Protein 4I5B (pdb70)

Sequence (772 aa):
KEEHVIIQAEFYLNPDQSGEFMFDFDGDEIFHVDMAKKETVWRLEEFGRFASFEAQGALANIACDKANLEIMTKRSNYTPITNVPPEVTVLTNSPVELREPNVLICFIDKFTPPVVNVTWLRNGKPVTTGVSETVFLPREDHLFRKFHYLPFLPSTEDVYDCRVEHWGLDEPLLKHWEFDDTRPRFLWQLKFECHFFNGTERVRLLERSIYNQEESVRFDSDVGEYRAVTELGRPDAEYWNSQKDLLEQRRAAVDTYCRHNYGVGESFTVQRRVEPKVTVYPSKTQPLQHHNLLVCSVSGFYPGSIEVRWFRNGQEEKAGVVSTGLIQNGDWTFQTLVMLETVPRSGEVYTCQVEHPSVTSPLTVEWRARSEVVKQNCLKLATKKEEHVIIQAEFYLNPDQSGEFMFDFDGDEIFHVDMAKKETVWRLEEFGRFASFEAQGALANIACDKANLEIMTKRSNYTPITNVPPEVTVLTNSPVELREPNVLICFIDKFTPPVVNVTWLRNGKPVTTGVSETVFLPREDHLFRKFHYLPFLPSTEDVYDCRVEHWGLDEPLLKHWEFDAPSPLPEDTRPRFLWQLKFECHFFNGTERVRLLERSIYNQEESVRFDSDVGEYRAVTELGRPDAEYWNSQKDLLEQRRAAVDTYCRHNYGVGESFTVQRRVEPKVTVYPSKTQPLQHHNLLVCSVSGFYPGSIEVRWFRNGQEEKAGVVSTGLIQNGDWTFQTLVMLETVPRSGEVYTCQVEHPSVTSPLTVEWRARVVKQNCLKLAT

Structure (mmCIF, N/CA/C/O backbone):
data_4I5B
#
_entry.id   4I5B
#
_cell.length_a   95.811
_cell.length_b   111.381
_cell.length_c   211.544
_cell.angle_alpha   90.00
_cell.angle_beta   90.00
_cell.angle_gamma   90.00
#
_symmetry.space_group_name_H-M   'C 2 2 21'
#
loop_
_entity.id
_entity.type
_entity.pdbx_description
1 polymer 'HLA class II histocompatibility antigen, DR alpha chain'
2 polymer 'HLA class II histocompatibility antigen, DRB1-1 beta chain'
3 polymer 'truncated hemagglutinin peptide'
4 water water
#
loop_
_atom_site.group_PDB
_atom_site.id
_atom_site.type_symbol
_atom_site.label_atom_id
_atom_site.label_alt_id
_atom_site.label_comp_id
_atom_site.label_asym_id
_atom_site.label_entity_id
_atom_site.label_seq_id
_atom_site.pdbx_PDB_ins_code
_atom_site.Cartn_x
_atom_site.Cartn_y
_atom_site.Cartn_z
_atom_site.occupancy
_atom_site.B_iso_or_equiv
_atom_site.auth_seq_id
_atom_site.auth_comp_id
_atom_site.auth_asym_id
_atom_site.auth_atom_id
_atom_site.pdbx_PDB_model_num
ATOM 1 N N . LYS A 1 1 ? 37.549 21.664 85.901 1.00 55.72 2 LYS A N 1
ATOM 2 C CA . LYS A 1 1 ? 37.663 20.810 87.076 1.00 50.76 2 LYS A CA 1
ATOM 3 C C . LYS A 1 1 ? 38.192 21.556 88.306 1.00 44.74 2 LYS A C 1
ATOM 4 O O . LYS A 1 1 ? 38.735 20.936 89.225 1.00 36.91 2 LYS A O 1
ATOM 10 N N . GLU A 1 2 ? 38.020 22.876 88.325 1.00 35.59 3 GLU A N 1
ATOM 11 C CA . GLU A 1 2 ? 38.400 23.676 89.488 1.00 34.60 3 GLU A CA 1
ATOM 12 C C . GLU A 1 2 ? 37.595 23.221 90.718 1.00 32.33 3 GLU A C 1
ATOM 13 O O . GLU A 1 2 ? 36.491 22.697 90.568 1.00 27.62 3 GLU A O 1
ATOM 19 N N . GLU A 1 3 ? 38.162 23.371 91.916 1.00 26.73 4 GLU A N 1
ATOM 20 C CA . GLU A 1 3 ? 37.423 23.073 93.150 1.00 29.89 4 GLU A CA 1
ATOM 21 C C . GLU A 1 3 ? 36.634 24.282 93.643 1.00 24.09 4 GLU A C 1
ATOM 22 O O . GLU A 1 3 ? 35.538 24.148 94.169 1.00 20.54 4 GLU A O 1
ATOM 28 N N . HIS A 1 4 ? 37.207 25.468 93.484 1.00 24.51 5 HIS A N 1
ATOM 29 C CA . HIS A 1 4 ? 36.584 26.678 94.005 1.00 18.55 5 HIS A CA 1
ATOM 30 C C . HIS A 1 4 ? 37.007 27.901 93.199 1.00 21.45 5 HIS A C 1
ATOM 31 O O . HIS A 1 4 ? 38.035 27.896 92.522 1.00 17.18 5 HIS A O 1
ATOM 38 N N . VAL A 1 5 ? 36.193 28.944 93.279 1.00 20.35 6 VAL A N 1
ATOM 39 C CA . VAL A 1 5 ? 36.540 30.222 92.715 1.00 19.54 6 VAL A CA 1
ATOM 40 C C . VAL A 1 5 ? 36.095 31.301 93.709 1.00 21.49 6 VAL A C 1
ATOM 41 O O . VAL A 1 5 ? 35.024 31.215 94.310 1.00 18.76 6 VAL A O 1
ATOM 45 N N . ILE A 1 6 ? 36.964 32.274 93.935 1.00 16.61 7 ILE A N 1
ATOM 46 C CA . ILE A 1 6 ? 36.613 33.435 94.743 1.00 18.56 7 ILE A CA 1
ATOM 47 C C . ILE A 1 6 ? 36.683 34.663 93.832 1.00 17.68 7 ILE A C 1
ATOM 48 O O . ILE A 1 6 ? 37.668 34.848 93.103 1.00 17.64 7 ILE A O 1
ATOM 53 N N . ILE A 1 7 ? 35.648 35.486 93.849 1.00 15.93 8 ILE A N 1
ATOM 54 C CA . ILE A 1 7 ? 35.618 36.641 92.957 1.00 18.76 8 ILE A CA 1
ATOM 55 C C . ILE A 1 7 ? 35.379 37.934 93.727 1.00 17.56 8 ILE A C 1
ATOM 56 O O . ILE A 1 7 ? 34.414 38.055 94.474 1.00 18.02 8 ILE A O 1
ATOM 61 N N . GLN A 1 8 ? 36.257 38.904 93.513 1.00 18.49 9 GLN A N 1
ATOM 62 C CA . GLN A 1 8 ? 36.026 40.266 93.960 1.00 16.76 9 GLN A CA 1
ATOM 63 C C . GLN A 1 8 ? 35.387 40.956 92.775 1.00 16.73 9 GLN A C 1
ATOM 64 O O . GLN A 1 8 ? 36.032 41.122 91.741 1.00 18.04 9 GLN A O 1
ATOM 70 N N . ALA A 1 9 ? 34.123 41.344 92.905 1.00 14.99 10 ALA A N 1
ATOM 71 C CA . ALA A 1 9 ? 33.427 41.936 91.775 1.00 16.30 10 ALA A CA 1
ATOM 72 C C . ALA A 1 9 ? 32.974 43.347 92.124 1.00 16.16 10 ALA A C 1
ATOM 73 O O . ALA A 1 9 ? 32.464 43.593 93.206 1.00 16.17 10 ALA A O 1
ATOM 75 N N . GLU A 1 10 ? 33.178 44.268 91.191 1.00 15.68 11 GLU A N 1
ATOM 76 C CA . GLU A 1 10 ? 32.818 45.657 91.392 1.00 15.72 11 GLU A CA 1
ATOM 77 C C . GLU A 1 10 ? 32.093 46.153 90.153 1.00 17.57 11 GLU A C 1
ATOM 78 O O . GLU A 1 10 ? 32.280 45.623 89.053 1.00 17.36 11 GLU A O 1
ATOM 84 N N . PHE A 1 11 ? 31.232 47.140 90.326 1.00 15.61 12 PHE A N 1
ATOM 85 C CA . PHE A 1 11 ? 30.707 47.826 89.157 1.00 17.64 12 PHE A CA 1
ATOM 86 C C . PHE A 1 11 ? 30.469 49.291 89.435 1.00 18.69 12 PHE A C 1
ATOM 87 O O . PHE A 1 11 ? 30.334 49.699 90.591 1.00 19.08 12 PHE A O 1
ATOM 95 N N . TYR A 1 12 ? 30.439 50.084 88.372 1.00 17.55 13 TYR A N 1
ATOM 96 C CA . TYR A 1 12 ? 29.960 51.445 88.494 1.00 18.64 13 TYR A CA 1
ATOM 97 C C . TYR A 1 12 ? 29.054 51.731 87.308 1.00 20.72 13 TYR A C 1
ATOM 98 O O . TYR A 1 12 ? 29.358 51.314 86.189 1.00 19.87 13 TYR A O 1
ATOM 107 N N . LEU A 1 13 ? 27.956 52.444 87.565 1.00 19.72 14 LEU A N 1
ATOM 108 C CA . LEU A 1 13 ? 26.916 52.681 86.564 1.00 20.10 14 LEU A CA 1
ATOM 109 C C . LEU A 1 13 ? 26.536 54.164 86.442 1.00 25.86 14 LEU A C 1
ATOM 110 O O . LEU A 1 13 ? 26.155 54.798 87.434 1.00 23.85 14 LEU A O 1
ATOM 115 N N . ASN A 1 14 ? 26.614 54.689 85.217 1.00 25.43 15 ASN A N 1
ATOM 116 C CA . ASN A 1 14 ? 26.156 56.044 84.890 1.00 28.05 15 ASN A CA 1
ATOM 117 C C . ASN A 1 14 ? 24.928 55.999 84.002 1.00 23.55 15 ASN A C 1
ATOM 118 O O . ASN A 1 14 ? 24.807 55.102 83.174 1.00 22.90 15 ASN A O 1
ATOM 123 N N . PRO A 1 15 ? 24.045 57.005 84.106 1.00 25.19 16 PRO A N 1
ATOM 124 C CA . PRO A 1 15 ? 24.114 58.215 84.938 1.00 24.34 16 PRO A CA 1
ATOM 125 C C . PRO A 1 15 ? 23.641 58.012 86.366 1.00 26.12 16 PRO A C 1
ATOM 126 O O . PRO A 1 15 ? 23.557 58.974 87.126 1.00 26.86 16 PRO A O 1
ATOM 130 N N . ASP A 1 16 ? 23.356 56.770 86.742 1.00 29.79 17 ASP A N 1
ATOM 131 C CA . ASP A 1 16 ? 22.816 56.496 88.068 1.00 26.49 17 ASP A CA 1
ATOM 132 C C . ASP A 1 16 ? 23.768 56.831 89.199 1.00 24.33 17 ASP A C 1
ATOM 133 O O . ASP A 1 16 ? 23.320 57.128 90.293 1.00 27.75 17 ASP A O 1
ATOM 138 N N . GLN A 1 17 ? 25.070 56.781 88.926 1.00 24.91 18 GLN A N 1
ATOM 139 C CA . GLN A 1 17 ? 26.098 56.916 89.963 1.00 27.30 18 GLN A CA 1
ATOM 140 C C . GLN A 1 17 ? 25.935 55.841 91.020 1.00 27.20 18 GLN A C 1
ATOM 141 O O . GLN A 1 17 ? 25.952 56.121 92.220 1.00 26.80 18 GLN A O 1
ATOM 147 N N . SER A 1 18 ? 25.686 54.616 90.568 1.00 28.63 19 SER A N 1
ATOM 148 C CA . SER A 1 18 ? 25.576 53.485 91.484 1.00 27.04 19 SER A CA 1
ATOM 149 C C . SER A 1 18 ? 26.809 52.621 91.385 1.00 21.27 19 SER A C 1
ATOM 150 O O . SER A 1 18 ? 27.255 52.290 90.291 1.00 22.35 19 SER A O 1
ATOM 153 N N . GLY A 1 19 ? 27.328 52.221 92.535 1.00 26.67 20 GLY A N 1
ATOM 154 C CA . GLY A 1 19 ? 28.507 51.386 92.580 1.00 22.84 20 GLY A CA 1
ATOM 155 C C . GLY A 1 19 ? 28.264 50.174 93.454 1.00 19.78 20 GLY A C 1
ATOM 156 O O . GLY A 1 19 ? 27.355 50.166 94.269 1.00 19.90 20 GLY A O 1
ATOM 157 N N . GLU A 1 20 ? 29.077 49.143 93.271 1.00 17.34 21 GLU A N 1
ATOM 158 C CA . GLU A 1 20 ? 28.976 47.953 94.094 1.00 19.10 21 GLU A CA 1
ATOM 159 C C . GLU A 1 20 ? 30.350 47.359 94.246 1.00 16.68 21 GLU A C 1
ATOM 160 O O . GLU A 1 20 ? 31.130 47.382 93.302 1.00 17.18 21 GLU A O 1
ATOM 166 N N . PHE A 1 21 ? 30.633 46.824 95.430 1.00 14.54 22 PHE A N 1
ATOM 167 C CA . PHE A 1 21 ? 31.879 46.113 95.694 1.00 17.40 22 PHE A CA 1
ATOM 168 C C . PHE A 1 21 ? 31.503 44.896 96.535 1.00 15.11 22 PHE A C 1
ATOM 169 O O . PHE A 1 21 ? 30.922 45.043 97.605 1.00 15.06 22 PHE A O 1
ATOM 177 N N . MET A 1 22 ? 31.862 43.704 96.078 1.00 15.16 23 MET A N 1
ATOM 178 C CA . MET A 1 22 ? 31.455 42.492 96.785 1.00 14.49 23 MET A CA 1
ATOM 179 C C . MET A 1 22 ? 32.438 41.366 96.557 1.00 14.90 23 MET A C 1
ATOM 180 O O . MET A 1 22 ? 33.178 41.386 95.583 1.00 14.04 23 MET A O 1
ATOM 185 N N . PHE A 1 23 ? 32.463 40.399 97.474 1.00 14.88 24 PHE A N 1
ATOM 186 C CA . PHE A 1 23 ? 33.229 39.163 97.274 1.00 13.94 24 PHE A CA 1
ATOM 187 C C . PHE A 1 23 ? 32.237 38.013 97.124 1.00 17.36 24 PHE A C 1
ATOM 188 O O . PHE A 1 23 ? 31.194 37.980 97.777 1.00 14.02 24 PHE A O 1
ATOM 196 N N . ASP A 1 24 ? 32.576 37.093 96.240 1.00 15.09 25 ASP A N 1
ATOM 197 C CA . ASP A 1 24 ? 31.711 36.001 95.852 1.00 17.07 25 ASP A CA 1
ATOM 198 C C . ASP A 1 24 ? 32.531 34.738 95.992 1.00 17.57 25 ASP A C 1
ATOM 199 O O . ASP A 1 24 ? 33.702 34.718 95.632 1.00 16.89 25 ASP A O 1
ATOM 204 N N . PHE A 1 25 ? 31.932 33.699 96.554 1.00 16.18 26 PHE A N 1
ATOM 205 C CA . PHE A 1 25 ? 32.600 32.412 96.694 1.00 16.35 26 PHE A CA 1
ATOM 206 C C . PHE A 1 25 ? 31.698 31.327 96.112 1.00 17.23 26 PHE A C 1
ATOM 207 O O . PHE A 1 25 ? 30.619 31.093 96.651 1.00 14.99 26 PHE A O 1
ATOM 215 N N . ASP A 1 26 ? 32.150 30.667 95.046 1.00 15.05 27 ASP A N 1
ATOM 216 C CA . ASP A 1 26 ? 31.363 29.632 94.366 1.00 18.37 27 ASP A CA 1
ATOM 217 C C . ASP A 1 26 ? 29.927 30.094 94.119 1.00 19.48 27 ASP A C 1
ATOM 218 O O . ASP A 1 26 ? 28.987 29.316 94.258 1.00 19.16 27 ASP A O 1
ATOM 223 N N . GLY A 1 27 ? 29.753 31.368 93.766 1.00 19.60 28 GLY A N 1
ATOM 224 C CA . GLY A 1 27 ? 28.435 31.895 93.451 1.00 18.97 28 GLY A CA 1
ATOM 225 C C . GLY A 1 27 ? 27.638 32.537 94.589 1.00 21.10 28 GLY A C 1
ATOM 226 O O . GLY A 1 27 ? 26.628 33.190 94.352 1.00 24.05 28 GLY A O 1
ATOM 227 N N . ASP A 1 28 ? 28.087 32.386 95.821 1.00 17.52 29 ASP A N 1
ATOM 228 C CA . ASP A 1 28 ? 27.411 33.020 96.947 1.00 17.18 29 ASP A CA 1
ATOM 229 C C . ASP A 1 28 ? 28.156 34.294 97.420 1.00 18.16 29 ASP A C 1
ATOM 230 O O . ASP A 1 28 ? 29.378 34.329 97.429 1.00 17.06 29 ASP A O 1
ATOM 235 N N . GLU A 1 29 ? 27.411 35.332 97.789 1.00 18.97 30 GLU A N 1
ATOM 236 C CA . GLU A 1 29 ? 28.013 36.547 98.351 1.00 19.90 30 GLU A CA 1
ATOM 237 C C . GLU A 1 29 ? 28.627 36.281 99.722 1.00 18.27 30 GLU A C 1
ATOM 238 O O . GLU A 1 29 ? 27.934 35.823 100.631 1.00 17.93 30 GLU A O 1
ATOM 244 N N . ILE A 1 30 ? 29.914 36.575 99.881 1.00 14.87 31 ILE A N 1
ATOM 245 C CA . ILE A 1 30 ? 30.516 36.547 101.202 1.00 16.11 31 ILE A CA 1
ATOM 246 C C . ILE A 1 30 ? 30.152 37.823 101.941 1.00 17.88 31 ILE A C 1
ATOM 247 O O . ILE A 1 30 ? 29.649 37.783 103.071 1.00 18.63 31 ILE A O 1
ATOM 252 N N . PHE A 1 31 ? 30.404 38.959 101.295 1.00 16.43 32 PHE A N 1
ATOM 253 C CA . PHE A 1 31 ? 30.032 40.256 101.854 1.00 17.55 32 PHE A CA 1
ATOM 254 C C . PHE A 1 31 ? 29.966 41.286 100.729 1.00 16.31 32 PHE A C 1
ATOM 255 O O . PHE A 1 31 ? 30.429 41.026 99.617 1.00 15.35 32 PHE A O 1
ATOM 263 N N . HIS A 1 32 ? 29.387 42.449 101.008 1.00 17.15 33 HIS A N 1
ATOM 264 C CA . HIS A 1 32 ? 29.559 43.606 100.123 1.00 15.89 33 HIS A CA 1
ATOM 265 C C . HIS A 1 32 ? 29.812 44.827 100.991 1.00 19.93 33 HIS A C 1
ATOM 266 O O . HIS A 1 32 ? 29.607 44.789 102.209 1.00 18.84 33 HIS A O 1
ATOM 273 N N . VAL A 1 33 ? 30.238 45.918 100.364 1.00 20.17 34 VAL A N 1
ATOM 274 C CA . VAL A 1 33 ? 30.344 47.173 101.087 1.00 21.41 34 VAL A CA 1
ATOM 275 C C . VAL A 1 33 ? 29.154 48.074 100.797 1.00 22.08 34 VAL A C 1
ATOM 276 O O . VAL A 1 33 ? 28.917 48.461 99.656 1.00 23.85 34 VAL A O 1
ATOM 280 N N . ASP A 1 34 ? 28.413 48.419 101.843 1.00 25.23 35 ASP A N 1
ATOM 281 C CA . ASP A 1 34 ? 27.313 49.390 101.746 1.00 26.81 35 ASP A CA 1
ATOM 282 C C . ASP A 1 34 ? 27.848 50.767 101.335 1.00 28.36 35 ASP A C 1
ATOM 283 O O . ASP A 1 34 ? 28.584 51.385 102.091 1.00 25.88 35 ASP A O 1
ATOM 288 N N . MET A 1 35 ? 27.483 51.245 100.149 1.00 26.07 36 MET A N 1
ATOM 289 C CA . MET A 1 35 ? 27.938 52.560 99.677 1.00 27.75 36 MET A CA 1
ATOM 290 C C . MET A 1 35 ? 27.394 53.727 100.510 1.00 27.86 36 MET A C 1
ATOM 291 O O . MET A 1 35 ? 28.074 54.727 100.687 1.00 31.75 36 MET A O 1
ATOM 296 N N . ALA A 1 36 ? 26.160 53.602 100.992 1.00 28.20 37 ALA A N 1
ATOM 297 C CA . ALA A 1 36 ? 25.552 54.621 101.842 1.00 31.36 37 ALA A CA 1
ATOM 298 C C . ALA A 1 36 ? 26.264 54.714 103.191 1.00 32.93 37 ALA A C 1
ATOM 299 O O . ALA A 1 36 ? 26.703 55.791 103.603 1.00 34.82 37 ALA A O 1
ATOM 301 N N . LYS A 1 37 ? 26.365 53.582 103.879 1.00 29.49 38 LYS A N 1
ATOM 302 C CA . LYS A 1 37 ? 26.960 53.553 105.207 1.00 28.25 38 LYS A CA 1
ATOM 303 C C . LYS A 1 37 ? 28.469 53.343 105.211 1.00 27.54 38 LYS A C 1
ATOM 304 O O . LYS A 1 37 ? 29.081 53.429 106.261 1.00 27.35 38 LYS A O 1
ATOM 310 N N . LYS A 1 38 ? 29.065 53.096 104.046 1.00 28.73 39 LYS A N 1
ATOM 311 C CA . LYS A 1 38 ? 30.513 52.872 103.958 1.00 30.68 39 LYS A CA 1
ATOM 312 C C . LYS A 1 38 ? 31.018 51.802 104.944 1.00 31.67 39 LYS A C 1
ATOM 313 O O . LYS A 1 38 ? 32.034 51.979 105.614 1.00 28.60 39 LYS A O 1
ATOM 319 N N . GLU A 1 39 ? 30.278 50.708 105.069 1.00 24.91 40 GLU A N 1
ATOM 320 C CA . GLU A 1 39 ? 30.683 49.645 105.978 1.00 24.53 40 GLU A CA 1
ATOM 321 C C . GLU A 1 39 ? 30.530 48.271 105.346 1.00 26.77 40 GLU A C 1
ATOM 322 O O . GLU A 1 39 ? 29.701 48.069 104.461 1.00 22.63 40 GLU A O 1
ATOM 328 N N . THR A 1 40 ? 31.333 47.332 105.823 1.00 24.57 41 THR A N 1
ATOM 329 C CA . THR A 1 40 ? 31.302 45.967 105.343 1.00 25.04 41 THR A CA 1
ATOM 330 C C . THR A 1 40 ? 30.056 45.290 105.883 1.00 24.45 41 THR A C 1
ATOM 331 O O . THR A 1 40 ? 29.795 45.350 107.082 1.00 24.60 41 THR A O 1
ATOM 335 N N . VAL A 1 41 ? 29.271 44.684 104.989 1.00 20.69 42 VAL A N 1
ATOM 336 C CA . VAL A 1 41 ? 28.073 43.948 105.372 1.00 19.69 42 VAL A CA 1
ATOM 337 C C . VAL A 1 41 ? 28.258 42.466 105.013 1.00 23.26 42 VAL A C 1
ATOM 338 O O . VAL A 1 41 ? 28.363 42.115 103.838 1.00 19.78 42 VAL A O 1
ATOM 342 N N . TRP A 1 42 ? 28.323 41.605 106.022 1.00 22.68 43 TRP A N 1
ATOM 343 C CA . TRP A 1 42 ? 28.527 40.174 105.784 1.00 23.82 43 TRP A CA 1
ATOM 344 C C . TRP A 1 42 ? 27.198 39.514 105.457 1.00 20.74 43 TRP A C 1
ATOM 345 O O . TRP A 1 42 ? 26.196 39.763 106.119 1.00 22.57 43 TRP A O 1
ATOM 356 N N . ARG A 1 43 ? 27.190 38.664 104.445 1.00 20.34 44 ARG A N 1
ATOM 357 C CA . ARG A 1 43 ? 25.944 38.058 103.975 1.00 22.77 44 ARG A CA 1
ATOM 358 C C . ARG A 1 43 ? 25.352 37.182 105.075 1.00 26.37 44 ARG A C 1
ATOM 359 O O . ARG A 1 43 ? 24.142 37.117 105.238 1.00 27.72 44 ARG A O 1
ATOM 367 N N . LEU A 1 44 ? 26.228 36.494 105.795 1.00 23.53 45 LEU A N 1
ATOM 368 C CA . LEU A 1 44 ? 25.861 35.779 107.019 1.00 34.50 45 LEU A CA 1
ATOM 369 C C . LEU A 1 44 ? 26.637 36.367 108.198 1.00 35.00 45 LEU A C 1
ATOM 370 O O . LEU A 1 44 ? 27.853 36.505 108.126 1.00 30.20 45 LEU A O 1
ATOM 375 N N . GLU A 1 45 ? 25.939 36.694 109.281 1.00 38.00 46 GLU A N 1
ATOM 376 C CA . GLU A 1 45 ? 26.576 37.310 110.451 1.00 44.01 46 GLU A CA 1
ATOM 377 C C . GLU A 1 45 ? 27.830 36.600 110.992 1.00 42.96 46 GLU A C 1
ATOM 378 O O . GLU A 1 45 ? 28.811 37.265 111.330 1.00 43.74 46 GLU A O 1
ATOM 384 N N . GLU A 1 46 ? 27.814 35.268 111.062 1.00 45.18 47 GLU A N 1
ATOM 385 C CA . GLU A 1 46 ? 28.958 34.513 111.601 1.00 45.77 47 GLU A CA 1
ATOM 386 C C . GLU A 1 46 ? 30.271 34.838 110.922 1.00 41.25 47 GLU A C 1
ATOM 387 O O . GLU A 1 46 ? 31.340 34.739 111.525 1.00 38.88 47 GLU A O 1
ATOM 393 N N . PHE A 1 47 ? 30.181 35.217 109.657 1.00 39.59 48 PHE A N 1
ATOM 394 C CA . PHE A 1 47 ? 31.359 35.522 108.862 1.00 33.00 48 PHE A CA 1
ATOM 395 C C . PHE A 1 47 ? 32.120 36.662 109.522 1.00 31.80 48 PHE A C 1
ATOM 396 O O . PHE A 1 47 ? 33.345 36.627 109.667 1.00 28.67 48 PHE A O 1
ATOM 404 N N . GLY A 1 48 ? 31.356 37.663 109.944 1.00 34.36 49 GLY A N 1
ATOM 405 C CA . GLY A 1 48 ? 31.889 38.850 110.588 1.00 35.52 49 GLY A CA 1
ATOM 406 C C . GLY A 1 48 ? 32.639 38.610 111.881 1.00 35.92 49 GLY A C 1
ATOM 407 O O . GLY A 1 48 ? 33.578 39.341 112.195 1.00 38.35 49 GLY A O 1
ATOM 408 N N . ARG A 1 49 ? 32.245 37.579 112.619 1.00 32.28 50 ARG A N 1
ATOM 409 C CA . ARG A 1 49 ? 32.934 37.228 113.846 1.00 36.04 50 ARG A CA 1
ATOM 410 C C . ARG A 1 49 ? 34.308 36.635 113.577 1.00 40.62 50 ARG A C 1
ATOM 411 O O . ARG A 1 49 ? 35.168 36.600 114.454 1.00 43.20 50 ARG A O 1
ATOM 419 N N . PHE A 1 50 ? 34.515 36.148 112.367 1.00 35.76 51 PHE A N 1
ATOM 420 C CA . PHE A 1 50 ? 35.731 35.398 112.092 1.00 39.95 51 PHE A CA 1
ATOM 421 C C . PHE A 1 50 ? 36.623 35.949 110.982 1.00 39.35 51 PHE A C 1
ATOM 422 O O . PHE A 1 50 ? 37.652 35.366 110.669 1.00 40.02 51 PHE A O 1
ATOM 430 N N . ALA A 1 51 ? 36.214 37.061 110.383 1.00 37.43 52 ALA A N 1
ATOM 431 C CA . ALA A 1 51 ? 36.950 37.648 109.272 1.00 34.08 52 ALA A CA 1
ATOM 432 C C . ALA A 1 51 ? 36.812 39.154 109.343 1.00 33.93 52 ALA A C 1
ATOM 433 O O . ALA A 1 51 ? 35.913 39.672 109.993 1.00 31.49 52 ALA A O 1
ATOM 435 N N . SER A 1 52 ? 37.685 39.866 108.650 1.00 34.52 53 SER A N 1
ATOM 436 C CA . SER A 1 52 ? 37.565 41.309 108.627 1.00 32.87 53 SER A CA 1
ATOM 437 C C . SER A 1 52 ? 37.954 41.856 107.261 1.00 29.07 53 SER A C 1
ATOM 438 O O . SER A 1 52 ? 38.726 41.245 106.521 1.00 27.91 53 SER A O 1
ATOM 441 N N . PHE A 1 53 ? 37.388 43.006 106.929 1.00 27.19 54 PHE A N 1
ATOM 442 C CA . PHE A 1 53 ? 37.680 43.673 105.682 1.00 29.95 54 PHE A CA 1
ATOM 443 C C . PHE A 1 53 ? 37.533 45.167 105.854 1.00 29.04 54 PHE A C 1
ATOM 444 O O . PHE A 1 53 ? 36.524 45.639 106.381 1.00 26.59 54 PHE A O 1
ATOM 452 N N . GLU A 1 54 ? 38.540 45.898 105.380 1.00 33.54 55 GLU A N 1
ATOM 453 C CA . GLU A 1 54 ? 38.576 47.354 105.459 1.00 29.04 55 GLU A CA 1
ATOM 454 C C . GLU A 1 54 ? 37.682 48.000 104.397 1.00 27.05 55 GLU A C 1
ATOM 455 O O . GLU A 1 54 ? 38.047 48.082 103.227 1.00 28.75 55 GLU A O 1
ATOM 461 N N . ALA A 1 55 ? 36.522 48.477 104.821 1.00 27.74 56 ALA A N 1
ATOM 462 C CA . ALA A 1 55 ? 35.531 49.039 103.907 1.00 27.19 56 ALA A CA 1
ATOM 463 C C . ALA A 1 55 ? 36.097 50.201 103.092 1.00 31.29 56 ALA A C 1
ATOM 464 O O . ALA A 1 55 ? 35.771 50.366 101.917 1.00 26.42 56 ALA A O 1
ATOM 466 N N . GLN A 1 56 ? 36.972 50.988 103.716 1.00 30.31 57 GLN A N 1
ATOM 467 C CA . GLN A 1 56 ? 37.580 52.137 103.056 1.00 28.18 57 GLN A CA 1
ATOM 468 C C . GLN A 1 56 ? 38.242 51.823 101.717 1.00 27.26 57 GLN A C 1
ATOM 469 O O . GLN A 1 56 ? 38.106 52.578 100.758 1.00 27.57 57 GLN A O 1
ATOM 475 N N . GLY A 1 57 ? 38.966 50.711 101.653 1.00 30.20 58 GLY A N 1
ATOM 476 C CA . GLY A 1 57 ? 39.635 50.292 100.428 1.00 27.67 58 GLY A CA 1
ATOM 477 C C . GLY A 1 57 ? 38.717 50.062 99.234 1.00 27.42 58 GLY A C 1
ATOM 478 O O . GLY A 1 57 ? 39.097 50.288 98.077 1.00 26.27 58 GLY A O 1
ATOM 479 N N . ALA A 1 58 ? 37.505 49.599 99.517 1.00 25.18 59 ALA A N 1
ATOM 480 C CA . ALA A 1 58 ? 36.506 49.356 98.479 1.00 25.80 59 ALA A CA 1
ATOM 481 C C . ALA A 1 58 ? 36.026 50.664 97.859 1.00 24.93 59 ALA A C 1
ATOM 482 O O . ALA A 1 58 ? 35.793 50.744 96.657 1.00 23.33 59 ALA A O 1
ATOM 484 N N . LEU A 1 59 ? 35.840 51.672 98.706 1.00 23.95 60 LEU A N 1
ATOM 485 C CA . LEU A 1 59 ? 35.399 52.983 98.254 1.00 27.08 60 LEU A CA 1
ATOM 486 C C . LEU A 1 59 ? 36.419 53.586 97.305 1.00 24.09 60 LEU A C 1
ATOM 487 O O . LEU A 1 59 ? 36.069 54.209 96.309 1.00 22.15 60 LEU A O 1
ATOM 492 N N . ALA A 1 60 ? 37.687 53.373 97.617 1.00 22.84 61 ALA A N 1
ATOM 493 C CA . ALA A 1 60 ? 38.753 53.861 96.765 1.00 27.63 61 ALA A CA 1
ATOM 494 C C . ALA A 1 60 ? 38.711 53.134 95.422 1.00 24.64 61 ALA A C 1
ATOM 495 O O . ALA A 1 60 ? 38.884 53.740 94.373 1.00 23.64 61 ALA A O 1
ATOM 497 N N . ASN A 1 61 ? 38.471 51.829 95.459 1.00 24.26 62 ASN A N 1
ATOM 498 C CA . ASN A 1 61 ? 38.276 51.082 94.220 1.00 23.62 62 ASN A CA 1
ATOM 499 C C . ASN A 1 61 ? 37.076 51.623 93.411 1.00 21.07 62 ASN A C 1
ATOM 500 O O . ASN A 1 61 ? 37.142 51.762 92.188 1.00 18.00 62 ASN A O 1
ATOM 505 N N . ILE A 1 62 ? 35.988 51.958 94.102 1.00 20.08 63 ILE A N 1
ATOM 506 C CA . ILE A 1 62 ? 34.799 52.461 93.416 1.00 21.27 63 ILE A CA 1
ATOM 507 C C . ILE A 1 62 ? 35.113 53.786 92.705 1.00 20.74 63 ILE A C 1
ATOM 508 O O . ILE A 1 62 ? 34.704 54.002 91.565 1.00 23.74 63 ILE A O 1
ATOM 513 N N . ALA A 1 63 ? 35.883 54.643 93.363 1.00 21.41 64 ALA A N 1
ATOM 514 C CA . ALA A 1 63 ? 36.311 55.897 92.751 1.00 23.84 64 ALA A CA 1
ATOM 515 C C . ALA A 1 63 ? 37.069 55.600 91.471 1.00 19.71 64 ALA A C 1
ATOM 516 O O . ALA A 1 63 ? 36.845 56.228 90.448 1.00 23.58 64 ALA A O 1
ATOM 518 N N . CYS A 1 64 ? 37.966 54.626 91.527 1.00 19.46 65 CYS A N 1
ATOM 519 C CA . CYS A 1 64 ? 38.700 54.191 90.342 1.00 22.32 65 CYS A CA 1
ATOM 520 C C . CYS A 1 64 ? 37.752 53.619 89.259 1.00 22.76 65 CYS A C 1
ATOM 521 O O . CYS A 1 64 ? 37.863 53.958 88.075 1.00 23.56 65 CYS A O 1
ATOM 524 N N . ASP A 1 65 ? 36.814 52.770 89.675 1.00 19.54 66 ASP A N 1
ATOM 525 C CA . ASP A 1 65 ? 35.804 52.208 88.760 1.00 21.69 66 ASP A CA 1
ATOM 526 C C . ASP A 1 65 ? 35.034 53.311 88.018 1.00 20.74 66 ASP A C 1
ATOM 527 O O . ASP A 1 65 ? 34.765 53.205 86.830 1.00 22.91 66 ASP A O 1
ATOM 532 N N . LYS A 1 66 ? 34.642 54.346 88.745 1.00 21.78 67 LYS A N 1
ATOM 533 C CA . LYS A 1 66 ? 33.909 55.445 88.143 1.00 22.54 67 LYS A CA 1
ATOM 534 C C . LYS A 1 66 ? 34.773 56.141 87.085 1.00 26.59 67 LYS A C 1
ATOM 535 O O . LYS A 1 66 ? 34.313 56.420 85.975 1.00 23.78 67 LYS A O 1
ATOM 541 N N . ALA A 1 67 ? 36.035 56.390 87.431 1.00 25.87 68 ALA A N 1
ATOM 542 C CA . ALA A 1 67 ? 36.967 57.031 86.510 1.00 27.32 68 ALA A CA 1
ATOM 543 C C . ALA A 1 67 ? 37.121 56.211 85.243 1.00 26.90 68 ALA A C 1
ATOM 544 O O . ALA A 1 67 ? 37.106 56.745 84.136 1.00 24.99 68 ALA A O 1
ATOM 546 N N . ASN A 1 68 ? 37.273 54.902 85.418 1.00 27.71 69 ASN A N 1
ATOM 547 C CA . ASN A 1 68 ? 37.443 53.999 84.286 1.00 25.30 69 ASN A CA 1
ATOM 548 C C . ASN A 1 68 ? 36.219 53.952 83.366 1.00 25.26 69 ASN A C 1
ATOM 549 O O . ASN A 1 68 ? 36.350 53.833 82.151 1.00 25.82 69 ASN A O 1
ATOM 554 N N . LEU A 1 69 ? 35.034 54.017 83.963 1.00 23.81 70 LEU A N 1
ATOM 555 C CA . LEU A 1 69 ? 33.786 54.060 83.210 1.00 25.26 70 LEU A CA 1
ATOM 556 C C . LEU A 1 69 ? 33.755 55.274 82.269 1.00 24.98 70 LEU A C 1
ATOM 557 O O . LEU A 1 69 ? 33.477 55.143 81.077 1.00 25.18 70 LEU A O 1
ATOM 562 N N . GLU A 1 70 ? 34.052 56.445 82.818 1.00 25.09 71 GLU A N 1
ATOM 563 C CA . GLU A 1 70 ? 34.017 57.692 82.041 1.00 27.88 71 GLU A CA 1
ATOM 564 C C . GLU A 1 70 ? 35.029 57.672 80.899 1.00 25.87 71 GLU A C 1
ATOM 565 O O . GLU A 1 70 ? 34.737 58.093 79.786 1.00 28.60 71 GLU A O 1
ATOM 571 N N . ILE A 1 71 ? 36.206 57.125 81.159 1.00 27.88 72 ILE A N 1
ATOM 572 C CA . ILE A 1 71 ? 37.162 56.922 80.083 1.00 26.24 72 ILE A CA 1
ATOM 573 C C . ILE A 1 71 ? 36.613 55.976 79.017 1.00 30.84 72 ILE A C 1
ATOM 574 O O . ILE A 1 71 ? 36.734 56.260 77.827 1.00 29.00 72 ILE A O 1
ATOM 579 N N . MET A 1 72 ? 36.017 54.849 79.421 1.00 26.39 73 MET A N 1
ATOM 580 C CA . MET A 1 72 ? 35.541 53.898 78.409 1.00 27.67 73 MET A CA 1
ATOM 581 C C . MET A 1 72 ? 34.335 54.428 77.653 1.00 26.15 73 MET A C 1
ATOM 582 O O . MET A 1 72 ? 34.190 54.168 76.455 1.00 26.31 73 MET A O 1
ATOM 587 N N . THR A 1 73 ? 33.476 55.155 78.369 1.00 25.23 74 THR A N 1
ATOM 588 C CA . THR A 1 73 ? 32.299 55.783 77.776 1.00 28.94 74 THR A CA 1
ATOM 589 C C . THR A 1 73 ? 32.721 56.636 76.578 1.00 27.19 74 THR A C 1
ATOM 590 O O . THR A 1 73 ? 32.222 56.447 75.470 1.00 30.30 74 THR A O 1
ATOM 594 N N . LYS A 1 74 ? 33.684 57.527 76.794 1.00 29.58 75 LYS A N 1
ATOM 595 C CA . LYS A 1 74 ? 34.165 58.415 75.734 1.00 34.21 75 LYS A CA 1
ATOM 596 C C . LYS A 1 74 ? 34.874 57.622 74.661 1.00 32.18 75 LYS A C 1
ATOM 597 O O . LYS A 1 74 ? 34.654 57.815 73.465 1.00 32.61 75 LYS A O 1
ATOM 603 N N . ARG A 1 75 ? 35.686 56.677 75.103 1.00 29.82 76 ARG A N 1
ATOM 604 C CA . ARG A 1 75 ? 36.485 55.900 74.180 1.00 28.50 76 ARG A CA 1
ATOM 605 C C . ARG A 1 75 ? 35.604 55.097 73.210 1.00 32.05 76 ARG A C 1
ATOM 606 O O . ARG A 1 75 ? 35.959 54.921 72.049 1.00 31.31 76 ARG A O 1
ATOM 614 N N . SER A 1 76 ? 34.434 54.658 73.673 1.00 28.63 77 SER A N 1
ATOM 615 C CA . SER A 1 76 ? 33.535 53.842 72.854 1.00 25.68 77 SER A CA 1
ATOM 616 C C . SER A 1 76 ? 32.613 54.731 72.039 1.00 27.41 77 SER A C 1
ATOM 617 O O . SER A 1 76 ? 31.693 54.246 71.391 1.00 29.16 77 SER A O 1
ATOM 620 N N . ASN A 1 77 ? 32.832 56.038 72.133 1.00 30.16 78 ASN A N 1
ATOM 621 C CA . ASN A 1 77 ? 31.957 57.022 71.522 1.00 30.55 78 ASN A CA 1
ATOM 622 C C . ASN A 1 77 ? 30.540 56.939 72.094 1.00 36.02 78 ASN A C 1
ATOM 623 O O . ASN A 1 77 ? 29.552 56.968 71.361 1.00 32.60 78 ASN A O 1
ATOM 628 N N . TYR A 1 78 ? 30.452 56.843 73.416 1.00 31.68 79 TYR A N 1
ATOM 629 C CA . TYR A 1 78 ? 29.164 56.796 74.108 1.00 28.03 79 TYR A CA 1
ATOM 630 C C . TYR A 1 78 ? 28.231 55.687 73.606 1.00 27.08 79 TYR A C 1
ATOM 631 O O . TYR A 1 78 ? 27.031 55.905 73.417 1.00 27.23 79 TYR A O 1
ATOM 640 N N . THR A 1 79 ? 28.798 54.507 73.372 1.00 25.29 80 THR A N 1
ATOM 641 C CA . THR A 1 79 ? 28.005 53.306 73.123 1.00 26.99 80 THR A CA 1
ATOM 642 C C . THR A 1 79 ? 27.345 52.872 74.441 1.00 27.95 80 THR A C 1
ATOM 643 O O . THR A 1 79 ? 28.039 52.492 75.394 1.00 27.95 80 THR A O 1
ATOM 647 N N . PRO A 1 80 ? 26.007 52.935 74.508 1.00 25.04 81 PRO A N 1
ATOM 648 C CA . PRO A 1 80 ? 25.293 52.556 75.735 1.00 23.68 81 PRO A CA 1
ATOM 649 C C . PRO A 1 80 ? 25.137 51.043 75.860 1.00 26.35 81 PRO A C 1
ATOM 650 O O . PRO A 1 80 ? 25.356 50.322 74.889 1.00 21.22 81 PRO A O 1
ATOM 654 N N . ILE A 1 81 ? 24.759 50.571 77.050 1.00 24.35 82 ILE A N 1
ATOM 655 C CA . ILE A 1 81 ? 24.541 49.149 77.253 1.00 23.63 82 ILE A CA 1
ATOM 656 C C . ILE A 1 81 ? 23.224 48.731 76.593 1.00 21.42 82 ILE A C 1
ATOM 657 O O . ILE A 1 81 ? 22.267 49.518 76.503 1.00 23.88 82 ILE A O 1
ATOM 662 N N . THR A 1 82 ? 23.183 47.507 76.099 1.00 20.04 83 THR A N 1
ATOM 663 C CA . THR A 1 82 ? 21.913 46.909 75.695 1.00 23.26 83 THR A CA 1
ATOM 664 C C . THR A 1 82 ? 21.208 46.290 76.900 1.00 22.60 83 THR A C 1
ATOM 665 O O . THR A 1 82 ? 21.767 45.426 77.581 1.00 23.61 83 THR A O 1
ATOM 669 N N . ASN A 1 83 ? 19.985 46.740 77.169 1.00 23.83 84 ASN A N 1
ATOM 670 C CA . ASN A 1 83 ? 19.174 46.152 78.231 1.00 22.80 84 ASN A CA 1
ATOM 671 C C . ASN A 1 83 ? 18.933 44.658 78.002 1.00 27.58 84 ASN A C 1
ATOM 672 O O . ASN A 1 83 ? 18.600 44.249 76.896 1.00 27.29 84 ASN A O 1
ATOM 677 N N . VAL A 1 84 ? 19.095 43.839 79.040 1.00 20.83 85 VAL A N 1
ATOM 678 C CA . VAL A 1 84 ? 18.783 42.419 78.936 1.00 16.94 85 VAL A CA 1
ATOM 679 C C . VAL A 1 84 ? 17.833 42.114 80.075 1.00 20.70 85 VAL A C 1
ATOM 680 O O . VAL A 1 84 ? 18.223 42.177 81.245 1.00 18.51 85 VAL A O 1
ATOM 684 N N . PRO A 1 85 ? 16.565 41.810 79.741 1.00 18.42 86 PRO A N 1
ATOM 685 C CA . PRO A 1 85 ? 15.543 41.669 80.780 1.00 15.76 86 PRO A CA 1
ATOM 686 C C . PRO A 1 85 ? 15.793 40.436 81.639 1.00 17.10 86 PRO A C 1
ATOM 687 O O . PRO A 1 85 ? 16.431 39.498 81.195 1.00 16.60 86 PRO A O 1
ATOM 691 N N . PRO A 1 86 ? 15.321 40.456 82.886 1.00 15.87 87 PRO A N 1
ATOM 692 C CA . PRO A 1 86 ? 15.548 39.321 83.778 1.00 18.14 87 PRO A CA 1
ATOM 693 C C . PRO A 1 86 ? 14.585 38.165 83.580 1.00 18.69 87 PRO A C 1
ATOM 694 O O . PRO A 1 86 ? 13.425 38.378 83.233 1.00 18.35 87 PRO A O 1
ATOM 698 N N . GLU A 1 87 ? 15.082 36.954 83.813 1.00 17.29 88 GLU A N 1
ATOM 699 C CA . GLU A 1 87 ? 14.224 35.822 84.129 1.00 15.95 88 GLU A CA 1
ATOM 700 C C . GLU A 1 87 ? 13.868 35.913 85.605 1.00 20.89 88 GLU A C 1
ATOM 701 O O . GLU A 1 87 ? 14.738 36.195 86.447 1.00 16.08 88 GLU A O 1
ATOM 707 N N . VAL A 1 88 ? 12.610 35.637 85.934 1.00 17.16 89 VAL A N 1
ATOM 708 C CA . VAL A 1 88 ? 12.160 35.728 87.321 1.00 16.72 89 VAL A CA 1
ATOM 709 C C . VAL A 1 88 ? 11.457 34.442 87.743 1.00 22.19 89 VAL A C 1
ATOM 710 O O . VAL A 1 88 ? 10.636 33.903 86.996 1.00 17.89 89 VAL A O 1
ATOM 714 N N . THR A 1 89 ? 11.810 33.944 88.924 1.00 20.10 90 THR A N 1
ATOM 715 C CA . THR A 1 89 ? 11.250 32.719 89.459 1.00 21.21 90 THR A CA 1
ATOM 716 C C . THR A 1 89 ? 10.960 32.950 90.929 1.00 21.51 90 THR A C 1
ATOM 717 O O . THR A 1 89 ? 11.780 33.546 91.635 1.00 18.88 90 THR A O 1
ATOM 721 N N . VAL A 1 90 ? 9.796 32.489 91.392 1.00 18.73 91 VAL A N 1
ATOM 722 C CA . VAL A 1 90 ? 9.451 32.549 92.813 1.00 19.72 91 VAL A CA 1
ATOM 723 C C . VAL A 1 90 ? 9.353 31.141 93.364 1.00 22.34 91 VAL A C 1
ATOM 724 O O . VAL A 1 90 ? 8.660 30.299 92.801 1.00 23.09 91 VAL A O 1
ATOM 728 N N . LEU A 1 91 ? 10.037 30.873 94.466 1.00 19.49 92 LEU A N 1
ATOM 729 C CA . LEU A 1 91 ? 9.957 29.549 95.068 1.00 19.65 92 LEU A CA 1
ATOM 730 C C . LEU A 1 91 ? 10.023 29.670 96.572 1.00 22.26 92 LEU A C 1
ATOM 731 O O . LEU A 1 91 ? 10.269 30.757 97.103 1.00 20.65 92 LEU A O 1
ATOM 736 N N . THR A 1 92 ? 9.768 28.573 97.275 1.00 19.72 93 THR A N 1
ATOM 737 C CA . THR A 1 92 ? 9.936 28.616 98.714 1.00 22.46 93 THR A CA 1
ATOM 738 C C . THR A 1 92 ? 11.273 28.018 99.085 1.00 20.10 93 THR A C 1
ATOM 739 O O . THR A 1 92 ? 11.911 27.339 98.304 1.00 18.55 93 THR A O 1
ATOM 743 N N . ASN A 1 93 ? 11.669 28.295 100.310 1.00 19.62 94 ASN A N 1
ATOM 744 C CA . ASN A 1 93 ? 12.910 27.829 100.873 1.00 22.18 94 ASN A CA 1
ATOM 745 C C . ASN A 1 93 ? 12.887 26.336 101.216 1.00 25.46 94 ASN A C 1
ATOM 746 O O . ASN A 1 93 ? 13.912 25.657 101.177 1.00 26.35 94 ASN A O 1
ATOM 751 N N . SER A 1 94 ? 11.694 25.833 101.517 1.00 23.51 95 SER A N 1
ATOM 752 C CA . SER A 1 94 ? 11.484 24.436 101.891 1.00 26.10 95 SER A CA 1
ATOM 753 C C . SER A 1 94 ? 10.054 24.022 101.575 1.00 21.85 95 SER A C 1
ATOM 754 O O . SER A 1 94 ? 9.234 24.880 101.249 1.00 21.70 95 SER A O 1
ATOM 757 N N . PRO A 1 95 ? 9.746 22.706 101.648 1.00 27.11 96 PRO A N 1
ATOM 758 C CA . PRO A 1 95 ? 8.371 22.307 101.331 1.00 25.67 96 PRO A CA 1
ATOM 759 C C . PRO A 1 95 ? 7.378 23.015 102.238 1.00 23.86 96 PRO A C 1
ATOM 760 O O . PRO A 1 95 ? 7.637 23.252 103.418 1.00 24.41 96 PRO A O 1
ATOM 764 N N . VAL A 1 96 ? 6.254 23.388 101.659 1.00 21.32 97 VAL A N 1
ATOM 765 C CA . VAL A 1 96 ? 5.268 24.166 102.374 1.00 23.56 97 VAL A CA 1
ATOM 766 C C . VAL A 1 96 ? 4.466 23.317 103.352 1.00 22.04 97 VAL A C 1
ATOM 767 O O . VAL A 1 96 ? 3.922 22.276 102.989 1.00 22.55 97 VAL A O 1
ATOM 771 N N . GLU A 1 97 ? 4.368 23.793 104.584 1.00 20.65 98 GLU A N 1
ATOM 772 C CA . GLU A 1 97 ? 3.451 23.201 105.549 1.00 25.57 98 GLU A CA 1
ATOM 773 C C . GLU A 1 97 ? 2.568 24.353 105.994 1.00 21.54 98 GLU A C 1
ATOM 774 O O . GLU A 1 97 ? 3.056 25.382 106.443 1.00 20.10 98 GLU A O 1
ATOM 780 N N . LEU A 1 98 ? 1.267 24.180 105.824 1.00 19.51 99 LEU A N 1
ATOM 781 C CA . LEU A 1 98 ? 0.321 25.244 106.121 1.00 18.87 99 LEU A CA 1
ATOM 782 C C . LEU A 1 98 ? 0.452 25.674 107.562 1.00 21.00 99 LEU A C 1
ATOM 783 O O . LEU A 1 98 ? 0.596 24.825 108.452 1.00 18.53 99 LEU A O 1
ATOM 788 N N . ARG A 1 99 ? 0.456 26.992 107.776 1.00 17.79 100 ARG A N 1
ATOM 789 C CA . ARG A 1 99 ? 0.545 27.571 109.105 1.00 17.93 100 ARG A CA 1
ATOM 790 C C . ARG A 1 99 ? 1.914 27.347 109.790 1.00 22.11 100 ARG A C 1
ATOM 791 O O . ARG A 1 99 ? 2.019 27.523 111.009 1.00 20.44 100 ARG A O 1
ATOM 799 N N . GLU A 1 100 ? 2.935 26.934 109.030 1.00 20.33 101 GLU A N 1
ATOM 800 C CA . GLU A 1 100 ? 4.318 26.826 109.542 1.00 18.13 101 GLU A CA 1
ATOM 801 C C . GLU A 1 100 ? 5.246 27.791 108.785 1.00 21.18 101 GLU A C 1
ATOM 802 O O . GLU A 1 100 ? 5.290 27.766 107.552 1.00 18.12 101 GLU A O 1
ATOM 808 N N . PRO A 1 101 ? 5.985 28.640 109.518 1.00 22.26 102 PRO A N 1
ATOM 809 C CA . PRO A 1 101 ? 6.841 29.676 108.920 1.00 21.66 102 PRO A CA 1
ATOM 810 C C . PRO A 1 101 ? 7.696 29.164 107.761 1.00 21.49 102 PRO A C 1
ATOM 811 O O . PRO A 1 101 ? 8.189 28.039 107.770 1.00 18.69 102 PRO A O 1
ATOM 815 N N . ASN A 1 102 ? 7.830 29.992 106.735 1.00 18.41 103 ASN A N 1
ATOM 816 C CA . ASN A 1 102 ? 8.611 29.608 105.575 1.00 18.13 103 ASN A CA 1
ATOM 817 C C . ASN A 1 102 ? 9.122 30.874 104.911 1.00 19.92 103 ASN A C 1
ATOM 818 O O . ASN A 1 102 ? 8.873 31.972 105.411 1.00 16.37 103 ASN A O 1
ATOM 823 N N . VAL A 1 103 ? 9.819 30.742 103.779 1.00 18.73 104 VAL A N 1
ATOM 824 C CA . VAL A 1 103 ? 10.360 31.925 103.109 1.00 17.94 104 VAL A CA 1
ATOM 825 C C . VAL A 1 103 ? 10.133 31.856 101.596 1.00 16.61 104 VAL A C 1
ATOM 826 O O . VAL A 1 103 ? 10.447 30.851 100.962 1.00 15.18 104 VAL A O 1
ATOM 830 N N . LEU A 1 104 ? 9.549 32.911 101.029 1.00 16.57 105 LEU A N 1
ATOM 831 C CA . LEU A 1 104 ? 9.416 33.018 99.576 1.00 18.51 105 LEU A CA 1
ATOM 832 C C . LEU A 1 104 ? 10.695 33.650 99.065 1.00 20.65 105 LEU A C 1
ATOM 833 O O . LEU A 1 104 ? 11.187 34.619 99.651 1.00 20.92 105 LEU A O 1
ATOM 838 N N . ILE A 1 105 ? 11.230 33.080 97.994 1.00 19.56 106 ILE A N 1
ATOM 839 C CA . ILE A 1 105 ? 12.440 33.573 97.340 1.00 21.14 106 ILE A CA 1
ATOM 840 C C . ILE A 1 105 ? 12.097 34.071 95.946 1.00 22.67 106 ILE A C 1
ATOM 841 O O . ILE A 1 105 ? 11.564 33.309 95.143 1.00 19.62 106 ILE A O 1
ATOM 846 N N . CYS A 1 106 ? 12.383 35.344 95.667 1.00 18.91 107 CYS A N 1
ATOM 847 C CA . CYS A 1 106 ? 12.266 35.864 94.313 1.00 15.66 107 CYS A CA 1
ATOM 848 C C . CYS A 1 106 ? 13.656 35.831 93.653 1.00 21.12 107 CYS A C 1
ATOM 849 O O . CYS A 1 106 ? 14.537 36.607 94.000 1.00 18.74 107 CYS A O 1
ATOM 852 N N . PHE A 1 107 ? 13.830 34.911 92.713 1.00 15.66 108 PHE A N 1
ATOM 853 C CA . PHE A 1 107 ? 15.084 34.668 92.053 1.00 19.05 108 PHE A CA 1
ATOM 854 C C . PHE A 1 107 ? 15.084 35.369 90.697 1.00 24.22 108 PHE A C 1
ATOM 855 O O . PHE A 1 107 ? 14.302 35.038 89.805 1.00 18.07 108 PHE A O 1
ATOM 863 N N . ILE A 1 108 ? 15.961 36.361 90.578 1.00 16.93 109 ILE A N 1
ATOM 864 C CA . ILE A 1 108 ? 16.046 37.219 89.406 1.00 18.76 109 ILE A CA 1
ATOM 865 C C . ILE A 1 108 ? 17.387 36.973 88.726 1.00 21.04 109 ILE A C 1
ATOM 866 O O . ILE A 1 108 ? 18.444 37.084 89.361 1.00 19.42 109 ILE A O 1
ATOM 871 N N . ASP A 1 109 ? 17.358 36.605 87.451 1.00 15.85 110 ASP A N 1
ATOM 872 C CA . ASP A 1 109 ? 18.567 36.086 86.820 1.00 18.37 110 ASP A CA 1
ATOM 873 C C . ASP A 1 109 ? 18.797 36.602 85.412 1.00 19.37 110 ASP A C 1
ATOM 874 O O . ASP A 1 109 ? 17.842 36.953 84.692 1.00 19.28 110 ASP A O 1
ATOM 879 N N . LYS A 1 110 ? 20.077 36.620 85.030 1.00 15.79 111 LYS A N 1
ATOM 880 C CA . LYS A 1 110 ? 20.505 36.906 83.669 1.00 18.78 111 LYS A CA 1
ATOM 881 C C . LYS A 1 110 ? 20.063 38.258 83.123 1.00 19.32 111 LYS A C 1
ATOM 882 O O . LYS A 1 110 ? 19.513 38.328 82.022 1.00 17.14 111 LYS A O 1
ATOM 888 N N . PHE A 1 111 ? 20.322 39.327 83.866 1.00 15.62 112 PHE A N 1
ATOM 889 C CA . PHE A 1 111 ? 19.925 40.655 83.413 1.00 18.46 112 PHE A CA 1
ATOM 890 C C . PHE A 1 111 ? 21.051 41.676 83.517 1.00 19.81 112 PHE A C 1
ATOM 891 O O . PHE A 1 111 ? 22.030 41.471 84.241 1.00 18.33 112 PHE A O 1
ATOM 899 N N . THR A 1 112 ? 20.887 42.778 82.791 1.00 19.46 113 THR A N 1
ATOM 900 C CA . THR A 1 112 ? 21.777 43.934 82.891 1.00 20.69 113 THR A CA 1
ATOM 901 C C . THR A 1 112 ? 21.035 45.114 82.256 1.00 21.07 113 THR A C 1
ATOM 902 O O . THR A 1 112 ? 20.160 44.910 81.430 1.00 20.08 113 THR A O 1
ATOM 906 N N . PRO A 1 113 ? 21.310 46.349 82.691 1.00 22.24 114 PRO A N 1
ATOM 907 C CA . PRO A 1 113 ? 22.213 46.811 83.753 1.00 21.50 114 PRO A CA 1
ATOM 908 C C . PRO A 1 113 ? 21.667 46.390 85.107 1.00 20.16 114 PRO A C 1
ATOM 909 O O . PRO A 1 113 ? 20.502 45.980 85.178 1.00 20.92 114 PRO A O 1
ATOM 913 N N . PRO A 1 114 ? 22.490 46.490 86.163 1.00 19.37 115 PRO A N 1
ATOM 914 C CA . PRO A 1 114 ? 22.103 46.094 87.525 1.00 17.84 115 PRO A CA 1
ATOM 915 C C . PRO A 1 114 ? 21.228 47.136 88.229 1.00 20.85 115 PRO A C 1
ATOM 916 O O . PRO A 1 114 ? 21.644 47.791 89.182 1.00 18.75 115 PRO A O 1
ATOM 920 N N . VAL A 1 115 ? 20.008 47.293 87.746 1.00 20.25 116 VAL A N 1
ATOM 921 C CA . VAL A 1 115 ? 19.039 48.156 88.386 1.00 19.87 116 VAL A CA 1
ATOM 922 C C . VAL A 1 115 ? 17.699 47.470 88.241 1.00 24.36 116 VAL A C 1
ATOM 923 O O . VAL A 1 115 ? 17.285 47.157 87.124 1.00 21.10 116 VAL A O 1
ATOM 927 N N . VAL A 1 116 ? 17.043 47.220 89.369 1.00 21.50 117 VAL A N 1
ATOM 928 C CA . VAL A 1 116 ? 15.712 46.646 89.379 1.00 21.00 117 VAL A CA 1
ATOM 929 C C . VAL A 1 116 ? 14.918 47.252 90.517 1.00 22.69 117 VAL A C 1
ATOM 930 O O . VAL A 1 116 ? 15.478 47.614 91.563 1.00 23.16 117 VAL A O 1
ATOM 934 N N . ASN A 1 117 ? 13.616 47.378 90.291 1.00 21.47 118 ASN A N 1
ATOM 935 C CA . ASN A 1 117 ? 12.655 47.665 91.350 1.00 23.05 118 ASN A CA 1
ATOM 936 C C . ASN A 1 117 ? 11.908 46.383 91.658 1.00 27.74 118 ASN A C 1
ATOM 937 O O . ASN A 1 117 ? 11.272 45.810 90.776 1.00 25.55 118 ASN A O 1
ATOM 942 N N . VAL A 1 118 ? 11.989 45.932 92.902 1.00 24.71 119 VAL A N 1
ATOM 943 C CA . VAL A 1 118 ? 11.331 44.701 93.304 1.00 25.80 119 VAL A CA 1
ATOM 944 C C . VAL A 1 118 ? 10.358 44.979 94.438 1.00 25.96 119 VAL A C 1
ATOM 945 O O . VAL A 1 118 ? 10.734 45.547 95.452 1.00 26.80 119 VAL A O 1
ATOM 949 N N . THR A 1 119 ? 9.110 44.561 94.263 1.00 24.70 120 THR A N 1
ATOM 950 C CA . THR A 1 119 ? 8.096 44.712 95.301 1.00 25.25 120 THR A CA 1
ATOM 951 C C . THR A 1 119 ? 7.414 43.375 95.569 1.00 25.46 120 THR A C 1
ATOM 952 O O . THR A 1 119 ? 6.977 42.695 94.642 1.00 24.64 120 THR A O 1
ATOM 956 N N . TRP A 1 120 ? 7.341 42.999 96.839 1.00 22.24 121 TRP A N 1
ATOM 957 C CA . TRP A 1 120 ? 6.562 41.840 97.254 1.00 25.45 121 TRP A CA 1
ATOM 958 C C . TRP A 1 120 ? 5.106 42.275 97.411 1.00 27.73 121 TRP A C 1
ATOM 959 O O . TRP A 1 120 ? 4.841 43.273 98.066 1.00 28.08 121 TRP A O 1
ATOM 970 N N . LEU A 1 121 ? 4.178 41.524 96.817 1.00 22.14 122 LEU A N 1
ATOM 971 C CA . LEU A 1 121 ? 2.749 41.803 96.944 1.00 26.76 122 LEU A CA 1
ATOM 972 C C . LEU A 1 121 ? 2.038 40.640 97.629 1.00 27.35 122 LEU A C 1
ATOM 973 O O . LEU A 1 121 ? 2.110 39.501 97.159 1.00 24.83 122 LEU A O 1
ATOM 978 N N . ARG A 1 122 ? 1.325 40.931 98.713 1.00 25.29 123 ARG A N 1
ATOM 979 C CA . ARG A 1 122 ? 0.473 39.937 99.361 1.00 24.23 123 ARG A CA 1
ATOM 980 C C . ARG A 1 122 ? -0.969 40.320 99.110 1.00 24.85 123 ARG A C 1
ATOM 981 O O . ARG A 1 122 ? -1.407 41.381 99.549 1.00 25.43 123 ARG A O 1
ATOM 989 N N . ASN A 1 123 ? -1.693 39.473 98.381 1.00 24.11 124 ASN A N 1
ATOM 990 C CA . ASN A 1 123 ? -3.068 39.780 98.005 1.00 25.12 124 ASN A CA 1
ATOM 991 C C . ASN A 1 123 ? -3.166 41.159 97.349 1.00 29.66 124 ASN A C 1
ATOM 992 O O . ASN A 1 123 ? -4.107 41.904 97.588 1.00 28.83 124 ASN A O 1
ATOM 997 N N . GLY A 1 124 ? -2.168 41.497 96.535 1.00 29.44 125 GLY A N 1
ATOM 998 C CA . GLY A 1 124 ? -2.194 42.733 95.782 1.00 27.95 125 GLY A CA 1
ATOM 999 C C . GLY A 1 124 ? -1.635 43.941 96.509 1.00 29.60 125 GLY A C 1
ATOM 1000 O O . GLY A 1 124 ? -1.509 45.005 95.919 1.00 37.16 125 GLY A O 1
ATOM 1001 N N . LYS A 1 125 ? -1.307 43.791 97.785 1.00 27.87 126 LYS A N 1
ATOM 1002 C CA . LYS A 1 125 ? -0.791 44.908 98.568 1.00 26.17 126 LYS A CA 1
ATOM 1003 C C . LYS A 1 125 ? 0.685 44.722 98.936 1.00 31.52 126 LYS A C 1
ATOM 1004 O O . LYS A 1 125 ? 1.121 43.612 99.264 1.00 30.50 126 LYS A O 1
ATOM 1010 N N . PRO A 1 126 ? 1.457 45.817 98.890 1.00 31.16 127 PRO A N 1
ATOM 1011 C CA . PRO A 1 126 ? 2.889 45.730 99.188 1.00 33.73 127 PRO A CA 1
ATOM 1012 C C . PRO A 1 126 ? 3.147 45.329 100.635 1.00 36.58 127 PRO A C 1
ATOM 1013 O O . PRO A 1 126 ? 2.466 45.804 101.544 1.00 37.05 127 PRO A O 1
ATOM 1017 N N . VAL A 1 127 ? 4.133 44.465 100.838 1.00 32.57 128 VAL A N 1
ATOM 1018 C CA . VAL A 1 127 ? 4.520 44.046 102.168 1.00 33.45 128 VAL A CA 1
ATOM 1019 C C . VAL A 1 127 ? 6.025 44.269 102.292 1.00 40.09 128 VAL A C 1
ATOM 1020 O O . VAL A 1 127 ? 6.769 43.991 101.348 1.00 32.93 128 VAL A O 1
ATOM 1024 N N . THR A 1 128 ? 6.471 44.766 103.444 1.00 40.13 129 THR A N 1
ATOM 1025 C CA . THR A 1 128 ? 7.887 45.029 103.666 1.00 40.91 129 THR A CA 1
ATOM 1026 C C . THR A 1 128 ? 8.433 44.362 104.923 1.00 40.70 129 THR A C 1
ATOM 1027 O O . THR A 1 128 ? 9.636 44.388 105.166 1.00 39.71 129 THR A O 1
ATOM 1031 N N . THR A 1 129 ? 7.568 43.711 105.690 1.00 38.97 130 THR A N 1
ATOM 1032 C CA . THR A 1 129 ? 7.988 43.169 106.975 1.00 38.13 130 THR A CA 1
ATOM 1033 C C . THR A 1 129 ? 8.936 41.989 106.845 1.00 37.73 130 THR A C 1
ATOM 1034 O O . THR A 1 129 ? 8.608 40.972 106.228 1.00 39.99 130 THR A O 1
ATOM 1038 N N . GLY A 1 130 ? 10.128 42.142 107.409 1.00 35.97 131 GLY A N 1
ATOM 1039 C CA . GLY A 1 130 ? 11.097 41.062 107.414 1.00 36.75 131 GLY A CA 1
ATOM 1040 C C . GLY A 1 130 ? 11.747 40.780 106.069 1.00 33.64 131 GLY A C 1
ATOM 1041 O O . GLY A 1 130 ? 12.582 39.873 105.972 1.00 27.20 131 GLY A O 1
ATOM 1042 N N . VAL A 1 131 ? 11.376 41.541 105.036 1.00 30.93 132 VAL A N 1
ATOM 1043 C CA . VAL A 1 131 ? 11.949 41.321 103.709 1.00 33.13 132 VAL A CA 1
ATOM 1044 C C . VAL A 1 131 ? 13.441 41.612 103.721 1.00 31.76 132 VAL A C 1
ATOM 1045 O O . VAL A 1 131 ? 13.925 42.389 104.535 1.00 34.07 132 VAL A O 1
ATOM 1049 N N . SER A 1 132 ? 14.172 40.960 102.826 1.00 28.25 133 SER A N 1
ATOM 1050 C CA . SER A 1 132 ? 15.586 41.219 102.685 1.00 27.67 133 SER A CA 1
ATOM 1051 C C . SER A 1 132 ? 16.012 40.896 101.253 1.00 28.62 133 SER A C 1
ATOM 1052 O O . SER A 1 132 ? 15.207 40.443 100.433 1.00 24.66 133 SER A O 1
ATOM 1055 N N . GLU A 1 133 ? 17.282 41.124 100.956 1.00 27.57 134 GLU A N 1
ATOM 1056 C CA . GLU A 1 133 ? 17.759 40.927 99.605 1.00 27.12 134 GLU A CA 1
ATOM 1057 C C . GLU A 1 133 ? 19.271 40.830 99.572 1.00 29.88 134 GLU A C 1
ATOM 1058 O O . GLU A 1 133 ? 19.968 41.251 100.498 1.00 32.45 134 GLU A O 1
ATOM 1064 N N . THR A 1 134 ? 19.779 40.256 98.495 1.00 27.49 135 THR A N 1
ATOM 1065 C CA . THR A 1 134 ? 21.198 40.256 98.260 1.00 25.41 135 THR A CA 1
ATOM 1066 C C . THR A 1 134 ? 21.487 41.467 97.389 1.00 25.22 135 THR A C 1
ATOM 1067 O O . THR A 1 134 ? 20.572 42.117 96.892 1.00 24.71 135 THR A O 1
ATOM 1071 N N . VAL A 1 135 ? 22.757 41.801 97.234 1.00 26.10 136 VAL A N 1
ATOM 1072 C CA . VAL A 1 135 ? 23.132 42.753 96.200 1.00 23.55 136 VAL A CA 1
ATOM 1073 C C . VAL A 1 135 ? 23.143 42.030 94.860 1.00 23.02 136 VAL A C 1
ATOM 1074 O O . VAL A 1 135 ? 22.747 40.866 94.772 1.00 20.57 136 VAL A O 1
ATOM 1078 N N . PHE A 1 136 ? 23.614 42.700 93.814 1.00 20.10 137 PHE A N 1
ATOM 1079 C CA . PHE A 1 136 ? 23.716 42.044 92.521 1.00 19.84 137 PHE A CA 1
ATOM 1080 C C . PHE A 1 136 ? 24.912 41.071 92.479 1.00 21.94 137 PHE A C 1
ATOM 1081 O O . PHE A 1 136 ? 26.056 41.444 92.758 1.00 18.46 137 PHE A O 1
ATOM 1089 N N . LEU A 1 137 ? 24.647 39.823 92.107 1.00 16.40 138 LEU A N 1
ATOM 1090 C CA . LEU A 1 137 ? 25.693 38.811 92.059 1.00 16.15 138 LEU A CA 1
ATOM 1091 C C . LEU A 1 137 ? 26.190 38.710 90.638 1.00 20.38 138 LEU A C 1
ATOM 1092 O O . LEU A 1 137 ? 25.388 38.781 89.700 1.00 16.85 138 LEU A O 1
ATOM 1097 N N . PRO A 1 138 ? 27.512 38.547 90.471 1.00 15.41 139 PRO A N 1
ATOM 1098 C CA . PRO A 1 138 ? 28.119 38.504 89.136 1.00 17.59 139 PRO A CA 1
ATOM 1099 C C . PRO A 1 138 ? 27.912 37.148 88.475 1.00 20.13 139 PRO A C 1
ATOM 1100 O O . PRO A 1 138 ? 27.833 36.140 89.179 1.00 19.48 139 PRO A O 1
ATOM 1104 N N . ARG A 1 139 ? 27.861 37.143 87.143 1.00 16.78 140 ARG A N 1
ATOM 1105 C CA . ARG A 1 139 ? 27.713 35.933 86.343 1.00 20.74 140 ARG A CA 1
ATOM 1106 C C . ARG A 1 139 ? 28.843 35.918 85.326 1.00 23.17 140 ARG A C 1
ATOM 1107 O O . ARG A 1 139 ? 29.375 36.971 84.980 1.00 21.20 140 ARG A O 1
ATOM 1115 N N . GLU A 1 140 ? 29.215 34.732 84.854 1.00 22.81 141 GLU A N 1
ATOM 1116 C CA . GLU A 1 140 ? 30.286 34.611 83.865 1.00 27.05 141 GLU A CA 1
ATOM 1117 C C . GLU A 1 140 ? 30.008 35.255 82.506 1.00 25.27 141 GLU A C 1
ATOM 1118 O O . GLU A 1 140 ? 30.940 35.615 81.791 1.00 23.59 141 GLU A O 1
ATOM 1124 N N . ASP A 1 141 ? 28.739 35.449 82.171 1.00 21.36 142 ASP A N 1
ATOM 1125 C CA . ASP A 1 141 ? 28.396 36.162 80.939 1.00 21.15 142 ASP A CA 1
ATOM 1126 C C . ASP A 1 141 ? 28.301 37.664 81.197 1.00 19.86 142 ASP A C 1
ATOM 1127 O O . ASP A 1 141 ? 27.918 38.413 80.317 1.00 21.11 142 ASP A O 1
ATOM 1132 N N . HIS A 1 142 ? 28.619 38.078 82.426 1.00 20.12 143 HIS A N 1
ATOM 1133 C CA . HIS A 1 142 ? 28.692 39.497 82.816 1.00 20.35 143 HIS A CA 1
ATOM 1134 C C . HIS A 1 142 ? 27.336 40.165 82.983 1.00 19.53 143 HIS A C 1
ATOM 1135 O O . HIS A 1 142 ? 27.239 41.388 83.120 1.00 17.08 143 HIS A O 1
ATOM 1142 N N . LEU A 1 143 ? 26.301 39.331 82.995 1.00 19.31 144 LEU A N 1
ATOM 1143 C CA . LEU A 1 143 ? 24.983 39.726 83.441 1.00 19.15 144 LEU A CA 1
ATOM 1144 C C . LEU A 1 143 ? 24.958 39.598 84.964 1.00 20.81 144 LEU A C 1
ATOM 1145 O O . LEU A 1 143 ? 25.983 39.301 85.578 1.00 17.90 144 LEU A O 1
ATOM 1150 N N . PHE A 1 144 ? 23.784 39.797 85.562 1.00 19.01 145 PHE A N 1
ATOM 1151 C CA . PHE A 1 144 ? 23.651 39.771 87.014 1.00 17.88 145 PHE A CA 1
ATOM 1152 C C . PHE A 1 144 ? 22.582 38.785 87.492 1.00 20.20 145 PHE A C 1
ATOM 1153 O O . PHE A 1 144 ? 21.712 38.356 86.719 1.00 15.02 145 PHE A O 1
ATOM 1161 N N . ARG A 1 145 ? 22.698 38.406 88.760 1.00 16.11 146 ARG A N 1
ATOM 1162 C CA . ARG A 1 145 ? 21.712 37.609 89.464 1.00 16.81 146 ARG A CA 1
ATOM 1163 C C . ARG A 1 145 ? 21.362 38.352 90.761 1.00 17.12 146 ARG A C 1
ATOM 1164 O O . ARG A 1 145 ? 22.195 39.103 91.288 1.00 18.31 146 ARG A O 1
ATOM 1172 N N . LYS A 1 146 ? 20.148 38.170 91.282 1.00 15.46 147 LYS A N 1
ATOM 1173 C CA . LYS A 1 146 ? 19.750 38.841 92.527 1.00 15.66 147 LYS A CA 1
ATOM 1174 C C . LYS A 1 146 ? 18.644 38.028 93.225 1.00 19.09 147 LYS A C 1
ATOM 1175 O O . LYS A 1 146 ? 17.812 37.410 92.561 1.00 18.28 147 LYS A O 1
ATOM 1181 N N . PHE A 1 147 ? 18.624 38.040 94.554 1.00 17.58 148 PHE A N 1
ATOM 1182 C CA . PHE A 1 147 ? 17.593 37.325 95.313 1.00 17.76 148 PHE A CA 1
ATOM 1183 C C . PHE A 1 147 ? 16.869 38.293 96.223 1.00 19.34 148 PHE A C 1
ATOM 1184 O O . PHE A 1 147 ? 17.503 39.133 96.868 1.00 20.97 148 PHE A O 1
ATOM 1192 N N . HIS A 1 148 ? 15.548 38.179 96.281 1.00 19.06 149 HIS A N 1
ATOM 1193 C CA . HIS A 1 148 ? 14.773 38.855 97.319 1.00 21.92 149 HIS A CA 1
ATOM 1194 C C . HIS A 1 148 ? 14.018 37.827 98.150 1.00 20.06 149 HIS A C 1
ATOM 1195 O O . HIS A 1 148 ? 13.688 36.751 97.662 1.00 18.94 149 HIS A O 1
ATOM 1202 N N . TYR A 1 149 ? 13.764 38.167 99.407 1.00 16.48 150 TYR A N 1
ATOM 1203 C CA . TYR A 1 149 ? 13.189 37.219 100.350 1.00 19.22 150 TYR A CA 1
ATOM 1204 C C . TYR A 1 149 ? 12.028 37.836 101.107 1.00 22.60 150 TYR A C 1
ATOM 1205 O O . TYR A 1 149 ? 12.082 39.016 101.481 1.00 20.84 150 TYR A O 1
ATOM 1214 N N . LEU A 1 150 ? 11.003 37.015 101.339 1.00 18.99 151 LEU A N 1
ATOM 1215 C CA . LEU A 1 150 ? 9.829 37.357 102.138 1.00 19.60 151 LEU A CA 1
ATOM 1216 C C . LEU A 1 150 ? 9.457 36.208 103.079 1.00 20.93 151 LEU A C 1
ATOM 1217 O O . LEU A 1 150 ? 8.883 35.206 102.636 1.00 19.92 151 LEU A O 1
ATOM 1222 N N . PRO A 1 151 ? 9.776 36.353 104.381 1.00 22.09 152 PRO A N 1
ATOM 1223 C CA . PRO A 1 151 ? 9.309 35.379 105.372 1.00 21.19 152 PRO A CA 1
ATOM 1224 C C . PRO A 1 151 ? 7.815 35.443 105.359 1.00 19.06 152 PRO A C 1
ATOM 1225 O O . PRO A 1 151 ? 7.263 36.524 105.198 1.00 19.36 152 PRO A O 1
ATOM 1229 N N . PHE A 1 152 ? 7.149 34.311 105.487 1.00 21.52 153 PHE A N 1
ATOM 1230 C CA . PHE A 1 152 ? 5.691 34.339 105.467 1.00 18.04 153 PHE A CA 1
ATOM 1231 C C . PHE A 1 152 ? 5.146 33.120 106.160 1.00 19.77 153 PHE A C 1
ATOM 1232 O O . PHE A 1 152 ? 5.884 32.181 106.424 1.00 18.03 153 PHE A O 1
ATOM 1240 N N . LEU A 1 153 ? 3.847 33.136 106.437 1.00 19.21 154 LEU A N 1
ATOM 1241 C CA . LEU A 1 153 ? 3.193 31.992 107.041 1.00 20.79 154 LEU A CA 1
ATOM 1242 C C . LEU A 1 153 ? 2.224 31.442 106.014 1.00 21.74 154 LEU A C 1
ATOM 1243 O O . LEU A 1 153 ? 1.198 32.063 105.735 1.00 20.69 154 LEU A O 1
ATOM 1248 N N . PRO A 1 154 ? 2.542 30.272 105.443 1.00 20.19 155 PRO A N 1
ATOM 1249 C CA . PRO A 1 154 ? 1.731 29.712 104.359 1.00 19.92 155 PRO A CA 1
ATOM 1250 C C . PRO A 1 154 ? 0.302 29.444 104.802 1.00 22.56 155 PRO A C 1
ATOM 1251 O O . PRO A 1 154 ? 0.063 28.987 105.915 1.00 20.00 155 PRO A O 1
ATOM 1255 N N . SER A 1 155 ? -0.636 29.757 103.915 1.00 18.62 156 SER A N 1
ATOM 1256 C CA . SER A 1 155 ? -2.049 29.611 104.176 1.00 19.31 156 SER A CA 1
ATOM 1257 C C . SER A 1 155 ? -2.752 29.426 102.830 1.00 23.12 156 SER A C 1
ATOM 1258 O O . SER A 1 155 ? -2.262 29.898 101.806 1.00 21.11 156 SER A O 1
ATOM 1261 N N . THR A 1 156 ? -3.880 28.725 102.816 1.00 20.09 157 THR A N 1
ATOM 1262 C CA . THR A 1 156 ? -4.668 28.594 101.582 1.00 21.33 157 THR A CA 1
ATOM 1263 C C . THR A 1 156 ? -5.350 29.911 101.201 1.00 20.40 157 THR A C 1
ATOM 1264 O O . THR A 1 156 ? -5.914 30.025 100.134 1.00 25.42 157 THR A O 1
ATOM 1268 N N . GLU A 1 157 ? -5.276 30.910 102.070 1.00 18.45 158 GLU A N 1
ATOM 1269 C CA . GLU A 1 157 ? -6.058 32.119 101.906 1.00 18.80 158 GLU A CA 1
ATOM 1270 C C . GLU A 1 157 ? -5.348 33.276 101.211 1.00 25.90 158 GLU A C 1
ATOM 1271 O O . GLU A 1 157 ? -6.003 34.187 100.706 1.00 23.10 158 GLU A O 1
ATOM 1277 N N . ASP A 1 158 ? -4.019 33.237 101.171 1.00 19.45 159 ASP A N 1
ATOM 1278 C CA . ASP A 1 158 ? -3.240 34.338 100.608 1.00 22.04 159 ASP A CA 1
ATOM 1279 C C . ASP A 1 158 ? -2.631 34.006 99.251 1.00 20.28 159 ASP A C 1
ATOM 1280 O O . ASP A 1 158 ? -2.242 32.866 99.009 1.00 20.69 159 ASP A O 1
ATOM 1285 N N . VAL A 1 159 ? -2.498 35.009 98.391 1.00 21.29 160 VAL A N 1
ATOM 1286 C CA . VAL A 1 159 ? -1.652 34.854 97.202 1.00 19.18 160 VAL A CA 1
ATOM 1287 C C . VAL A 1 159 ? -0.523 35.880 97.243 1.00 21.45 160 VAL A C 1
ATOM 1288 O O . VAL A 1 159 ? -0.632 36.923 97.908 1.00 21.03 160 VAL A O 1
ATOM 1292 N N . TYR A 1 160 ? 0.579 35.544 96.572 1.00 19.03 161 TYR A N 1
ATOM 1293 C CA . TYR A 1 160 ? 1.764 36.382 96.560 1.00 19.87 161 TYR A CA 1
ATOM 1294 C C . TYR A 1 160 ? 2.248 36.603 95.132 1.00 19.75 161 TYR A C 1
ATOM 1295 O O . TYR A 1 160 ? 2.041 35.758 94.255 1.00 20.67 161 TYR A O 1
ATOM 1304 N N . ASP A 1 161 ? 2.865 37.762 94.902 1.00 19.36 162 ASP A N 1
ATOM 1305 C CA . ASP A 1 161 ? 3.598 38.026 93.665 1.00 20.71 162 ASP A CA 1
ATOM 1306 C C . ASP A 1 161 ? 4.895 38.728 93.973 1.00 19.46 162 ASP A C 1
ATOM 1307 O O . ASP A 1 161 ? 4.957 39.546 94.874 1.00 19.77 162 ASP A O 1
ATOM 1312 N N . CYS A 1 162 ? 5.934 38.409 93.212 1.00 21.56 163 CYS A N 1
ATOM 1313 C CA . CYS A 1 162 ? 7.126 39.242 93.183 1.00 21.09 163 CYS A CA 1
ATOM 1314 C C . CYS A 1 162 ? 7.002 40.141 91.953 1.00 21.92 163 CYS A C 1
ATOM 1315 O O . CYS A 1 162 ? 6.980 39.646 90.831 1.00 22.72 163 CYS A O 1
ATOM 1318 N N . ARG A 1 163 ? 6.908 41.451 92.155 1.00 22.64 164 ARG A N 1
ATOM 1319 C CA . ARG A 1 163 ? 6.745 42.366 91.025 1.00 25.31 164 ARG A CA 1
ATOM 1320 C C . ARG A 1 163 ? 8.110 42.954 90.706 1.00 23.29 164 ARG A C 1
ATOM 1321 O O . ARG A 1 163 ? 8.742 43.585 91.560 1.00 22.44 164 ARG A O 1
ATOM 1329 N N . VAL A 1 164 ? 8.559 42.738 89.476 1.00 19.92 165 VAL A N 1
ATOM 1330 C CA . VAL A 1 164 ? 9.901 43.136 89.075 1.00 23.73 165 VAL A CA 1
ATOM 1331 C C . VAL A 1 164 ? 9.838 44.117 87.909 1.00 24.96 165 VAL A C 1
ATOM 1332 O O . VAL A 1 164 ? 9.199 43.856 86.89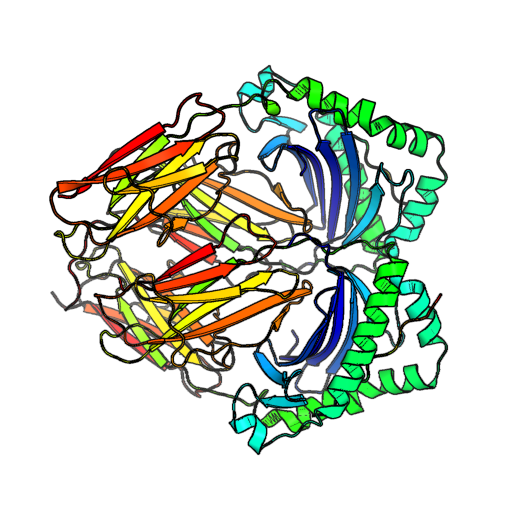4 1.00 24.21 165 VAL A O 1
ATOM 1336 N N . GLU A 1 165 ? 10.484 45.262 88.075 1.00 23.13 166 GLU A N 1
ATOM 1337 C CA . GLU A 1 165 ? 10.598 46.238 86.998 1.00 23.44 166 GLU A CA 1
ATOM 1338 C C . GLU A 1 165 ? 12.059 46.373 86.565 1.00 23.35 166 GLU A C 1
ATOM 1339 O O . GLU A 1 165 ? 12.956 46.430 87.416 1.00 20.54 166 GLU A O 1
ATOM 1345 N N . HIS A 1 166 ? 12.279 46.395 85.249 1.00 22.04 167 HIS A N 1
ATOM 1346 C CA . HIS A 1 166 ? 13.605 46.510 84.650 1.00 23.11 167 HIS A CA 1
ATOM 1347 C C . HIS A 1 166 ? 13.445 47.185 83.305 1.00 24.57 167 HIS A C 1
ATOM 1348 O O . HIS A 1 166 ? 12.443 46.961 82.615 1.00 23.57 167 HIS A O 1
ATOM 1355 N N . TRP A 1 167 ? 14.446 47.968 82.906 1.00 23.40 168 TRP A N 1
ATOM 1356 C CA . TRP A 1 167 ? 14.352 48.716 81.647 1.00 26.82 168 TRP A CA 1
ATOM 1357 C C . TRP A 1 167 ? 14.218 47.802 80.429 1.00 24.56 168 TRP A C 1
ATOM 1358 O O . TRP A 1 167 ? 13.683 48.212 79.408 1.00 24.15 168 TRP A O 1
ATOM 1369 N N . GLY A 1 168 ? 14.656 46.550 80.548 1.00 23.04 169 GLY A N 1
ATOM 1370 C CA . GLY A 1 168 ? 14.551 45.614 79.436 1.00 22.24 169 GLY A CA 1
ATOM 1371 C C . GLY A 1 168 ? 13.166 45.007 79.247 1.00 20.23 169 GLY A C 1
ATOM 1372 O O . GLY A 1 168 ? 12.903 44.339 78.253 1.00 20.46 169 GLY A O 1
ATOM 1373 N N . LEU A 1 169 ? 12.289 45.225 80.218 1.00 22.49 170 LEU A N 1
ATOM 1374 C CA . LEU A 1 169 ? 10.923 44.697 80.173 1.00 24.34 170 LEU A CA 1
ATOM 1375 C C . LEU A 1 169 ? 9.980 45.738 79.577 1.00 28.14 170 LEU A C 1
ATOM 1376 O O . LEU A 1 169 ? 10.187 46.942 79.749 1.00 29.72 170 LEU A O 1
ATOM 1381 N N . ASP A 1 170 ? 8.947 45.281 78.881 1.00 30.13 171 ASP A N 1
ATOM 1382 C CA . ASP A 1 170 ? 7.924 46.192 78.360 1.00 33.52 171 ASP A CA 1
ATOM 1383 C C . ASP A 1 170 ? 6.950 46.657 79.428 1.00 37.50 171 ASP A C 1
ATOM 1384 O O . ASP A 1 170 ? 6.395 47.758 79.347 1.00 39.37 171 ASP A O 1
ATOM 1389 N N . GLU A 1 171 ? 6.738 45.810 80.428 1.00 30.59 172 GLU A N 1
ATOM 1390 C CA . GLU A 1 171 ? 5.793 46.113 81.485 1.00 30.53 172 GLU A CA 1
ATOM 1391 C C . GLU A 1 171 ? 6.379 45.521 82.756 1.00 29.09 172 GLU A C 1
ATOM 1392 O O . GLU A 1 171 ? 7.327 44.751 82.674 1.00 26.16 172 GLU A O 1
ATOM 1398 N N . PRO A 1 172 ? 5.842 45.890 83.933 1.00 28.89 173 PRO A N 1
ATOM 1399 C CA . PRO A 1 172 ? 6.288 45.184 85.138 1.00 31.60 173 PRO A CA 1
ATOM 1400 C C . PRO A 1 172 ? 5.982 43.692 85.004 1.00 30.31 173 PRO A C 1
ATOM 1401 O O . PRO A 1 172 ? 4.990 43.310 84.388 1.00 30.44 173 PRO A O 1
ATOM 1405 N N . LEU A 1 173 ? 6.874 42.861 85.524 1.00 28.42 174 LEU A N 1
ATOM 1406 C CA . LEU A 1 173 ? 6.712 41.418 85.475 1.00 25.81 174 LEU A CA 1
ATOM 1407 C C . LEU A 1 173 ? 6.246 40.953 86.859 1.00 30.01 174 LEU A C 1
ATOM 1408 O O . LEU A 1 173 ? 6.962 41.148 87.856 1.00 23.45 174 LEU A O 1
ATOM 1413 N N . LEU A 1 174 ? 5.047 40.369 86.938 1.00 26.30 175 LEU A N 1
ATOM 1414 C CA . LEU A 1 174 ? 4.605 39.764 88.204 1.00 28.08 175 LEU A CA 1
ATOM 1415 C C . LEU A 1 174 ? 4.788 38.258 88.172 1.00 28.90 175 LEU A C 1
ATOM 1416 O O . LEU A 1 174 ? 4.186 37.578 87.339 1.00 30.45 175 LEU A O 1
ATOM 1421 N N . LYS A 1 175 ? 5.607 37.735 89.080 1.00 22.71 176 LYS A N 1
ATOM 1422 C CA . LYS A 1 175 ? 5.756 36.293 89.220 1.00 21.10 176 LYS A CA 1
ATOM 1423 C C . LYS A 1 175 ? 4.974 35.842 90.443 1.00 22.86 176 LYS A C 1
ATOM 1424 O O . LYS A 1 175 ? 5.218 36.322 91.540 1.00 20.54 176 LYS A O 1
ATOM 1430 N N . HIS A 1 176 ? 4.056 34.902 90.233 1.00 23.88 177 HIS A N 1
ATOM 1431 C CA . HIS A 1 176 ? 2.994 34.576 91.190 1.00 21.73 177 HIS A CA 1
ATOM 1432 C C . HIS A 1 176 ? 3.316 33.345 92.027 1.00 21.98 177 HIS A C 1
ATOM 1433 O O . HIS A 1 176 ? 3.963 32.419 91.554 1.00 19.52 177 HIS A O 1
ATOM 1440 N N . TRP A 1 177 ? 2.853 33.330 93.271 1.00 22.79 178 TRP A N 1
ATOM 1441 C CA . TRP A 1 177 ? 2.938 32.122 94.079 1.00 19.08 178 TRP A CA 1
ATOM 1442 C C . TRP A 1 177 ? 1.703 32.021 94.963 1.00 21.30 178 TRP A C 1
ATOM 1443 O O . TRP A 1 177 ? 1.292 33.005 95.589 1.00 15.48 178 TRP A O 1
ATOM 1454 N N . GLU A 1 178 ? 1.127 30.825 95.017 1.00 16.90 179 GLU A N 1
ATOM 1455 C CA . GLU A 1 178 ? 0.057 30.523 95.956 1.00 22.58 179 GLU A CA 1
ATOM 1456 C C . GLU A 1 178 ? 0.175 29.048 96.263 1.00 23.67 179 GLU A C 1
ATOM 1457 O O . GLU A 1 178 ? 0.823 28.322 95.522 1.00 19.25 179 GLU A O 1
ATOM 1463 N N . PHE A 1 179 ? -0.431 28.602 97.356 1.00 21.18 180 PHE A N 1
ATOM 1464 C CA . PHE A 1 179 ? -0.323 27.207 97.751 1.00 25.02 180 PHE A CA 1
ATOM 1465 C C . PHE A 1 179 ? -1.139 26.354 96.819 1.00 28.75 180 PHE A C 1
ATOM 1466 O O . PHE A 1 179 ? -2.243 26.726 96.448 1.00 34.97 180 PHE A O 1
ATOM 1474 N N . ASP A 1 180 ? -0.584 25.231 96.390 1.00 33.08 181 ASP A N 1
ATOM 1475 C CA . ASP A 1 180 ? -1.359 24.269 95.600 1.00 42.71 181 ASP A CA 1
ATOM 1476 C C . ASP A 1 180 ? -1.237 22.848 96.146 1.00 42.09 181 ASP A C 1
ATOM 1477 O O . ASP A 1 180 ? -2.245 22.181 96.397 1.00 50.24 181 ASP A O 1
ATOM 1482 N N . ASP B 2 1 ? 13.055 55.970 83.326 1.00 54.17 2 ASP B N 1
ATOM 1483 C CA . ASP B 2 1 ? 13.427 56.906 82.275 1.00 53.77 2 ASP B CA 1
ATOM 1484 C C . ASP B 2 1 ? 14.105 56.201 81.102 1.00 52.98 2 ASP B C 1
ATOM 1485 O O . ASP B 2 1 ? 14.271 54.983 81.108 1.00 54.13 2 ASP B O 1
ATOM 1490 N N . THR B 2 2 ? 14.474 56.965 80.081 1.00 46.68 3 THR B N 1
ATOM 1491 C CA . THR B 2 2 ? 15.001 56.365 78.866 1.00 50.87 3 THR B CA 1
ATOM 1492 C C . THR B 2 2 ? 16.448 56.743 78.622 1.00 41.61 3 THR B C 1
ATOM 1493 O O . THR B 2 2 ? 17.008 56.378 77.591 1.00 42.92 3 THR B O 1
ATOM 1497 N N . ARG B 2 3 ? 17.036 57.492 79.550 1.00 39.23 4 ARG B N 1
ATOM 1498 C CA . ARG B 2 3 ? 18.435 57.883 79.421 1.00 39.98 4 ARG B CA 1
ATOM 1499 C C . ARG B 2 3 ? 19.300 56.649 79.195 1.00 38.93 4 ARG B C 1
ATOM 1500 O O . ARG B 2 3 ? 19.093 55.622 79.850 1.00 35.35 4 ARG B O 1
ATOM 1508 N N . PRO B 2 4 ? 20.274 56.745 78.272 1.00 36.62 5 PRO B N 1
ATOM 1509 C CA . PRO B 2 4 ? 21.184 55.618 78.011 1.00 32.81 5 PRO B CA 1
ATOM 1510 C C . PRO B 2 4 ? 22.041 55.304 79.235 1.00 29.00 5 PRO B C 1
ATOM 1511 O O . PRO B 2 4 ? 22.372 56.203 79.999 1.00 28.24 5 PRO B O 1
ATOM 1515 N N . ARG B 2 5 ? 22.391 54.038 79.420 1.00 31.81 6 ARG B N 1
ATOM 1516 C CA . ARG B 2 5 ? 23.219 53.659 80.553 1.00 25.89 6 ARG B CA 1
ATOM 1517 C C . ARG B 2 5 ? 24.584 53.201 80.096 1.00 22.95 6 ARG B C 1
ATOM 1518 O O . ARG B 2 5 ? 24.738 52.624 79.012 1.00 23.43 6 ARG B O 1
ATOM 1526 N N . PHE B 2 6 ? 25.577 53.439 80.943 1.00 20.87 7 PHE B N 1
ATOM 1527 C CA . PHE B 2 6 ? 26.932 53.017 80.642 1.00 21.49 7 PHE B CA 1
ATOM 1528 C C . PHE B 2 6 ? 27.476 52.269 81.862 1.00 20.55 7 PHE B C 1
ATOM 1529 O O . PHE B 2 6 ? 27.411 52.765 82.971 1.00 21.33 7 PHE B O 1
ATOM 1537 N N . LEU B 2 7 ? 27.966 51.055 81.660 1.00 19.50 8 LEU B N 1
ATOM 1538 C CA . LEU B 2 7 ? 28.310 50.201 82.790 1.00 21.57 8 LEU B CA 1
ATOM 1539 C C . LEU B 2 7 ? 29.753 49.743 82.751 1.00 20.80 8 LEU B C 1
ATOM 1540 O O . LEU B 2 7 ? 30.248 49.330 81.712 1.00 21.11 8 LEU B O 1
ATOM 1545 N N . TRP B 2 8 ? 30.404 49.811 83.909 1.00 20.04 9 TRP B N 1
ATOM 1546 C CA . TRP B 2 8 ? 31.744 49.306 84.095 1.00 21.20 9 TRP B CA 1
ATOM 1547 C C . TRP B 2 8 ? 31.786 48.206 85.154 1.00 18.96 9 TRP B C 1
ATOM 1548 O O . TRP B 2 8 ? 31.167 48.326 86.202 1.00 20.93 9 TRP B O 1
ATOM 1559 N N . GLN B 2 9 ? 32.491 47.121 84.870 1.00 18.84 10 GLN B N 1
ATOM 1560 C CA . GLN B 2 9 ? 32.735 46.100 85.883 1.00 18.58 10 GLN B CA 1
ATOM 1561 C C . GLN B 2 9 ? 34.198 45.759 85.965 1.00 20.52 10 GLN B C 1
ATOM 1562 O O . GLN B 2 9 ? 34.935 45.856 84.974 1.00 17.79 10 GLN B O 1
ATOM 1568 N N . LEU B 2 10 ? 34.610 45.353 87.163 1.00 16.89 11 LEU B N 1
ATOM 1569 C CA . LEU B 2 10 ? 35.939 44.845 87.386 1.00 19.25 11 LEU B CA 1
ATOM 1570 C C . LEU B 2 10 ? 35.824 43.567 88.211 1.00 18.96 11 LEU B C 1
ATOM 1571 O O . LEU B 2 10 ? 35.150 43.545 89.232 1.00 17.67 11 LEU B O 1
ATOM 1576 N N . LYS B 2 11 ? 36.504 42.512 87.783 1.00 18.08 12 LYS B N 1
ATOM 1577 C CA . LYS B 2 11 ? 36.441 41.245 88.488 1.00 17.60 12 LYS B CA 1
ATOM 1578 C C . LYS B 2 11 ? 37.838 40.682 88.669 1.00 18.61 12 LYS B C 1
ATOM 1579 O O . LYS B 2 11 ? 38.625 40.638 87.734 1.00 20.87 12 LYS B O 1
ATOM 1585 N N . PHE B 2 12 ? 38.146 40.261 89.888 1.00 16.39 13 PHE B N 1
ATOM 1586 C CA . PHE B 2 12 ? 39.364 39.520 90.146 1.00 19.46 13 PHE B CA 1
ATOM 1587 C C . PHE B 2 12 ? 38.921 38.134 90.549 1.00 18.67 13 PHE B C 1
ATOM 1588 O O . PHE B 2 12 ? 38.303 37.962 91.609 1.00 19.71 13 PHE B O 1
ATOM 1596 N N . GLU B 2 13 ? 39.262 37.150 89.730 1.00 15.83 14 GLU B N 1
ATOM 1597 C CA . GLU B 2 13 ? 38.807 35.788 89.954 1.00 18.82 14 GLU B CA 1
ATOM 1598 C C . GLU B 2 13 ? 39.979 34.885 90.312 1.00 18.26 14 GLU B C 1
ATOM 1599 O O . GLU B 2 13 ? 40.905 34.735 89.521 1.00 19.70 14 GLU B O 1
ATOM 1605 N N . CYS B 2 14 ? 39.932 34.286 91.501 1.00 17.46 15 CYS B N 1
ATOM 1606 C CA . CYS B 2 14 ? 40.929 33.309 91.920 1.00 18.44 15 CYS B CA 1
ATOM 1607 C C . CYS B 2 14 ? 40.333 31.901 91.759 1.00 18.94 15 CYS B C 1
ATOM 1608 O O . CYS B 2 14 ? 39.361 31.558 92.435 1.00 16.86 15 CYS B O 1
ATOM 1611 N N . HIS B 2 15 ? 40.943 31.100 90.891 1.00 16.84 16 HIS B N 1
ATOM 1612 C CA . HIS B 2 15 ? 40.464 29.762 90.558 1.00 20.61 16 HIS B CA 1
ATOM 1613 C C . HIS B 2 15 ? 41.403 28.766 91.205 1.00 20.83 16 HIS B C 1
ATOM 1614 O O . HIS B 2 15 ? 42.607 28.811 90.965 1.00 17.92 16 HIS B O 1
ATOM 1621 N N . PHE B 2 16 ? 40.848 27.866 92.013 1.00 16.27 17 PHE B N 1
ATOM 1622 C CA . PHE B 2 16 ? 41.646 26.954 92.818 1.00 20.69 17 PHE B CA 1
ATOM 1623 C C . PHE B 2 16 ? 41.465 25.501 92.376 1.00 26.38 17 PHE B C 1
ATOM 1624 O O . PHE B 2 16 ? 40.343 25.037 92.179 1.00 21.68 17 PHE B O 1
ATOM 1632 N N . PHE B 2 17 ? 42.579 24.794 92.219 1.00 23.60 18 PHE B N 1
ATOM 1633 C CA . PHE B 2 17 ? 42.561 23.383 91.841 1.00 25.20 18 PHE B CA 1
ATOM 1634 C C . PHE B 2 17 ? 43.367 22.599 92.866 1.00 23.17 18 PHE B C 1
ATOM 1635 O O . PHE B 2 17 ? 44.437 23.049 93.285 1.00 20.31 18 PHE B O 1
ATOM 1643 N N . ASN B 2 18 ? 42.864 21.429 93.258 1.00 24.31 19 ASN B N 1
ATOM 1644 C CA . ASN B 2 18 ? 43.563 20.549 94.202 1.00 27.12 19 ASN B CA 1
ATOM 1645 C C . ASN B 2 18 ? 43.961 21.295 95.479 1.00 21.94 19 ASN B C 1
ATOM 1646 O O . ASN B 2 18 ? 45.134 21.401 95.800 1.00 24.67 19 ASN B O 1
ATOM 1651 N N . GLY B 2 19 ? 42.981 21.804 96.213 1.00 22.17 20 GLY B N 1
ATOM 1652 C CA . GLY B 2 19 ? 43.272 22.650 97.359 1.00 20.19 20 GLY B CA 1
ATOM 1653 C C . GLY B 2 19 ? 43.803 23.993 96.853 1.00 22.69 20 GLY B C 1
ATOM 1654 O O . GLY B 2 19 ? 43.124 24.696 96.109 1.00 19.45 20 GLY B O 1
ATOM 1655 N N . THR B 2 20 ? 45.024 24.349 97.241 1.00 18.64 21 THR B N 1
ATOM 1656 C CA . THR B 2 20 ? 45.673 25.527 96.679 1.00 18.52 21 THR B CA 1
ATOM 1657 C C . THR B 2 20 ? 46.967 25.187 95.943 1.00 20.02 21 THR B C 1
ATOM 1658 O O . THR B 2 20 ? 47.840 26.049 95.743 1.00 17.20 21 THR B O 1
ATOM 1662 N N . GLU B 2 21 ? 47.094 23.930 95.533 1.00 18.99 22 GLU B N 1
ATOM 1663 C CA . GLU B 2 21 ? 48.285 23.511 94.793 1.00 24.39 22 GLU B CA 1
ATOM 1664 C C . GLU B 2 21 ? 48.393 24.230 93.446 1.00 22.69 22 GLU B C 1
ATOM 1665 O O . GLU B 2 21 ? 49.474 24.615 93.008 1.00 22.29 22 GLU B O 1
ATOM 1671 N N . ARG B 2 22 ? 47.260 24.400 92.787 1.00 21.06 23 ARG B N 1
ATOM 1672 C CA . ARG B 2 22 ? 47.234 25.118 91.526 1.00 25.70 23 ARG B CA 1
ATOM 1673 C C . ARG B 2 22 ? 46.248 26.268 91.608 1.00 22.04 23 ARG B C 1
ATOM 1674 O O . ARG B 2 22 ? 45.069 26.067 91.903 1.00 18.82 23 ARG B O 1
ATOM 1682 N N . VAL B 2 23 ? 46.735 27.476 91.378 1.00 21.62 24 VAL B N 1
ATOM 1683 C CA . VAL B 2 23 ? 45.896 28.659 91.501 1.00 23.28 24 VAL B CA 1
ATOM 1684 C C . VAL B 2 23 ? 46.016 29.479 90.234 1.00 25.60 24 VAL B C 1
ATOM 1685 O O . VAL B 2 23 ? 47.119 29.696 89.750 1.00 24.70 24 VAL B O 1
ATOM 1689 N N . ARG B 2 24 ? 44.889 29.931 89.698 1.00 21.10 25 ARG B N 1
ATOM 1690 C CA . ARG B 2 24 ? 44.922 30.805 88.537 1.00 24.02 25 ARG B CA 1
ATOM 1691 C C . ARG B 2 24 ? 44.123 32.064 88.825 1.00 22.05 25 ARG B C 1
ATOM 1692 O O . ARG B 2 24 ? 42.957 31.988 89.212 1.00 22.02 25 ARG B O 1
ATOM 1700 N N . LEU B 2 25 ? 44.757 33.217 88.630 1.00 19.33 26 LEU B N 1
ATOM 1701 C CA . LEU B 2 25 ? 44.103 34.501 88.846 1.00 22.08 26 LEU B CA 1
ATOM 1702 C C . LEU B 2 25 ? 43.713 35.142 87.524 1.00 21.84 26 LEU B C 1
ATOM 1703 O O . LEU B 2 25 ? 44.529 35.265 86.617 1.00 21.28 26 LEU B O 1
ATOM 1708 N N . LEU B 2 26 ? 42.461 35.576 87.437 1.00 21.61 27 LEU B N 1
ATOM 1709 C CA . LEU B 2 26 ? 41.947 36.259 86.258 1.00 21.24 27 LEU B CA 1
ATOM 1710 C C . LEU B 2 26 ? 41.414 37.625 86.637 1.00 20.30 27 LEU B C 1
ATOM 1711 O O . LEU B 2 26 ? 40.456 37.722 87.403 1.00 21.17 27 LEU B O 1
ATOM 1716 N N . GLU B 2 27 ? 42.060 38.674 86.136 1.00 19.59 28 GLU B N 1
ATOM 1717 C CA . GLU B 2 27 ? 41.623 40.044 86.394 1.00 21.32 28 GLU B CA 1
ATOM 1718 C C . GLU B 2 27 ? 40.979 40.595 85.128 1.00 23.09 28 GLU B C 1
ATOM 1719 O O . GLU B 2 27 ? 41.588 40.574 84.068 1.00 25.32 28 GLU B O 1
ATOM 1725 N N . ARG B 2 28 ? 39.768 41.119 85.234 1.00 19.01 29 ARG B N 1
ATOM 1726 C CA . ARG B 2 28 ? 39.010 41.461 84.037 1.00 22.92 29 ARG B CA 1
ATOM 1727 C C . ARG B 2 28 ? 38.265 42.772 84.145 1.00 21.73 29 ARG B C 1
ATOM 1728 O O . ARG B 2 28 ? 37.562 43.014 85.125 1.00 22.81 29 ARG B O 1
ATOM 1736 N N . SER B 2 29 ? 38.415 43.586 83.106 1.00 19.69 30 SER B N 1
ATOM 1737 C CA . SER B 2 29 ? 37.667 44.820 82.947 1.00 23.19 30 SER B CA 1
ATOM 1738 C C . SER B 2 29 ? 36.595 44.574 81.900 1.00 20.42 30 SER B C 1
ATOM 1739 O O . SER B 2 29 ? 36.888 44.039 80.840 1.00 22.39 30 SER B O 1
ATOM 1742 N N . ILE B 2 30 ? 35.375 45.009 82.188 1.00 20.02 31 ILE B N 1
ATOM 1743 C CA . ILE B 2 30 ? 34.237 44.777 81.308 1.00 21.44 31 ILE B CA 1
ATOM 1744 C C . ILE B 2 30 ? 33.466 46.074 81.139 1.00 21.26 31 ILE B C 1
ATOM 1745 O O . ILE B 2 30 ? 33.058 46.701 82.117 1.00 21.93 31 ILE B O 1
ATOM 1750 N N . TYR B 2 31 ? 33.292 46.478 79.891 1.00 19.57 32 TYR B N 1
ATOM 1751 C CA . TYR B 2 31 ? 32.499 47.653 79.586 1.00 21.56 32 TYR B CA 1
ATOM 1752 C C . TYR B 2 31 ? 31.170 47.174 79.041 1.00 19.11 32 TYR B C 1
ATOM 1753 O O . TYR B 2 31 ? 31.147 46.423 78.087 1.00 21.36 32 TYR B O 1
ATOM 1762 N N . ASN B 2 32 ? 30.078 47.598 79.667 1.00 22.06 33 ASN B N 1
ATOM 1763 C CA . ASN B 2 32 ? 28.751 47.127 79.307 1.00 22.34 33 ASN B CA 1
ATOM 1764 C C . ASN B 2 32 ? 28.671 45.596 79.433 1.00 21.02 33 ASN B C 1
ATOM 1765 O O . ASN B 2 32 ? 28.588 45.064 80.553 1.00 21.53 33 ASN B O 1
ATOM 1770 N N . GLN B 2 33 ? 28.707 44.888 78.312 1.00 21.83 34 GLN B N 1
ATOM 1771 C CA . GLN B 2 33 ? 28.792 43.429 78.368 1.00 24.35 34 GLN B CA 1
ATOM 1772 C C . GLN B 2 33 ? 30.049 42.853 77.718 1.00 26.29 34 GLN B C 1
ATOM 1773 O O . GLN B 2 33 ? 30.158 41.643 77.530 1.00 28.14 34 GLN B O 1
ATOM 1779 N N . GLU B 2 34 ? 31.004 43.705 77.363 1.00 21.34 35 GLU B N 1
ATOM 1780 C CA . GLU B 2 34 ? 32.192 43.200 76.693 1.00 26.78 35 GLU B CA 1
ATOM 1781 C C . GLU B 2 34 ? 33.430 43.362 77.548 1.00 22.31 35 GLU B C 1
ATOM 1782 O O . GLU B 2 34 ? 33.741 44.477 77.977 1.00 20.70 35 GLU B O 1
ATOM 1788 N N . GLU B 2 35 ? 34.136 42.256 77.768 1.00 20.18 36 GLU B N 1
ATOM 1789 C CA . GLU B 2 35 ? 35.433 42.273 78.434 1.00 22.76 36 GLU B CA 1
ATOM 1790 C C . GLU B 2 35 ? 36.432 42.970 77.527 1.00 24.35 36 GLU B C 1
ATOM 1791 O O . GLU B 2 35 ? 36.543 42.616 76.355 1.00 23.36 36 GLU B O 1
ATOM 1797 N N . SER B 2 36 ? 37.170 43.940 78.055 1.00 22.36 37 SER B N 1
ATOM 1798 C CA . SER B 2 36 ? 38.092 44.706 77.207 1.00 26.72 37 SER B CA 1
ATOM 1799 C C . SER B 2 36 ? 39.557 44.327 77.403 1.00 24.54 37 SER B C 1
ATOM 1800 O O . SER B 2 36 ? 40.311 44.234 76.437 1.00 23.30 37 SER B O 1
ATOM 1803 N N . VAL B 2 37 ? 39.984 44.197 78.651 1.00 21.76 38 VAL B N 1
ATOM 1804 C CA . VAL B 2 37 ? 41.361 43.816 78.926 1.00 22.67 38 VAL B CA 1
ATOM 1805 C C . VAL B 2 37 ? 41.426 42.858 80.118 1.00 23.86 38 VAL B C 1
ATOM 1806 O O . VAL B 2 37 ? 40.578 42.907 81.011 1.00 22.28 38 VAL B O 1
ATOM 1810 N N . ARG B 2 38 ? 42.408 41.959 80.117 1.00 24.35 39 ARG B N 1
ATOM 1811 C CA . ARG B 2 38 ? 42.564 41.023 81.225 1.00 25.43 39 ARG B CA 1
ATOM 1812 C C . ARG B 2 38 ? 44.011 40.762 81.638 1.00 22.48 39 ARG B C 1
ATOM 1813 O O . ARG B 2 38 ? 44.929 40.855 80.817 1.00 23.39 39 ARG B O 1
ATOM 1821 N N . PHE B 2 39 ? 44.213 40.452 82.918 1.00 18.12 40 PHE B N 1
ATOM 1822 C CA . PHE B 2 39 ? 45.462 39.809 83.334 1.00 18.12 40 PHE B CA 1
ATOM 1823 C C . PHE B 2 39 ? 45.183 38.356 83.722 1.00 19.86 40 PHE B C 1
ATOM 1824 O O . PHE B 2 39 ? 44.362 38.082 84.590 1.00 20.41 40 PHE B O 1
ATOM 1832 N N . ASP B 2 40 ? 45.852 37.432 83.057 1.00 20.51 41 ASP B N 1
ATOM 1833 C CA . ASP B 2 40 ? 45.731 36.012 83.343 1.00 20.92 41 ASP B CA 1
ATOM 1834 C C . ASP B 2 40 ? 47.088 35.561 83.876 1.00 24.45 41 ASP B C 1
ATOM 1835 O O . ASP B 2 40 ? 48.092 35.651 83.170 1.00 23.63 41 ASP B O 1
ATOM 1840 N N . SER B 2 41 ? 47.130 35.073 85.113 1.00 20.31 42 SER B N 1
ATOM 1841 C CA . SER B 2 41 ? 48.409 34.685 85.701 1.00 21.37 42 SER B CA 1
ATOM 1842 C C . SER B 2 41 ? 49.106 33.588 84.910 1.00 23.86 42 SER B C 1
ATOM 1843 O O . SER B 2 41 ? 50.334 33.487 84.940 1.00 25.07 42 SER B O 1
ATOM 1846 N N . ASP B 2 42 ? 48.340 32.785 84.179 1.00 22.20 43 ASP B N 1
ATOM 1847 C CA . ASP B 2 42 ? 48.954 31.772 83.319 1.00 27.08 43 ASP B CA 1
ATOM 1848 C C . ASP B 2 42 ? 49.626 32.395 82.104 1.00 28.61 43 ASP B C 1
ATOM 1849 O O . ASP B 2 42 ? 50.385 31.727 81.416 1.00 30.96 43 ASP B O 1
ATOM 1854 N N . VAL B 2 43 ? 49.323 33.660 81.825 1.00 27.37 44 VAL B N 1
ATOM 1855 C CA . VAL B 2 43 ? 49.948 34.355 80.704 1.00 25.55 44 VAL B CA 1
ATOM 1856 C C . VAL B 2 43 ? 51.086 35.222 81.211 1.00 26.84 44 VAL B C 1
ATOM 1857 O O . VAL B 2 43 ? 52.192 35.189 80.673 1.00 26.77 44 VAL B O 1
ATOM 1861 N N . GLY B 2 44 ? 50.829 35.975 82.274 1.00 27.44 45 GLY B N 1
ATOM 1862 C CA . GLY B 2 44 ? 51.888 36.726 82.924 1.00 25.97 45 GLY B CA 1
ATOM 1863 C C . GLY B 2 44 ? 51.955 38.203 82.586 1.00 24.11 45 GLY B C 1
ATOM 1864 O O . GLY B 2 44 ? 52.791 38.925 83.112 1.00 26.35 45 GLY B O 1
ATOM 1865 N N . GLU B 2 45 ? 51.078 38.671 81.714 1.00 24.29 46 GLU B N 1
ATOM 1866 C CA . GLU B 2 45 ? 51.016 40.102 81.425 1.00 24.32 46 GLU B CA 1
ATOM 1867 C C . GLU B 2 45 ? 49.608 40.405 80.989 1.00 26.61 46 GLU B C 1
ATOM 1868 O O . GLU B 2 45 ? 48.852 39.482 80.697 1.00 23.03 46 GLU B O 1
ATOM 1874 N N . TYR B 2 46 ? 49.252 41.688 80.935 1.00 23.72 47 TYR B N 1
ATOM 1875 C CA . TYR B 2 46 ? 47.939 42.082 80.445 1.00 22.94 47 TYR B CA 1
ATOM 1876 C C . TYR B 2 46 ? 47.766 41.837 78.948 1.00 27.23 47 TYR B C 1
ATOM 1877 O O . TYR B 2 46 ? 48.699 42.056 78.173 1.00 22.60 47 TYR B O 1
ATOM 1886 N N . ARG B 2 47 ? 46.567 41.396 78.557 1.00 27.99 48 ARG B N 1
ATOM 1887 C CA . ARG B 2 47 ? 46.195 41.245 77.146 1.00 24.23 48 ARG B CA 1
ATOM 1888 C C . ARG B 2 47 ? 44.861 41.919 76.859 1.00 27.49 48 ARG B C 1
ATOM 1889 O O . ARG B 2 47 ? 43.881 41.753 77.605 1.00 21.86 48 ARG B O 1
ATOM 1897 N N . ALA B 2 48 ? 44.822 42.660 75.755 1.00 24.59 49 ALA B N 1
ATOM 1898 C CA . ALA B 2 48 ? 43.582 43.256 75.288 1.00 28.11 49 ALA B CA 1
ATOM 1899 C C . ALA B 2 48 ? 42.689 42.145 74.772 1.00 25.62 49 ALA B C 1
ATOM 1900 O O . ALA B 2 48 ? 43.141 41.238 74.078 1.00 24.78 49 ALA B O 1
ATOM 1902 N N . 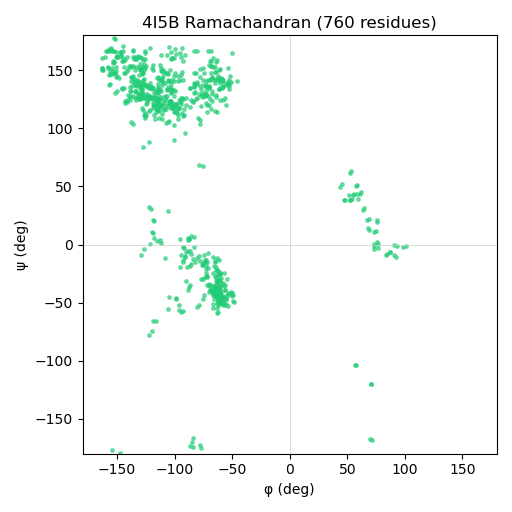VAL B 2 49 ? 41.423 42.211 75.138 1.00 23.02 50 VAL B N 1
ATOM 1903 C CA . VAL B 2 49 ? 40.441 41.261 74.653 1.00 27.15 50 VAL B CA 1
ATOM 1904 C C . VAL B 2 49 ? 39.712 41.865 73.449 1.00 28.98 50 VAL B C 1
ATOM 1905 O O . VAL B 2 49 ? 39.617 41.241 72.388 1.00 28.35 50 VAL B O 1
ATOM 1909 N N . THR B 2 50 ? 39.191 43.073 73.626 1.00 26.25 51 THR B N 1
ATOM 1910 C CA . THR B 2 50 ? 38.657 43.840 72.505 1.00 31.38 51 THR B CA 1
ATOM 1911 C C . THR B 2 50 ? 39.627 44.969 72.133 1.00 35.58 51 THR B C 1
ATOM 1912 O O . THR B 2 50 ? 40.584 45.239 72.865 1.00 31.15 51 THR B O 1
ATOM 1916 N N . GLU B 2 51 ? 39.376 45.616 70.996 1.00 31.23 52 GLU B N 1
ATOM 1917 C CA . GLU B 2 51 ? 40.230 46.694 70.503 1.00 34.21 52 GLU B CA 1
ATOM 1918 C C . GLU B 2 51 ? 40.301 47.870 71.477 1.00 30.73 52 GLU B C 1
ATOM 1919 O O . GLU B 2 51 ? 41.334 48.520 71.615 1.00 32.43 52 GLU B O 1
ATOM 1925 N N . LEU B 2 52 ? 39.192 48.146 72.148 1.00 29.10 53 LEU B N 1
ATOM 1926 C CA . LEU B 2 52 ? 39.141 49.261 73.081 1.00 31.62 53 LEU B CA 1
ATOM 1927 C C . LEU B 2 52 ? 40.088 49.097 74.273 1.00 31.60 53 LEU B C 1
ATOM 1928 O O . LEU B 2 52 ? 40.425 50.078 74.936 1.00 31.76 53 LEU B O 1
ATOM 1933 N N . GLY B 2 53 ? 40.514 47.860 74.537 1.00 27.90 54 GLY B N 1
ATOM 1934 C CA . GLY B 2 53 ? 41.379 47.565 75.672 1.00 30.87 54 GLY B CA 1
ATOM 1935 C C . GLY B 2 53 ? 42.866 47.657 75.378 1.00 27.58 54 GLY B C 1
ATOM 1936 O O . GLY B 2 53 ? 43.709 47.553 76.281 1.00 24.67 54 GLY B O 1
ATOM 1937 N N . ARG B 2 54 ? 43.191 47.855 74.108 1.00 27.95 55 ARG B N 1
ATOM 1938 C CA . ARG B 2 54 ? 44.585 47.913 73.677 1.00 32.28 55 ARG B CA 1
ATOM 1939 C C . ARG B 2 54 ? 45.443 48.956 74.411 1.00 29.47 55 ARG B C 1
ATOM 1940 O O . ARG B 2 54 ? 46.557 48.638 74.833 1.00 31.02 55 ARG B O 1
ATOM 1948 N N . PRO B 2 55 ? 44.944 50.197 74.567 1.00 29.00 56 PRO B N 1
ATOM 1949 C CA . PRO B 2 55 ? 45.798 51.178 75.258 1.00 25.33 56 PRO B CA 1
ATOM 1950 C C . PRO B 2 55 ? 46.085 50.819 76.724 1.00 29.52 56 PRO B C 1
ATOM 1951 O O . PRO B 2 55 ? 47.147 51.152 77.254 1.00 28.57 56 PRO B O 1
ATOM 1955 N N . ASP B 2 56 ? 45.151 50.139 77.377 1.00 28.38 57 ASP B N 1
ATOM 1956 C CA . ASP B 2 56 ? 45.307 49.841 78.798 1.00 26.12 57 ASP B CA 1
ATOM 1957 C C . ASP B 2 56 ? 46.334 48.737 79.009 1.00 25.92 57 ASP B C 1
ATOM 1958 O O . ASP B 2 56 ? 47.196 48.832 79.893 1.00 28.26 57 ASP B O 1
ATOM 1963 N N . ALA B 2 57 ? 46.255 47.700 78.185 1.00 24.37 58 ALA B N 1
ATOM 1964 C CA . ALA B 2 57 ? 47.242 46.632 78.235 1.00 28.00 58 ALA B CA 1
ATOM 1965 C C . ALA B 2 57 ? 48.657 47.183 77.991 1.00 31.72 58 ALA B C 1
ATOM 1966 O O . ALA B 2 57 ? 49.595 46.850 78.728 1.00 27.17 58 ALA B O 1
ATOM 1968 N N . GLU B 2 58 ? 48.807 48.018 76.962 1.00 26.27 59 GLU B N 1
ATOM 1969 C CA . GLU B 2 58 ? 50.116 48.586 76.632 1.00 29.16 59 GLU B CA 1
ATOM 1970 C C . GLU B 2 58 ? 50.641 49.458 77.765 1.00 28.41 59 GLU B C 1
ATOM 1971 O O . GLU B 2 58 ? 51.814 49.390 78.122 1.00 36.21 59 GLU B O 1
ATOM 1977 N N . TYR B 2 59 ? 49.764 50.261 78.348 1.00 30.48 60 TYR B N 1
ATOM 1978 C CA . TYR B 2 59 ? 50.157 51.147 79.426 1.00 28.84 60 TYR B CA 1
ATOM 1979 C C . TYR B 2 59 ? 50.567 50.358 80.668 1.00 33.03 60 TYR B C 1
ATOM 1980 O O . TYR B 2 59 ? 51.630 50.601 81.238 1.00 29.62 60 TYR B O 1
ATOM 1989 N N . TRP B 2 60 ? 49.720 49.428 81.100 1.00 29.68 61 TRP B N 1
ATOM 1990 C CA . TRP B 2 60 ? 50.005 48.670 82.320 1.00 27.59 61 TRP B CA 1
ATOM 1991 C C . TRP B 2 60 ? 51.225 47.760 82.183 1.00 26.65 61 TRP B C 1
ATOM 1992 O O . TRP B 2 60 ? 52.028 47.646 83.112 1.00 24.30 61 TRP B O 1
ATOM 2003 N N . ASN B 2 61 ? 51.371 47.135 81.019 1.00 23.88 62 ASN B N 1
ATOM 2004 C CA . ASN B 2 61 ? 52.496 46.250 80.780 1.00 26.38 62 ASN B CA 1
ATOM 2005 C C . ASN B 2 61 ? 53.835 46.960 80.785 1.00 31.39 62 ASN B C 1
ATOM 2006 O O . ASN B 2 61 ? 54.871 46.308 80.886 1.00 30.45 62 ASN B O 1
ATOM 2011 N N . SER B 2 62 ? 53.818 48.289 80.705 1.00 29.07 63 SER B N 1
ATOM 2012 C CA . SER B 2 62 ? 55.063 49.056 80.685 1.00 29.53 63 SER B CA 1
ATOM 2013 C C . SER B 2 62 ? 55.549 49.332 82.100 1.00 32.11 63 SER B C 1
ATOM 2014 O O . SER B 2 62 ? 56.652 49.833 82.301 1.00 36.15 63 SER B O 1
ATOM 2017 N N . GLN B 2 63 ? 54.725 48.997 83.082 1.00 30.24 64 GLN B N 1
ATOM 2018 C CA . GLN B 2 63 ? 55.064 49.269 84.469 1.00 30.98 64 GLN B CA 1
ATOM 2019 C C . GLN B 2 63 ? 55.438 48.004 85.240 1.00 34.75 64 GLN B C 1
ATOM 2020 O O . GLN B 2 63 ? 54.568 47.213 85.624 1.00 31.03 64 GLN B O 1
ATOM 2026 N N . LYS B 2 64 ? 56.742 47.851 85.476 1.00 33.81 65 LYS B N 1
ATOM 2027 C CA . LYS B 2 64 ? 57.347 46.674 86.099 1.00 39.10 65 LYS B CA 1
ATOM 2028 C C . LYS B 2 64 ? 56.758 46.352 87.470 1.00 38.69 65 LYS B C 1
ATOM 2029 O O . LYS B 2 64 ? 56.597 45.181 87.819 1.00 37.02 65 LYS B O 1
ATOM 2035 N N . ASP B 2 65 ? 56.484 47.399 88.248 1.00 35.50 66 ASP B N 1
ATOM 2036 C CA . ASP B 2 65 ? 55.938 47.253 89.588 1.00 39.64 66 ASP B CA 1
ATOM 2037 C C . ASP B 2 65 ? 54.569 46.604 89.570 1.00 34.86 66 ASP B C 1
ATOM 2038 O O . ASP B 2 65 ? 54.288 45.735 90.387 1.00 31.80 66 ASP B O 1
ATOM 2043 N N . LEU B 2 66 ? 53.704 47.061 88.666 1.00 31.89 67 LEU B N 1
ATOM 2044 C CA . LEU B 2 66 ? 52.372 46.475 88.520 1.00 31.84 67 LEU B CA 1
ATOM 2045 C C . LEU B 2 66 ? 52.477 45.010 88.160 1.00 30.23 67 LEU B C 1
ATOM 2046 O O . LEU B 2 66 ? 51.818 44.175 88.763 1.00 30.96 67 LEU B O 1
ATOM 2051 N N . LEU B 2 67 ? 53.284 44.714 87.145 1.00 26.31 68 LEU B N 1
ATOM 2052 C CA . LEU B 2 67 ? 53.392 43.353 86.652 1.00 27.98 68 LEU B CA 1
ATOM 2053 C C . LEU B 2 67 ? 53.893 42.432 87.756 1.00 31.38 68 LEU B C 1
ATOM 2054 O O . LEU B 2 67 ? 53.379 41.331 87.926 1.00 25.69 68 LEU B O 1
ATOM 2059 N N . GLU B 2 68 ? 54.864 42.906 88.532 1.00 30.05 69 GLU B N 1
ATOM 2060 C CA . GLU B 2 68 ? 55.367 42.104 89.640 1.00 32.54 69 GLU B CA 1
ATOM 2061 C C . GLU B 2 68 ? 54.312 41.881 90.716 1.00 24.65 69 GLU B C 1
ATOM 2062 O O . GLU B 2 68 ? 54.170 40.756 91.166 1.00 27.68 69 GLU B O 1
ATOM 2068 N N . GLN B 2 69 ? 53.568 42.921 91.106 1.00 21.28 70 GLN B N 1
ATOM 2069 C CA . GLN B 2 69 ? 52.452 42.743 92.047 1.00 27.12 70 GLN B CA 1
ATOM 2070 C C . GLN B 2 69 ? 51.457 41.707 91.513 1.00 25.90 70 GLN B C 1
ATOM 2071 O O . GLN B 2 69 ? 51.085 40.762 92.212 1.00 26.44 70 GLN B O 1
ATOM 2077 N N . ARG B 2 70 ? 51.022 41.897 90.275 1.00 25.18 71 ARG B N 1
ATOM 2078 C CA . ARG B 2 70 ? 50.016 41.015 89.690 1.00 26.06 71 ARG B CA 1
ATOM 2079 C C . ARG B 2 70 ? 50.511 39.566 89.617 1.00 26.03 71 ARG B C 1
ATOM 2080 O O . ARG B 2 70 ? 49.741 38.638 89.840 1.00 25.30 71 ARG B O 1
ATOM 2088 N N . ARG B 2 71 ? 51.794 39.382 89.306 1.00 23.17 72 ARG B N 1
ATOM 2089 C CA . ARG B 2 71 ? 52.359 38.047 89.168 1.00 24.23 72 ARG B CA 1
ATOM 2090 C C . ARG B 2 71 ? 52.544 37.312 90.491 1.00 25.52 72 ARG B C 1
ATOM 2091 O O . ARG B 2 71 ? 52.552 36.074 90.516 1.00 24.42 72 ARG B O 1
ATOM 2099 N N . ALA B 2 72 ? 52.673 38.062 91.581 1.00 20.81 73 ALA B N 1
ATOM 2100 C CA . ALA B 2 72 ? 52.782 37.455 92.905 1.00 22.98 73 ALA B CA 1
ATOM 2101 C C . ALA B 2 72 ? 51.389 37.309 93.540 1.00 24.25 73 ALA B C 1
ATOM 2102 O O . ALA B 2 72 ? 51.227 36.648 94.564 1.00 19.17 73 ALA B O 1
ATOM 2104 N N . ALA B 2 73 ? 50.382 37.910 92.912 1.00 22.31 74 ALA B N 1
ATOM 2105 C CA . ALA B 2 73 ? 49.055 37.967 93.504 1.00 20.76 74 ALA B CA 1
ATOM 2106 C C . ALA B 2 73 ? 48.406 36.594 93.737 1.00 21.06 74 ALA B C 1
ATOM 2107 O O . ALA B 2 73 ? 47.574 36.450 94.637 1.00 21.21 74 ALA B O 1
ATOM 2109 N N . VAL B 2 74 ? 48.787 35.579 92.969 1.00 21.31 75 VAL B N 1
ATOM 2110 C CA . VAL B 2 74 ? 48.234 34.253 93.235 1.00 18.98 75 VAL B CA 1
ATOM 2111 C C . VAL B 2 74 ? 48.619 33.833 94.663 1.00 23.13 75 VAL B C 1
ATOM 2112 O O . VAL B 2 74 ? 47.928 33.034 95.289 1.00 20.33 75 VAL B O 1
ATOM 2116 N N . ASP B 2 75 ? 49.711 34.398 95.181 1.00 22.35 76 ASP B N 1
ATOM 2117 C CA . ASP B 2 75 ? 50.136 34.140 96.570 1.00 22.93 76 ASP B CA 1
ATOM 2118 C C . ASP B 2 75 ? 49.588 35.177 97.538 1.00 22.21 76 ASP B C 1
ATOM 2119 O O . ASP B 2 75 ? 48.906 34.819 98.502 1.00 21.42 76 ASP B O 1
ATOM 2124 N N . THR B 2 76 ? 49.882 36.458 97.297 1.00 18.22 77 THR B N 1
ATOM 2125 C CA . THR B 2 76 ? 49.542 37.499 98.278 1.00 17.94 77 THR B CA 1
ATOM 2126 C C . THR B 2 76 ? 48.039 37.782 98.326 1.00 21.16 77 THR B C 1
ATOM 2127 O O . THR B 2 76 ? 47.528 38.342 99.292 1.00 19.82 77 THR B O 1
ATOM 2131 N N . TYR B 2 77 ? 47.321 37.358 97.295 1.00 20.41 78 TYR B N 1
ATOM 2132 C CA . TYR B 2 77 ? 45.887 37.648 97.208 1.00 22.34 78 TYR B CA 1
ATOM 2133 C C . TYR B 2 77 ? 45.045 36.376 97.247 1.00 18.02 78 TYR B C 1
ATOM 2134 O O . TYR B 2 77 ? 44.304 36.170 98.190 1.00 19.90 78 TYR B O 1
ATOM 2143 N N . CYS B 2 78 ? 45.168 35.535 96.227 1.00 18.78 79 CYS B N 1
ATOM 2144 C CA . CYS B 2 78 ? 44.334 34.329 96.115 1.00 20.29 79 CYS B CA 1
ATOM 2145 C C . CYS B 2 78 ? 44.561 33.339 97.270 1.00 18.55 79 CYS B C 1
ATOM 2146 O O . CYS B 2 78 ? 43.631 33.021 98.005 1.00 19.58 79 CYS B O 1
ATOM 2149 N N . ARG B 2 79 ? 45.794 32.863 97.434 1.00 18.35 80 ARG B N 1
ATOM 2150 C CA . ARG B 2 79 ? 46.090 31.894 98.493 1.00 20.41 80 ARG B CA 1
ATOM 2151 C C . ARG B 2 79 ? 45.817 32.467 99.873 1.00 19.39 80 ARG B C 1
ATOM 2152 O O . ARG B 2 79 ? 45.297 31.771 100.763 1.00 16.57 80 ARG B O 1
ATOM 2160 N N . HIS B 2 80 ? 46.137 33.747 100.044 1.00 18.48 81 HIS B N 1
ATOM 2161 C CA . HIS B 2 80 ? 45.872 34.408 101.313 1.00 19.42 81 HIS B CA 1
ATOM 2162 C C . HIS B 2 80 ? 44.388 34.420 101.670 1.00 19.47 81 HIS B C 1
ATOM 2163 O O . HIS B 2 80 ? 44.009 34.106 102.801 1.00 17.42 81 HIS B O 1
ATOM 2170 N N . ASN B 2 81 ? 43.543 34.831 100.728 1.00 17.56 82 ASN B N 1
ATOM 2171 C CA . ASN B 2 81 ? 42.100 34.889 101.006 1.00 20.55 82 ASN B CA 1
ATOM 2172 C C . ASN B 2 81 ? 41.480 33.508 101.204 1.00 17.41 82 ASN B C 1
ATOM 2173 O O . ASN B 2 81 ? 40.571 33.328 102.014 1.00 19.28 82 ASN B O 1
ATOM 2178 N N . TYR B 2 82 ? 41.958 32.538 100.432 1.00 16.60 83 TYR B N 1
ATOM 2179 C CA . TYR B 2 82 ? 41.496 31.174 100.588 1.00 18.05 83 TYR B CA 1
ATOM 2180 C C . TYR B 2 82 ? 41.818 30.746 102.013 1.00 16.56 83 TYR B C 1
ATOM 2181 O O . TYR B 2 82 ? 40.977 30.187 102.709 1.00 16.26 83 TYR B O 1
ATOM 2190 N N . GLY B 2 83 ? 43.039 31.035 102.452 1.00 17.91 84 GLY B N 1
ATOM 2191 C CA . GLY B 2 83 ? 43.465 30.648 103.788 1.00 16.51 84 GLY B CA 1
ATOM 2192 C C . GLY B 2 83 ? 42.648 31.283 104.913 1.00 20.51 84 GLY B C 1
ATOM 2193 O O . GLY B 2 83 ? 42.196 30.580 105.825 1.00 18.58 84 GLY B O 1
ATOM 2194 N N . VAL B 2 84 ? 42.456 32.604 104.875 1.00 18.54 85 VAL B N 1
ATOM 2195 C CA . VAL B 2 84 ? 41.731 33.259 105.963 1.00 18.61 85 VAL B CA 1
ATOM 2196 C C . VAL B 2 84 ? 40.243 32.912 105.904 1.00 20.72 85 VAL B C 1
ATOM 2197 O O . VAL B 2 84 ? 39.577 32.866 106.937 1.00 21.35 85 VAL B O 1
ATOM 2201 N N . GLY B 2 85 ? 39.737 32.626 104.703 1.00 20.00 86 GLY B N 1
ATOM 2202 C CA . GLY B 2 85 ? 38.319 32.336 104.532 1.00 20.57 86 GLY B CA 1
ATOM 2203 C C . GLY B 2 85 ? 37.961 30.862 104.644 1.00 20.18 86 GLY B C 1
ATOM 2204 O O . GLY B 2 85 ? 36.791 30.505 104.713 1.00 18.83 86 GLY B O 1
ATOM 2205 N N . GLU B 2 86 ? 38.977 30.009 104.651 1.00 17.16 87 GLU B N 1
ATOM 2206 C CA . GLU B 2 86 ? 38.801 28.561 104.524 1.00 19.57 87 GLU B CA 1
ATOM 2207 C C . GLU B 2 86 ? 37.740 27.926 105.435 1.00 18.07 87 GLU B C 1
ATOM 2208 O O . GLU B 2 86 ? 36.888 27.162 104.971 1.00 19.42 87 GLU B O 1
ATOM 2214 N N . SER B 2 87 ? 37.786 28.245 106.723 1.00 18.29 88 SER B N 1
ATOM 2215 C CA . SER B 2 87 ? 36.936 27.563 107.698 1.00 21.82 88 SER B CA 1
ATOM 2216 C C . SER B 2 87 ? 35.445 27.763 107.449 1.00 22.46 88 SER B C 1
ATOM 2217 O O . SER B 2 87 ? 34.635 26.891 107.768 1.00 23.14 88 SER B O 1
ATOM 2220 N N . PHE B 2 88 ? 35.062 28.900 106.881 1.00 22.95 89 PHE B N 1
ATOM 2221 C CA . PHE B 2 88 ? 33.630 29.170 106.777 1.00 22.10 89 PHE B CA 1
ATOM 2222 C C . PHE B 2 88 ? 33.082 29.155 105.353 1.00 19.92 89 PHE B C 1
ATOM 2223 O O . PHE B 2 88 ? 31.888 29.338 105.138 1.00 20.92 89 PHE B O 1
ATOM 2231 N N . THR B 2 89 ? 33.951 28.878 104.390 1.00 19.96 90 THR B N 1
ATOM 2232 C CA . THR B 2 89 ? 33.540 28.814 102.997 1.00 20.91 90 THR B CA 1
ATOM 2233 C C . THR B 2 89 ? 33.869 27.434 102.433 1.00 20.73 90 THR B C 1
ATOM 2234 O O . THR B 2 89 ? 32.988 26.574 102.326 1.00 20.28 90 THR B O 1
ATOM 2238 N N . VAL B 2 90 ? 35.145 27.226 102.120 1.00 18.17 91 VAL B N 1
ATOM 2239 C CA . VAL B 2 90 ? 35.641 25.954 101.606 1.00 20.09 91 VAL B CA 1
ATOM 2240 C C . VAL B 2 90 ? 35.204 24.791 102.467 1.00 20.90 91 VAL B C 1
ATOM 2241 O O . VAL B 2 90 ? 34.780 23.773 101.955 1.00 22.22 91 VAL B O 1
ATOM 2245 N N . GLN B 2 91 ? 35.303 24.947 103.783 1.00 19.56 92 GLN B N 1
ATOM 2246 C CA . GLN B 2 91 ? 34.984 23.844 104.681 1.00 23.87 92 GLN B CA 1
ATOM 2247 C C . GLN B 2 91 ? 33.556 23.875 105.207 1.00 24.73 92 GLN B C 1
ATOM 2248 O O . GLN B 2 91 ? 33.202 23.085 106.076 1.00 21.60 92 GLN B O 1
ATOM 2254 N N . ARG B 2 92 ? 32.749 24.820 104.733 1.00 20.24 93 ARG B N 1
ATOM 2255 C CA . ARG B 2 92 ? 31.356 24.870 105.170 1.00 15.55 93 ARG B CA 1
ATOM 2256 C C . ARG B 2 92 ? 30.583 23.622 104.724 1.00 21.23 93 ARG B C 1
ATOM 2257 O O . ARG B 2 92 ? 30.585 23.241 103.530 1.00 18.94 93 ARG B O 1
ATOM 2265 N N . ARG B 2 93 ? 29.913 23.000 105.686 1.00 19.71 94 ARG B N 1
ATOM 2266 C CA . ARG B 2 93 ? 29.097 21.816 105.429 1.00 22.27 94 ARG B CA 1
ATOM 2267 C C . ARG B 2 93 ? 27.825 21.893 106.266 1.00 22.33 94 ARG B C 1
ATOM 2268 O O . ARG B 2 93 ? 27.882 22.026 107.476 1.00 20.81 94 ARG B O 1
ATOM 2276 N N . VAL B 2 94 ? 26.681 21.843 105.595 1.00 21.69 95 VAL B N 1
ATOM 2277 C CA . VAL B 2 94 ? 25.380 21.867 106.257 1.00 18.32 95 VAL B CA 1
ATOM 2278 C C . VAL B 2 94 ? 24.580 20.698 105.706 1.00 17.82 95 VAL B C 1
ATOM 2279 O O . VAL B 2 94 ? 24.428 20.545 104.494 1.00 17.01 95 VAL B O 1
ATOM 2283 N N . GLU B 2 95 ? 24.057 19.884 106.609 1.00 17.72 96 GLU B N 1
ATOM 2284 C CA . GLU B 2 95 ? 23.390 18.657 106.233 1.00 18.92 96 GLU B CA 1
ATOM 2285 C C . GLU B 2 95 ? 22.030 18.957 105.601 1.00 18.67 96 GLU B C 1
ATOM 2286 O O . GLU B 2 95 ? 21.287 19.797 106.094 1.00 16.88 96 GLU B O 1
ATOM 2292 N N . PRO B 2 96 ? 21.700 18.257 104.508 1.00 19.02 97 PRO B N 1
ATOM 2293 C CA . PRO B 2 96 ? 20.389 18.462 103.881 1.00 23.23 97 PRO B CA 1
ATOM 2294 C C . PRO B 2 96 ? 19.230 17.959 104.746 1.00 25.62 97 PRO B C 1
ATOM 2295 O O . PRO B 2 96 ? 19.394 17.014 105.513 1.00 22.03 97 PRO B O 1
ATOM 2299 N N . LYS B 2 97 ? 18.086 18.626 104.666 1.00 25.43 98 LYS B N 1
ATOM 2300 C CA . LYS B 2 97 ? 16.843 18.062 105.181 1.00 23.93 98 LYS B CA 1
ATOM 2301 C C . LYS B 2 97 ? 16.142 17.331 104.037 1.00 26.68 98 LYS B C 1
ATOM 2302 O O . LYS B 2 97 ? 15.888 17.916 102.972 1.00 25.43 98 LYS B O 1
ATOM 2308 N N . VAL B 2 98 ? 15.821 16.062 104.251 1.00 22.70 99 VAL B N 1
ATOM 2309 C CA . VAL B 2 98 ? 15.263 15.236 103.190 1.00 23.80 99 VAL B CA 1
ATOM 2310 C C . VAL B 2 98 ? 13.840 14.822 103.495 1.00 28.01 99 VAL B C 1
ATOM 2311 O O . VAL B 2 98 ? 13.576 14.212 104.529 1.00 25.30 99 VAL B O 1
ATOM 2315 N N . THR B 2 99 ? 12.921 15.170 102.600 1.00 22.52 100 THR B N 1
ATOM 2316 C CA . THR B 2 99 ? 11.523 14.786 102.760 1.00 25.76 100 THR B CA 1
ATOM 2317 C C . THR B 2 99 ? 10.936 14.253 101.450 1.00 29.36 100 THR B C 1
ATOM 2318 O O . THR B 2 99 ? 11.229 14.761 100.355 1.00 23.93 100 THR B O 1
ATOM 2322 N N . VAL B 2 100 ? 10.115 13.217 101.581 1.00 26.07 101 VAL B N 1
ATOM 2323 C CA . VAL B 2 100 ? 9.507 12.547 100.438 1.00 25.79 101 VAL B CA 1
ATOM 2324 C C . VAL B 2 100 ? 7.996 12.614 100.535 1.00 28.06 101 VAL B C 1
ATOM 2325 O O . VAL B 2 100 ? 7.437 12.386 101.604 1.00 24.77 101 VAL B O 1
ATOM 2329 N N . TYR B 2 101 ? 7.344 12.942 99.420 1.00 27.65 102 TYR B N 1
ATOM 2330 C CA . TYR B 2 101 ? 5.892 13.003 99.368 1.00 25.47 102 TYR B CA 1
ATOM 2331 C C . TYR B 2 101 ? 5.414 12.859 97.932 1.00 28.26 102 TYR B C 1
ATOM 2332 O O . TYR B 2 101 ? 6.140 13.200 96.985 1.00 26.25 102 TYR B O 1
ATOM 2341 N N . PRO B 2 102 ? 4.183 12.340 97.761 1.00 27.75 103 PRO B N 1
ATOM 2342 C CA . PRO B 2 102 ? 3.588 12.259 96.431 1.00 26.04 103 PRO B CA 1
ATOM 2343 C C . PRO B 2 102 ? 3.178 13.645 95.977 1.00 26.12 103 PRO B C 1
ATOM 2344 O O . PRO B 2 102 ? 2.725 14.435 96.784 1.00 26.47 103 PRO B O 1
ATOM 2348 N N . SER B 2 103 ? 3.371 13.954 94.706 1.00 29.51 104 SER B N 1
ATOM 2349 C CA . SER B 2 103 ? 3.003 15.276 94.224 1.00 33.93 104 SER B CA 1
ATOM 2350 C C . SER B 2 103 ? 1.497 15.474 94.338 1.00 36.53 104 SER B C 1
ATOM 2351 O O . SER B 2 103 ? 1.017 16.574 94.603 1.00 40.96 104 SER B O 1
ATOM 2354 N N . LYS B 2 104 ? 0.754 14.394 94.141 1.00 37.41 105 LYS B N 1
ATOM 2355 C CA . LYS B 2 104 ? -0.695 14.441 94.215 1.00 40.15 105 LYS B CA 1
ATOM 2356 C C . LYS B 2 104 ? -1.221 13.183 94.873 1.00 40.26 105 LYS B C 1
ATOM 2357 O O . LYS B 2 104 ? -0.535 12.160 94.936 1.00 39.09 105 LYS B O 1
ATOM 2363 N N . THR B 2 105 ? -2.448 13.243 95.354 1.00 43.19 106 THR B N 1
ATOM 2364 C CA . THR B 2 105 ? -3.006 12.083 96.015 1.00 45.67 106 THR B CA 1
ATOM 2365 C C . THR B 2 105 ? -3.725 11.250 94.958 1.00 46.95 106 THR B C 1
ATOM 2366 O O . THR B 2 105 ? -4.868 11.536 94.600 1.00 51.93 106 THR B O 1
ATOM 2370 N N . GLN B 2 106 ? -3.024 10.251 94.429 1.00 41.12 107 GLN B N 1
ATOM 2371 C CA . GLN B 2 106 ? -3.574 9.379 93.400 1.00 41.36 107 GLN B CA 1
ATOM 2372 C C . GLN B 2 106 ? -3.749 7.981 93.968 1.00 43.71 107 GLN B C 1
ATOM 2373 O O . GLN B 2 106 ? -3.018 7.583 94.881 1.00 40.39 107 GLN B O 1
ATOM 2379 N N . PRO B 2 107 ? -4.688 7.211 93.393 1.00 42.30 108 PRO B N 1
ATOM 2380 C CA . PRO B 2 107 ? -4.843 5.807 93.785 1.00 40.57 108 PRO B CA 1
ATOM 2381 C C . PRO B 2 107 ? -3.654 4.976 93.343 1.00 40.21 108 PRO B C 1
ATOM 2382 O O . PRO B 2 107 ? -2.937 5.356 92.409 1.00 34.55 108 PRO B O 1
ATOM 2386 N N . LEU B 2 108 ? -3.465 3.842 94.004 1.00 31.41 109 LEU B N 1
ATOM 2387 C CA . LEU B 2 108 ? -2.457 2.893 93.598 1.00 33.22 109 LEU B CA 1
ATOM 2388 C C . LEU B 2 108 ? -2.671 2.559 92.133 1.00 33.04 109 LEU B C 1
ATOM 2389 O O . LEU B 2 108 ? -3.806 2.595 91.641 1.00 29.65 109 LEU B O 1
ATOM 2394 N N . GLN B 2 109 ? -1.575 2.208 91.462 1.00 32.15 110 GLN B N 1
ATOM 2395 C CA . GLN B 2 109 ? -1.576 1.760 90.070 1.00 31.68 110 GLN B CA 1
ATOM 2396 C C . GLN B 2 109 ? -1.826 2.900 89.084 1.00 34.53 110 GLN B C 1
ATOM 2397 O O . GLN B 2 109 ? -1.794 2.706 87.873 1.00 34.15 110 GLN B O 1
ATOM 2403 N N . HIS B 2 110 ? -2.031 4.098 89.620 1.00 34.32 111 HIS B N 1
ATOM 2404 C CA . HIS B 2 110 ? -2.137 5.298 88.800 1.00 35.89 111 HIS B CA 1
ATOM 2405 C C . HIS B 2 110 ? -0.788 6.031 88.743 1.00 32.54 111 HIS B C 1
ATOM 2406 O O . HIS B 2 110 ? -0.026 5.992 89.699 1.00 31.43 111 HIS B O 1
ATOM 2413 N N . HIS B 2 111 ? -0.472 6.647 87.608 1.00 31.41 112 HIS B N 1
ATOM 2414 C CA . HIS B 2 111 ? 0.776 7.390 87.476 1.00 31.62 112 HIS B CA 1
ATOM 2415 C C . HIS B 2 111 ? 0.831 8.510 88.517 1.00 28.90 112 HIS B C 1
ATOM 2416 O O . HIS B 2 111 ? -0.180 9.114 88.843 1.00 30.76 112 HIS B O 1
ATOM 2423 N N . ASN B 2 112 ? 2.009 8.758 89.070 1.00 26.31 113 ASN B N 1
ATOM 2424 C CA . ASN B 2 112 ? 2.164 9.840 90.036 1.00 28.15 113 ASN B CA 1
ATOM 2425 C C . ASN B 2 112 ? 3.603 10.305 90.018 1.00 25.50 113 ASN B C 1
ATOM 2426 O O . ASN B 2 112 ? 4.459 9.640 89.449 1.00 27.73 113 ASN B O 1
ATOM 2431 N N . LEU B 2 113 ? 3.857 11.454 90.631 1.00 28.96 114 LEU B N 1
ATOM 2432 C CA . LEU B 2 113 ? 5.223 11.935 90.830 1.00 29.50 114 LEU B CA 1
ATOM 2433 C C . LEU B 2 113 ? 5.587 11.866 92.303 1.00 25.83 114 LEU B C 1
ATOM 2434 O O . LEU B 2 113 ? 4.968 12.519 93.142 1.00 26.47 114 LEU B O 1
ATOM 2439 N N . LEU B 2 114 ? 6.580 11.044 92.619 1.00 28.42 115 LEU B N 1
ATOM 2440 C CA . LEU B 2 114 ? 7.059 10.937 93.979 1.00 26.06 115 LEU B CA 1
ATOM 2441 C C . LEU B 2 114 ? 8.212 11.929 94.156 1.00 26.44 115 LEU B C 1
ATOM 2442 O O . LEU B 2 114 ? 9.252 11.813 93.501 1.00 24.42 115 LEU B O 1
ATOM 2447 N N . VAL B 2 1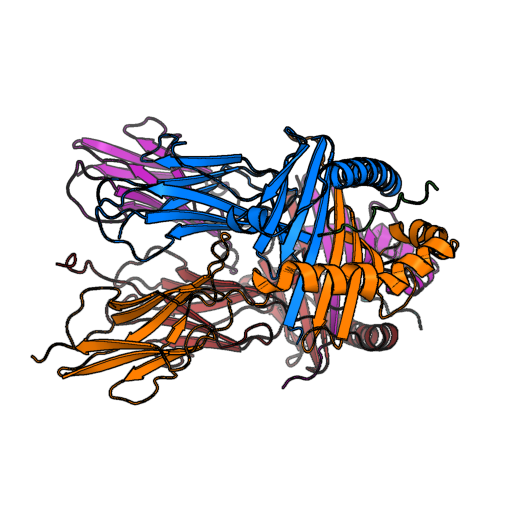15 ? 8.017 12.905 95.033 1.00 25.11 116 VAL B N 1
ATOM 2448 C CA . VAL B 2 115 ? 8.962 13.999 95.175 1.00 21.84 116 VAL B CA 1
ATOM 2449 C C . VAL B 2 115 ? 9.947 13.733 96.315 1.00 24.43 116 VAL B C 1
ATOM 2450 O O . VAL B 2 115 ? 9.549 13.477 97.451 1.00 22.71 116 VAL B O 1
ATOM 2454 N N . CYS B 2 116 ? 11.235 13.776 96.003 1.00 23.69 117 CYS B N 1
ATOM 2455 C CA . CYS B 2 116 ? 12.251 13.798 97.044 1.00 21.77 117 CYS B CA 1
ATOM 2456 C C . CYS B 2 116 ? 12.800 15.204 97.134 1.00 20.95 117 CYS B C 1
ATOM 2457 O O . CYS B 2 116 ? 13.514 15.669 96.244 1.00 21.29 117 CYS B O 1
ATOM 2460 N N . SER B 2 117 ? 12.412 15.889 98.196 1.00 19.45 118 SER B N 1
ATOM 2461 C CA . SER B 2 117 ? 12.831 17.248 98.417 1.00 22.12 118 SER B CA 1
ATOM 2462 C C . SER B 2 117 ? 14.053 17.225 99.297 1.00 21.81 118 SER B C 1
ATOM 2463 O O . SER B 2 117 ? 14.019 16.688 100.402 1.00 19.96 118 SER B O 1
ATOM 2466 N N . VAL B 2 118 ? 15.131 17.827 98.817 1.00 20.59 119 VAL B N 1
ATOM 2467 C CA . VAL B 2 118 ? 16.392 17.831 99.546 1.00 16.23 119 VAL B CA 1
ATOM 2468 C C . VAL B 2 118 ? 16.785 19.291 99.699 1.00 22.12 119 VAL B C 1
ATOM 2469 O O . VAL B 2 118 ? 17.086 19.958 98.708 1.00 19.43 119 VAL B O 1
ATOM 2473 N N . SER B 2 119 ? 16.755 19.809 100.920 1.00 20.22 120 SER B N 1
ATOM 2474 C CA . SER B 2 119 ? 16.840 21.255 101.080 1.00 21.27 120 SER B CA 1
ATOM 2475 C C . SER B 2 119 ? 17.805 21.696 102.179 1.00 23.71 120 SER B C 1
ATOM 2476 O O . SER B 2 119 ? 18.150 20.916 103.058 1.00 19.90 120 SER B O 1
ATOM 2479 N N . GLY B 2 120 ? 18.238 22.952 102.102 1.00 19.20 121 GLY B N 1
ATOM 2480 C CA . GLY B 2 120 ? 19.006 23.587 103.165 1.00 16.83 121 GLY B CA 1
ATOM 2481 C C . GLY B 2 120 ? 20.465 23.163 103.274 1.00 17.60 121 GLY B C 1
ATOM 2482 O O . GLY B 2 120 ? 21.082 23.405 104.298 1.00 19.22 121 GLY B O 1
ATOM 2483 N N . PHE B 2 121 ? 21.026 22.582 102.214 1.00 17.02 122 PHE B N 1
ATOM 2484 C CA . PHE B 2 121 ? 22.356 21.997 102.282 1.00 18.35 122 PHE B CA 1
ATOM 2485 C C . PHE B 2 121 ? 23.481 22.854 101.699 1.00 17.82 122 PHE B C 1
ATOM 2486 O O . PHE B 2 121 ? 23.253 23.774 100.903 1.00 14.79 122 PHE B O 1
ATOM 2494 N N . TYR B 2 122 ? 24.696 22.534 102.112 1.00 14.99 123 TYR B N 1
ATOM 2495 C CA . TYR B 2 122 ? 25.897 23.166 101.576 1.00 16.57 123 TYR B CA 1
ATOM 2496 C C . TYR B 2 122 ? 27.048 22.193 101.800 1.00 16.37 123 TYR B C 1
ATOM 2497 O O . TYR B 2 122 ? 27.152 21.607 102.872 1.00 19.99 123 TYR B O 1
ATOM 2506 N N . PRO B 2 123 ? 27.932 22.029 100.810 1.00 18.40 124 PRO B N 1
ATOM 2507 C CA . PRO B 2 123 ? 27.941 22.733 99.524 1.00 17.75 124 PRO B CA 1
ATOM 2508 C C . PRO B 2 123 ? 27.028 22.079 98.486 1.00 20.11 124 PRO B C 1
ATOM 2509 O O . PRO B 2 123 ? 26.233 21.188 98.810 1.00 19.01 124 PRO B O 1
ATOM 2513 N N . GLY B 2 124 ? 27.143 22.535 97.248 1.00 20.18 125 GLY B N 1
ATOM 2514 C CA . GLY B 2 124 ? 26.237 22.127 96.187 1.00 19.69 125 GLY B CA 1
ATOM 2515 C C . GLY B 2 124 ? 26.371 20.694 95.700 1.00 21.73 125 GLY B C 1
ATOM 2516 O O . GLY B 2 124 ? 25.391 20.084 95.287 1.00 23.37 125 GLY B O 1
ATOM 2517 N N . SER B 2 125 ? 27.585 20.172 95.705 1.00 20.91 126 SER B N 1
ATOM 2518 C CA . SER B 2 125 ? 27.844 18.812 95.240 1.00 23.84 126 SER B CA 1
ATOM 2519 C C . SER B 2 125 ? 27.013 17.789 96.039 1.00 23.12 126 SER B C 1
ATOM 2520 O O . SER B 2 125 ? 27.080 17.723 97.263 1.00 20.19 126 SER B O 1
ATOM 2523 N N . ILE B 2 126 ? 26.236 16.979 95.333 1.00 23.95 127 ILE B N 1
ATOM 2524 C CA . ILE B 2 126 ? 25.281 16.089 95.983 1.00 22.78 127 ILE B CA 1
ATOM 2525 C C . ILE B 2 126 ? 24.847 14.998 95.012 1.00 25.58 127 ILE B C 1
ATOM 2526 O O . ILE B 2 126 ? 24.855 15.192 93.793 1.00 25.29 127 ILE B O 1
ATOM 2531 N N . GLU B 2 127 ? 24.479 13.843 95.547 1.00 26.42 128 GLU B N 1
ATOM 2532 C CA . GLU B 2 127 ? 23.927 12.784 94.703 1.00 29.80 128 GLU B CA 1
ATOM 2533 C C . GLU B 2 127 ? 22.607 12.307 95.273 1.00 24.41 128 GLU B C 1
ATOM 2534 O O . GLU B 2 127 ? 22.519 11.977 96.452 1.00 25.75 128 GLU B O 1
ATOM 2540 N N . VAL B 2 128 ? 21.568 12.317 94.449 1.00 22.15 129 VAL B N 1
ATOM 2541 C CA . VAL B 2 128 ? 20.245 11.911 94.906 1.00 26.63 129 VAL B CA 1
ATOM 2542 C C . VAL B 2 128 ? 19.788 10.806 93.979 1.00 26.48 129 VAL B C 1
ATOM 2543 O O . VAL B 2 128 ? 19.712 10.997 92.781 1.00 25.78 129 VAL B O 1
ATOM 2547 N N . ARG B 2 129 ? 19.512 9.641 94.542 1.00 29.63 130 ARG B N 1
ATOM 2548 C CA . ARG B 2 129 ? 19.130 8.475 93.755 1.00 27.75 130 ARG B CA 1
ATOM 2549 C C . ARG B 2 129 ? 17.821 7.911 94.284 1.00 29.39 130 ARG B C 1
ATOM 2550 O O . ARG B 2 129 ? 17.533 8.023 95.472 1.00 25.75 130 ARG B O 1
ATOM 2558 N N . TRP B 2 130 ? 17.046 7.300 93.395 1.00 25.76 131 TRP B N 1
ATOM 2559 C CA . TRP B 2 130 ? 15.772 6.693 93.751 1.00 27.00 131 TRP B CA 1
ATOM 2560 C C . TRP B 2 130 ? 15.891 5.171 93.613 1.00 29.63 131 TRP B C 1
ATOM 2561 O O . TRP B 2 130 ? 16.547 4.677 92.696 1.00 30.03 131 TRP B O 1
ATOM 2572 N N . PHE B 2 131 ? 15.272 4.445 94.540 1.00 27.86 132 PHE B N 1
ATOM 2573 C CA . PHE B 2 131 ? 15.235 2.986 94.512 1.00 31.08 132 PHE B CA 1
ATOM 2574 C C . PHE B 2 131 ? 13.800 2.495 94.634 1.00 32.59 132 PHE B C 1
ATOM 2575 O O . PHE B 2 131 ? 12.993 3.064 95.375 1.00 26.12 132 PHE B O 1
ATOM 2583 N N . ARG B 2 132 ? 13.476 1.436 93.904 1.00 34.64 133 ARG B N 1
ATOM 2584 C CA . ARG B 2 132 ? 12.173 0.810 94.062 1.00 33.56 133 ARG B CA 1
ATOM 2585 C C . ARG B 2 132 ? 12.433 -0.607 94.534 1.00 32.05 133 ARG B C 1
ATOM 2586 O O . ARG B 2 132 ? 13.086 -1.385 93.832 1.00 31.95 133 ARG B O 1
ATOM 2594 N N . ASN B 2 133 ? 11.924 -0.932 95.718 1.00 31.07 134 ASN B N 1
ATOM 2595 C CA . ASN B 2 133 ? 12.240 -2.213 96.363 1.00 36.47 134 ASN B CA 1
ATOM 2596 C C . ASN B 2 133 ? 13.733 -2.550 96.309 1.00 36.54 134 ASN B C 1
ATOM 2597 O O . ASN B 2 133 ? 14.103 -3.628 95.850 1.00 40.00 134 ASN B O 1
ATOM 2602 N N . GLY B 2 134 ? 14.580 -1.612 96.742 1.00 39.22 135 GLY B N 1
ATOM 2603 C CA . GLY B 2 134 ? 16.027 -1.807 96.812 1.00 33.59 135 GLY B CA 1
ATOM 2604 C C . GLY B 2 134 ? 16.785 -1.752 95.498 1.00 36.20 135 GLY B C 1
ATOM 2605 O O . GLY B 2 134 ? 18.009 -1.917 95.471 1.00 38.88 135 GLY B O 1
ATOM 2606 N N . GLN B 2 135 ? 16.074 -1.494 94.404 1.00 37.96 136 GLN B N 1
ATOM 2607 C CA . GLN B 2 135 ? 16.709 -1.404 93.087 1.00 36.82 136 GLN B CA 1
ATOM 2608 C C . GLN B 2 135 ? 16.728 -0.009 92.490 1.00 36.43 136 GLN B C 1
ATOM 2609 O O . GLN B 2 135 ? 15.699 0.667 92.497 1.00 38.41 136 GLN B O 1
ATOM 2615 N N . GLU B 2 136 ? 17.856 0.389 91.895 1.00 34.84 137 GLU B N 1
ATOM 2616 C CA . GLU B 2 136 ? 17.971 1.771 91.451 1.00 38.91 137 GLU B CA 1
ATOM 2617 C C . GLU B 2 136 ? 17.106 2.021 90.217 1.00 35.93 137 GLU B C 1
ATOM 2618 O O . GLU B 2 136 ? 17.155 1.282 89.229 1.00 34.88 137 GLU B O 1
ATOM 2624 N N . GLU B 2 137 ? 16.295 3.065 90.315 1.00 33.93 138 GLU B N 1
ATOM 2625 C CA . GLU B 2 137 ? 15.470 3.519 89.215 1.00 36.34 138 GLU B CA 1
ATOM 2626 C C . GLU B 2 137 ? 16.251 4.580 88.461 1.00 39.72 138 GLU B C 1
ATOM 2627 O O . GLU B 2 137 ? 16.471 5.674 88.980 1.00 40.74 138 GLU B O 1
ATOM 2633 N N . LYS B 2 138 ? 16.684 4.265 87.248 1.00 41.81 139 LYS B N 1
ATOM 2634 C CA . LYS B 2 138 ? 17.397 5.242 86.431 1.00 42.32 139 LYS B CA 1
ATOM 2635 C C . LYS B 2 138 ? 16.459 6.073 85.543 1.00 44.80 139 LYS B C 1
ATOM 2636 O O . LYS B 2 138 ? 16.720 7.243 85.260 1.00 42.59 139 LYS B O 1
ATOM 2642 N N . ALA B 2 139 ? 15.362 5.465 85.115 1.00 37.72 140 ALA B N 1
ATOM 2643 C CA . ALA B 2 139 ? 14.441 6.129 84.202 1.00 36.75 140 ALA B CA 1
ATOM 2644 C C . ALA B 2 139 ? 13.362 6.866 84.971 1.00 30.33 140 ALA B C 1
ATOM 2645 O O . ALA B 2 139 ? 13.161 6.620 86.158 1.00 32.87 140 ALA B O 1
ATOM 2647 N N . GLY B 2 140 ? 12.672 7.781 84.297 1.00 29.77 141 GLY B N 1
ATOM 2648 C CA . GLY B 2 140 ? 11.544 8.470 84.904 1.00 29.07 141 GLY B CA 1
ATOM 2649 C C . GLY B 2 140 ? 11.910 9.402 86.055 1.00 29.13 141 GLY B C 1
ATOM 2650 O O . GLY B 2 140 ? 11.056 9.749 86.881 1.00 27.72 141 GLY B O 1
ATOM 2651 N N . VAL B 2 141 ? 13.172 9.821 86.105 1.00 26.45 142 VAL B N 1
ATOM 2652 C CA . VAL B 2 141 ? 13.614 10.765 87.133 1.00 30.22 142 VAL B CA 1
ATOM 2653 C C . VAL B 2 141 ? 13.584 12.195 86.595 1.00 28.53 142 VAL B C 1
ATOM 2654 O O . VAL B 2 141 ? 14.278 12.520 85.639 1.00 26.67 142 VAL B O 1
ATOM 2658 N N . VAL B 2 142 ? 12.750 13.034 87.202 1.00 23.87 143 VAL B N 1
ATOM 2659 C CA . VAL B 2 142 ? 12.594 14.422 86.777 1.00 26.06 143 VAL B CA 1
ATOM 2660 C C . VAL B 2 142 ? 13.173 15.322 87.855 1.00 28.55 143 VAL B C 1
ATOM 2661 O O . VAL B 2 142 ? 12.575 15.471 88.928 1.00 26.82 143 VAL B O 1
ATOM 2665 N N . SER B 2 143 ? 14.324 15.934 87.557 1.00 27.03 144 SER B N 1
ATOM 2666 C CA . SER B 2 143 ? 15.056 16.741 88.538 1.00 25.38 144 SER B CA 1
ATOM 2667 C C . SER B 2 143 ? 15.107 18.227 88.199 1.00 24.41 144 SER B C 1
ATOM 2668 O O . SER B 2 143 ? 15.288 18.610 87.047 1.00 25.69 144 SER B O 1
ATOM 2671 N N . THR B 2 144 ? 14.998 19.067 89.218 1.00 24.35 145 THR B N 1
ATOM 2672 C CA . THR B 2 144 ? 15.187 20.502 89.035 1.00 22.65 145 THR B CA 1
AT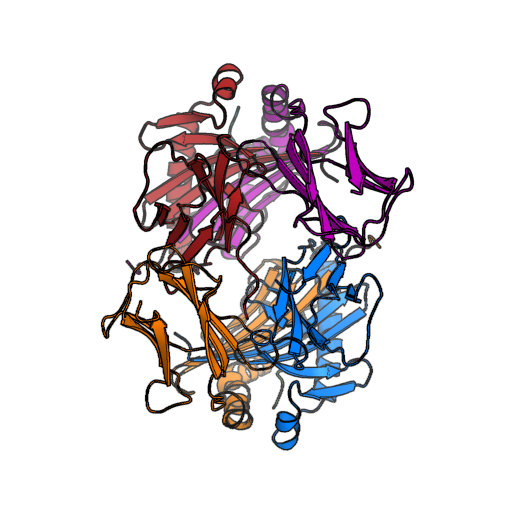OM 2673 C C . THR B 2 144 ? 16.660 20.834 88.826 1.00 23.51 145 THR B C 1
ATOM 2674 O O . THR B 2 144 ? 17.008 21.937 88.434 1.00 26.45 145 THR B O 1
ATOM 2678 N N . GLY B 2 145 ? 17.534 19.880 89.112 1.00 23.53 146 GLY B N 1
ATOM 2679 C CA . GLY B 2 145 ? 18.940 20.203 89.261 1.00 21.14 146 GLY B CA 1
ATOM 2680 C C . GLY B 2 145 ? 19.173 21.017 90.525 1.00 22.78 146 GLY B C 1
ATOM 2681 O O . GLY B 2 145 ? 18.279 21.163 91.374 1.00 18.98 146 GLY B O 1
ATOM 2682 N N . LEU B 2 146 ? 20.372 21.583 90.634 1.00 21.88 147 LEU B N 1
ATOM 2683 C CA . LEU B 2 146 ? 20.786 22.305 91.831 1.00 20.64 147 LEU B CA 1
ATOM 2684 C C . LEU B 2 146 ? 20.222 23.726 91.860 1.00 17.75 147 LEU B C 1
ATOM 2685 O O . LEU B 2 146 ? 20.380 24.493 90.938 1.00 20.96 147 LEU B O 1
ATOM 2690 N N . ILE B 2 147 ? 19.549 24.072 92.933 1.00 18.70 148 ILE B N 1
ATOM 2691 C CA . ILE B 2 147 ? 18.979 25.396 93.063 1.00 18.92 148 ILE B CA 1
ATOM 2692 C C . ILE B 2 147 ? 19.690 26.169 94.149 1.00 18.60 148 ILE B C 1
ATOM 2693 O O . ILE B 2 147 ? 19.675 25.758 95.309 1.00 15.76 148 ILE B O 1
ATOM 2698 N N . GLN B 2 148 ? 20.285 27.301 93.778 1.00 19.26 149 GLN B N 1
ATOM 2699 C CA . GLN B 2 148 ? 21.009 28.143 94.733 1.00 18.74 149 GLN B CA 1
ATOM 2700 C C . GLN B 2 148 ? 20.036 29.076 95.403 1.00 18.65 149 GLN B C 1
ATOM 2701 O O . GLN B 2 148 ? 19.316 29.768 94.722 1.00 20.13 149 GLN B O 1
ATOM 2707 N N . ASN B 2 149 ? 19.965 29.072 96.735 1.00 18.40 150 ASN B N 1
ATOM 2708 C CA . ASN B 2 149 ? 18.983 29.920 97.431 1.00 16.29 150 ASN B CA 1
ATOM 2709 C C . ASN B 2 149 ? 19.475 31.363 97.681 1.00 16.68 150 ASN B C 1
ATOM 2710 O O . ASN B 2 149 ? 18.674 32.273 97.960 1.00 18.42 150 ASN B O 1
ATOM 2715 N N . GLY B 2 150 ? 20.784 31.568 97.577 1.00 17.65 151 GLY B N 1
ATOM 2716 C CA . GLY B 2 150 ? 21.372 32.894 97.711 1.00 17.04 151 GLY B CA 1
ATOM 2717 C C . GLY B 2 150 ? 21.758 33.201 99.149 1.00 17.88 151 GLY B C 1
ATOM 2718 O O . GLY B 2 150 ? 22.262 34.283 99.449 1.00 18.09 151 GLY B O 1
ATOM 2719 N N . ASP B 2 151 ? 21.507 32.247 100.045 1.00 15.94 152 ASP B N 1
ATOM 2720 C CA . ASP B 2 151 ? 21.804 32.416 101.459 1.00 15.36 152 ASP B CA 1
ATOM 2721 C C . ASP B 2 151 ? 22.780 31.352 101.968 1.00 16.55 152 ASP B C 1
ATOM 2722 O O . ASP B 2 151 ? 22.731 30.991 103.133 1.00 16.66 152 ASP B O 1
ATOM 2727 N N . TRP B 2 152 ? 23.665 30.872 101.099 1.00 14.99 153 TRP B N 1
ATOM 2728 C CA . TRP B 2 152 ? 24.622 29.814 101.449 1.00 16.56 153 TRP B CA 1
ATOM 2729 C C . TRP B 2 152 ? 23.929 28.498 101.787 1.00 19.69 153 TRP B C 1
ATOM 2730 O O . TRP B 2 152 ? 24.396 27.740 102.645 1.00 18.45 153 TRP B O 1
ATOM 2741 N N . THR B 2 153 ? 22.789 28.258 101.140 1.00 15.51 154 THR B N 1
ATOM 2742 C CA . THR B 2 153 ? 22.186 26.925 101.073 1.00 16.75 154 THR B CA 1
ATOM 2743 C C . THR B 2 153 ? 21.709 26.641 99.634 1.00 17.54 154 THR B C 1
ATOM 2744 O O . THR B 2 153 ? 21.547 27.563 98.817 1.00 15.36 154 THR B O 1
ATOM 2748 N N . PHE B 2 154 ? 21.505 25.360 99.349 1.00 13.64 155 PHE B N 1
ATOM 2749 C CA . PHE B 2 154 ? 20.987 24.885 98.088 1.00 13.83 155 PHE B CA 1
ATOM 2750 C C . PHE B 2 154 ? 19.784 24.036 98.398 1.00 19.19 155 PHE B C 1
ATOM 2751 O O . PHE B 2 154 ? 19.600 23.607 99.537 1.00 16.49 155 PHE B O 1
ATOM 2759 N N . GLN B 2 155 ? 18.985 23.761 97.373 1.00 17.41 156 GLN B N 1
ATOM 2760 C CA . GLN B 2 155 ? 17.940 22.762 97.498 1.00 18.44 156 GLN B CA 1
ATOM 2761 C C . GLN B 2 155 ? 17.808 22.097 96.135 1.00 20.80 156 GLN B C 1
ATOM 2762 O O . GLN B 2 155 ? 18.320 22.606 95.131 1.00 17.46 156 GLN B O 1
ATOM 2768 N N . THR B 2 156 ? 17.153 20.945 96.102 1.00 18.72 157 THR B N 1
ATOM 2769 C CA . THR B 2 156 ? 16.845 20.296 94.837 1.00 19.31 157 THR B CA 1
ATOM 2770 C C . THR B 2 156 ? 15.594 19.435 95.006 1.00 21.15 157 THR B C 1
ATOM 2771 O O . THR B 2 156 ? 15.304 18.945 96.109 1.00 21.15 157 THR B O 1
ATOM 2775 N N . LEU B 2 157 ? 14.830 19.292 93.932 1.00 17.94 158 LEU B N 1
ATOM 2776 C CA . LEU B 2 157 ? 13.662 18.410 93.951 1.00 24.66 158 LEU B CA 1
ATOM 2777 C C . LEU B 2 157 ? 13.896 17.337 92.915 1.00 21.05 158 LEU B C 1
ATOM 2778 O O . LEU B 2 157 ? 14.026 17.631 91.738 1.00 21.62 158 LEU B O 1
ATOM 2783 N N . VAL B 2 158 ? 13.970 16.097 93.358 1.00 22.73 159 VAL B N 1
ATOM 2784 C CA . VAL B 2 158 ? 14.244 14.997 92.452 1.00 22.85 159 VAL B CA 1
ATOM 2785 C C . VAL B 2 158 ? 13.016 14.108 92.486 1.00 25.35 159 VAL B C 1
ATOM 2786 O O . VAL B 2 158 ? 12.740 13.455 93.497 1.00 21.88 159 VAL B O 1
ATOM 2790 N N . MET B 2 159 ? 12.258 14.134 91.389 1.00 23.32 160 MET B N 1
ATOM 2791 C CA . MET B 2 159 ? 10.943 13.502 91.343 1.00 24.08 160 MET B CA 1
ATOM 2792 C C . MET B 2 159 ? 10.996 12.215 90.554 1.00 23.70 160 MET B C 1
ATOM 2793 O O . MET B 2 159 ? 11.654 12.158 89.526 1.00 25.84 160 MET B O 1
ATOM 2798 N N . LEU B 2 160 ? 10.282 11.197 91.026 1.00 22.91 161 LEU B N 1
ATOM 2799 C CA . LEU B 2 160 ? 10.221 9.913 90.335 1.00 24.93 161 LEU B CA 1
ATOM 2800 C C . LEU B 2 160 ? 8.809 9.657 89.761 1.00 24.92 161 LEU B C 1
ATOM 2801 O O . LEU B 2 160 ? 7.810 9.773 90.471 1.00 23.92 161 LEU B O 1
ATOM 2806 N N . GLU B 2 161 ? 8.741 9.352 88.469 1.00 22.84 162 GLU B N 1
ATOM 2807 C CA . GLU B 2 161 ? 7.502 8.906 87.836 1.00 25.95 162 GLU B CA 1
ATOM 2808 C C . GLU B 2 161 ? 7.240 7.497 88.307 1.00 25.84 162 GLU B C 1
ATOM 2809 O O . GLU B 2 161 ? 8.047 6.613 88.088 1.00 23.70 162 GLU B O 1
ATOM 2815 N N . THR B 2 162 ? 6.098 7.271 88.929 1.00 29.55 163 THR B N 1
ATOM 2816 C CA . THR B 2 162 ? 5.839 5.944 89.448 1.00 31.85 163 THR B CA 1
ATOM 2817 C C . THR B 2 162 ? 4.480 5.479 89.009 1.00 33.34 163 THR B C 1
ATOM 2818 O O . THR B 2 162 ? 3.609 6.282 88.676 1.00 29.97 163 THR B O 1
ATOM 2822 N N . VAL B 2 163 ? 4.333 4.160 88.974 1.00 32.03 164 VAL B N 1
ATOM 2823 C CA . VAL B 2 163 ? 3.043 3.519 88.943 1.00 28.64 164 VAL B CA 1
ATOM 2824 C C . VAL B 2 163 ? 3.132 2.544 90.102 1.00 32.19 164 VAL B C 1
ATOM 2825 O O . VAL B 2 163 ? 3.475 1.375 89.913 1.00 35.61 164 VAL B O 1
ATOM 2829 N N . PRO B 2 164 ? 2.854 3.039 91.315 1.00 33.25 165 PRO B N 1
ATOM 2830 C CA . PRO B 2 164 ? 3.078 2.316 92.573 1.00 34.43 165 PRO B CA 1
ATOM 2831 C C . PRO B 2 164 ? 2.097 1.175 92.809 1.00 33.82 165 PRO B C 1
ATOM 2832 O O . PRO B 2 164 ? 0.888 1.382 92.673 1.00 33.05 165 PRO B O 1
ATOM 2836 N N . ARG B 2 165 ? 2.606 -0.001 93.177 1.00 33.12 166 ARG B N 1
ATOM 2837 C CA . ARG B 2 165 ? 1.721 -1.125 93.506 1.00 40.82 166 ARG B CA 1
ATOM 2838 C C . ARG B 2 165 ? 1.709 -1.362 95.011 1.00 38.79 166 ARG B C 1
ATOM 2839 O O . ARG B 2 165 ? 2.588 -0.881 95.731 1.00 37.45 166 ARG B O 1
ATOM 2847 N N . SER B 2 166 ? 0.703 -2.097 95.472 1.00 38.71 167 SER B N 1
ATOM 2848 C CA . SER B 2 166 ? 0.543 -2.408 96.885 1.00 39.99 167 SER B CA 1
ATOM 2849 C C . SER B 2 166 ? 1.829 -3.000 97.434 1.00 33.17 167 SER B C 1
ATOM 2850 O O . SER B 2 166 ? 2.450 -3.844 96.795 1.00 37.04 167 SER B O 1
ATOM 2853 N N . GLY B 2 167 ? 2.249 -2.515 98.594 1.00 38.22 168 GLY B N 1
ATOM 2854 C CA . GLY B 2 167 ? 3.413 -3.051 99.274 1.00 37.71 168 GLY B CA 1
ATOM 2855 C C . GLY B 2 167 ? 4.777 -2.537 98.833 1.00 39.94 168 GLY B C 1
ATOM 2856 O O . GLY B 2 167 ? 5.777 -2.819 99.490 1.00 37.50 168 GLY B O 1
ATOM 2857 N N . GLU B 2 168 ? 4.840 -1.781 97.740 1.00 37.25 169 GLU B N 1
ATOM 2858 C CA . GLU B 2 168 ? 6.139 -1.308 97.248 1.00 37.38 169 GLU B CA 1
ATOM 2859 C C . GLU B 2 168 ? 6.801 -0.292 98.182 1.00 33.33 169 GLU B C 1
ATOM 2860 O O . GLU B 2 168 ? 6.132 0.549 98.793 1.00 29.78 169 GLU B O 1
ATOM 2866 N N . VAL B 2 169 ? 8.124 -0.375 98.292 1.00 29.95 170 VAL B N 1
ATOM 2867 C CA . VAL B 2 169 ? 8.855 0.637 99.057 1.00 35.52 170 VAL B CA 1
ATOM 2868 C C . VAL B 2 169 ? 9.805 1.433 98.165 1.00 34.34 170 VAL B C 1
ATOM 2869 O O . VAL B 2 169 ? 10.650 0.879 97.445 1.00 32.53 170 VAL B O 1
ATOM 2873 N N . TYR B 2 170 ? 9.624 2.747 98.181 1.00 33.71 171 TYR B N 1
ATOM 2874 C CA . TYR B 2 170 ? 10.463 3.624 97.377 1.00 29.18 171 TYR B CA 1
ATOM 2875 C C . TYR B 2 170 ? 11.427 4.371 98.277 1.00 30.07 171 TYR B C 1
ATOM 2876 O O . TYR B 2 170 ? 11.023 4.947 99.284 1.00 28.73 171 TYR B O 1
ATOM 2885 N N . THR B 2 171 ? 12.699 4.397 97.905 1.00 26.66 172 THR B N 1
ATOM 2886 C CA . THR B 2 171 ? 13.676 5.052 98.761 1.00 27.75 172 THR B CA 1
ATOM 2887 C C . THR B 2 171 ? 14.431 6.155 98.021 1.00 25.53 172 THR B C 1
ATOM 2888 O O . THR B 2 171 ? 14.958 5.941 96.923 1.00 25.94 172 THR B O 1
ATOM 2892 N N . CYS B 2 172 ? 14.448 7.342 98.626 1.00 27.63 173 CYS B N 1
ATOM 2893 C CA . CYS B 2 172 ? 15.313 8.423 98.164 1.00 28.78 173 CYS B CA 1
ATOM 2894 C C . CYS B 2 172 ? 16.606 8.383 98.969 1.00 27.74 173 CYS B C 1
ATOM 2895 O O . CYS B 2 172 ? 16.592 8.529 100.199 1.00 23.26 173 CYS B O 1
ATOM 2898 N N . GLN B 2 173 ? 17.722 8.218 98.269 1.00 28.22 174 GLN B N 1
ATOM 2899 C CA . GLN B 2 173 ? 19.014 8.100 98.925 1.00 25.02 174 GLN B CA 1
ATOM 2900 C C . GLN B 2 173 ? 19.931 9.273 98.591 1.00 24.63 174 GLN B C 1
ATOM 2901 O O . GLN B 2 173 ? 20.217 9.531 97.419 1.00 22.60 174 GLN B O 1
ATOM 2907 N N . VAL B 2 174 ? 20.427 9.946 99.623 1.00 22.39 175 VAL B N 1
ATOM 2908 C CA . VAL B 2 174 ? 21.221 11.150 99.417 1.00 26.47 175 VAL B CA 1
ATOM 2909 C C . VAL B 2 174 ? 22.654 11.007 99.901 1.00 23.80 175 VAL B C 1
ATOM 2910 O O . VAL B 2 174 ? 22.895 10.669 101.061 1.00 23.01 175 VAL B O 1
ATOM 2914 N N . GLU B 2 175 ? 23.601 11.287 99.007 1.00 26.56 176 GLU B N 1
ATOM 2915 C CA . GLU B 2 175 ? 25.017 11.358 99.375 1.00 27.55 176 GLU B CA 1
ATOM 2916 C C . GLU B 2 175 ? 25.529 12.788 99.263 1.00 27.01 176 GLU B C 1
ATOM 2917 O O . GLU B 2 175 ? 25.316 13.465 98.255 1.00 22.45 176 GLU B O 1
ATOM 2923 N N . HIS B 2 176 ? 26.221 13.227 100.314 1.00 25.71 177 HIS B N 1
ATOM 2924 C CA . HIS B 2 176 ? 26.617 14.622 100.473 1.00 23.12 177 HIS B CA 1
ATOM 2925 C C . HIS B 2 176 ? 27.821 14.669 101.420 1.00 21.92 177 HIS B C 1
ATOM 2926 O O . HIS B 2 176 ? 27.907 13.863 102.340 1.00 22.03 177 HIS B O 1
ATOM 2933 N N . PRO B 2 177 ? 28.749 15.616 101.203 1.00 22.70 178 PRO B N 1
ATOM 2934 C CA . PRO B 2 177 ? 29.957 15.689 102.046 1.00 21.73 178 PRO B CA 1
ATOM 2935 C C . PRO B 2 177 ? 29.667 15.976 103.519 1.00 21.92 178 PRO B C 1
ATOM 2936 O O . PRO B 2 177 ? 30.571 15.862 104.333 1.00 24.12 178 PRO B O 1
ATOM 2940 N N . SER B 2 178 ? 28.439 16.366 103.862 1.00 20.84 179 SER B N 1
ATOM 2941 C CA . SER B 2 178 ? 28.091 16.628 105.273 1.00 23.40 179 SER B CA 1
ATOM 2942 C C . SER B 2 178 ? 27.842 15.359 106.110 1.00 22.64 179 SER B C 1
ATOM 2943 O O . SER B 2 178 ? 27.777 15.413 107.342 1.00 19.06 179 SER B O 1
ATOM 2946 N N . VAL B 2 179 ? 27.679 14.218 105.446 1.00 25.28 180 VAL B N 1
ATOM 2947 C CA . VAL B 2 179 ? 27.409 12.969 106.162 1.00 25.31 180 VAL B CA 1
ATOM 2948 C C . VAL B 2 179 ? 28.332 11.853 105.683 1.00 27.81 180 VAL B C 1
ATOM 2949 O O . VAL B 2 179 ? 28.666 11.785 104.504 1.00 27.05 180 VAL B O 1
ATOM 2953 N N . THR B 2 180 ? 28.712 10.963 106.595 1.00 26.13 181 THR B N 1
ATOM 2954 C CA . THR B 2 180 ? 29.663 9.905 106.282 1.00 33.97 181 THR B CA 1
ATOM 2955 C C . THR B 2 180 ? 28.960 8.668 105.708 1.00 35.31 181 THR B C 1
ATOM 2956 O O . THR B 2 180 ? 29.587 7.838 105.053 1.00 40.62 181 THR B O 1
ATOM 2960 N N . SER B 2 181 ? 27.653 8.579 105.926 1.00 32.75 182 SER B N 1
ATOM 2961 C CA . SER B 2 181 ? 26.823 7.537 105.323 1.00 35.98 182 SER B CA 1
ATOM 2962 C C . SER B 2 181 ? 25.609 8.172 104.633 1.00 34.11 182 SER B C 1
ATOM 2963 O O . SER B 2 181 ? 25.089 9.183 105.105 1.00 29.14 182 SER B O 1
ATOM 2966 N N . PRO B 2 182 ? 25.137 7.559 103.535 1.00 35.89 183 PRO B N 1
ATOM 2967 C CA . PRO B 2 182 ? 23.992 8.098 102.791 1.00 33.40 183 PRO B CA 1
ATOM 2968 C C . PRO B 2 182 ? 22.778 8.356 103.683 1.00 30.68 183 PRO B C 1
ATOM 2969 O O . PRO B 2 182 ? 22.529 7.609 104.623 1.00 33.06 183 PRO B O 1
ATOM 2973 N N . LEU B 2 183 ? 22.073 9.450 103.425 1.00 27.79 184 LEU B N 1
ATOM 2974 C CA . LEU B 2 183 ? 20.779 9.685 104.051 1.00 27.55 184 LEU B CA 1
ATOM 2975 C C . LEU B 2 183 ? 19.721 8.947 103.248 1.00 27.24 184 LEU B C 1
ATOM 2976 O O . LEU B 2 183 ? 19.765 8.935 102.016 1.00 27.69 184 LEU B O 1
ATOM 2981 N N . THR B 2 184 ? 18.774 8.316 103.928 1.00 25.08 185 THR B N 1
ATOM 2982 C CA . THR B 2 184 ? 17.713 7.614 103.216 1.00 24.73 185 THR B CA 1
ATOM 2983 C C . THR B 2 184 ? 16.367 7.950 103.811 1.00 27.24 185 THR B C 1
ATOM 2984 O O . THR B 2 184 ? 16.222 7.992 105.028 1.00 23.89 185 THR B O 1
ATOM 2988 N N . VAL B 2 185 ? 15.394 8.189 102.935 1.00 24.85 186 VAL B N 1
ATOM 2989 C CA . VAL B 2 185 ? 14.005 8.351 103.329 1.00 26.77 186 VAL B CA 1
ATOM 2990 C C . VAL B 2 185 ? 13.154 7.462 102.426 1.00 27.23 186 VAL B C 1
ATOM 2991 O O . VAL B 2 185 ? 13.362 7.386 101.213 1.00 30.04 186 VAL B O 1
ATOM 2995 N N . GLU B 2 186 ? 12.199 6.790 103.045 1.00 30.13 187 GLU B N 1
ATOM 2996 C CA . GLU B 2 186 ? 11.387 5.783 102.401 1.00 30.25 187 GLU B CA 1
ATOM 2997 C C . GLU B 2 186 ? 9.973 6.297 102.265 1.00 31.80 187 GLU B C 1
ATOM 2998 O O . GLU B 2 186 ? 9.470 6.985 103.158 1.00 27.91 187 GLU B O 1
ATOM 3004 N N . TRP B 2 187 ? 9.336 5.947 101.154 1.00 29.05 188 TRP B N 1
ATOM 3005 C CA . TRP B 2 187 ? 7.891 6.089 101.021 1.00 33.07 188 TRP B CA 1
ATOM 3006 C C . TRP B 2 187 ? 7.309 4.715 100.737 1.00 32.45 188 TRP B C 1
ATOM 3007 O O . TRP B 2 187 ? 7.746 4.031 99.808 1.00 33.08 188 TRP B O 1
ATOM 3018 N N . ARG B 2 188 ? 6.344 4.302 101.547 1.00 33.07 189 ARG B N 1
ATOM 3019 C CA . ARG B 2 188 ? 5.693 3.010 101.333 1.00 40.13 189 ARG B CA 1
ATOM 3020 C C . ARG B 2 188 ? 4.302 3.126 100.746 1.00 32.84 189 ARG B C 1
ATOM 3021 O O . ARG B 2 188 ? 3.438 3.807 101.295 1.00 33.00 189 ARG B O 1
ATOM 3029 N N . ALA B 2 189 ? 4.115 2.490 99.594 1.00 35.06 190 ALA B N 1
ATOM 3030 C CA . ALA B 2 189 ? 2.801 2.375 98.983 1.00 38.97 190 ALA B CA 1
ATOM 3031 C C . ALA B 2 189 ? 1.924 1.557 99.925 1.00 44.99 190 ALA B C 1
ATOM 3032 O O . ALA B 2 189 ? 2.322 0.463 100.342 1.00 48.14 190 ALA B O 1
ATOM 3034 N N . ARG B 2 190 ? 0.759 2.092 100.280 1.00 43.75 191 ARG B N 1
ATOM 3035 C CA . ARG B 2 190 ? -0.160 1.432 101.213 1.00 52.12 191 ARG B CA 1
ATOM 3036 C C . ARG B 2 190 ? -0.521 0.003 100.803 1.00 53.01 191 ARG B C 1
ATOM 3037 O O . ARG B 2 190 ? -0.753 -0.268 99.630 1.00 52.19 191 ARG B O 1
ATOM 3045 N N . SER B 2 191 ? -0.567 -0.912 101.770 1.00 55.84 192 SER B N 1
ATOM 3046 C CA . SER B 2 191 ? -0.974 -2.292 101.493 1.00 57.06 192 SER B CA 1
ATOM 3047 C C . SER B 2 191 ? -2.496 -2.414 101.393 1.00 58.14 192 SER B C 1
ATOM 3048 O O . SER B 2 191 ? -3.199 -2.318 102.397 1.00 61.74 192 SER B O 1
ATOM 3051 N N . GLU B 2 192 ? -3.003 -2.630 100.183 1.00 55.14 193 GLU B N 1
ATOM 3052 C CA . GLU B 2 192 ? -4.449 -2.678 99.957 1.00 51.82 193 GLU B CA 1
ATOM 3053 C C . GLU B 2 192 ? -4.859 -3.857 99.083 1.00 47.43 193 GLU B C 1
ATOM 3054 O O . GLU B 2 192 ? -4.055 -4.361 98.299 1.00 43.32 193 GLU B O 1
ATOM 3060 N N . VAL C 3 1 ? 40.318 39.311 104.968 1.00 22.44 308 VAL C N 1
ATOM 3061 C CA . VAL C 3 1 ? 40.224 39.315 103.519 1.00 25.69 308 VAL C CA 1
ATOM 3062 C C . VAL C 3 1 ? 40.862 40.602 102.983 1.00 25.91 308 VAL C C 1
ATOM 3063 O O . VAL C 3 1 ? 40.616 41.683 103.510 1.00 23.70 308 VAL C O 1
ATOM 3067 N N . VAL C 3 2 ? 41.724 40.468 101.979 1.00 20.63 309 VAL C N 1
ATOM 3068 C CA . VAL C 3 2 ? 42.323 41.620 101.318 1.00 21.38 309 VAL C CA 1
ATOM 3069 C C . VAL C 3 2 ? 41.832 41.793 99.882 1.00 21.31 309 VAL C C 1
ATOM 3070 O O . VAL C 3 2 ? 41.477 40.815 99.213 1.00 22.97 309 VAL C O 1
ATOM 3074 N N . LYS C 3 3 ? 41.822 43.028 99.399 1.00 20.86 310 LYS C N 1
ATOM 3075 C CA . LYS C 3 3 ? 41.359 43.310 98.042 1.00 21.76 310 LYS C CA 1
ATOM 3076 C C . LYS C 3 3 ? 42.532 43.531 97.101 1.00 20.54 310 LYS C C 1
ATOM 3077 O O . LYS C 3 3 ? 43.642 43.795 97.545 1.00 19.57 310 LYS C O 1
ATOM 3083 N N . GLN C 3 4 ? 42.282 43.404 95.797 1.00 18.39 311 GLN C N 1
ATOM 3084 C CA . GLN C 3 4 ? 43.199 43.886 94.774 1.00 20.07 311 GLN C CA 1
ATOM 3085 C C . GLN C 3 4 ? 42.759 45.288 94.413 1.00 25.58 311 GLN C C 1
ATOM 3086 O O . GLN C 3 4 ? 41.549 45.564 94.309 1.00 22.24 311 GLN C O 1
ATOM 3092 N N . ASN C 3 5 ? 43.725 46.165 94.183 1.00 20.01 312 ASN C N 1
ATOM 3093 C CA . ASN C 3 5 ? 43.434 47.546 93.811 1.00 24.36 312 ASN C CA 1
ATOM 3094 C C . ASN C 3 5 ? 43.030 47.664 92.356 1.00 18.86 312 ASN C C 1
ATOM 3095 O O . ASN C 3 5 ? 43.670 47.101 91.473 1.00 22.50 312 ASN C O 1
ATOM 3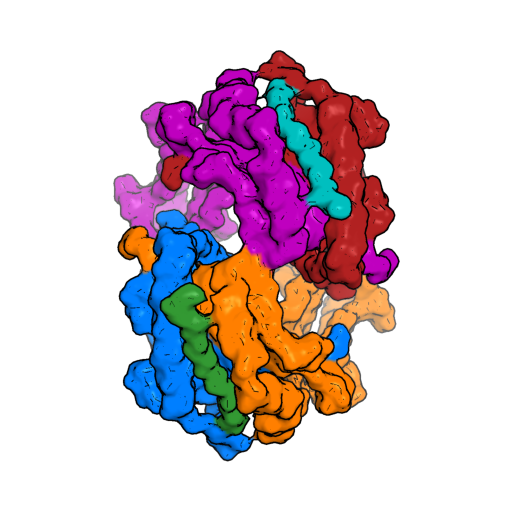100 N N . CYS C 3 6 ? 41.969 48.415 92.124 1.00 19.60 313 CYS C N 1
ATOM 3101 C CA . CYS C 3 6 ? 41.563 48.827 90.790 1.00 18.88 313 CYS C CA 1
ATOM 3102 C C . CYS C 3 6 ? 42.678 49.647 90.136 1.00 25.24 313 CYS C C 1
ATOM 3103 O O . CYS C 3 6 ? 43.245 50.538 90.769 1.00 21.13 313 CYS C O 1
ATOM 3106 N N . LEU C 3 7 ? 42.992 49.353 88.878 1.00 22.24 314 LEU C N 1
ATOM 3107 C CA . LEU C 3 7 ? 43.958 50.157 88.132 1.00 26.84 314 LEU C CA 1
ATOM 3108 C C . LEU C 3 7 ? 43.285 51.150 87.196 1.00 28.10 314 LEU C C 1
ATOM 3109 O O . LEU C 3 7 ? 42.387 50.785 86.418 1.00 25.75 314 LEU C O 1
ATOM 3114 N N . LYS C 3 8 ? 43.739 52.399 87.239 1.00 25.51 315 LYS C N 1
ATOM 3115 C CA . LYS C 3 8 ? 43.171 53.410 86.348 1.00 29.19 315 LYS C CA 1
ATOM 3116 C C . LYS C 3 8 ? 43.576 53.155 84.896 1.00 26.62 315 LYS C C 1
ATOM 3117 O O . LYS C 3 8 ? 44.732 52.854 84.600 1.00 25.99 315 LYS C O 1
ATOM 3123 N N . LEU C 3 9 ? 42.605 53.263 84.000 1.00 27.04 316 LEU C N 1
ATOM 3124 C CA . LEU C 3 9 ? 42.830 53.062 82.578 1.00 29.30 316 LEU C CA 1
ATOM 3125 C C . LEU C 3 9 ? 43.801 54.093 81.988 1.00 30.88 316 LEU C C 1
ATOM 3126 O O . LEU C 3 9 ? 44.000 55.164 82.555 1.00 31.36 316 LEU C O 1
ATOM 3131 N N . ALA C 3 10 ? 44.396 53.758 80.847 1.00 30.50 317 ALA C N 1
ATOM 3132 C CA . ALA C 3 10 ? 45.168 54.735 80.078 1.00 36.74 317 ALA C CA 1
ATOM 3133 C C . ALA C 3 10 ? 44.232 55.847 79.630 1.00 36.43 317 ALA C C 1
ATOM 3134 O O . ALA C 3 10 ? 43.061 55.595 79.309 1.00 36.80 317 ALA C O 1
ATOM 3136 N N . THR C 3 11 ? 44.739 57.069 79.575 1.00 38.71 318 THR C N 1
ATOM 3137 C CA . THR C 3 11 ? 43.883 58.187 79.198 1.00 45.53 318 THR C CA 1
ATOM 3138 C C . THR C 3 11 ? 44.103 58.725 77.782 1.00 48.36 318 THR C C 1
ATOM 3139 O O . THR C 3 11 ? 43.853 59.899 77.524 1.00 54.90 318 THR C O 1
ATOM 3143 N N . LYS C 3 12 ? 44.537 57.865 76.862 1.00 50.70 319 LYS C N 1
ATOM 3144 C CA . LYS C 3 12 ? 44.570 58.230 75.443 1.00 56.30 319 LYS C CA 1
ATOM 3145 C C . LYS C 3 12 ? 44.468 56.999 74.551 1.00 55.33 319 LYS C C 1
ATOM 3146 O O . LYS C 3 12 ? 45.312 56.099 74.619 1.00 55.55 319 LYS C O 1
ATOM 3152 N N . LYS D 1 1 ? 12.583 50.094 68.836 1.00 55.06 2 LYS D N 1
ATOM 3153 C CA . LYS D 1 1 ? 12.332 51.119 67.826 1.00 51.65 2 LYS D CA 1
ATOM 3154 C C . LYS D 1 1 ? 12.180 50.527 66.422 1.00 45.16 2 LYS D C 1
ATOM 3155 O O . LYS D 1 1 ? 11.300 50.941 65.671 1.00 46.19 2 LYS D O 1
ATOM 3161 N N . GLU D 1 2 ? 13.026 49.558 66.071 1.00 44.04 3 GLU D N 1
ATOM 3162 C CA . GLU D 1 2 ? 12.939 48.917 64.753 1.00 39.93 3 GLU D CA 1
ATOM 3163 C C . GLU D 1 2 ? 11.605 48.215 64.542 1.00 36.86 3 GLU D C 1
ATOM 3164 O O . GLU D 1 2 ? 10.975 47.747 65.490 1.00 36.84 3 GLU D O 1
ATOM 3170 N N . GLU D 1 3 ? 11.179 48.163 63.287 1.00 32.40 4 GLU D N 1
ATOM 3171 C CA . GLU D 1 3 ? 9.963 47.457 62.921 1.00 34.44 4 GLU D CA 1
ATOM 3172 C C . GLU D 1 3 ? 10.230 45.986 62.610 1.00 29.94 4 GLU D C 1
ATOM 3173 O O . GLU D 1 3 ? 9.435 45.122 62.978 1.00 30.28 4 GLU D O 1
ATOM 3179 N N . HIS D 1 4 ? 11.340 45.693 61.937 1.00 24.77 5 HIS D N 1
ATOM 3180 C CA . HIS D 1 4 ? 11.613 44.317 61.532 1.00 24.66 5 HIS D CA 1
ATOM 3181 C C . HIS D 1 4 ? 13.084 44.053 61.393 1.00 27.31 5 HIS D C 1
ATOM 3182 O O . HIS D 1 4 ? 13.872 44.966 61.136 1.00 24.27 5 HIS D O 1
ATOM 3189 N N . VAL D 1 5 ? 13.438 42.776 61.514 1.00 23.80 6 VAL D N 1
ATOM 3190 C CA . VAL D 1 5 ? 14.798 42.334 61.286 1.00 21.98 6 VAL D CA 1
ATOM 3191 C C . VAL D 1 5 ? 14.821 41.020 60.498 1.00 24.46 6 VAL D C 1
ATOM 3192 O O . VAL D 1 5 ? 14.110 40.053 60.805 1.00 21.14 6 VAL D O 1
ATOM 3196 N N . ILE D 1 6 ? 15.656 41.001 59.470 1.00 21.96 7 ILE D N 1
ATOM 3197 C CA . ILE D 1 6 ? 15.873 39.818 58.670 1.00 21.24 7 ILE D CA 1
ATOM 3198 C C . ILE D 1 6 ? 17.308 39.344 58.845 1.00 21.07 7 ILE D C 1
ATOM 3199 O O . ILE D 1 6 ? 18.246 40.128 58.752 1.00 21.95 7 ILE D O 1
ATOM 3204 N N . ILE D 1 7 ? 17.489 38.062 59.111 1.00 19.65 8 ILE D N 1
ATOM 3205 C CA . ILE D 1 7 ? 18.825 37.571 59.407 1.00 16.95 8 ILE D CA 1
ATOM 3206 C C . ILE D 1 7 ? 19.157 36.395 58.525 1.00 20.57 8 ILE D C 1
ATOM 3207 O O . ILE D 1 7 ? 18.355 35.484 58.370 1.00 23.16 8 ILE D O 1
ATOM 3212 N N . GLN D 1 8 ? 20.322 36.451 57.902 1.00 22.12 9 GLN D N 1
ATOM 3213 C CA . GLN D 1 8 ? 20.929 35.287 57.290 1.00 20.87 9 GLN D CA 1
ATOM 3214 C C . GLN D 1 8 ? 21.955 34.753 58.291 1.00 20.52 9 GLN D C 1
ATOM 3215 O O . GLN D 1 8 ? 22.945 35.415 58.574 1.00 22.31 9 GLN D O 1
ATOM 3221 N N . ALA D 1 9 ? 21.723 33.571 58.844 1.00 22.31 10 ALA D N 1
ATOM 3222 C CA . ALA D 1 9 ? 22.651 33.052 59.841 1.00 23.94 10 ALA D CA 1
ATOM 3223 C C . ALA D 1 9 ? 23.200 31.724 59.385 1.00 22.76 10 ALA D C 1
ATOM 3224 O O . ALA D 1 9 ? 22.469 30.889 58.861 1.00 22.60 10 ALA D O 1
ATOM 3226 N N . GLU D 1 10 ? 24.490 31.539 59.605 1.00 18.35 11 GLU D N 1
ATOM 3227 C CA . GLU D 1 10 ? 25.175 30.329 59.199 1.00 23.63 11 GLU D CA 1
ATOM 3228 C C . GLU D 1 10 ? 26.050 29.860 60.335 1.00 24.56 11 GLU D C 1
ATOM 3229 O O . GLU D 1 10 ? 26.534 30.666 61.127 1.00 22.52 11 GLU D O 1
ATOM 3235 N N . PHE D 1 11 ? 26.253 28.554 60.416 1.00 26.89 12 PHE D N 1
ATOM 3236 C CA . PHE D 1 11 ? 27.309 28.036 61.273 1.00 26.41 12 PHE D CA 1
ATOM 3237 C C . PHE D 1 11 ? 27.993 26.824 60.669 1.00 29.58 12 PHE D C 1
ATOM 3238 O O . PHE D 1 11 ? 27.458 26.172 59.776 1.00 26.75 12 PHE D O 1
ATOM 3246 N N . TYR D 1 12 ? 29.206 26.569 61.149 1.00 28.03 13 TYR D N 1
ATOM 3247 C CA . TYR D 1 12 ? 29.896 25.319 60.905 1.00 26.88 13 TYR D CA 1
ATOM 3248 C C . TYR D 1 12 ? 30.552 24.891 62.210 1.00 29.15 13 TYR D C 1
ATOM 3249 O O . TYR D 1 12 ? 31.044 25.726 62.969 1.00 30.15 13 TYR D O 1
ATOM 3258 N N . LEU D 1 13 ? 30.517 23.592 62.477 1.00 30.29 14 LEU D N 1
ATOM 3259 C CA . LEU D 1 13 ? 30.972 23.055 63.749 1.00 32.55 14 LEU D CA 1
ATOM 3260 C C . LEU D 1 13 ? 31.945 21.883 63.581 1.00 33.54 14 LEU D C 1
ATOM 3261 O O . LEU D 1 13 ? 31.629 20.899 62.914 1.00 31.40 14 LEU D O 1
ATOM 3266 N N . ASN D 1 14 ? 33.117 21.995 64.207 1.00 34.92 15 ASN D N 1
ATOM 3267 C CA . ASN D 1 14 ? 34.072 20.887 64.285 1.00 36.46 15 ASN D CA 1
ATOM 3268 C C . ASN D 1 14 ? 34.161 20.323 65.701 1.00 37.22 15 ASN D C 1
ATOM 3269 O O . ASN D 1 14 ? 33.999 21.062 66.675 1.00 35.81 15 ASN D O 1
ATOM 3274 N N . PRO D 1 15 ? 34.432 19.012 65.827 1.00 42.47 16 PRO D N 1
ATOM 3275 C CA . PRO D 1 15 ? 34.726 18.020 64.780 1.00 36.99 16 PRO D CA 1
ATOM 3276 C C . PRO D 1 15 ? 33.482 17.375 64.161 1.00 40.84 16 PRO D C 1
ATOM 3277 O O . PRO D 1 15 ? 33.613 16.422 63.393 1.00 40.01 16 PRO D O 1
ATOM 3281 N N . ASP D 1 16 ? 32.295 17.857 64.506 1.00 38.28 17 ASP D N 1
ATOM 3282 C CA . ASP D 1 16 ? 31.069 17.201 64.063 1.00 37.87 17 ASP D CA 1
ATOM 3283 C C . ASP D 1 16 ? 30.871 17.283 62.552 1.00 36.63 17 ASP D C 1
ATOM 3284 O O . ASP D 1 16 ? 30.191 16.439 61.957 1.00 34.14 17 ASP D O 1
ATOM 3289 N N . GLN D 1 17 ? 31.479 18.300 61.943 1.00 37.13 18 GLN D N 1
ATOM 3290 C CA . GLN D 1 17 ? 31.298 18.606 60.519 1.00 40.59 18 GLN D CA 1
ATOM 3291 C C . GLN D 1 17 ? 29.827 18.888 60.189 1.00 37.96 18 GLN D C 1
ATOM 3292 O O . GLN D 1 17 ? 29.311 18.511 59.134 1.00 35.33 18 GLN D O 1
ATOM 3298 N N . SER D 1 18 ? 29.177 19.590 61.108 1.00 36.96 19 SER D N 1
ATOM 3299 C CA . SER D 1 18 ? 27.788 19.982 60.977 1.00 32.86 19 SER D CA 1
ATOM 3300 C C . SER D 1 18 ? 27.713 21.455 60.588 1.00 34.52 19 SER D C 1
ATOM 3301 O O . SER D 1 18 ? 28.433 22.291 61.146 1.00 31.96 19 SER D O 1
ATOM 3304 N N . GLY D 1 19 ? 26.859 21.763 59.614 1.00 31.87 20 GLY D N 1
ATOM 3305 C CA . GLY D 1 19 ? 26.701 23.120 59.117 1.00 29.02 20 GLY D CA 1
ATOM 3306 C C . GLY D 1 19 ? 25.232 23.496 59.001 1.00 31.78 20 GLY D C 1
ATOM 3307 O O . GLY D 1 19 ? 24.361 22.628 58.941 1.00 29.31 20 GLY D O 1
ATOM 3308 N N . GLU D 1 20 ? 24.948 24.793 58.973 1.00 31.04 21 GLU D N 1
ATOM 3309 C CA . GLU D 1 20 ? 23.574 25.259 58.810 1.00 24.81 21 GLU D CA 1
ATOM 3310 C C . GLU D 1 20 ? 23.565 26.602 58.096 1.00 25.43 21 GLU D C 1
ATOM 3311 O O . GLU D 1 20 ? 24.458 27.417 58.283 1.00 26.21 21 GLU D O 1
ATOM 3317 N N . PHE D 1 21 ? 22.556 26.819 57.264 1.00 24.76 22 PHE D N 1
ATOM 3318 C CA . PHE D 1 21 ? 22.366 28.089 56.579 1.00 22.31 22 PHE D CA 1
ATOM 3319 C C . PHE D 1 21 ? 20.868 28.355 56.651 1.00 23.70 22 PHE D C 1
ATOM 3320 O O . PHE D 1 21 ? 20.067 27.501 56.274 1.00 24.82 22 PHE D O 1
ATOM 3328 N N . MET D 1 22 ? 20.475 29.522 57.143 1.00 25.45 23 MET D N 1
ATOM 3329 C CA . MET D 1 22 ? 19.042 29.788 57.322 1.00 20.47 23 MET D CA 1
ATOM 3330 C C . MET D 1 22 ? 18.737 31.270 57.234 1.00 21.91 23 MET D C 1
ATOM 3331 O O . MET D 1 22 ? 19.628 32.107 57.404 1.00 19.71 23 MET D O 1
ATOM 3336 N N . PHE D 1 23 ? 17.489 31.591 56.902 1.00 21.66 24 PHE D N 1
ATOM 3337 C CA . PHE D 1 23 ? 17.012 32.966 56.960 1.00 20.75 24 PHE D CA 1
ATOM 3338 C C . PHE D 1 23 ? 15.932 33.078 58.036 1.00 22.41 24 PHE D C 1
ATOM 3339 O O . PHE D 1 23 ? 15.132 32.166 58.226 1.00 19.77 24 PHE D O 1
ATOM 3347 N N . ASP D 1 24 ? 15.927 34.217 58.717 1.00 18.72 25 ASP D N 1
ATOM 3348 C CA . ASP D 1 24 ? 15.118 34.462 59.892 1.00 21.85 25 ASP D CA 1
ATOM 3349 C C . ASP D 1 24 ? 14.376 35.796 59.688 1.00 23.63 25 ASP D C 1
ATOM 3350 O O . ASP D 1 24 ? 14.974 36.757 59.223 1.00 27.12 25 ASP D O 1
ATOM 3355 N N . PHE D 1 25 ? 13.097 35.874 60.040 1.00 20.00 26 PHE D N 1
ATOM 3356 C CA . PHE D 1 25 ? 12.372 37.149 60.012 1.00 19.03 26 PHE D CA 1
ATOM 3357 C C . PHE D 1 25 ? 11.688 37.385 61.367 1.00 19.06 26 PHE D C 1
ATOM 3358 O O . PHE D 1 25 ? 10.818 36.614 61.768 1.00 16.97 26 PHE D O 1
ATOM 3366 N N . ASP D 1 26 ? 12.076 38.451 62.061 1.00 16.86 27 ASP D N 1
ATOM 3367 C CA . ASP D 1 26 ? 11.564 38.730 63.410 1.00 20.92 27 ASP D CA 1
ATOM 3368 C C . ASP D 1 26 ? 11.609 37.501 64.335 1.00 21.04 27 ASP D C 1
ATOM 3369 O O . ASP D 1 26 ? 10.705 37.272 65.143 1.00 17.77 27 ASP D O 1
ATOM 3374 N N . GLY D 1 27 ? 12.675 36.712 64.221 1.00 21.09 28 GLY D N 1
ATOM 3375 C CA . GLY D 1 27 ? 12.858 35.568 65.101 1.00 21.77 28 GLY D CA 1
ATOM 3376 C C . GLY D 1 27 ? 12.262 34.252 64.605 1.00 22.15 28 GLY D C 1
ATOM 3377 O O . GLY D 1 27 ? 12.506 33.211 65.207 1.00 18.89 28 GLY D O 1
ATOM 3378 N N . ASP D 1 28 ? 11.477 34.292 63.529 1.00 16.36 29 ASP D N 1
ATOM 3379 C CA . ASP D 1 28 ? 10.907 33.068 62.961 1.00 20.63 29 ASP D CA 1
ATOM 3380 C C . ASP D 1 28 ? 11.667 32.632 61.693 1.00 20.36 29 ASP D C 1
ATOM 3381 O O . ASP D 1 28 ? 11.982 33.454 60.838 1.00 17.76 29 ASP D O 1
ATOM 3386 N N . GLU D 1 29 ? 11.912 31.336 61.561 1.00 19.34 30 GLU D N 1
ATOM 3387 C CA . GLU D 1 29 ? 12.625 30.807 60.401 1.00 20.82 30 GLU D CA 1
ATOM 3388 C C . GLU D 1 29 ? 11.792 30.900 59.113 1.00 19.96 30 GLU D C 1
ATOM 3389 O O . GLU D 1 29 ? 10.652 30.439 59.077 1.00 20.40 30 GLU D O 1
ATOM 3395 N N . ILE D 1 30 ? 12.347 31.523 58.079 1.00 16.63 31 ILE D N 1
ATOM 3396 C CA . ILE D 1 30 ? 11.747 31.480 56.740 1.00 18.26 31 ILE D CA 1
ATOM 3397 C C . ILE D 1 30 ? 12.116 30.169 56.071 1.00 20.43 31 ILE D C 1
ATOM 3398 O O . ILE D 1 30 ? 11.245 29.421 55.636 1.00 18.07 31 ILE D O 1
ATOM 3403 N N . PHE D 1 31 ? 13.419 29.879 56.009 1.00 19.25 32 PHE D N 1
ATOM 3404 C CA . PHE D 1 31 ? 13.879 28.606 55.452 1.00 20.86 32 PHE D CA 1
ATOM 3405 C C . PHE D 1 31 ? 15.287 28.264 55.940 1.00 23.51 32 PHE D C 1
ATOM 3406 O O . PHE D 1 31 ? 15.989 29.113 56.487 1.00 19.86 32 PHE D O 1
ATOM 3414 N N . HIS D 1 32 ? 15.691 27.014 55.734 1.00 23.29 33 HIS D N 1
ATOM 3415 C CA . HIS D 1 32 ? 17.096 26.640 55.848 1.00 22.40 33 HIS D CA 1
ATOM 3416 C C . HIS D 1 32 ? 17.457 25.731 54.678 1.00 25.85 33 HIS D C 1
ATOM 3417 O O . HIS D 1 32 ? 16.577 25.224 53.992 1.00 21.97 33 HIS D O 1
ATOM 3424 N N . VAL D 1 33 ? 18.747 25.507 54.465 1.00 24.40 34 VAL D N 1
ATOM 3425 C CA . VAL D 1 33 ? 19.171 24.567 53.429 1.00 31.59 34 VAL D CA 1
ATOM 3426 C C . VAL D 1 33 ? 19.601 23.211 53.980 1.00 31.16 34 VAL D C 1
ATOM 3427 O O . VAL D 1 33 ? 20.487 23.137 54.822 1.00 33.75 34 VAL D O 1
ATOM 3431 N N . ASP D 1 34 ? 18.941 22.149 53.525 1.00 32.05 35 ASP D N 1
ATOM 3432 C CA . ASP D 1 34 ? 19.357 20.782 53.818 1.00 38.16 35 ASP D CA 1
ATOM 3433 C C . ASP D 1 34 ? 20.722 20.521 53.161 1.00 42.03 35 ASP D C 1
ATOM 3434 O O . ASP D 1 34 ? 20.836 20.531 51.941 1.00 40.21 35 ASP D O 1
ATOM 3439 N N . MET D 1 35 ? 21.757 20.301 53.967 1.00 43.04 36 MET D N 1
ATOM 3440 C CA . MET D 1 35 ? 23.088 20.051 53.424 1.00 42.79 36 MET D CA 1
ATOM 3441 C C . MET D 1 35 ? 23.181 18.735 52.643 1.00 46.31 36 MET D C 1
ATOM 3442 O O . MET D 1 35 ? 23.703 18.711 51.529 1.00 49.11 36 MET D O 1
ATOM 3447 N N . ALA D 1 36 ? 22.652 17.652 53.204 1.00 48.56 37 ALA D N 1
ATOM 3448 C CA . ALA D 1 36 ? 22.711 16.354 52.532 1.00 45.76 37 ALA D CA 1
ATOM 3449 C C . ALA D 1 36 ? 21.941 16.339 51.202 1.00 47.87 37 ALA D C 1
ATOM 3450 O O . ALA D 1 36 ? 22.515 16.050 50.149 1.00 45.75 37 ALA D O 1
ATOM 3452 N N . LYS D 1 37 ? 20.668 16.719 51.239 1.00 46.23 38 LYS D N 1
ATOM 3453 C CA . LYS D 1 37 ? 19.809 16.653 50.056 1.00 46.19 38 LYS D CA 1
ATOM 3454 C C . LYS D 1 37 ? 20.001 17.881 49.163 1.00 42.86 38 LYS D C 1
ATOM 3455 O O . LYS D 1 37 ? 19.425 17.984 48.079 1.00 47.42 38 LYS D O 1
ATOM 3461 N N . LYS D 1 38 ? 20.847 18.796 49.623 1.00 43.44 39 LYS D N 1
ATOM 3462 C CA . LYS D 1 38 ? 21.190 20.012 48.887 1.00 41.31 39 LYS D CA 1
ATOM 3463 C C . LYS D 1 38 ? 19.984 20.821 48.422 1.00 41.29 39 LYS D C 1
ATOM 3464 O O . LYS D 1 38 ? 20.028 21.427 47.356 1.00 42.85 39 LYS D O 1
ATOM 3470 N N . GLU D 1 39 ? 18.941 20.901 49.247 1.00 38.82 40 GLU D N 1
ATOM 3471 C CA . GLU D 1 39 ? 17.726 21.614 48.841 1.00 38.54 40 GLU D CA 1
ATOM 3472 C C . GLU D 1 39 ? 17.215 22.609 49.888 1.00 33.29 40 GLU D C 1
ATOM 3473 O O . GLU D 1 39 ? 17.448 22.452 51.093 1.00 31.97 40 GLU D O 1
ATOM 3479 N N . THR D 1 40 ? 16.521 23.635 49.408 1.00 29.64 41 THR D N 1
ATOM 3480 C CA . THR D 1 40 ? 15.944 24.655 50.267 1.00 30.31 41 THR D CA 1
ATOM 3481 C C . THR D 1 40 ? 14.730 24.078 50.972 1.00 28.92 41 THR D C 1
ATOM 3482 O O . THR D 1 40 ? 13.883 23.463 50.331 1.00 29.66 41 THR D O 1
ATOM 3486 N N . VAL D 1 41 ? 14.667 24.222 52.295 1.00 23.69 42 VAL D N 1
ATOM 3487 C CA . VAL D 1 41 ? 13.530 23.706 53.059 1.00 24.16 42 VAL D CA 1
ATOM 3488 C C . VAL D 1 41 ? 12.771 24.870 53.687 1.00 29.97 42 VAL D C 1
ATOM 3489 O O . VAL D 1 41 ? 13.319 25.587 54.535 1.00 21.62 42 VAL D O 1
ATOM 3493 N N . TRP D 1 42 ? 11.521 25.056 53.257 1.00 24.67 43 TRP D N 1
ATOM 3494 C CA . TRP D 1 42 ? 10.685 26.166 53.715 1.00 23.37 43 TRP D CA 1
ATOM 3495 C C . TRP D 1 42 ? 9.998 25.868 55.037 1.00 21.52 43 TRP D C 1
ATOM 3496 O O . TRP D 1 42 ? 9.504 24.763 55.254 1.00 23.17 43 TRP D O 1
ATOM 3507 N N . ARG D 1 43 ? 9.998 26.846 55.939 1.00 20.13 44 ARG D N 1
ATOM 3508 C CA . ARG D 1 43 ? 9.469 26.601 57.282 1.00 21.37 44 ARG D CA 1
ATOM 3509 C C . ARG D 1 43 ? 7.967 26.406 57.263 1.00 22.28 44 ARG D C 1
ATOM 3510 O O . ARG D 1 43 ? 7.434 25.557 57.980 1.00 23.48 44 ARG D O 1
ATOM 3518 N N . LEU D 1 44 ? 7.281 27.194 56.437 1.00 23.54 45 LEU D N 1
ATOM 3519 C CA . LEU D 1 44 ? 5.864 26.962 56.173 1.00 25.72 45 LEU D CA 1
ATOM 3520 C C . LEU D 1 44 ? 5.734 26.583 54.688 1.00 26.64 45 LEU D C 1
ATOM 3521 O O . LEU D 1 44 ? 6.348 27.223 53.822 1.00 22.66 45 LEU D O 1
ATOM 3526 N N . GLU D 1 45 ? 4.963 25.534 54.408 1.00 29.00 46 GLU D N 1
ATOM 3527 C CA . GLU D 1 45 ? 4.826 25.022 53.039 1.00 34.08 46 GLU D CA 1
ATOM 3528 C C . GLU D 1 45 ? 4.519 26.085 51.976 1.00 29.16 46 GLU D C 1
ATOM 3529 O O . GLU D 1 45 ? 5.193 26.143 50.951 1.00 32.43 46 GLU D O 1
ATOM 3535 N N . GLU D 1 46 ? 3.538 26.944 52.232 1.00 25.01 47 GLU D N 1
ATOM 3536 C CA . GLU D 1 46 ? 3.167 27.974 51.253 1.00 29.10 47 GLU D CA 1
ATOM 3537 C C . GLU D 1 46 ? 4.337 28.882 50.866 1.00 28.51 47 GLU D C 1
ATOM 3538 O O . GLU D 1 46 ? 4.320 29.468 49.780 1.00 28.52 47 GLU D O 1
ATOM 3544 N N . PHE D 1 47 ? 5.338 29.015 51.742 1.00 25.43 48 PHE D N 1
ATOM 3545 C CA . PHE D 1 47 ? 6.491 29.882 51.454 1.00 22.96 48 PHE D CA 1
ATOM 3546 C C . PHE D 1 47 ? 7.173 29.480 50.144 1.00 26.08 48 PHE D C 1
ATOM 3547 O O . PHE D 1 47 ? 7.636 30.335 49.385 1.00 23.40 48 PHE D O 1
ATOM 3555 N N . GLY D 1 48 ? 7.264 28.176 49.902 1.00 24.48 49 GLY D N 1
ATOM 3556 C CA . GLY D 1 48 ? 7.874 27.664 48.684 1.00 31.28 49 GLY D CA 1
ATOM 3557 C C . GLY D 1 48 ? 7.173 28.150 47.418 1.00 26.45 49 GLY D C 1
ATOM 3558 O O . GLY D 1 48 ? 7.791 28.244 46.371 1.00 28.28 49 GLY D O 1
ATOM 3559 N N . ARG D 1 49 ? 5.877 28.424 47.519 1.00 26.78 50 ARG D N 1
ATOM 3560 C CA . ARG D 1 49 ? 5.100 29.014 46.418 1.00 30.42 50 ARG D CA 1
ATOM 3561 C C . ARG D 1 49 ? 5.354 30.512 46.242 1.00 29.95 50 ARG D C 1
ATOM 3562 O O . ARG D 1 49 ? 5.034 31.070 45.192 1.00 32.76 50 ARG D O 1
ATOM 3570 N N . PHE D 1 50 ? 5.912 31.171 47.264 1.00 28.85 51 PHE D N 1
ATOM 3571 C CA . PHE D 1 50 ? 6.006 32.637 47.261 1.00 27.07 51 PHE D CA 1
ATOM 3572 C C . PHE D 1 50 ? 7.412 33.146 47.052 1.00 25.79 51 PHE D C 1
ATOM 3573 O O . PHE D 1 50 ? 7.622 34.338 46.869 1.00 25.70 51 PHE D O 1
ATOM 3581 N N . ALA D 1 51 ? 8.385 32.253 47.143 1.00 26.69 52 ALA D N 1
ATOM 3582 C CA . ALA D 1 51 ? 9.767 32.680 47.128 1.00 27.79 52 ALA D CA 1
ATOM 3583 C C . ALA D 1 51 ? 10.633 31.545 46.640 1.00 20.39 52 ALA D C 1
ATOM 3584 O O . ALA D 1 51 ? 10.176 30.428 46.532 1.00 28.14 52 ALA D O 1
ATOM 3586 N N . SER D 1 52 ? 11.881 31.846 46.330 1.00 24.82 53 SER D N 1
ATOM 3587 C CA . SER D 1 52 ? 12.820 30.821 45.939 1.00 28.44 53 SER D CA 1
ATOM 3588 C C . SER D 1 52 ? 14.191 31.174 46.459 1.00 29.72 53 SER D C 1
ATOM 3589 O O . SER D 1 52 ? 14.484 32.347 46.743 1.00 28.45 53 SER D O 1
ATOM 3592 N N . PHE D 1 53 ? 15.030 30.155 46.590 1.00 25.22 54 PHE D N 1
ATOM 3593 C CA . PHE D 1 53 ? 16.409 30.362 46.971 1.00 25.52 54 PHE D CA 1
ATOM 3594 C C . PHE D 1 53 ? 17.293 29.250 46.396 1.00 26.58 54 PHE D C 1
ATOM 3595 O O . PHE D 1 53 ? 16.998 28.062 46.533 1.00 27.54 54 PHE D O 1
ATOM 3603 N N . GLU D 1 54 ? 18.385 29.639 45.758 1.00 30.35 55 GLU D N 1
ATOM 3604 C CA . GLU D 1 54 ? 19.285 28.656 45.178 1.00 33.18 55 GLU D CA 1
ATOM 3605 C C . GLU D 1 54 ? 20.157 28.025 46.256 1.00 29.05 55 GLU D C 1
ATOM 3606 O O . GLU D 1 54 ? 21.065 28.660 46.794 1.00 30.69 55 GLU D O 1
ATOM 3612 N N . ALA D 1 55 ? 19.854 26.773 46.566 1.00 27.95 56 ALA D N 1
ATOM 3613 C CA . ALA D 1 55 ? 20.522 26.036 47.633 1.00 33.87 56 ALA D CA 1
ATOM 3614 C C . ALA D 1 55 ? 22.046 25.986 47.454 1.00 34.40 56 ALA D C 1
ATOM 3615 O O . ALA D 1 55 ? 22.794 26.007 48.435 1.00 32.26 56 ALA D O 1
ATOM 3617 N N . GLN D 1 56 ? 22.495 25.911 46.203 1.00 34.40 57 GLN D N 1
ATOM 3618 C CA . GLN D 1 56 ? 23.925 25.865 45.897 1.00 36.16 57 GLN D CA 1
ATOM 3619 C C . GLN D 1 56 ? 24.706 27.014 46.518 1.00 33.93 57 GLN D C 1
ATOM 3620 O O . GLN D 1 56 ? 25.807 26.814 47.018 1.00 30.45 57 GLN D O 1
ATOM 3626 N N . GLY D 1 57 ? 24.140 28.215 46.478 1.00 32.01 58 GLY D N 1
ATOM 3627 C CA . GLY D 1 57 ? 24.789 29.371 47.078 1.00 30.71 58 GLY D CA 1
ATOM 3628 C C . GLY D 1 57 ? 25.063 29.188 48.564 1.00 34.69 58 GLY D C 1
ATOM 3629 O O . GLY D 1 57 ? 26.058 29.694 49.091 1.00 33.37 58 GLY D O 1
ATOM 3630 N N . ALA D 1 58 ? 24.179 28.469 49.253 1.00 34.96 59 ALA D N 1
ATOM 3631 C CA . ALA D 1 58 ? 24.387 28.185 50.675 1.00 34.26 59 ALA D CA 1
ATOM 3632 C C . ALA D 1 58 ? 25.533 27.198 50.900 1.00 32.09 59 ALA D C 1
ATOM 3633 O O . ALA D 1 58 ? 26.303 27.343 51.842 1.00 33.13 59 ALA D O 1
ATOM 3635 N N . LEU D 1 59 ? 25.618 26.177 50.054 1.00 36.23 60 LEU D N 1
ATOM 3636 C CA . LEU D 1 59 ? 26.677 25.175 50.167 1.00 35.85 60 LEU D CA 1
ATOM 3637 C C . LEU D 1 59 ? 28.033 25.848 49.994 1.00 31.91 60 LEU D C 1
ATOM 3638 O O . LEU D 1 59 ? 29.017 25.483 50.647 1.00 34.55 60 LEU D O 1
ATOM 3643 N N . ALA D 1 60 ? 28.070 26.829 49.095 1.00 31.35 61 ALA D N 1
ATOM 3644 C CA . ALA D 1 60 ? 29.277 27.621 48.849 1.00 35.92 61 ALA D CA 1
ATOM 3645 C C . ALA D 1 60 ? 29.636 28.468 50.063 1.00 32.30 61 ALA D C 1
ATOM 3646 O O . ALA D 1 60 ? 30.806 28.569 50.432 1.00 33.14 61 ALA D O 1
ATOM 3648 N N . ASN D 1 61 ? 28.636 29.095 50.677 1.00 29.89 62 ASN D N 1
ATOM 3649 C CA . ASN D 1 61 ? 28.887 29.850 51.902 1.00 30.04 62 ASN D CA 1
ATOM 3650 C C . ASN D 1 61 ? 29.390 28.925 53.019 1.00 30.66 62 ASN D C 1
ATOM 3651 O O . ASN D 1 61 ? 30.324 29.264 53.743 1.00 29.04 62 ASN D O 1
ATOM 3656 N N . ILE D 1 62 ? 28.791 27.741 53.124 1.00 31.03 63 ILE D N 1
ATOM 3657 C CA . ILE D 1 62 ? 29.162 26.772 54.156 1.00 27.77 63 ILE D CA 1
ATOM 3658 C C . ILE D 1 62 ? 30.581 26.220 54.010 1.00 32.55 63 ILE D C 1
ATOM 3659 O O . ILE D 1 62 ? 31.278 26.019 55.008 1.00 30.26 63 ILE D O 1
ATOM 3664 N N . ALA D 1 63 ? 31.002 25.957 52.774 1.00 31.14 64 ALA D N 1
ATOM 3665 C CA . ALA D 1 63 ? 32.375 25.536 52.523 1.00 31.64 64 ALA D CA 1
ATOM 3666 C C . ALA D 1 63 ? 33.335 26.615 53.015 1.00 33.97 64 ALA D C 1
ATOM 3667 O O . ALA D 1 63 ? 34.296 26.329 53.729 1.00 37.17 64 ALA D O 1
ATOM 3669 N N . CYS D 1 64 ? 33.041 27.860 52.655 1.00 31.10 65 CYS D N 1
ATOM 3670 C CA . CYS D 1 64 ? 33.803 29.017 53.118 1.00 32.23 65 CYS D CA 1
ATOM 3671 C C . CYS D 1 64 ? 33.778 29.129 54.658 1.00 34.86 65 CYS D C 1
ATOM 3672 O O . CYS D 1 64 ? 34.811 29.387 55.288 1.00 35.08 65 CYS D O 1
ATOM 3675 N N . ASP D 1 65 ? 32.609 28.933 55.267 1.00 29.97 66 ASP D N 1
ATOM 3676 C CA . ASP D 1 65 ? 32.503 28.962 56.723 1.00 30.37 66 ASP D CA 1
ATOM 3677 C C . ASP D 1 65 ? 33.458 27.951 57.362 1.00 31.55 66 ASP D C 1
ATOM 3678 O O . ASP D 1 65 ? 34.130 28.259 58.340 1.00 31.46 66 ASP D O 1
ATOM 3683 N N . LYS D 1 66 ? 33.494 26.743 56.805 1.00 32.22 67 LYS D N 1
ATOM 3684 C CA . LYS D 1 66 ? 34.339 25.661 57.308 1.00 33.47 67 LYS D CA 1
ATOM 3685 C C . LYS D 1 66 ? 35.824 26.012 57.214 1.00 39.23 67 LYS D C 1
ATOM 3686 O O . LYS D 1 66 ? 36.590 25.762 58.155 1.00 37.02 67 LYS D O 1
ATOM 3692 N N . ALA D 1 67 ? 36.233 26.573 56.074 1.00 35.52 68 ALA D N 1
ATOM 3693 C CA . ALA D 1 67 ? 37.633 26.977 55.897 1.00 39.86 68 ALA D CA 1
ATOM 3694 C C . ALA D 1 67 ? 38.009 28.022 56.932 1.00 37.41 68 ALA D C 1
ATOM 3695 O O . ALA D 1 67 ? 39.087 27.964 57.537 1.00 38.96 68 ALA D O 1
ATOM 3697 N N . ASN D 1 68 ? 37.115 28.983 57.133 1.00 34.35 69 ASN D N 1
ATOM 3698 C CA . ASN D 1 68 ? 37.350 30.025 58.123 1.00 35.24 69 ASN D CA 1
ATOM 3699 C C . ASN D 1 68 ? 37.440 29.473 59.539 1.00 35.03 69 ASN D C 1
ATOM 3700 O O . ASN D 1 68 ? 38.284 29.905 60.324 1.00 36.09 69 ASN D O 1
ATOM 3705 N N . LEU D 1 69 ? 36.585 28.502 59.850 1.00 33.84 70 LEU D N 1
ATOM 3706 C CA . LEU D 1 69 ? 36.576 27.882 61.174 1.00 35.89 70 LEU D CA 1
ATOM 3707 C C . LEU D 1 69 ? 37.943 27.315 61.490 1.00 39.93 70 LEU D C 1
ATOM 3708 O O . LEU D 1 69 ? 38.477 27.509 62.581 1.00 36.48 70 LEU D O 1
ATOM 3713 N N . GLU D 1 70 ? 38.481 26.579 60.525 1.00 39.84 71 GLU D N 1
ATOM 3714 C CA . GLU D 1 70 ? 39.786 25.957 60.661 1.00 38.98 71 GLU D CA 1
ATOM 3715 C C . GLU D 1 70 ? 40.927 26.967 60.791 1.00 38.58 71 GLU D C 1
ATOM 3716 O O . GLU D 1 70 ? 41.841 26.786 61.595 1.00 40.33 71 GLU D O 1
ATOM 3722 N N . ILE D 1 71 ? 40.867 28.045 60.027 1.00 40.49 72 ILE D N 1
ATOM 3723 C CA . ILE D 1 71 ? 41.842 29.109 60.200 1.00 36.95 72 ILE D CA 1
ATOM 3724 C C . ILE D 1 71 ? 41.749 29.720 61.597 1.00 38.49 72 ILE D C 1
ATOM 3725 O O . ILE D 1 71 ? 42.762 29.907 62.267 1.00 38.18 72 ILE D O 1
ATOM 3730 N N . MET D 1 72 ? 40.538 30.028 62.049 1.00 38.31 73 MET D N 1
ATOM 3731 C CA . MET D 1 72 ? 40.398 30.666 63.348 1.00 36.07 73 MET D CA 1
ATOM 3732 C C . MET D 1 72 ? 40.694 29.688 64.479 1.00 37.97 73 MET D C 1
ATOM 3733 O O . MET D 1 72 ? 41.230 30.084 65.514 1.00 35.23 73 MET D O 1
ATOM 3738 N N . THR D 1 73 ? 40.330 28.420 64.289 1.00 34.72 74 THR D N 1
ATOM 3739 C CA . THR D 1 73 ? 40.659 27.391 65.272 1.00 38.70 74 THR D CA 1
ATOM 3740 C C . THR D 1 73 ? 42.172 27.373 65.529 1.00 42.92 74 THR D C 1
ATOM 3741 O O . THR D 1 73 ? 42.632 27.430 66.681 1.00 41.45 74 THR D O 1
ATOM 3745 N N . LYS D 1 74 ? 42.937 27.296 64.441 1.00 39.25 75 LYS D N 1
ATOM 3746 C CA . LYS D 1 74 ? 44.386 27.241 64.520 1.00 42.25 75 LYS D CA 1
ATOM 3747 C C . LYS D 1 74 ? 44.940 28.567 65.025 1.00 44.08 75 LYS D C 1
ATOM 3748 O O . LYS D 1 74 ? 45.889 28.597 65.808 1.00 42.56 75 LYS D O 1
ATOM 3754 N N . ARG D 1 75 ? 44.340 29.664 64.581 1.00 39.58 76 ARG D N 1
ATOM 3755 C CA . ARG D 1 75 ? 44.793 30.984 64.991 1.00 36.12 76 ARG D CA 1
ATOM 3756 C C . ARG D 1 75 ? 44.642 31.211 66.492 1.00 40.92 76 ARG D C 1
ATOM 3757 O O . ARG D 1 75 ? 45.438 31.917 67.092 1.00 42.45 76 ARG D O 1
ATOM 3765 N N . SER D 1 76 ? 43.622 30.607 67.093 1.00 41.67 77 SER D N 1
ATOM 3766 C CA . SER D 1 76 ? 43.323 30.820 68.508 1.00 41.58 77 SER D CA 1
ATOM 3767 C C . SER D 1 76 ? 44.097 29.864 69.405 1.00 39.14 77 SER D C 1
ATOM 3768 O O . SER D 1 76 ? 43.881 29.837 70.620 1.00 38.98 77 SER D O 1
ATOM 3771 N N . ASN D 1 77 ? 44.975 29.074 68.796 1.00 42.09 78 ASN D N 1
ATOM 3772 C CA . ASN D 1 77 ? 45.670 27.994 69.489 1.00 43.99 78 ASN D CA 1
ATOM 3773 C C . ASN D 1 77 ? 44.692 26.952 70.033 1.00 44.07 78 ASN D C 1
ATOM 3774 O O . ASN D 1 77 ? 44.833 26.461 71.158 1.00 38.69 78 ASN D O 1
ATOM 3779 N N . TYR D 1 78 ? 43.718 26.603 69.199 1.00 41.13 79 TYR D N 1
ATOM 3780 C CA . TYR D 1 78 ? 42.739 25.567 69.507 1.00 39.91 79 TYR D CA 1
ATOM 3781 C C . TYR D 1 78 ? 41.980 25.804 70.814 1.00 37.28 79 TYR D C 1
ATOM 3782 O O . TYR D 1 78 ? 41.757 24.888 71.610 1.00 36.42 79 TYR D O 1
ATOM 3791 N N . THR D 1 79 ? 41.570 27.050 71.012 1.00 36.97 80 THR D N 1
ATOM 3792 C CA . THR D 1 79 ? 40.661 27.399 72.093 1.00 36.52 80 THR D CA 1
ATOM 3793 C C . THR D 1 79 ? 39.288 26.782 71.781 1.00 38.20 80 THR D C 1
ATOM 3794 O O . THR D 1 79 ? 38.675 27.094 70.760 1.00 37.22 80 THR D O 1
ATOM 3798 N N . PRO D 1 80 ? 38.832 25.853 72.629 1.00 39.30 81 PRO D N 1
ATOM 3799 C CA . PRO D 1 80 ? 37.541 25.207 72.387 1.00 35.20 81 PRO D CA 1
ATOM 3800 C C . PRO D 1 80 ? 36.391 26.058 72.914 1.00 33.24 81 PRO D C 1
ATOM 3801 O O . PRO D 1 80 ? 36.617 27.011 73.654 1.00 32.44 81 PRO D O 1
ATOM 3805 N N . ILE D 1 81 ? 35.171 25.726 72.510 1.00 31.69 82 ILE D N 1
ATOM 3806 C CA . ILE D 1 81 ? 34.002 26.438 72.999 1.00 27.49 82 ILE D CA 1
ATOM 3807 C C . ILE D 1 81 ? 33.684 25.953 74.402 1.00 30.01 82 ILE D C 1
ATOM 3808 O O . ILE D 1 81 ? 33.860 24.767 74.719 1.00 31.19 82 ILE D O 1
ATOM 3813 N N . THR D 1 82 ? 33.230 26.877 75.242 1.00 28.36 83 THR D N 1
ATOM 3814 C CA . THR D 1 82 ? 32.690 26.531 76.541 1.00 28.20 83 THR D CA 1
ATOM 3815 C C . THR D 1 82 ? 31.228 26.150 76.367 1.00 32.46 83 THR D C 1
ATOM 3816 O O . THR D 1 82 ? 30.444 26.925 75.823 1.00 31.09 83 THR D O 1
ATOM 3820 N N . ASN D 1 83 ? 30.876 24.944 76.801 1.00 29.27 84 ASN D N 1
ATOM 3821 C CA . ASN D 1 83 ? 29.497 24.491 76.784 1.00 28.37 84 ASN D CA 1
ATOM 3822 C C . ASN D 1 83 ? 28.599 25.414 77.593 1.00 30.73 84 ASN D C 1
ATOM 3823 O O . ASN D 1 83 ? 28.971 25.868 78.675 1.00 28.47 84 ASN D O 1
ATOM 3828 N N . VAL D 1 84 ? 27.432 25.724 77.044 1.00 25.44 85 VAL D N 1
ATOM 3829 C CA . VAL D 1 84 ? 26.399 26.442 77.786 1.00 21.90 85 VAL D CA 1
ATOM 3830 C C . VAL D 1 84 ? 25.126 25.615 77.698 1.00 23.45 85 VAL D C 1
ATOM 3831 O O . VAL D 1 84 ? 24.556 25.496 76.614 1.00 23.57 85 VAL D O 1
ATOM 3835 N N . PRO D 1 85 ? 24.693 25.023 78.829 1.00 22.89 86 PRO D N 1
ATOM 3836 C CA . PRO D 1 85 ? 23.551 24.106 78.842 1.00 24.34 86 PRO D CA 1
ATOM 3837 C C . PRO D 1 85 ? 22.255 24.854 78.555 1.00 25.40 86 PRO D C 1
ATOM 3838 O O . PRO D 1 85 ? 22.168 26.046 78.847 1.00 22.31 86 PRO D O 1
ATOM 3842 N N . PRO D 1 86 ? 21.255 24.160 78.001 1.00 24.30 87 PRO D N 1
ATOM 3843 C CA . PRO D 1 86 ? 19.990 24.799 77.628 1.00 21.70 87 PRO D CA 1
ATOM 3844 C C . PRO D 1 86 ? 19.002 24.946 78.774 1.00 23.54 87 PRO D C 1
ATOM 3845 O O . PRO D 1 86 ? 18.943 24.099 79.672 1.00 21.56 87 PRO D O 1
ATOM 3849 N N . GLU D 1 87 ? 18.211 26.010 78.718 1.00 21.86 88 GLU D N 1
ATOM 3850 C CA . GLU D 1 87 ? 16.962 26.078 79.470 1.00 20.12 88 GLU D CA 1
ATOM 3851 C C . GLU D 1 87 ? 15.934 25.300 78.680 1.00 21.48 88 GLU D C 1
ATOM 3852 O O . GLU D 1 87 ? 15.899 25.385 77.452 1.00 24.28 88 GLU D O 1
ATOM 3858 N N . VAL D 1 88 ? 15.091 24.544 79.367 1.00 19.30 89 VAL D N 1
ATOM 3859 C CA . VAL D 1 88 ? 14.093 23.741 78.685 1.00 22.48 89 VAL D CA 1
ATOM 3860 C C . VAL D 1 88 ? 12.724 23.991 79.276 1.00 22.86 89 VAL D C 1
ATOM 3861 O O . VAL D 1 88 ? 12.560 23.961 80.484 1.00 21.59 89 VAL D O 1
ATOM 3865 N N . THR D 1 89 ? 11.747 24.243 78.416 1.00 17.83 90 THR D N 1
ATOM 3866 C CA . THR D 1 89 ? 10.391 24.488 78.878 1.00 23.23 90 THR D CA 1
ATOM 3867 C C . THR D 1 89 ? 9.440 23.682 78.021 1.00 22.42 90 THR D C 1
ATOM 3868 O O . THR D 1 89 ? 9.610 23.599 76.803 1.00 22.69 90 THR D O 1
ATOM 3872 N N . VAL D 1 90 ? 8.449 23.069 78.650 1.00 23.73 91 VAL D N 1
ATOM 3873 C CA . VAL D 1 90 ? 7.410 22.402 77.877 1.00 23.87 91 VAL D CA 1
ATOM 3874 C C . VAL D 1 90 ? 6.095 23.121 78.089 1.00 23.38 91 VAL D C 1
ATOM 3875 O O . VAL D 1 90 ? 5.722 23.437 79.214 1.00 26.10 91 VAL D O 1
ATOM 3879 N N . LEU D 1 91 ? 5.415 23.416 76.991 1.00 24.91 92 LEU D N 1
ATOM 3880 C CA . LEU D 1 91 ? 4.094 24.032 77.055 1.00 25.01 92 LEU D CA 1
ATOM 3881 C C . LEU D 1 91 ? 3.218 23.543 75.895 1.00 26.24 92 LEU D C 1
ATOM 3882 O O . LEU D 1 91 ? 3.720 22.954 74.929 1.00 25.30 92 LEU D O 1
ATOM 3887 N N . THR D 1 92 ? 1.916 23.788 75.987 1.00 23.66 93 THR D N 1
ATOM 3888 C CA . THR D 1 92 ? 1.020 23.440 74.895 1.00 26.76 93 THR D CA 1
ATOM 3889 C C . THR D 1 92 ? 0.844 24.666 74.001 1.00 27.25 93 THR D C 1
ATOM 3890 O O . THR D 1 92 ? 1.145 25.782 74.425 1.00 25.25 93 THR D O 1
ATOM 3894 N N . ASN D 1 93 ? 0.393 24.478 72.761 1.00 26.65 94 ASN D N 1
ATOM 3895 C CA . ASN D 1 93 ? 0.136 25.645 71.912 1.00 26.14 94 ASN D CA 1
ATOM 3896 C C . ASN D 1 93 ? -1.245 26.266 72.149 1.00 26.66 94 ASN D C 1
ATOM 3897 O O . ASN D 1 93 ? -1.523 27.348 71.641 1.00 25.79 94 ASN D O 1
ATOM 3902 N N . SER D 1 94 ? -2.119 25.554 72.867 1.00 24.72 95 SER D N 1
ATOM 3903 C CA . SER D 1 94 ? -3.451 26.071 73.204 1.00 27.19 95 SER D CA 1
ATOM 3904 C C . SER D 1 94 ? -3.945 25.477 74.528 1.00 28.17 95 SER D C 1
ATOM 3905 O O . SER D 1 94 ? -3.362 24.513 75.031 1.00 27.89 95 SER D O 1
ATOM 3908 N N . PRO D 1 95 ? -5.006 26.060 75.112 1.00 30.00 96 PRO D N 1
ATOM 3909 C CA . PRO D 1 95 ? -5.559 25.506 76.358 1.00 30.34 96 PRO D CA 1
ATOM 3910 C C . PRO D 1 95 ? -6.000 24.069 76.168 1.00 30.11 96 PRO D C 1
ATOM 3911 O O . PRO D 1 95 ? -6.497 23.739 75.098 1.00 26.82 96 PRO D O 1
ATOM 3915 N N . VAL D 1 96 ? -5.792 23.232 77.179 1.00 24.57 97 VAL D N 1
ATOM 3916 C CA . VAL D 1 96 ? -6.097 21.817 77.059 1.00 32.45 97 VAL D CA 1
ATOM 3917 C C . VAL D 1 96 ? -7.598 21.580 77.217 1.00 39.79 97 VAL D C 1
ATOM 3918 O O . VAL D 1 96 ? -8.230 22.105 78.137 1.00 37.70 97 VAL D O 1
ATOM 3922 N N . GLU D 1 97 ? -8.174 20.851 76.269 1.00 42.03 98 GLU D N 1
ATOM 3923 C CA . GLU D 1 97 ? -9.560 20.409 76.368 1.00 45.82 98 GLU D CA 1
ATOM 3924 C C . GLU D 1 97 ? -9.704 18.987 75.857 1.00 51.54 98 GLU D C 1
ATOM 3925 O O . GLU D 1 97 ? -9.245 18.666 74.759 1.00 49.52 98 GLU D O 1
ATOM 3931 N N . LEU D 1 98 ? -10.331 18.131 76.657 1.00 59.90 99 LEU D N 1
ATOM 3932 C CA . LEU D 1 98 ? -10.468 16.719 76.306 1.00 57.04 99 LEU D CA 1
ATOM 3933 C C . LEU D 1 98 ? -11.148 16.556 74.945 1.00 56.94 99 LEU D C 1
ATOM 3934 O O . LEU D 1 98 ? -12.072 17.303 74.607 1.00 54.57 99 LEU D O 1
ATOM 3939 N N . ARG D 1 99 ? -10.632 15.607 74.163 1.00 57.63 100 ARG D N 1
ATOM 3940 C CA . ARG D 1 99 ? -11.086 15.319 72.792 1.00 56.92 100 ARG D CA 1
ATOM 3941 C C . ARG D 1 99 ? -10.756 16.433 71.797 1.00 57.84 100 ARG D C 1
ATOM 3942 O O . ARG D 1 99 ? -11.243 16.429 70.662 1.00 49.97 100 ARG D O 1
ATOM 3950 N N . GLU D 1 100 ? -9.906 17.369 72.211 1.00 54.48 101 GLU D N 1
ATOM 3951 C CA . GLU D 1 100 ? -9.406 18.368 71.282 1.00 47.20 101 GLU D CA 1
ATOM 3952 C C . GLU D 1 100 ? -7.917 18.205 71.096 1.00 43.33 101 GLU D C 1
ATOM 3953 O O . GLU D 1 100 ? -7.145 18.370 72.042 1.00 42.15 101 GLU D O 1
ATOM 3959 N N . PRO D 1 101 ? -7.512 17.877 69.865 1.00 42.55 102 PRO D N 1
ATOM 3960 C CA . PRO D 1 101 ? -6.105 17.737 69.511 1.00 38.00 102 PRO D CA 1
ATOM 3961 C C . PRO D 1 101 ? -5.333 18.981 69.939 1.00 34.54 102 PRO D C 1
ATOM 3962 O O . PRO D 1 101 ? -5.853 20.098 69.923 1.00 31.67 102 PRO D O 1
ATOM 3966 N N . ASN D 1 102 ? -4.095 18.779 70.350 1.00 33.54 103 ASN D N 1
ATOM 3967 C CA . ASN D 1 102 ? -3.287 19.877 70.836 1.00 29.70 103 ASN D CA 1
ATOM 3968 C C . ASN D 1 102 ? -1.863 19.556 70.453 1.00 28.31 103 ASN D C 1
ATOM 3969 O O . ASN D 1 102 ? -1.595 18.533 69.821 1.00 24.54 103 ASN D O 1
ATOM 3974 N N . VAL D 1 103 ? -0.937 20.434 70.809 1.00 26.86 104 VAL D N 1
ATOM 3975 C CA . VAL D 1 103 ? 0.453 20.194 70.467 1.00 23.54 104 VAL D CA 1
ATOM 3976 C C . VAL D 1 103 ? 1.296 20.587 71.662 1.00 26.12 104 VAL D C 1
ATOM 3977 O O . VAL D 1 103 ? 1.133 21.680 72.200 1.00 22.61 104 VAL D O 1
ATOM 3981 N N . LEU D 1 104 ? 2.161 19.683 72.103 1.00 23.77 105 LEU D N 1
ATOM 3982 C CA . LEU D 1 104 ? 3.136 20.023 73.127 1.00 27.64 105 LEU D CA 1
ATOM 3983 C C . LEU D 1 104 ? 4.354 20.602 72.450 1.00 23.01 105 LEU D C 1
ATOM 3984 O O . LEU D 1 104 ? 4.838 20.050 71.467 1.00 22.73 105 LEU D O 1
ATOM 3989 N N . ILE D 1 105 ? 4.863 21.700 72.990 1.00 23.34 106 ILE D N 1
ATOM 3990 C CA . ILE D 1 105 ? 6.078 22.303 72.454 1.00 22.00 106 ILE D CA 1
ATOM 3991 C C . ILE D 1 105 ? 7.178 22.152 73.486 1.00 24.90 106 ILE D C 1
ATOM 3992 O O . ILE D 1 105 ? 7.006 22.544 74.649 1.00 22.91 106 ILE D O 1
ATOM 3997 N N . CYS D 1 106 ? 8.290 21.552 73.072 1.00 22.92 107 CYS D N 1
ATOM 3998 C CA . CYS D 1 106 ? 9.492 21.546 73.885 1.00 23.63 107 CYS D CA 1
ATOM 3999 C C . CYS D 1 106 ? 10.425 22.671 73.435 1.00 22.36 107 CYS D C 1
ATOM 4000 O O . CYS D 1 106 ? 10.966 22.639 72.330 1.00 19.39 107 CYS D O 1
ATOM 4003 N N . PHE D 1 107 ? 10.581 23.672 74.296 1.00 23.77 108 PHE D N 1
ATOM 4004 C CA . PHE D 1 107 ? 11.332 24.878 73.957 1.00 21.79 108 PHE D CA 1
ATOM 4005 C C . PHE D 1 107 ? 12.732 24.809 74.557 1.00 23.41 108 PHE D C 1
ATOM 4006 O O . PHE D 1 107 ? 12.879 24.837 75.768 1.00 21.42 108 PHE D O 1
ATOM 4014 N N . ILE D 1 108 ? 13.752 24.733 73.704 1.00 22.03 109 ILE D N 1
ATOM 4015 C CA . ILE D 1 108 ? 15.137 24.566 74.151 1.00 20.95 109 ILE D CA 1
ATOM 4016 C C . ILE D 1 108 ? 15.897 25.831 73.818 1.00 24.99 109 ILE D C 1
ATOM 4017 O O . ILE D 1 108 ? 16.001 26.212 72.641 1.00 22.12 109 ILE D O 1
ATOM 4022 N N . ASP D 1 109 ? 16.445 26.484 74.842 1.00 20.35 110 ASP D N 1
ATOM 4023 C CA . ASP D 1 109 ? 16.890 27.859 74.670 1.00 20.45 110 ASP D CA 1
ATOM 4024 C C . ASP D 1 109 ? 18.231 28.174 75.318 1.00 25.03 110 ASP D C 1
ATOM 4025 O O . ASP D 1 109 ? 18.634 27.538 76.314 1.00 23.97 110 ASP D O 1
ATOM 4030 N N . LYS D 1 110 ? 18.913 29.165 74.744 1.00 21.81 111 LYS D N 1
ATOM 4031 C CA . LYS D 1 110 ? 20.141 29.739 75.314 1.00 23.55 111 LYS D CA 1
ATOM 4032 C C . LYS D 1 110 ? 21.246 28.718 75.523 1.00 25.60 111 LYS D C 1
ATOM 4033 O O . LYS D 1 110 ? 21.847 28.647 76.596 1.00 22.60 111 LYS D O 1
ATOM 4039 N N . PHE D 1 111 ? 21.538 27.939 74.489 1.00 23.00 112 PHE D N 1
ATOM 4040 C CA . PHE D 1 111 ? 22.584 26.941 74.622 1.00 21.47 112 PHE D CA 1
ATOM 4041 C C . PHE D 1 111 ? 23.562 27.006 73.465 1.00 22.11 112 PHE D C 1
ATOM 4042 O O . PHE D 1 111 ? 23.247 27.538 72.392 1.00 21.16 112 PHE D O 1
ATOM 4050 N N . THR D 1 112 ? 24.737 26.426 73.693 1.00 20.98 113 THR D N 1
ATOM 4051 C CA . THR D 1 112 ? 25.763 26.262 72.672 1.00 22.72 113 THR D CA 1
ATOM 4052 C C . THR D 1 112 ? 26.751 25.193 73.181 1.00 26.69 113 THR D C 1
ATOM 4053 O O . THR D 1 112 ? 26.929 25.032 74.396 1.00 27.26 113 THR D O 1
ATOM 4057 N N . PRO D 1 113 ? 27.388 24.444 72.271 1.00 24.08 114 PRO D N 1
ATOM 4058 C CA . PRO D 1 113 ? 27.301 24.442 70.806 1.00 25.18 114 PRO D CA 1
ATOM 4059 C C . PRO D 1 113 ? 25.965 23.880 70.319 1.00 26.28 114 PRO D C 1
ATOM 4060 O O . PRO D 1 113 ? 25.250 23.259 71.109 1.00 25.36 114 PRO D O 1
ATOM 4064 N N . PRO D 1 114 ? 25.643 24.077 69.029 1.00 25.91 115 PRO D N 1
ATOM 4065 C CA . PRO D 1 114 ? 24.369 23.613 68.463 1.00 25.77 115 PRO D CA 1
ATOM 4066 C C . PRO D 1 114 ? 24.325 22.111 68.215 1.00 28.81 115 PRO D C 1
ATOM 4067 O O . PRO D 1 114 ? 24.291 21.682 67.066 1.00 26.00 115 PRO D O 1
ATOM 4071 N N . VAL D 1 115 ? 24.335 21.330 69.290 1.00 32.21 116 VAL D N 1
ATOM 4072 C CA . VAL D 1 115 ? 24.180 19.881 69.222 1.00 29.98 116 VAL D CA 1
ATOM 4073 C C . VAL D 1 115 ? 23.362 19.486 70.438 1.00 29.37 116 VAL D C 1
ATOM 4074 O O . VAL D 1 115 ? 23.760 19.776 71.572 1.00 26.93 116 VAL D O 1
ATOM 4078 N N . VAL D 1 116 ? 22.215 18.848 70.213 1.00 27.09 117 VAL D N 1
ATOM 4079 C CA . VAL D 1 116 ? 21.385 18.355 71.312 1.00 32.56 117 VAL D CA 1
ATOM 4080 C C . VAL D 1 116 ? 20.761 17.029 70.920 1.00 34.52 117 VAL D C 1
ATOM 4081 O O . VAL D 1 116 ? 20.478 16.809 69.747 1.00 31.78 117 VAL D O 1
ATOM 4085 N N . ASN D 1 117 ? 20.553 16.149 71.898 1.00 32.40 118 ASN D N 1
ATOM 4086 C CA . ASN D 1 117 ? 19.740 14.960 71.683 1.00 36.69 118 ASN D CA 1
ATOM 4087 C C . ASN D 1 117 ? 18.401 15.159 72.368 1.00 36.82 118 ASN D C 1
ATOM 4088 O O . ASN D 1 117 ? 18.338 15.344 73.586 1.00 34.06 118 ASN D O 1
ATOM 4093 N N . VAL D 1 118 ? 17.327 15.127 71.587 1.00 31.82 119 VAL D N 1
ATOM 4094 C CA . VAL D 1 118 ? 16.005 15.384 72.135 1.00 34.19 119 VAL D CA 1
ATOM 4095 C C . VAL D 1 118 ? 15.085 14.206 71.895 1.00 33.06 119 VAL D C 1
ATOM 4096 O O . VAL D 1 118 ? 14.959 13.728 70.771 1.00 32.41 119 VAL D O 1
ATOM 4100 N N . THR D 1 119 ? 14.462 13.726 72.966 1.00 30.12 120 THR D N 1
ATOM 4101 C CA . THR D 1 119 ? 13.514 12.634 72.854 1.00 31.65 120 THR D CA 1
ATOM 4102 C C . THR D 1 119 ? 12.227 12.978 73.580 1.00 30.12 120 THR D C 1
ATOM 4103 O O . THR D 1 119 ? 12.248 13.410 74.731 1.00 27.94 120 THR D O 1
ATOM 4107 N N . TRP D 1 120 ? 11.108 12.802 72.889 1.00 27.96 121 TRP D N 1
ATOM 4108 C CA . TRP D 1 120 ? 9.800 12.887 73.514 1.00 30.20 121 TRP D CA 1
ATOM 4109 C C . TRP D 1 120 ? 9.505 11.549 74.165 1.00 34.41 121 TRP D C 1
ATOM 4110 O O . TRP D 1 120 ? 9.661 10.501 73.535 1.00 35.32 121 TRP D O 1
ATOM 4121 N N . LEU D 1 121 ? 9.083 11.582 75.422 1.00 32.96 122 LEU D N 1
ATOM 4122 C CA . LEU D 1 121 ? 8.709 10.367 76.131 1.00 31.96 122 LEU D CA 1
ATOM 4123 C C . LEU D 1 121 ? 7.244 10.430 76.514 1.00 31.19 122 LEU D C 1
ATOM 4124 O O . LEU D 1 121 ? 6.800 11.409 77.111 1.00 32.72 122 LEU D O 1
ATOM 4129 N N . ARG D 1 122 ? 6.476 9.405 76.151 1.00 31.31 123 ARG D N 1
ATOM 4130 C CA . ARG D 1 122 ? 5.102 9.318 76.626 1.00 35.07 123 ARG D CA 1
ATOM 4131 C C . ARG D 1 122 ? 4.970 8.111 77.536 1.00 35.09 123 ARG D C 1
ATOM 4132 O O . ARG D 1 122 ? 5.129 6.979 77.092 1.00 35.26 123 ARG D O 1
ATOM 4140 N N . ASN D 1 123 ? 4.668 8.364 78.806 1.00 33.35 124 ASN D N 1
ATOM 4141 C CA . ASN D 1 123 ? 4.630 7.307 79.805 1.00 38.73 124 ASN D CA 1
ATOM 4142 C C . ASN D 1 123 ? 5.943 6.524 79.822 1.00 36.58 124 ASN D C 1
ATOM 4143 O O . ASN D 1 123 ? 5.943 5.299 79.945 1.00 37.82 124 ASN D O 1
ATOM 4148 N N . GLY D 1 124 ? 7.057 7.236 79.665 1.00 34.50 125 GLY D N 1
ATOM 4149 C CA . GLY D 1 124 ? 8.374 6.638 79.780 1.00 29.41 125 GLY D CA 1
ATOM 4150 C C . GLY D 1 124 ? 8.897 6.044 78.484 1.00 36.73 125 GLY D C 1
ATOM 4151 O O . GLY D 1 124 ? 10.051 5.626 78.408 1.00 34.29 125 GLY D O 1
ATOM 4152 N N . LYS D 1 125 ? 8.059 6.020 77.451 1.00 37.54 126 LYS D N 1
ATOM 4153 C CA . LYS D 1 125 ? 8.453 5.426 76.177 1.00 38.68 126 LYS D CA 1
ATOM 4154 C C . LYS D 1 125 ? 8.672 6.478 75.098 1.00 40.50 126 LYS D C 1
ATOM 4155 O O . LYS D 1 125 ? 7.896 7.432 74.981 1.00 39.54 126 LYS D O 1
ATOM 4161 N N . PRO D 1 126 ? 9.720 6.293 74.284 1.00 42.34 127 PRO D N 1
ATOM 4162 C CA . PRO D 1 126 ? 10.047 7.233 73.207 1.00 40.98 127 PRO D CA 1
ATOM 4163 C C . PRO D 1 126 ? 8.925 7.295 72.189 1.00 38.64 127 PRO D C 1
ATOM 4164 O O . PRO D 1 126 ? 8.291 6.281 71.908 1.00 43.59 127 PRO D O 1
ATOM 4168 N N . VAL D 1 127 ? 8.678 8.485 71.654 1.00 40.20 128 VAL D N 1
ATOM 4169 C CA . VAL D 1 127 ? 7.619 8.692 70.682 1.00 35.52 128 VAL D CA 1
ATOM 4170 C C . VAL D 1 127 ? 8.218 9.265 69.420 1.00 43.58 128 VAL D C 1
ATOM 4171 O O . VAL D 1 127 ? 9.079 10.140 69.488 1.00 46.21 128 VAL D O 1
ATOM 4175 N N . THR D 1 128 ? 7.787 8.758 68.267 1.00 41.69 129 THR D N 1
ATOM 4176 C CA . THR D 1 128 ? 8.275 9.278 66.996 1.00 44.89 129 THR D CA 1
ATOM 4177 C C . THR D 1 128 ? 7.150 9.638 66.030 1.00 43.78 129 THR D C 1
ATOM 4178 O O . THR D 1 128 ? 7.391 10.278 65.011 1.00 47.43 129 THR D O 1
ATOM 4182 N N . THR D 1 129 ? 5.917 9.276 66.366 1.00 45.02 130 THR D N 1
ATOM 4183 C CA . THR D 1 129 ? 4.798 9.530 65.460 1.00 45.79 130 THR D CA 1
ATOM 4184 C C . THR D 1 129 ? 4.310 10.980 65.438 1.00 42.16 130 THR D C 1
ATOM 4185 O O . THR D 1 129 ? 3.853 11.520 66.447 1.00 45.51 130 THR D O 1
ATOM 4189 N N . GLY D 1 130 ? 4.400 11.597 64.268 1.00 38.61 131 GLY D N 1
ATOM 4190 C CA . GLY D 1 130 ? 3.902 12.943 64.075 1.00 41.80 131 GLY D CA 1
ATOM 4191 C C . GLY D 1 130 ? 4.749 14.028 64.716 1.00 41.43 131 GLY D C 1
ATOM 4192 O O . GLY D 1 130 ? 4.444 15.208 64.558 1.00 37.86 131 GLY D O 1
ATOM 4193 N N . VAL D 1 131 ? 5.804 13.644 65.439 1.00 39.00 132 VAL D N 1
ATOM 4194 C CA . VAL D 1 131 ? 6.681 14.640 66.053 1.00 35.54 132 VAL D CA 1
ATOM 4195 C C . VAL D 1 131 ? 7.485 15.354 64.985 1.00 36.63 132 VAL D C 1
ATOM 4196 O O . VAL D 1 131 ? 7.742 14.811 63.905 1.00 35.11 132 VAL D O 1
ATOM 4200 N N . SER D 1 132 ? 7.898 16.572 65.302 1.00 30.47 133 SER D N 1
ATOM 4201 C CA . SER D 1 132 ? 8.748 17.339 64.404 1.00 29.01 133 SER D CA 1
ATOM 4202 C C . SER D 1 132 ? 9.618 18.296 65.213 1.00 27.65 133 SER D C 1
ATOM 4203 O O . SER D 1 132 ? 9.488 18.389 66.437 1.00 25.94 133 SER D O 1
ATOM 4206 N N . GLU D 1 133 ? 10.495 19.011 64.526 1.00 26.67 134 GLU D N 1
ATOM 4207 C CA . GLU D 1 133 ? 11.463 19.874 65.185 1.00 28.40 134 GLU D CA 1
ATOM 4208 C C . GLU D 1 133 ? 11.967 20.895 64.188 1.00 31.33 134 GLU D C 1
ATOM 4209 O O . GLU D 1 133 ? 11.797 20.722 62.975 1.00 30.90 134 GLU D O 1
ATOM 4215 N N . THR D 1 134 ? 12.553 21.970 64.708 1.00 25.69 135 THR D N 1
ATOM 4216 C CA . THR D 1 134 ? 13.193 22.988 63.894 1.00 23.78 135 THR D CA 1
ATOM 4217 C C . THR D 1 134 ? 14.697 22.776 63.868 1.00 24.24 135 THR D C 1
ATOM 4218 O O . THR D 1 134 ? 15.236 21.980 64.638 1.00 27.18 135 THR D O 1
ATOM 4222 N N . VAL D 1 135 ? 15.382 23.481 62.977 1.00 22.32 136 VAL D N 1
ATOM 4223 C CA . VAL D 1 135 ? 16.825 23.561 63.069 1.00 22.04 136 VAL D CA 1
ATOM 4224 C C . VAL D 1 135 ? 17.173 24.538 64.185 1.00 23.75 136 VAL D C 1
ATOM 4225 O O . VAL D 1 135 ? 16.293 25.026 64.907 1.00 23.09 136 VAL D O 1
ATOM 4229 N N . PHE D 1 136 ? 18.456 24.815 64.335 1.00 23.20 137 PHE D N 1
ATOM 4230 C CA . PHE D 1 136 ? 18.918 25.722 65.374 1.00 25.41 137 PHE D CA 1
ATOM 4231 C C . PHE D 1 136 ? 18.653 27.164 64.959 1.00 26.35 137 PHE D C 1
ATOM 4232 O O . PHE D 1 136 ? 18.974 27.570 63.845 1.00 25.97 137 PHE D O 1
ATOM 4240 N N . LEU D 1 137 ? 18.004 27.921 65.831 1.00 21.26 138 LEU D N 1
ATOM 4241 C CA . LEU D 1 137 ? 17.706 29.316 65.524 1.00 24.57 138 LEU D CA 1
ATOM 4242 C C . LEU D 1 137 ? 18.705 30.225 66.229 1.00 23.48 138 LEU D C 1
ATOM 4243 O O . LEU D 1 137 ? 19.077 29.960 67.370 1.00 21.39 138 LEU D O 1
ATOM 4248 N N . PRO D 1 138 ? 19.137 31.298 65.556 1.00 24.81 139 PRO D N 1
ATOM 4249 C CA . PRO D 1 138 ? 20.130 32.208 66.140 1.00 21.30 139 PRO D CA 1
ATOM 4250 C C . PRO D 1 138 ? 19.545 33.121 67.207 1.00 23.19 139 PRO D C 1
ATOM 4251 O O . PRO D 1 138 ? 18.344 33.410 67.203 1.00 21.48 139 PRO D O 1
ATOM 4255 N N . ARG D 1 139 ? 20.401 33.529 68.143 1.00 23.34 140 ARG D N 1
ATOM 4256 C CA . ARG D 1 139 ? 20.055 34.479 69.199 1.00 21.58 140 ARG D CA 1
ATOM 4257 C C . ARG D 1 139 ? 21.096 35.580 69.148 1.00 23.23 140 ARG D C 1
ATOM 4258 O O . ARG D 1 139 ? 22.233 35.325 68.754 1.00 22.57 140 ARG D O 1
ATOM 4266 N N . GLU D 1 140 ? 20.734 36.784 69.578 1.00 20.62 141 GLU D N 1
ATOM 4267 C CA . GLU D 1 140 ? 21.674 37.902 69.569 1.00 25.76 141 GLU D CA 1
ATOM 4268 C C . GLU D 1 140 ? 22.875 37.728 70.525 1.00 26.48 141 GLU D C 1
ATOM 4269 O O . GLU D 1 140 ? 23.880 38.413 70.379 1.00 27.01 141 GLU D O 1
ATOM 4275 N N . ASP D 1 141 ? 22.772 36.824 71.498 1.00 20.43 142 ASP D N 1
ATOM 4276 C CA . ASP D 1 141 ? 23.918 36.530 72.363 1.00 23.29 142 ASP D CA 1
ATOM 4277 C C . ASP D 1 141 ? 24.792 35.423 71.768 1.00 25.19 142 ASP D C 1
ATOM 4278 O O . ASP D 1 141 ? 25.733 34.941 72.404 1.00 25.12 142 ASP D O 1
ATOM 4283 N N . HIS D 1 142 ? 24.445 35.018 70.546 1.00 23.99 143 HIS D N 1
ATOM 4284 C CA . HIS D 1 142 ? 25.212 34.042 69.760 1.00 24.61 143 HIS D CA 1
ATOM 4285 C C . HIS D 1 142 ? 25.084 32.616 70.269 1.00 21.35 143 HIS D C 1
ATOM 4286 O O . HIS D 1 142 ? 25.803 31.716 69.824 1.00 20.66 143 HIS D O 1
ATOM 4293 N N . LEU D 1 143 ? 24.145 32.423 71.188 1.00 20.10 144 LEU D N 1
ATOM 4294 C CA . LEU D 1 143 ? 23.695 31.092 71.605 1.00 17.55 144 LEU D CA 1
ATOM 4295 C C . LEU D 1 143 ? 22.585 30.647 70.638 1.00 19.74 144 LEU D C 1
ATOM 4296 O O . LEU D 1 143 ? 22.322 31.321 69.649 1.00 18.46 144 LEU D O 1
ATOM 4301 N N . PHE D 1 144 ? 21.942 29.518 70.917 1.00 18.39 145 PHE D N 1
ATOM 4302 C CA . PHE D 1 144 ? 20.914 28.991 70.021 1.00 20.14 145 PHE D CA 1
ATOM 4303 C C . PHE D 1 144 ? 19.607 28.685 70.718 1.00 22.49 145 PHE D C 1
ATOM 4304 O O . PHE D 1 144 ? 19.554 28.511 71.940 1.00 18.67 145 PHE D O 1
ATOM 4312 N N . ARG D 1 145 ? 18.545 28.642 69.934 1.00 20.72 146 ARG D N 1
ATOM 4313 C CA . ARG D 1 145 ? 17.297 28.098 70.425 1.00 24.15 146 ARG D CA 1
ATOM 4314 C C . ARG D 1 145 ? 16.747 27.080 69.436 1.00 21.60 146 ARG D C 1
ATOM 4315 O O . ARG D 1 145 ? 17.164 27.038 68.277 1.00 20.94 146 ARG D O 1
ATOM 4323 N N . LYS D 1 146 ? 15.838 26.234 69.910 1.00 20.03 147 LYS D N 1
ATOM 4324 C CA . LYS D 1 146 ? 15.326 25.139 69.088 1.00 24.91 147 LYS D CA 1
ATOM 4325 C C . LYS D 1 146 ? 13.960 24.753 69.621 1.00 23.28 147 LYS D C 1
ATOM 4326 O O . LYS D 1 146 ? 13.703 24.935 70.809 1.00 21.56 147 LYS D O 1
ATOM 4332 N N . PHE D 1 147 ? 13.073 24.271 68.744 1.00 22.89 148 PHE D N 1
ATOM 4333 C CA . PHE D 1 147 ? 11.732 23.838 69.154 1.00 22.96 148 PHE D CA 1
ATOM 4334 C C . PHE D 1 147 ? 11.490 22.388 68.711 1.00 23.60 148 PHE D C 1
ATOM 4335 O O . PHE D 1 147 ? 11.796 22.029 67.571 1.00 23.96 148 PHE D O 1
ATOM 4343 N N . HIS D 1 148 ? 10.914 21.568 69.586 1.00 21.91 149 HIS D N 1
ATOM 4344 C CA . HIS D 1 148 ? 10.396 20.268 69.165 1.00 24.02 149 HIS D CA 1
ATOM 4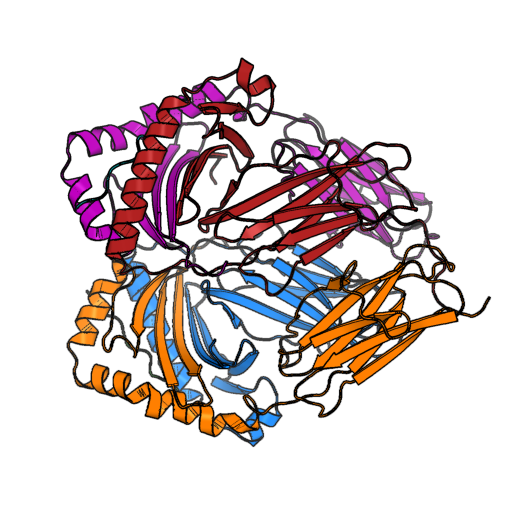345 C C . HIS D 1 148 ? 8.909 20.194 69.420 1.00 23.98 149 HIS D C 1
ATOM 4346 O O . HIS D 1 148 ? 8.404 20.821 70.349 1.00 24.17 149 HIS D O 1
ATOM 4353 N N . TYR D 1 149 ? 8.212 19.416 68.594 1.00 22.97 150 TYR D N 1
ATOM 4354 C CA . TYR D 1 149 ? 6.757 19.397 68.622 1.00 25.00 150 TYR D CA 1
ATOM 4355 C C . TYR D 1 149 ? 6.171 17.983 68.707 1.00 26.61 150 TYR D C 1
ATOM 4356 O O . TYR D 1 149 ? 6.653 17.063 68.056 1.00 27.40 150 TYR D O 1
ATOM 4365 N N . LEU D 1 150 ? 5.121 17.829 69.504 1.00 23.44 151 LEU D N 1
ATOM 4366 C CA . LEU D 1 150 ? 4.419 16.556 69.608 1.00 25.35 151 LEU D CA 1
ATOM 4367 C C . LEU D 1 150 ? 2.905 16.767 69.627 1.00 25.35 151 LEU D C 1
ATOM 4368 O O . LEU D 1 150 ? 2.361 17.232 70.621 1.00 24.23 151 LEU D O 1
ATOM 4373 N N . PRO D 1 151 ? 2.219 16.459 68.507 1.00 29.03 152 PRO D N 1
ATOM 4374 C CA . PRO D 1 151 ? 0.750 16.519 68.505 1.00 29.50 152 PRO D CA 1
ATOM 4375 C C . PRO D 1 151 ? 0.198 15.462 69.448 1.00 27.22 152 PRO D C 1
ATOM 4376 O O . PRO D 1 151 ? 0.765 14.376 69.525 1.00 28.91 152 PRO D O 1
ATOM 4380 N N . PHE D 1 152 ? -0.867 15.771 70.174 1.00 27.46 153 PHE D N 1
ATOM 4381 C CA . PHE D 1 152 ? -1.425 14.787 71.083 1.00 29.81 153 PHE D CA 1
ATOM 4382 C C . PHE D 1 152 ? -2.887 15.080 71.386 1.00 34.54 153 PHE D C 1
ATOM 4383 O O . PHE D 1 152 ? -3.396 16.161 71.089 1.00 34.45 153 PHE D O 1
ATOM 4391 N N . LEU D 1 153 ? -3.553 14.092 71.973 1.00 34.07 154 LEU D N 1
ATOM 4392 C CA . LEU D 1 153 ? -4.926 14.221 72.408 1.00 32.62 154 LEU D CA 1
ATOM 4393 C C . LEU D 1 153 ? -4.888 14.062 73.911 1.00 35.96 154 LEU D C 1
ATOM 4394 O O . LEU D 1 153 ? -4.426 13.047 74.406 1.00 37.81 154 LEU D O 1
ATOM 4399 N N . PRO D 1 154 ? -5.318 15.093 74.641 1.00 36.72 155 PRO D N 1
ATOM 4400 C CA . PRO D 1 154 ? -5.174 15.130 76.097 1.00 36.10 155 PRO D CA 1
ATOM 4401 C C . PRO D 1 154 ? -5.874 13.959 76.770 1.00 44.21 155 PRO D C 1
ATOM 4402 O O . PRO D 1 154 ? -6.973 13.567 76.366 1.00 44.00 155 PRO D O 1
ATOM 4406 N N . SER D 1 155 ? -5.232 13.423 77.801 1.00 37.71 156 SER D N 1
ATOM 4407 C CA . SER D 1 155 ? -5.757 12.308 78.566 1.00 40.67 156 SER D CA 1
ATOM 4408 C C . SER D 1 155 ? -5.229 12.420 79.991 1.00 40.05 156 SER D C 1
ATOM 4409 O O . SER D 1 155 ? -4.089 12.838 80.197 1.00 36.27 156 SER D O 1
ATOM 4412 N N . THR D 1 156 ? -6.053 12.046 80.971 1.00 35.82 157 THR D N 1
ATOM 4413 C CA . THR D 1 156 ? -5.639 12.023 82.374 1.00 37.19 157 THR D CA 1
ATOM 4414 C C . THR D 1 156 ? -4.716 10.838 82.661 1.00 38.45 157 THR D C 1
ATOM 4415 O O . THR D 1 156 ? -4.121 10.742 83.737 1.00 35.64 157 THR D O 1
ATOM 4419 N N . GLU D 1 157 ? -4.593 9.949 81.679 1.00 38.05 158 GLU D N 1
ATOM 4420 C CA . GLU D 1 157 ? -3.817 8.730 81.833 1.00 38.35 158 GLU D CA 1
ATOM 4421 C C . GLU D 1 157 ? -2.376 8.838 81.376 1.00 37.59 158 GLU D C 1
ATOM 4422 O O . GLU D 1 157 ? -1.571 7.964 81.694 1.00 33.42 158 GLU D O 1
ATOM 4428 N N . ASP D 1 158 ? -2.050 9.883 80.622 1.00 30.65 159 ASP D N 1
ATOM 4429 C CA . ASP D 1 158 ? -0.707 10.000 80.065 1.00 33.19 159 ASP D CA 1
ATOM 4430 C C . ASP D 1 158 ? 0.154 11.055 80.771 1.00 35.09 159 ASP D C 1
ATOM 4431 O O . ASP D 1 158 ? -0.352 12.074 81.250 1.00 28.96 159 ASP D O 1
ATOM 4436 N N . VAL D 1 159 ? 1.457 10.792 80.845 1.00 32.99 160 VAL D N 1
ATOM 4437 C CA . VAL D 1 159 ? 2.422 11.821 81.224 1.00 30.39 160 VAL D CA 1
ATOM 4438 C C . VAL D 1 159 ? 3.476 11.920 80.132 1.00 29.83 160 VAL D C 1
ATOM 4439 O O . VAL D 1 159 ? 3.732 10.952 79.422 1.00 32.37 160 VAL D O 1
ATOM 4443 N N . TYR D 1 160 ? 4.092 13.087 80.007 1.00 27.50 161 TYR D N 1
ATOM 4444 C CA . TYR D 1 160 ? 5.077 13.315 78.964 1.00 27.78 161 TYR D CA 1
ATOM 4445 C C . TYR D 1 160 ? 6.343 13.917 79.567 1.00 26.73 161 TYR D C 1
ATOM 4446 O O . TYR D 1 160 ? 6.303 14.606 80.592 1.00 27.10 161 TYR D O 1
ATOM 4455 N N . ASP D 1 161 ? 7.474 13.654 78.941 1.00 28.68 162 ASP D N 1
ATOM 4456 C CA . ASP D 1 161 ? 8.673 14.415 79.266 1.00 25.86 162 ASP D CA 1
ATOM 4457 C C . ASP D 1 161 ? 9.345 14.791 77.972 1.00 29.68 162 ASP D C 1
ATOM 4458 O O . ASP D 1 161 ? 9.344 14.001 77.014 1.00 27.35 162 ASP D O 1
ATOM 4463 N N . CYS D 1 162 ? 9.910 15.995 77.924 1.00 24.64 163 CYS D N 1
ATOM 4464 C CA . CYS D 1 162 ? 10.866 16.290 76.868 1.00 26.88 163 CYS D CA 1
ATOM 4465 C C . CYS D 1 162 ? 12.218 16.046 77.492 1.00 27.70 163 CYS D C 1
ATOM 4466 O O . CYS D 1 162 ? 12.600 16.705 78.467 1.00 27.05 163 CYS D O 1
ATOM 4469 N N . ARG D 1 163 ? 12.924 15.076 76.930 1.00 27.91 164 ARG D N 1
ATOM 4470 C CA . ARG D 1 163 ? 14.221 14.663 77.427 1.00 29.11 164 ARG D CA 1
ATOM 4471 C C . ARG D 1 163 ? 15.322 15.299 76.601 1.00 30.54 164 ARG D C 1
ATOM 4472 O O . ARG D 1 163 ? 15.402 15.085 75.394 1.00 31.74 164 ARG D O 1
ATOM 4480 N N . VAL D 1 164 ? 16.182 16.070 77.244 1.00 26.51 165 VAL D N 1
ATOM 4481 C CA . VAL D 1 164 ? 17.186 16.810 76.498 1.00 27.39 165 VAL D CA 1
ATOM 4482 C C . VAL D 1 164 ? 18.589 16.455 76.984 1.00 29.96 165 VAL D C 1
ATOM 4483 O O . VAL D 1 164 ? 18.896 16.543 78.179 1.00 27.96 165 VAL D O 1
ATOM 4487 N N . GLU D 1 165 ? 19.441 16.039 76.056 1.00 33.83 166 GLU D N 1
ATOM 4488 C CA . GLU D 1 165 ? 20.826 15.769 76.398 1.00 34.12 166 GLU D CA 1
ATOM 4489 C C . GLU D 1 165 ? 21.720 16.789 75.713 1.00 28.93 166 GLU D C 1
ATOM 4490 O O . GLU D 1 165 ? 21.572 17.063 74.522 1.00 30.02 166 GLU D O 1
ATOM 4496 N N . HIS D 1 166 ? 22.651 17.340 76.478 1.00 25.83 167 HIS D N 1
ATOM 4497 C CA . HIS D 1 166 ? 23.586 18.343 75.988 1.00 31.22 167 HIS D CA 1
ATOM 4498 C C . HIS D 1 166 ? 24.891 18.256 76.783 1.00 30.40 167 HIS D C 1
ATOM 4499 O O . HIS D 1 166 ? 24.872 17.897 77.955 1.00 31.73 167 HIS D O 1
ATOM 4506 N N . TRP D 1 167 ? 26.014 18.588 76.152 1.00 29.93 168 TRP D N 1
ATOM 4507 C CA . TRP D 1 167 ? 27.330 18.521 76.805 1.00 32.70 168 TRP D CA 1
ATOM 4508 C C . TRP D 1 167 ? 27.501 19.458 78.009 1.00 32.19 168 TRP D C 1
ATOM 4509 O O . TRP D 1 167 ? 28.373 19.244 78.841 1.00 31.76 168 TRP D O 1
ATOM 4520 N N . GLY D 1 168 ? 26.688 20.507 78.083 1.00 33.23 169 GLY D N 1
ATOM 4521 C CA . GLY D 1 168 ? 26.743 21.444 79.189 1.00 26.87 169 GLY D CA 1
ATOM 4522 C C . GLY D 1 168 ? 26.017 20.940 80.417 1.00 27.79 169 GLY D C 1
ATOM 4523 O O . GLY D 1 168 ? 26.134 21.501 81.502 1.00 29.09 169 GLY D O 1
ATOM 4524 N N . LEU D 1 169 ? 25.258 19.870 80.244 1.00 30.76 170 LEU D N 1
ATOM 4525 C CA . LEU D 1 169 ? 24.496 19.302 81.340 1.00 33.43 170 LEU D CA 1
ATOM 4526 C C . LEU D 1 169 ? 25.291 18.168 81.995 1.00 39.15 170 LEU D C 1
ATOM 4527 O O . LEU D 1 169 ? 26.007 17.435 81.321 1.00 36.79 170 LEU D O 1
ATOM 4532 N N . ASP D 1 170 ? 25.144 18.021 83.307 1.00 39.27 171 ASP D N 1
ATOM 4533 C CA . ASP D 1 170 ? 25.775 16.917 84.024 1.00 45.12 171 ASP D CA 1
ATOM 4534 C C . ASP D 1 170 ? 25.027 15.613 83.774 1.00 39.74 171 ASP D C 1
ATOM 4535 O O . ASP D 1 170 ? 25.619 14.540 83.794 1.00 46.97 171 ASP D O 1
ATOM 4540 N N . GLU D 1 171 ? 23.722 15.717 83.535 1.00 41.92 172 GLU D N 1
ATOM 4541 C CA . GLU D 1 171 ? 22.868 14.547 83.306 1.00 42.34 172 GLU D CA 1
ATOM 4542 C C . GLU D 1 171 ? 21.741 14.886 82.321 1.00 39.30 172 GLU D C 1
ATOM 4543 O O . GLU D 1 171 ? 21.502 16.056 82.042 1.00 38.33 172 GLU D O 1
ATOM 4549 N N . PRO D 1 172 ? 21.053 13.868 81.777 1.00 38.68 173 PRO D N 1
ATOM 4550 C CA . PRO D 1 172 ? 19.906 14.197 80.921 1.00 39.44 173 PRO D CA 1
ATOM 4551 C C . PRO D 1 172 ? 18.841 14.979 81.684 1.00 38.14 173 PRO D C 1
ATOM 4552 O O . PRO D 1 172 ? 18.597 14.719 82.862 1.00 35.82 173 PRO D O 1
ATOM 4556 N N . LEU D 1 173 ? 18.231 15.943 81.008 1.00 33.53 174 LEU D N 1
ATOM 4557 C CA . LEU D 1 173 ? 17.207 16.774 81.610 1.00 30.09 174 LEU D CA 1
ATOM 4558 C C . LEU D 1 173 ? 15.825 16.331 81.126 1.00 34.12 174 LEU D C 1
ATOM 4559 O O . LEU D 1 173 ? 15.523 16.420 79.938 1.00 36.24 174 LEU D O 1
ATOM 4564 N N . LEU D 1 174 ? 14.978 15.874 82.044 1.00 31.37 175 LEU D N 1
ATOM 4565 C CA . LEU D 1 174 ? 13.584 15.586 81.701 1.00 32.01 175 LEU D CA 1
ATOM 4566 C C . LEU D 1 174 ? 12.697 16.758 82.128 1.00 30.52 175 LEU D C 1
ATOM 4567 O O . LEU D 1 174 ? 12.645 17.110 83.307 1.00 32.21 175 LEU D O 1
ATOM 4572 N N . LYS D 1 175 ? 12.010 17.368 81.172 1.00 26.76 176 LYS D N 1
ATOM 4573 C CA . LYS D 1 175 ? 11.054 18.418 81.494 1.00 23.82 176 LYS D CA 1
ATOM 4574 C C . LYS D 1 175 ? 9.657 17.836 81.377 1.00 25.03 176 LYS D C 1
ATOM 4575 O O . LYS D 1 175 ? 9.278 17.329 80.325 1.00 24.97 176 LYS D O 1
ATOM 4581 N N . HIS D 1 176 ? 8.890 17.912 82.458 1.00 25.40 177 HIS D N 1
ATOM 4582 C CA . HIS D 1 176 ? 7.696 17.095 82.585 1.00 25.70 177 HIS D CA 1
ATOM 4583 C C . HIS D 1 176 ? 6.416 17.858 82.263 1.00 25.49 177 HIS D C 1
ATOM 4584 O O . HIS D 1 176 ? 6.307 19.043 82.556 1.00 22.25 177 HIS D O 1
ATOM 4591 N N . TRP D 1 177 ? 5.439 17.175 81.669 1.00 26.31 178 TRP D N 1
ATOM 4592 C CA . TRP D 1 177 ? 4.115 17.771 81.470 1.00 26.22 178 TRP D CA 1
ATOM 4593 C C . TRP D 1 177 ? 3.029 16.718 81.599 1.00 28.15 178 TRP D C 1
ATOM 4594 O O . TRP D 1 177 ? 3.168 15.621 81.050 1.00 26.68 178 TRP D O 1
ATOM 4605 N N . GLU D 1 178 ? 1.960 17.041 82.327 1.00 24.16 179 GLU D N 1
ATOM 4606 C CA . GLU D 1 178 ? 0.777 16.185 82.345 1.00 30.73 179 GLU D CA 1
ATOM 4607 C C . GLU D 1 178 ? -0.461 17.021 82.602 1.00 31.84 179 GLU D C 1
ATOM 4608 O O . GLU D 1 178 ? -0.381 18.086 83.205 1.00 28.31 179 GLU D O 1
ATOM 4614 N N . PHE D 1 179 ? -1.596 16.540 82.113 1.00 32.80 180 PHE D N 1
ATOM 4615 C CA . PHE D 1 179 ? -2.879 17.166 82.374 1.00 41.55 180 PHE D CA 1
ATOM 4616 C C . PHE D 1 179 ? -3.569 16.369 83.473 1.00 46.32 180 PHE D C 1
ATOM 4617 O O . PHE D 1 179 ? -3.760 15.160 83.326 1.00 43.29 180 PHE D O 1
ATOM 4625 N N . ASP D 1 180 ? -4.015 17.034 84.533 1.00 45.77 181 ASP D N 1
ATOM 4626 C CA . ASP D 1 180 ? -4.691 16.299 85.601 1.00 50.14 181 ASP D CA 1
ATOM 4627 C C . ASP D 1 180 ? -6.062 16.836 86.008 1.00 52.93 181 ASP D C 1
ATOM 4628 O O . ASP D 1 180 ? -6.260 18.043 86.153 1.00 55.88 181 ASP D O 1
ATOM 4633 N N . ALA D 1 181 ? -6.998 15.911 86.204 1.00 57.21 182 ALA D N 1
ATOM 4634 C CA . ALA D 1 181 ? -8.295 16.219 86.794 1.00 61.71 182 ALA D CA 1
ATOM 4635 C C . ALA D 1 181 ? -8.090 16.557 88.267 1.00 64.11 182 ALA D C 1
ATOM 4636 O O . ALA D 1 181 ? -7.072 16.175 88.846 1.00 63.46 182 ALA D O 1
ATOM 4638 N N . PRO D 1 182 ? -9.042 17.285 88.877 1.00 66.13 183 PRO D N 1
ATOM 4639 C CA . PRO D 1 182 ? -8.915 17.616 90.304 1.00 69.82 183 PRO D CA 1
ATOM 4640 C C . PRO D 1 182 ? -8.729 16.387 91.203 1.00 67.30 183 PRO D C 1
ATOM 4641 O O . PRO D 1 182 ? -9.578 15.495 91.217 1.00 68.88 183 PRO D O 1
ATOM 4645 N N . SER D 1 183 ? -7.613 16.341 91.927 1.00 64.68 184 SER D N 1
ATOM 4646 C CA . SER D 1 183 ? -7.373 15.285 92.909 1.00 65.83 184 SER D CA 1
ATOM 4647 C C . SER D 1 183 ? -7.864 15.770 94.278 1.00 58.95 184 SER D C 1
ATOM 4648 O O . SER D 1 183 ? -8.005 16.977 94.487 1.00 59.38 184 SER D O 1
ATOM 4651 N N . PRO D 1 184 ? -8.164 14.838 95.205 1.00 64.56 185 PRO D N 1
ATOM 4652 C CA . PRO D 1 184 ? -8.682 15.298 96.506 1.00 59.74 185 PRO D CA 1
ATOM 4653 C C . PRO D 1 184 ? -7.577 15.995 97.301 1.00 57.99 185 PRO D C 1
ATOM 4654 O O . PRO D 1 184 ? -6.459 15.475 97.294 1.00 58.84 185 PRO D O 1
ATOM 4658 N N . LEU D 1 185 ? -7.867 17.139 97.933 1.00 54.88 186 LEU D N 1
ATOM 4659 C CA . LEU D 1 185 ? -6.888 17.829 98.785 1.00 55.01 186 LEU D CA 1
ATOM 4660 C C . LEU D 1 185 ? -6.377 16.850 99.840 1.00 52.60 186 LEU D C 1
ATOM 4661 O O . LEU D 1 185 ? -7.161 16.073 100.393 1.00 52.47 186 LEU D O 1
ATOM 4666 N N . PRO D 1 186 ? -5.056 16.862 100.101 1.00 47.89 187 PRO D N 1
ATOM 4667 C CA . PRO D 1 186 ? -4.461 15.876 101.008 1.00 48.44 187 PRO D CA 1
ATOM 4668 C C . PRO D 1 186 ? -4.945 16.055 102.436 1.00 44.11 187 PRO D C 1
ATOM 4669 O O . PRO D 1 186 ? -5.297 17.165 102.838 1.00 38.93 187 PRO D O 1
ATOM 4673 N N . GLU D 1 187 ? -4.950 14.959 103.182 1.00 37.75 188 GLU D N 1
ATOM 4674 C CA . GLU D 1 187 ? -5.358 14.966 104.572 1.00 37.17 188 GLU D CA 1
ATOM 4675 C C . GLU D 1 187 ? -4.520 15.941 105.379 1.00 34.66 188 GLU D C 1
ATOM 4676 O O . GLU D 1 187 ? -5.002 16.508 106.358 1.00 28.19 188 GLU D O 1
ATOM 4683 N N . ASP E 2 1 ? 31.061 11.809 73.197 1.00 58.17 2 ASP E N 1
ATOM 4684 C CA . ASP E 2 1 ? 32.494 11.988 73.422 1.00 59.10 2 ASP E CA 1
ATOM 4685 C C . ASP E 2 1 ? 32.786 13.311 74.123 1.00 58.64 2 ASP E C 1
ATOM 4686 O O . ASP E 2 1 ? 31.874 14.095 74.397 1.00 59.68 2 ASP E O 1
ATOM 4691 N N . THR E 2 2 ? 34.061 13.550 74.410 1.00 54.73 3 THR E N 1
ATOM 4692 C CA . THR E 2 2 ? 34.469 14.717 75.175 1.00 51.89 3 THR E CA 1
ATOM 4693 C C . THR E 2 2 ? 35.374 15.652 74.368 1.00 48.50 3 THR E C 1
ATOM 4694 O O . THR E 2 2 ? 35.926 16.603 74.917 1.00 50.20 3 THR E O 1
ATOM 4698 N N . ARG E 2 3 ? 35.561 15.351 73.085 1.00 48.40 4 ARG E N 1
ATOM 4699 C CA . ARG E 2 3 ? 36.402 16.163 72.200 1.00 44.78 4 ARG E CA 1
ATOM 4700 C C . ARG E 2 3 ? 36.027 17.631 72.255 1.00 42.32 4 ARG E C 1
ATOM 4701 O O . ARG E 2 3 ? 34.850 17.972 72.315 1.00 43.77 4 ARG E O 1
ATOM 4709 N N . PRO E 2 4 ? 37.033 18.510 72.248 1.00 40.50 5 PRO E N 1
ATOM 4710 C CA . PRO E 2 4 ? 36.702 19.933 72.288 1.00 38.34 5 PRO E CA 1
ATOM 4711 C C . PRO E 2 4 ? 35.967 20.308 71.012 1.00 40.61 5 PRO E C 1
ATOM 4712 O O . PRO E 2 4 ? 36.189 19.689 69.977 1.00 35.59 5 PRO E O 1
ATOM 4716 N N . ARG E 2 5 ? 35.069 21.279 71.090 1.00 40.63 6 ARG E N 1
ATOM 4717 C CA . ARG E 2 5 ? 34.342 21.695 69.902 1.00 35.84 6 ARG E CA 1
ATOM 4718 C C . ARG E 2 5 ? 34.796 23.073 69.495 1.00 32.40 6 ARG E C 1
ATOM 4719 O O . ARG E 2 5 ? 35.193 23.869 70.337 1.00 31.88 6 ARG E O 1
ATOM 4727 N N . PHE E 2 6 ? 34.735 23.345 68.197 1.00 30.07 7 PHE E N 1
ATOM 4728 C CA . PHE E 2 6 ? 35.082 24.644 67.664 1.00 28.57 7 PHE E CA 1
ATOM 4729 C C . PHE E 2 6 ? 33.962 25.102 66.721 1.00 31.10 7 PHE E C 1
ATOM 4730 O O . PHE E 2 6 ? 33.595 24.390 65.777 1.00 29.64 7 PHE E O 1
ATOM 4738 N N . LEU E 2 7 ? 33.427 26.292 66.983 1.00 30.88 8 LEU E N 1
ATOM 4739 C CA . LEU E 2 7 ? 32.220 26.768 66.313 1.00 26.68 8 LEU E CA 1
ATOM 4740 C C . LEU E 2 7 ? 32.469 28.085 65.590 1.00 26.19 8 LEU E C 1
ATOM 4741 O O . LEU E 2 7 ? 33.076 28.998 66.147 1.00 26.70 8 LEU E O 1
ATOM 4746 N N . TRP E 2 8 ? 31.995 28.177 64.349 1.00 25.53 9 TRP E N 1
ATOM 4747 C CA . TRP E 2 8 ? 32.063 29.421 63.599 1.00 24.50 9 TRP E CA 1
ATOM 4748 C C . TRP E 2 8 ? 30.657 29.867 63.211 1.00 27.08 9 TRP E C 1
ATOM 4749 O O . TRP E 2 8 ? 29.850 29.055 62.767 1.00 27.44 9 TRP E O 1
ATOM 4760 N N . GLN E 2 9 ? 30.343 31.146 63.378 1.00 25.34 10 GLN E N 1
ATOM 4761 C CA . GLN E 2 9 ? 29.067 31.637 62.875 1.00 25.28 10 GLN E CA 1
ATOM 4762 C C . GLN E 2 9 ? 29.280 32.852 61.998 1.00 26.89 10 GLN E C 1
ATOM 4763 O O . GLN E 2 9 ? 30.189 33.652 62.242 1.00 26.84 10 GLN E O 1
ATOM 4769 N N . LEU E 2 10 ? 28.418 32.992 60.994 1.00 20.95 11 LEU E N 1
ATOM 4770 C CA . LEU E 2 10 ? 28.379 34.181 60.167 1.00 21.79 11 LEU E CA 1
ATOM 4771 C C . LEU E 2 10 ? 26.923 34.626 60.103 1.00 23.07 11 LEU E C 1
ATOM 4772 O O . LEU E 2 10 ? 26.027 33.816 59.845 1.00 22.84 11 LEU E O 1
ATOM 4777 N N . LYS E 2 11 ? 26.694 35.907 60.382 1.00 20.62 12 LYS E N 1
ATOM 4778 C CA . LYS E 2 11 ? 25.354 36.484 60.386 1.00 21.67 12 LYS E CA 1
ATOM 4779 C C . LYS E 2 11 ? 25.311 37.825 59.653 1.00 23.45 12 LYS E C 1
ATOM 4780 O O . LYS E 2 11 ? 26.140 38.698 59.893 1.00 20.77 12 LYS E O 1
ATOM 4786 N N . PHE E 2 12 ? 24.327 37.977 58.774 1.00 20.79 13 PHE E N 1
ATOM 4787 C CA . PHE E 2 12 ? 24.029 39.245 58.132 1.00 21.67 13 PHE E CA 1
ATOM 4788 C C . PHE E 2 12 ? 22.650 39.643 58.608 1.00 22.03 13 PHE E C 1
ATOM 4789 O O . PHE E 2 12 ? 21.670 38.949 58.316 1.00 23.24 13 PHE E O 1
ATOM 4797 N N . GLU E 2 13 ? 22.568 40.755 59.323 1.00 19.59 14 GLU E N 1
ATOM 4798 C CA . GLU E 2 13 ? 21.316 41.212 59.903 1.00 22.82 14 GLU E CA 1
ATOM 4799 C C . GLU E 2 13 ? 20.869 42.522 59.279 1.00 23.36 14 GLU E C 1
ATOM 4800 O O . GLU E 2 13 ? 21.592 43.511 59.328 1.00 22.37 14 GLU E O 1
ATOM 4806 N N . CYS E 2 14 ? 19.668 42.517 58.697 1.00 21.77 15 CYS E N 1
ATOM 4807 C CA . CYS E 2 14 ? 19.064 43.713 58.131 1.00 24.32 15 CYS E CA 1
ATOM 4808 C C . CYS E 2 14 ? 18.001 44.262 59.068 1.00 24.86 15 CYS E C 1
ATOM 4809 O O . CYS E 2 14 ? 17.020 43.579 59.376 1.00 26.04 15 CYS E O 1
ATOM 4812 N N . HIS E 2 15 ? 18.208 45.488 59.532 1.00 24.55 16 HIS E N 1
ATOM 4813 C CA . HIS E 2 15 ? 17.300 46.128 60.483 1.00 24.51 16 HIS E CA 1
ATOM 4814 C C . HIS E 2 15 ? 16.514 47.226 59.786 1.00 29.20 16 HIS E C 1
ATOM 4815 O O . HIS E 2 15 ? 17.101 48.084 59.121 1.00 29.83 16 HIS E O 1
ATOM 4822 N N . PHE E 2 16 ? 15.191 47.189 59.918 1.00 26.10 17 PHE E N 1
ATOM 4823 C CA . PHE E 2 16 ? 14.319 48.102 59.194 1.00 27.47 17 PHE E CA 1
ATOM 4824 C C . PHE E 2 16 ? 13.556 49.027 60.130 1.00 31.44 17 PHE E C 1
ATOM 4825 O O . PHE E 2 16 ? 12.968 48.576 61.115 1.00 30.99 17 PHE E O 1
ATOM 4833 N N . PHE E 2 17 ? 13.569 50.319 59.814 1.00 30.82 18 PHE E N 1
ATOM 4834 C CA . PHE E 2 17 ? 12.814 51.319 60.570 1.00 34.80 18 PHE E CA 1
ATOM 4835 C C . PHE E 2 17 ? 11.933 52.088 59.588 1.00 37.07 18 PHE E C 1
ATOM 4836 O O . PHE E 2 17 ? 12.393 52.444 58.497 1.00 33.21 18 PHE E O 1
ATOM 4844 N N . ASN E 2 18 ? 10.685 52.346 59.981 1.00 36.54 19 ASN E N 1
ATOM 4845 C CA . ASN E 2 18 ? 9.754 53.132 59.176 1.00 39.45 19 ASN E CA 1
ATOM 4846 C C . ASN E 2 18 ? 9.646 52.582 57.757 1.00 38.48 19 ASN E C 1
ATOM 4847 O O . ASN E 2 18 ? 10.008 53.251 56.791 1.00 38.57 19 ASN E O 1
ATOM 4852 N N . GLY E 2 19 ? 9.163 51.352 57.639 1.00 33.15 20 GLY E N 1
ATOM 4853 C CA . GLY E 2 19 ? 9.126 50.692 56.356 1.00 30.18 20 GLY E CA 1
ATOM 4854 C C . GLY E 2 19 ? 10.531 50.342 55.920 1.00 35.94 20 GLY E C 1
ATOM 4855 O O . GLY E 2 19 ? 11.223 49.599 56.612 1.00 29.77 20 GLY E O 1
ATOM 4856 N N . THR E 2 20 ? 10.967 50.867 54.771 1.00 36.81 21 THR E N 1
ATOM 4857 C CA . THR E 2 20 ? 12.354 50.675 54.360 1.00 33.43 21 THR E CA 1
ATOM 4858 C C . THR E 2 20 ? 13.107 52.002 54.240 1.00 35.84 21 THR E C 1
ATOM 4859 O O . THR E 2 20 ? 14.144 52.072 53.583 1.00 35.65 21 THR E O 1
ATOM 4863 N N . GLU E 2 21 ? 12.581 53.035 54.896 1.00 38.91 22 GLU E N 1
ATOM 4864 C CA . GLU E 2 21 ? 13.159 54.379 54.893 1.00 40.36 22 GLU E CA 1
ATOM 4865 C C . GLU E 2 21 ? 14.519 54.422 55.575 1.00 41.20 22 GLU E C 1
ATOM 4866 O O . GLU E 2 21 ? 15.459 55.049 55.082 1.00 38.30 22 GLU E O 1
ATOM 4872 N N . ARG E 2 22 ? 14.618 53.739 56.709 1.00 37.68 23 ARG E N 1
ATOM 4873 C CA . ARG E 2 22 ? 15.864 53.671 57.449 1.00 35.18 23 ARG E CA 1
ATOM 4874 C C . ARG E 2 22 ? 16.269 52.209 57.589 1.00 37.21 23 ARG E C 1
ATOM 4875 O O . ARG E 2 22 ? 15.564 51.418 58.223 1.00 33.43 23 ARG E O 1
ATOM 4883 N N . VAL E 2 23 ? 17.400 51.849 56.989 1.00 35.47 24 VAL E N 1
ATOM 4884 C CA . VAL E 2 23 ? 17.840 50.462 56.980 1.00 28.57 24 VAL E CA 1
ATOM 4885 C C . VAL E 2 23 ? 19.286 50.400 57.441 1.00 34.09 24 VAL E C 1
ATOM 4886 O O . VAL E 2 23 ? 20.108 51.202 57.016 1.00 33.43 24 VAL E O 1
ATOM 4890 N N . ARG E 2 24 ? 19.590 49.454 58.325 1.00 30.27 25 ARG E N 1
ATOM 4891 C CA . ARG E 2 24 ? 20.954 49.244 58.784 1.00 29.93 25 ARG E CA 1
ATOM 4892 C C . ARG E 2 24 ? 21.365 47.778 58.643 1.00 30.98 25 ARG E C 1
ATOM 4893 O O . ARG E 2 24 ? 20.643 46.875 59.077 1.00 32.69 25 ARG E O 1
ATOM 4901 N N . LEU E 2 25 ? 22.517 47.548 58.021 1.00 26.97 26 LEU E N 1
ATOM 4902 C CA . LEU E 2 25 ? 23.055 46.203 57.869 1.00 26.38 26 LEU E CA 1
ATOM 4903 C C . LEU E 2 25 ? 24.190 45.939 58.849 1.00 30.74 26 LEU E C 1
ATOM 4904 O O . LEU E 2 25 ? 25.116 46.743 58.968 1.00 28.14 26 LEU E O 1
ATOM 4909 N N . LEU E 2 26 ? 24.114 44.804 59.543 1.00 23.25 27 LEU E N 1
ATOM 4910 C CA . LEU E 2 26 ? 25.181 44.375 60.434 1.00 25.47 27 LEU E CA 1
ATOM 4911 C C . LEU E 2 26 ? 25.623 42.972 60.056 1.00 25.52 27 LEU E C 1
ATOM 4912 O O . LEU E 2 26 ? 24.871 42.005 60.196 1.00 23.63 27 LEU E O 1
ATOM 4917 N N . GLU E 2 27 ? 26.853 42.878 59.569 1.00 23.89 28 GLU E N 1
ATOM 4918 C CA . GLU E 2 27 ? 27.478 41.617 59.191 1.00 27.28 28 GLU E CA 1
ATOM 4919 C C . GLU E 2 27 ? 28.434 41.265 60.312 1.00 27.51 28 GLU E C 1
ATOM 4920 O O . GLU E 2 27 ? 29.163 42.130 60.790 1.00 30.51 28 GLU E O 1
ATOM 4926 N N . ARG E 2 28 ? 28.397 40.021 60.767 1.00 24.45 29 ARG E N 1
ATOM 4927 C CA . ARG E 2 28 ? 29.191 39.623 61.927 1.00 28.32 29 ARG E CA 1
ATOM 4928 C C . ARG E 2 28 ? 29.702 38.215 61.838 1.00 25.35 29 ARG E C 1
ATOM 4929 O O . ARG E 2 28 ? 28.941 37.294 61.524 1.00 25.53 29 ARG E O 1
ATOM 4937 N N . SER E 2 29 ? 30.981 38.049 62.153 1.00 22.11 30 SER E N 1
ATOM 4938 C CA . SER E 2 29 ? 31.575 36.729 62.283 1.00 26.75 30 SER E CA 1
ATOM 4939 C C . SER E 2 29 ? 31.744 36.455 63.773 1.00 26.77 30 SER E C 1
ATOM 4940 O O . SER E 2 29 ? 32.054 37.361 64.521 1.00 25.98 30 SER E O 1
ATOM 4943 N N . ILE E 2 30 ? 31.482 35.224 64.203 1.00 26.67 31 ILE E N 1
ATOM 4944 C CA . ILE E 2 30 ? 31.576 34.862 65.619 1.00 28.09 31 ILE E CA 1
ATOM 4945 C C . ILE E 2 30 ? 32.321 33.539 65.751 1.00 26.70 31 ILE E C 1
ATOM 4946 O O . ILE E 2 30 ? 31.969 32.562 65.092 1.00 24.98 31 ILE E O 1
ATOM 4951 N N . TYR E 2 31 ? 33.371 33.522 66.569 1.00 26.03 32 TYR E N 1
ATOM 4952 C CA . TYR E 2 31 ? 34.105 32.288 66.851 1.00 27.92 32 TYR E CA 1
ATOM 4953 C C . TYR E 2 31 ? 33.722 31.796 68.231 1.00 28.80 32 TYR E C 1
ATOM 4954 O O . TYR E 2 31 ? 33.879 32.520 69.217 1.00 27.53 32 TYR E O 1
ATOM 4963 N N . ASN E 2 32 ? 33.232 30.562 68.297 1.00 26.09 33 ASN E N 1
ATOM 4964 C CA . ASN E 2 32 ? 32.720 30.018 69.548 1.00 27.59 33 ASN E CA 1
ATOM 4965 C C . ASN E 2 32 ? 31.619 30.921 70.091 1.00 27.02 33 ASN E C 1
ATOM 4966 O O . ASN E 2 32 ? 30.513 30.889 69.569 1.00 29.95 33 ASN E O 1
ATOM 4971 N N . GLN E 2 33 ? 31.901 31.736 71.110 1.00 23.81 34 GLN E N 1
ATOM 4972 C CA . GLN E 2 33 ? 30.907 32.718 71.555 1.00 27.23 34 GLN E CA 1
ATOM 4973 C C . GLN E 2 33 ? 31.380 34.159 71.446 1.00 29.74 34 GLN E C 1
ATOM 4974 O O . GLN E 2 33 ? 30.719 35.072 71.932 1.00 35.45 34 GLN E O 1
ATOM 4980 N N . GLU E 2 34 ? 32.502 34.370 70.774 1.00 29.28 35 GLU E N 1
ATOM 4981 C CA . GLU E 2 34 ? 33.081 35.709 70.667 1.00 33.78 35 GLU E CA 1
ATOM 4982 C C . GLU E 2 34 ? 32.941 36.297 69.267 1.00 29.86 35 GLU E C 1
ATOM 4983 O O . GLU E 2 34 ? 33.350 35.676 68.288 1.00 28.57 35 GLU E O 1
ATOM 4989 N N . GLU E 2 35 ? 32.365 37.492 69.182 1.00 25.45 36 GLU E N 1
ATOM 4990 C CA . GLU E 2 35 ? 32.306 38.215 67.930 1.00 27.07 36 GLU E CA 1
ATOM 4991 C C . GLU E 2 35 ? 33.730 38.627 67.531 1.00 33.61 36 GLU E C 1
ATOM 4992 O O . GLU E 2 35 ? 34.504 39.139 68.356 1.00 28.79 36 GLU E O 1
ATOM 4998 N N . SER E 2 36 ? 34.082 38.376 66.271 1.00 28.00 37 SER E N 1
ATOM 4999 C CA . SER E 2 36 ? 35.437 38.612 65.813 1.00 27.57 37 SER E CA 1
ATOM 5000 C C . SER E 2 36 ? 35.546 39.850 64.946 1.00 32.11 37 SER E C 1
ATOM 5001 O O . SER E 2 36 ? 36.302 40.775 65.264 1.00 30.48 37 SER E O 1
ATOM 5004 N N . VAL E 2 37 ? 34.751 39.886 63.876 1.00 28.74 38 VAL E N 1
ATOM 5005 C CA . VAL E 2 37 ? 34.752 41.020 62.959 1.00 27.57 38 VAL E CA 1
ATOM 5006 C C . VAL E 2 37 ? 33.327 41.409 62.583 1.00 28.23 38 VAL E C 1
ATOM 5007 O O . VAL E 2 37 ? 32.456 40.547 62.447 1.00 26.09 38 VAL E O 1
ATOM 5011 N N . ARG E 2 38 ? 33.102 42.705 62.402 1.00 25.29 39 ARG E N 1
ATOM 5012 C CA . ARG E 2 38 ? 31.817 43.183 61.923 1.00 28.49 39 ARG E CA 1
ATOM 5013 C C . ARG E 2 38 ? 31.940 44.283 60.858 1.00 30.23 39 ARG E C 1
ATOM 5014 O O . ARG E 2 38 ? 32.822 45.154 60.912 1.00 29.80 39 ARG E O 1
ATOM 5022 N N . PHE E 2 39 ? 31.023 44.241 59.901 1.00 23.86 40 PHE E N 1
ATOM 5023 C CA . PHE E 2 39 ? 30.769 45.380 59.054 1.00 26.39 40 PHE E CA 1
ATOM 5024 C C . PHE E 2 39 ? 29.419 45.963 59.437 1.00 27.10 40 PHE E C 1
ATOM 5025 O O . PHE E 2 39 ? 28.389 45.299 59.317 1.00 24.57 40 PHE E O 1
ATOM 5033 N N . ASP E 2 40 ? 29.438 47.220 59.865 1.00 29.74 41 ASP E N 1
ATOM 5034 C CA . ASP E 2 40 ? 28.240 47.964 60.238 1.00 29.82 41 ASP E CA 1
ATOM 5035 C C . ASP E 2 40 ? 28.045 49.054 59.191 1.00 32.37 41 ASP E C 1
ATOM 5036 O O . ASP E 2 40 ? 28.928 49.886 58.995 1.00 36.01 41 ASP E O 1
ATOM 5041 N N . SER E 2 41 ? 26.904 49.035 58.505 1.00 32.10 42 SER E N 1
ATOM 5042 C CA . SER E 2 41 ? 26.631 49.977 57.419 1.00 33.92 42 SER E CA 1
ATOM 5043 C C . SER E 2 41 ? 26.588 51.433 57.874 1.00 34.88 42 SER E C 1
ATOM 5044 O O . SER E 2 41 ? 26.747 52.345 57.064 1.00 34.64 42 SER E O 1
ATOM 5047 N N . ASP E 2 42 ? 26.331 51.661 59.157 1.00 32.89 43 ASP E N 1
ATOM 5048 C CA . ASP E 2 42 ? 26.412 53.020 59.694 1.00 38.52 43 ASP E CA 1
ATOM 5049 C C . ASP E 2 42 ? 27.882 53.442 59.866 1.00 36.92 43 ASP E C 1
ATOM 5050 O O . ASP E 2 42 ? 28.183 54.623 59.998 1.00 35.95 43 ASP E O 1
ATOM 5055 N N . VAL E 2 43 ? 28.796 52.480 59.837 1.00 35.86 44 VAL E N 1
ATOM 5056 C CA . VAL E 2 43 ? 30.218 52.794 59.960 1.00 37.26 44 VAL E CA 1
ATOM 5057 C C . VAL E 2 43 ? 30.896 52.828 58.579 1.00 38.73 44 VAL E C 1
ATOM 5058 O O . VAL E 2 43 ? 31.657 53.739 58.265 1.00 37.75 44 VAL E O 1
ATOM 5062 N N . GLY E 2 44 ? 30.618 51.838 57.747 1.00 38.95 45 GLY E N 1
ATOM 5063 C CA . GLY E 2 44 ? 31.080 51.896 56.374 1.00 35.19 45 GLY E CA 1
ATOM 5064 C C . GLY E 2 44 ? 32.350 51.121 56.096 1.00 36.37 45 GLY E C 1
ATOM 5065 O O . GLY E 2 44 ? 32.812 51.092 54.964 1.00 38.08 45 GLY E O 1
ATOM 5066 N N . GLU E 2 45 ? 32.929 50.504 57.120 1.00 32.76 46 GLU E N 1
ATOM 5067 C CA . GLU E 2 45 ? 34.098 49.665 56.906 1.00 35.94 46 GLU E CA 1
ATOM 5068 C C . GLU E 2 45 ? 34.103 48.557 57.950 1.00 33.17 46 GLU E C 1
ATOM 5069 O O . GLU E 2 45 ? 33.420 48.658 58.964 1.00 29.28 46 GLU E O 1
ATOM 5075 N N . TYR E 2 46 ? 34.872 47.504 57.700 1.00 31.85 47 TYR E N 1
ATOM 5076 C CA . TYR E 2 46 ? 34.992 46.414 58.658 1.00 32.85 47 TYR E CA 1
ATOM 5077 C C . TYR E 2 46 ? 35.737 46.868 59.903 1.00 32.80 47 TYR E C 1
ATOM 5078 O O . TYR E 2 46 ? 36.667 47.660 59.804 1.00 29.59 47 TYR E O 1
ATOM 5087 N N . ARG E 2 47 ? 35.301 46.376 61.064 1.00 29.83 48 ARG E N 1
ATOM 5088 C CA . ARG E 2 47 ? 35.979 46.626 62.340 1.00 31.00 48 ARG E CA 1
ATOM 5089 C C . ARG E 2 47 ? 36.226 45.318 63.098 1.00 34.64 48 ARG E C 1
ATOM 5090 O O . ARG E 2 47 ? 35.337 44.455 63.203 1.00 29.79 48 ARG E O 1
ATOM 5098 N N . ALA E 2 48 ? 37.442 45.162 63.609 1.00 28.97 49 ALA E N 1
ATOM 5099 C CA . ALA E 2 48 ? 37.751 44.036 64.465 1.00 30.43 49 ALA E CA 1
ATOM 5100 C C . ALA E 2 48 ? 37.060 44.284 65.804 1.00 31.84 49 ALA E C 1
ATOM 5101 O O . ALA E 2 48 ? 37.081 45.402 66.315 1.00 27.88 49 ALA E O 1
ATOM 5103 N N . VAL E 2 49 ? 36.425 43.256 66.355 1.00 30.08 50 VAL E N 1
ATOM 5104 C CA . VAL E 2 49 ? 35.798 43.387 67.663 1.00 29.93 50 VAL E CA 1
ATOM 5105 C C . VAL E 2 49 ? 36.750 42.860 68.733 1.00 34.63 50 VAL E C 1
ATOM 5106 O O . VAL E 2 49 ? 37.130 43.592 69.639 1.00 39.97 50 VAL E O 1
ATOM 5110 N N . THR E 2 50 ? 37.173 41.608 68.581 1.00 34.88 51 THR E N 1
ATOM 5111 C CA . THR E 2 50 ? 38.206 41.020 69.420 1.00 31.38 51 THR E CA 1
ATOM 5112 C C . THR E 2 50 ? 39.517 40.990 68.629 1.00 36.11 51 THR E C 1
ATOM 5113 O O . THR E 2 50 ? 39.506 41.157 67.411 1.00 33.38 51 THR E O 1
ATOM 5117 N N . GLU E 2 51 ? 40.638 40.765 69.317 1.00 36.40 52 GLU E N 1
ATOM 5118 C CA . GLU E 2 51 ? 41.964 40.889 68.706 1.00 31.87 52 GLU E CA 1
ATOM 5119 C C . GLU E 2 51 ? 42.271 39.913 67.578 1.00 35.42 52 GLU E C 1
ATOM 5120 O O . GLU E 2 51 ? 42.943 40.274 66.615 1.00 34.22 52 GLU E O 1
ATOM 5126 N N . LEU E 2 52 ? 41.798 38.679 67.685 1.00 33.87 53 LEU E N 1
ATOM 5127 C CA . LEU E 2 52 ? 42.081 37.706 66.640 1.00 34.99 53 LEU E CA 1
ATOM 5128 C C . LEU E 2 52 ? 41.436 38.088 65.307 1.00 37.28 53 LEU E C 1
ATOM 5129 O O . LEU E 2 52 ? 41.796 37.552 64.255 1.00 39.88 53 LEU E O 1
ATOM 5134 N N . GLY E 2 53 ? 40.499 39.029 65.336 1.00 33.75 54 GLY E N 1
ATOM 5135 C CA . GLY E 2 53 ? 39.843 39.438 64.102 1.00 38.63 54 GLY E CA 1
ATOM 5136 C C . GLY E 2 53 ? 40.581 40.532 63.344 1.00 35.44 54 GLY E C 1
ATOM 5137 O O . GLY E 2 53 ? 40.211 40.884 62.224 1.00 34.97 54 GLY E O 1
ATOM 5138 N N . ARG E 2 54 ? 41.644 41.052 63.949 1.00 35.41 55 ARG E N 1
ATOM 5139 C CA . ARG E 2 54 ? 42.391 42.172 63.372 1.00 37.25 55 ARG E CA 1
ATOM 5140 C C . ARG E 2 54 ? 42.909 41.965 61.939 1.00 35.29 55 ARG E C 1
ATOM 5141 O O . ARG E 2 54 ? 42.732 42.850 61.108 1.00 35.75 55 ARG E O 1
ATOM 5149 N N . PRO E 2 55 ? 43.541 40.806 61.645 1.00 34.07 56 PRO E N 1
ATOM 5150 C CA . PRO E 2 55 ? 44.068 40.601 60.289 1.00 35.11 56 PRO E CA 1
ATOM 5151 C C . PRO E 2 55 ? 42.958 40.566 59.241 1.00 40.33 56 PRO E C 1
ATOM 5152 O O . PRO E 2 55 ? 43.203 40.870 58.077 1.00 34.03 56 PRO E O 1
ATOM 5156 N N . ASP E 2 56 ? 41.761 40.152 59.650 1.00 41.20 57 ASP E N 1
ATOM 5157 C CA . ASP E 2 56 ? 40.643 40.028 58.725 1.00 36.07 57 ASP E CA 1
ATOM 5158 C C . ASP E 2 56 ? 40.054 41.382 58.361 1.00 34.67 57 ASP E C 1
ATOM 5159 O O . ASP E 2 56 ? 39.816 41.659 57.190 1.00 36.35 57 ASP E O 1
ATOM 5164 N N . ALA E 2 57 ? 39.824 42.229 59.361 1.00 31.57 58 ALA E N 1
ATOM 5165 C CA . ALA E 2 57 ? 39.319 43.575 59.094 1.00 33.90 58 ALA E CA 1
ATOM 5166 C C . ALA E 2 57 ? 40.289 44.361 58.220 1.00 35.91 58 ALA E C 1
ATOM 5167 O O . ALA E 2 57 ? 39.869 45.036 57.288 1.00 38.13 58 ALA E O 1
ATOM 5169 N N . GLU E 2 58 ? 41.582 44.290 58.528 1.00 39.61 59 GLU E N 1
ATOM 5170 C CA . GLU E 2 58 ? 42.571 44.998 57.717 1.00 41.95 59 GLU E CA 1
ATOM 5171 C C . GLU E 2 58 ? 42.582 44.480 56.286 1.00 37.28 59 GLU E C 1
ATOM 5172 O O . GLU E 2 58 ? 42.589 45.257 55.336 1.00 37.95 59 GLU E O 1
ATOM 5178 N N . TYR E 2 59 ? 42.554 43.162 56.139 1.00 35.15 60 TYR E N 1
ATOM 5179 C CA . TYR E 2 59 ? 42.605 42.557 54.818 1.00 35.73 60 TYR E CA 1
ATOM 5180 C C . TYR E 2 59 ? 41.384 42.970 54.006 1.00 39.18 60 TYR E C 1
ATOM 5181 O O . TYR E 2 59 ? 41.524 43.509 52.902 1.00 38.99 60 TYR E O 1
ATOM 5190 N N . TRP E 2 60 ? 40.193 42.781 54.573 1.00 35.43 61 TRP E N 1
ATOM 5191 C CA . TRP E 2 60 ? 38.962 43.085 53.848 1.00 36.24 61 TRP E CA 1
ATOM 5192 C C . TRP E 2 60 ? 38.837 44.587 53.541 1.00 38.32 61 TRP E C 1
ATOM 5193 O O . TRP E 2 60 ? 38.355 44.963 52.473 1.00 37.66 61 TRP E O 1
ATOM 5204 N N . ASN E 2 61 ? 39.274 45.444 54.463 1.00 35.96 62 ASN E N 1
ATOM 5205 C CA . ASN E 2 61 ? 39.223 46.890 54.224 1.00 36.08 62 ASN E CA 1
ATOM 5206 C C . ASN E 2 61 ? 40.166 47.335 53.088 1.00 37.70 62 ASN E C 1
ATOM 5207 O O . ASN E 2 61 ? 40.138 48.499 52.673 1.00 36.53 62 ASN E O 1
ATOM 5212 N N . SER E 2 62 ? 41.037 46.434 52.633 1.00 35.48 63 SER E N 1
ATOM 5213 C CA . SER E 2 62 ? 41.969 46.758 51.544 1.00 39.09 63 SER E CA 1
ATOM 5214 C C . SER E 2 62 ? 41.383 46.401 50.180 1.00 44.08 63 SER E C 1
ATOM 5215 O O . SER E 2 62 ? 42.002 46.655 49.148 1.00 48.52 63 SER E O 1
ATOM 5218 N N . GLN E 2 63 ? 40.193 45.809 50.176 1.00 39.18 64 GLN E N 1
ATOM 5219 C CA . GLN E 2 63 ? 39.557 45.381 48.941 1.00 44.79 64 GLN E CA 1
ATOM 5220 C C . GLN E 2 63 ? 38.504 46.403 48.526 1.00 49.06 64 GLN E C 1
ATOM 5221 O O . GLN E 2 63 ? 37.414 46.450 49.112 1.00 42.06 64 GLN E O 1
ATOM 5227 N N . LYS E 2 64 ? 38.829 47.231 47.534 1.00 46.90 65 LYS E N 1
ATOM 5228 C CA . LYS E 2 64 ? 37.914 48.290 47.111 1.00 48.35 65 LYS E CA 1
ATOM 5229 C C . LYS E 2 64 ? 36.567 47.777 46.607 1.00 44.68 65 LYS E C 1
ATOM 5230 O O . LYS E 2 64 ? 35.527 48.361 46.912 1.00 45.31 65 LYS E O 1
ATOM 5236 N N . ASP E 2 65 ? 36.589 46.697 45.832 1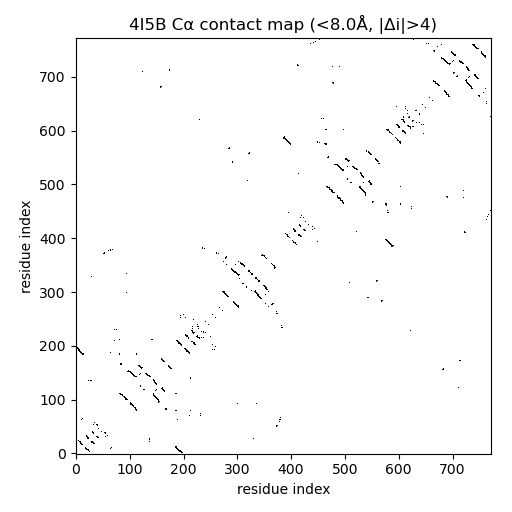.00 46.67 66 ASP E N 1
ATOM 5237 C CA . ASP E 2 65 ? 35.355 46.118 45.296 1.00 49.38 66 ASP E CA 1
ATOM 5238 C C . ASP E 2 65 ? 34.459 45.617 46.424 1.00 44.21 66 ASP E C 1
ATOM 5239 O O . ASP E 2 65 ? 33.243 45.823 46.414 1.00 41.25 66 ASP E O 1
ATOM 5244 N N . LEU E 2 66 ? 35.092 44.965 47.395 1.00 45.90 67 LEU E N 1
ATOM 5245 C CA . LEU E 2 66 ? 34.398 44.426 48.550 1.00 44.61 67 LEU E CA 1
ATOM 5246 C C . LEU E 2 66 ? 33.667 45.519 49.291 1.00 39.83 67 LEU E C 1
ATOM 5247 O O . LEU E 2 66 ? 32.477 45.388 49.551 1.00 40.75 67 LEU E O 1
ATOM 5252 N N . LEU E 2 67 ? 34.369 46.595 49.626 1.00 37.45 68 LEU E N 1
ATOM 5253 C CA . LEU E 2 67 ? 33.751 47.678 50.370 1.00 36.82 68 LEU E CA 1
ATOM 5254 C C . LEU E 2 67 ? 32.598 48.255 49.576 1.00 37.76 68 LEU E C 1
ATOM 5255 O O . LEU E 2 67 ? 31.579 48.645 50.153 1.00 38.40 68 LEU E O 1
ATOM 5260 N N . GLU E 2 68 ? 32.758 48.296 48.254 1.00 38.06 69 GLU E N 1
ATOM 5261 C CA . GLU E 2 68 ? 31.705 48.816 47.392 1.00 39.87 69 GLU E CA 1
ATOM 5262 C C . GLU E 2 68 ? 30.414 48.010 47.437 1.00 31.96 69 GLU E C 1
ATOM 5263 O O . GLU E 2 68 ? 29.350 48.584 47.621 1.00 33.42 69 GLU E O 1
ATOM 5269 N N . GLN E 2 69 ? 30.512 46.690 47.274 1.00 34.42 70 GLN E N 1
ATOM 5270 C CA . GLN E 2 69 ? 29.353 45.806 47.417 1.00 35.61 70 GLN E CA 1
ATOM 5271 C C . GLN E 2 69 ? 28.715 45.950 48.805 1.00 35.50 70 GLN E C 1
ATOM 5272 O O . GLN E 2 69 ? 27.499 46.140 48.902 1.00 33.27 70 GLN E O 1
ATOM 5278 N N . ARG E 2 70 ? 29.513 45.861 49.872 1.00 35.86 71 ARG E N 1
ATOM 5279 C CA . ARG E 2 70 ? 28.955 45.909 51.221 1.00 32.61 71 ARG E CA 1
ATOM 5280 C C . ARG E 2 70 ? 28.225 47.222 51.480 1.00 34.93 71 ARG E C 1
ATOM 5281 O O . ARG E 2 70 ? 27.175 47.233 52.123 1.00 32.25 71 ARG E O 1
ATOM 5289 N N . ARG E 2 71 ? 28.769 48.324 50.968 1.00 31.46 72 ARG E N 1
ATOM 5290 C CA . ARG E 2 71 ? 28.172 49.648 51.192 1.00 32.68 72 ARG E CA 1
ATOM 5291 C C . ARG E 2 71 ? 26.876 49.869 50.412 1.00 33.13 72 ARG E C 1
ATOM 5292 O O . ARG E 2 71 ? 26.082 50.747 50.748 1.00 35.39 72 ARG E O 1
ATOM 5300 N N . ALA E 2 72 ? 26.691 49.095 49.349 1.00 30.85 73 ALA E N 1
ATOM 5301 C CA . ALA E 2 72 ? 25.465 49.162 48.561 1.00 32.43 73 ALA E CA 1
ATOM 5302 C C . ALA E 2 72 ? 24.453 48.117 49.032 1.00 34.37 73 ALA E C 1
ATOM 5303 O O . ALA E 2 72 ? 23.301 48.118 48.589 1.00 29.71 73 ALA E O 1
ATOM 5305 N N . ALA E 2 73 ? 24.899 47.220 49.913 1.00 30.49 74 ALA E N 1
ATOM 5306 C CA . ALA E 2 73 ? 24.103 46.065 50.321 1.00 32.07 74 ALA E CA 1
ATOM 5307 C C . ALA E 2 73 ? 22.795 46.411 51.032 1.00 30.27 74 ALA E C 1
ATOM 5308 O O . ALA E 2 73 ? 21.865 45.615 51.010 1.00 31.28 74 ALA E O 1
ATOM 5310 N N . VAL E 2 74 ? 22.712 47.577 51.666 1.00 27.54 75 VAL E N 1
ATOM 5311 C CA . VAL E 2 74 ? 21.453 47.974 52.287 1.00 28.59 75 VAL E CA 1
ATOM 5312 C C . VAL E 2 74 ? 20.342 48.077 51.242 1.00 33.37 75 VAL E C 1
ATOM 5313 O O . VAL E 2 74 ? 19.156 47.986 51.578 1.00 29.13 75 VAL E O 1
ATOM 5317 N N . ASP E 2 75 ? 20.736 48.300 49.987 1.00 31.65 76 ASP E N 1
ATOM 5318 C CA . ASP E 2 75 ? 19.797 48.354 48.874 1.00 29.50 76 ASP E CA 1
ATOM 5319 C C . ASP E 2 75 ? 19.680 47.003 48.194 1.00 30.78 76 ASP E C 1
ATOM 5320 O O . ASP E 2 75 ? 18.600 46.439 48.114 1.00 35.15 76 ASP E O 1
ATOM 5325 N N . THR E 2 76 ? 20.804 46.486 47.710 1.00 29.72 77 THR E N 1
ATOM 5326 C CA . THR E 2 76 ? 20.815 45.296 46.868 1.00 28.03 77 THR E CA 1
ATOM 5327 C C . THR E 2 76 ? 20.534 43.993 47.626 1.00 31.57 77 THR E C 1
ATOM 5328 O O . THR E 2 76 ? 20.280 42.950 47.008 1.00 27.15 77 THR E O 1
ATOM 5332 N N . TYR E 2 77 ? 20.626 44.047 48.954 1.00 24.91 78 TYR E N 1
ATOM 5333 C CA . TYR E 2 77 ? 20.438 42.866 49.801 1.00 27.63 78 TYR E CA 1
ATOM 5334 C C . TYR E 2 77 ? 19.259 43.053 50.749 1.00 27.76 78 TYR E C 1
ATOM 5335 O O . TYR E 2 77 ? 18.243 42.362 50.638 1.00 29.43 78 TYR E O 1
ATOM 5344 N N . CYS E 2 78 ? 19.392 43.999 51.676 1.00 26.31 79 CYS E N 1
ATOM 5345 C CA . CYS E 2 78 ? 18.372 44.217 52.703 1.00 27.72 79 CYS E CA 1
ATOM 5346 C C . CYS E 2 78 ? 17.020 44.639 52.115 1.00 30.94 79 CYS E C 1
ATOM 5347 O O . CYS E 2 78 ? 15.998 44.000 52.371 1.00 24.71 79 CYS E O 1
ATOM 5350 N N . ARG E 2 79 ? 17.009 45.744 51.374 1.00 29.15 80 ARG E N 1
ATOM 5351 C CA . ARG E 2 79 ? 15.769 46.221 50.767 1.00 31.56 80 ARG E CA 1
ATOM 5352 C C . ARG E 2 79 ? 15.242 45.231 49.738 1.00 25.91 80 ARG E C 1
ATOM 5353 O O . ARG E 2 79 ? 14.041 45.026 49.637 1.00 26.76 80 ARG E O 1
ATOM 5361 N N . HIS E 2 80 ? 16.139 44.605 48.982 1.00 26.95 81 HIS E N 1
ATOM 5362 C CA . HIS E 2 80 ? 15.700 43.620 48.002 1.00 29.97 81 HIS E CA 1
ATOM 5363 C C . HIS E 2 80 ? 14.963 42.465 48.669 1.00 29.11 81 HIS E C 1
ATOM 5364 O O . HIS E 2 80 ? 13.862 42.110 48.258 1.00 24.49 81 HIS E O 1
ATOM 5371 N N . ASN E 2 81 ? 15.571 41.881 49.700 1.00 26.32 82 ASN E N 1
ATOM 5372 C CA . ASN E 2 81 ? 14.962 40.736 50.356 1.00 24.41 82 ASN E CA 1
ATOM 5373 C C . ASN E 2 81 ? 13.672 41.092 51.061 1.00 24.66 82 ASN E C 1
ATOM 5374 O O . ASN E 2 81 ? 12.725 40.312 51.061 1.00 28.11 82 ASN E O 1
ATOM 5379 N N . TYR E 2 82 ? 13.637 42.276 51.652 1.00 23.32 83 TYR E N 1
ATOM 5380 C CA . TYR E 2 82 ? 12.430 42.770 52.304 1.00 24.53 83 TYR E CA 1
ATOM 5381 C C . TYR E 2 82 ? 11.284 42.834 51.290 1.00 25.90 83 TYR E C 1
ATOM 5382 O O . TYR E 2 82 ? 10.160 42.407 51.571 1.00 24.97 83 TYR E O 1
ATOM 5391 N N . GLY E 2 83 ? 11.581 43.368 50.107 1.00 24.86 84 GLY E N 1
ATOM 5392 C CA . GLY E 2 83 ? 10.572 43.566 49.077 1.00 20.58 84 GLY E CA 1
ATOM 5393 C C . GLY E 2 83 ? 9.959 42.268 48.603 1.00 25.75 84 GLY E C 1
ATOM 5394 O O . GLY E 2 83 ? 8.735 42.147 48.508 1.00 30.03 84 GLY E O 1
ATOM 5395 N N . VAL E 2 84 ? 10.803 41.290 48.296 1.00 24.23 85 VAL E N 1
ATOM 5396 C CA . VAL E 2 84 ? 10.306 40.031 47.750 1.00 29.16 85 VAL E CA 1
ATOM 5397 C C . VAL E 2 84 ? 9.574 39.199 48.802 1.00 27.50 85 VAL E C 1
ATOM 5398 O O . VAL E 2 84 ? 8.663 38.428 48.466 1.00 25.79 85 VAL E O 1
ATOM 5402 N N . GLY E 2 85 ? 9.943 39.380 50.071 1.00 23.15 86 GLY E N 1
ATOM 5403 C CA . GLY E 2 85 ? 9.323 38.621 51.148 1.00 22.69 86 GLY E CA 1
ATOM 5404 C C . GLY E 2 85 ? 8.129 39.284 51.819 1.00 22.08 86 GLY E C 1
ATOM 5405 O O . GLY E 2 85 ? 7.389 38.630 52.560 1.00 24.87 86 GLY E O 1
ATOM 5406 N N . GLU E 2 86 ? 7.935 40.578 51.562 1.00 23.78 87 GLU E N 1
ATOM 5407 C CA . GLU E 2 86 ? 6.952 41.405 52.289 1.00 21.31 87 GLU E CA 1
ATOM 5408 C C . GLU E 2 86 ? 5.538 40.800 52.403 1.00 24.29 87 GLU E C 1
ATOM 5409 O O . GLU E 2 86 ? 4.899 40.866 53.471 1.00 22.50 87 GLU E O 1
ATOM 5415 N N . SER E 2 87 ? 5.037 40.241 51.300 1.00 21.39 88 SER E N 1
ATOM 5416 C CA . SER E 2 87 ? 3.640 39.816 51.240 1.00 21.71 88 SER E CA 1
ATOM 5417 C C . SER E 2 87 ? 3.309 38.738 52.269 1.00 19.67 88 SER E C 1
ATOM 5418 O O . SER E 2 87 ? 2.195 38.682 52.749 1.00 21.37 88 SER E O 1
ATOM 5421 N N . PHE E 2 88 ? 4.276 37.902 52.630 1.00 21.18 89 PHE E N 1
ATOM 5422 C CA . PHE E 2 88 ? 3.980 36.799 53.550 1.00 20.24 89 PHE E CA 1
ATOM 5423 C C . PHE E 2 88 ? 4.660 36.922 54.922 1.00 24.22 89 PHE E C 1
ATOM 5424 O O . PHE E 2 88 ? 4.540 36.024 55.765 1.00 21.32 89 PHE E O 1
ATOM 5432 N N . THR E 2 89 ? 5.364 38.033 55.135 1.00 19.84 90 THR E N 1
ATOM 5433 C CA . THR E 2 89 ? 6.034 38.305 56.405 1.00 21.89 90 THR E CA 1
ATOM 5434 C C . THR E 2 89 ? 5.508 39.579 57.040 1.00 20.76 90 THR E C 1
ATOM 5435 O O . THR E 2 89 ? 4.771 39.526 58.031 1.00 20.82 90 THR E O 1
ATOM 5439 N N . VAL E 2 90 ? 5.910 40.722 56.491 1.00 20.87 91 VAL E N 1
ATOM 5440 C CA . VAL E 2 90 ? 5.406 42.023 56.945 1.00 19.40 91 VAL E CA 1
ATOM 5441 C C . VAL E 2 90 ? 3.866 42.077 57.004 1.00 22.11 91 VAL E C 1
ATOM 5442 O O . VAL E 2 90 ? 3.294 42.630 57.949 1.00 21.44 91 VAL E O 1
ATOM 5446 N N . GLN E 2 91 ? 3.200 41.497 56.004 1.00 21.91 92 GLN E N 1
ATOM 5447 C CA . GLN E 2 91 ? 1.731 41.556 55.899 1.00 20.71 92 GLN E CA 1
ATOM 5448 C C . GLN E 2 91 ? 0.997 40.383 56.551 1.00 18.94 92 GLN E C 1
ATOM 5449 O O . GLN E 2 91 ? -0.234 40.360 56.595 1.00 19.10 92 GLN E O 1
ATOM 5455 N N . ARG E 2 92 ? 1.745 39.426 57.089 1.00 19.22 93 ARG E N 1
ATOM 5456 C CA . ARG E 2 92 ? 1.137 38.258 57.728 1.00 22.16 93 ARG E CA 1
ATOM 5457 C C . ARG E 2 92 ? 0.277 38.677 58.927 1.00 19.84 93 ARG E C 1
ATOM 5458 O O . ARG E 2 92 ? 0.679 39.527 59.710 1.00 18.26 93 ARG E O 1
ATOM 5466 N N . ARG E 2 93 ? -0.934 38.122 59.009 1.00 23.24 94 ARG E N 1
ATOM 5467 C CA . ARG E 2 93 ? -1.873 38.405 60.098 1.00 21.80 94 ARG E CA 1
ATOM 5468 C C . ARG E 2 93 ? -2.585 37.106 60.460 1.00 22.87 94 ARG E C 1
ATOM 5469 O O . ARG E 2 93 ? -3.143 36.449 59.592 1.00 21.38 94 ARG E O 1
ATOM 5477 N N . VAL E 2 94 ? -2.535 36.704 61.720 1.00 20.10 95 VAL E N 1
ATOM 5478 C CA . VAL E 2 94 ? -3.351 35.576 62.168 1.00 17.68 95 VAL E CA 1
ATOM 5479 C C . VAL E 2 94 ? -4.011 36.042 63.445 1.00 21.40 95 VAL E C 1
ATOM 5480 O O . VAL E 2 94 ? -3.338 36.492 64.381 1.00 18.47 95 VAL E O 1
ATOM 5484 N N . GLU E 2 95 ? -5.324 35.924 63.480 1.00 15.93 96 GLU E N 1
ATOM 5485 C CA . GLU E 2 95 ? -6.133 36.435 64.561 1.00 21.01 96 GLU E CA 1
ATOM 5486 C C . GLU E 2 95 ? -6.006 35.537 65.777 1.00 19.41 96 GLU E C 1
ATOM 5487 O O . GLU E 2 95 ? -5.994 34.325 65.658 1.00 20.98 96 GLU E O 1
ATOM 5493 N N . PRO E 2 96 ? -5.886 36.138 66.957 1.00 20.07 97 PRO E N 1
ATOM 5494 C CA . PRO E 2 96 ? -5.777 35.318 68.166 1.00 24.22 97 PRO E CA 1
ATOM 5495 C C . PRO E 2 96 ? -7.057 34.563 68.489 1.00 26.95 97 PRO E C 1
ATOM 5496 O O . PRO E 2 96 ? -8.150 35.071 68.286 1.00 25.60 97 PRO E O 1
ATOM 5500 N N . LYS E 2 97 ? -6.908 33.358 69.011 1.00 24.32 98 LYS E N 1
ATOM 5501 C CA . LYS E 2 97 ? -8.023 32.687 69.662 1.00 27.12 98 LYS E CA 1
ATOM 5502 C C . LYS E 2 97 ? -8.001 33.076 71.138 1.00 25.47 98 LYS E C 1
ATOM 5503 O O . LYS E 2 97 ? -6.980 32.937 71.815 1.00 22.42 98 LYS E O 1
ATOM 5509 N N . VAL E 2 98 ? -9.123 33.590 71.622 1.00 26.55 99 VAL E N 1
ATOM 5510 C CA . VAL E 2 98 ? -9.186 34.099 72.978 1.00 24.48 99 VAL E CA 1
ATOM 5511 C C . VAL E 2 98 ? -10.135 33.240 73.791 1.00 29.37 99 VAL E C 1
ATOM 5512 O O . VAL E 2 98 ? -11.312 33.129 73.454 1.00 29.14 99 VAL E O 1
ATOM 5516 N N . THR E 2 99 ? -9.631 32.639 74.864 1.00 27.86 100 THR E N 1
ATOM 5517 C CA . THR E 2 99 ? -10.483 31.827 75.728 1.00 29.59 100 THR E CA 1
ATOM 5518 C C . THR E 2 99 ? -10.263 32.219 77.193 1.00 30.57 100 THR E C 1
ATOM 5519 O O . THR E 2 99 ? -9.131 32.496 77.627 1.00 27.44 100 THR E O 1
ATOM 5523 N N . VAL E 2 100 ? -11.355 32.255 77.950 1.00 29.54 101 VAL E N 1
ATOM 5524 C CA . VAL E 2 100 ? -11.297 32.641 79.350 1.00 28.06 101 VAL E CA 1
ATOM 5525 C C . VAL E 2 100 ? -11.795 31.491 80.223 1.00 35.58 101 VAL E C 1
ATOM 5526 O O . VAL E 2 100 ? -12.812 30.874 79.915 1.00 32.67 101 VAL E O 1
ATOM 5530 N N . TYR E 2 101 ? -11.060 31.194 81.291 1.00 32.76 102 TYR E N 1
ATOM 5531 C CA . TYR E 2 101 ? -11.442 30.153 82.248 1.00 33.03 102 TYR E CA 1
ATOM 5532 C C . TYR E 2 101 ? -10.772 30.379 83.609 1.00 36.41 102 TYR E C 1
ATOM 5533 O O . TYR E 2 101 ? -9.675 30.964 83.685 1.00 32.79 102 TYR E O 1
ATOM 5542 N N . PRO E 2 102 ? -11.428 29.920 84.694 1.00 39.11 103 PRO E N 1
ATOM 5543 C CA . PRO E 2 102 ? -10.795 30.001 86.019 1.00 32.48 103 PRO E CA 1
ATOM 5544 C C . PRO E 2 102 ? -9.731 28.931 86.126 1.00 36.89 103 PRO E C 1
ATOM 5545 O O . PRO E 2 102 ? -9.931 27.849 85.595 1.00 36.08 103 PRO E O 1
ATOM 5549 N N . SER E 2 103 ? -8.599 29.235 86.757 1.00 33.26 104 SER E N 1
ATOM 5550 C CA . SER E 2 103 ? -7.540 28.252 86.897 1.00 37.81 104 SER E CA 1
ATOM 5551 C C . SER E 2 103 ? -8.014 27.057 87.738 1.00 37.51 104 SER E C 1
ATOM 5552 O O . SER E 2 103 ? -7.560 25.940 87.537 1.00 45.01 104 SER E O 1
ATOM 5555 N N . LYS E 2 104 ? -8.896 27.299 88.699 1.00 37.99 105 LYS E N 1
ATOM 5556 C CA . LYS E 2 104 ? -9.438 26.205 89.501 1.00 45.42 105 LYS E CA 1
ATOM 5557 C C . LYS E 2 104 ? -10.922 26.427 89.748 1.00 43.28 105 LYS E C 1
ATOM 5558 O O . LYS E 2 104 ? -11.392 27.569 89.752 1.00 45.40 105 LYS E O 1
ATOM 5564 N N . THR E 2 105 ? -11.658 25.335 89.965 1.00 47.88 106 THR E N 1
ATOM 5565 C CA . THR E 2 105 ? -13.124 25.400 90.099 1.00 48.47 106 THR E CA 1
ATOM 5566 C C . THR E 2 105 ? -13.666 25.359 91.531 1.00 55.45 106 THR E C 1
ATOM 5567 O O . THR E 2 105 ? -13.959 24.283 92.050 1.00 52.34 106 THR E O 1
ATOM 5571 N N . GLN E 2 106 ? -13.824 26.530 92.149 1.00 61.45 107 GLN E N 1
ATOM 5572 C CA . GLN E 2 106 ? -14.269 26.640 93.540 1.00 48.56 107 GLN E CA 1
ATOM 5573 C C . GLN E 2 106 ? -15.550 27.446 93.673 1.00 53.05 107 GLN E C 1
ATOM 5574 O O . GLN E 2 106 ? -15.972 28.102 92.715 1.00 55.79 107 GLN E O 1
ATOM 5580 N N . PRO E 2 107 ? -16.171 27.414 94.872 1.00 51.67 108 PRO E N 1
ATOM 5581 C CA . PRO E 2 107 ? -17.233 28.392 95.113 1.00 52.21 108 PRO E CA 1
ATOM 5582 C C . PRO E 2 107 ? -16.688 29.823 95.162 1.00 54.21 108 PRO E C 1
ATOM 5583 O O . PRO E 2 107 ? -15.488 30.051 95.369 1.00 50.57 108 PRO E O 1
ATOM 5587 N N . LEU E 2 108 ? -17.597 30.770 94.961 1.00 48.07 109 LEU E N 1
ATOM 5588 C CA . LEU E 2 108 ? -17.348 32.194 95.118 1.00 43.96 109 LEU E CA 1
ATOM 5589 C C . LEU E 2 108 ? -16.691 32.528 96.447 1.00 45.13 109 LEU E C 1
ATOM 5590 O O . LEU E 2 108 ? -16.618 31.686 97.354 1.00 40.99 109 LEU E O 1
ATOM 5595 N N . GLN E 2 109 ? -16.164 33.749 96.512 1.00 41.51 110 GLN E N 1
ATOM 5596 C CA . GLN E 2 109 ? -15.664 34.324 97.749 1.00 45.14 110 GLN E CA 1
ATOM 5597 C C . GLN E 2 109 ? -14.292 33.771 98.157 1.00 39.72 110 GLN E C 1
ATOM 5598 O O . GLN E 2 109 ? -13.716 34.197 99.156 1.00 39.37 110 GLN E O 1
ATOM 5604 N N . HIS E 2 110 ? -13.781 32.817 97.382 1.00 39.80 111 HIS E N 1
ATOM 5605 C CA . HIS E 2 110 ? -12.391 32.395 97.509 1.00 35.85 111 HIS E CA 1
ATOM 5606 C C . HIS E 2 110 ? -11.514 32.870 96.332 1.00 34.08 111 HIS E C 1
ATOM 5607 O O . HIS E 2 110 ? -12.001 33.056 95.215 1.00 27.25 111 HIS E O 1
ATOM 5614 N N . HIS E 2 111 ? -10.240 33.138 96.614 1.00 30.53 112 HIS E N 1
ATOM 5615 C CA . HIS E 2 111 ? -9.314 33.636 95.603 1.00 26.32 112 HIS E CA 1
ATOM 5616 C C . HIS E 2 111 ? -9.152 32.682 94.423 1.00 25.05 112 HIS E C 1
ATOM 5617 O O . HIS E 2 111 ? -9.105 31.462 94.582 1.00 25.17 112 HIS E O 1
ATOM 5624 N N . ASN E 2 112 ? -9.048 33.253 93.229 1.00 24.10 113 ASN E N 1
ATOM 5625 C CA . ASN E 2 112 ? -8.866 32.446 92.038 1.00 26.21 113 ASN E CA 1
ATOM 5626 C C . ASN E 2 112 ? -8.091 33.251 91.015 1.00 25.40 113 ASN E C 1
ATOM 5627 O O . ASN E 2 112 ? -8.028 34.485 91.092 1.00 26.19 113 ASN E O 1
ATOM 5632 N N . LEU E 2 113 ? -7.515 32.555 90.050 1.00 23.11 114 LEU E N 1
ATOM 5633 C CA . LEU E 2 113 ? -6.859 33.223 88.935 1.00 27.33 114 LEU E CA 1
ATOM 5634 C C . LEU E 2 113 ? -7.706 33.060 87.694 1.00 24.51 114 LEU E C 1
ATOM 5635 O O . LEU E 2 113 ? -7.892 31.952 87.209 1.00 28.13 114 LEU E O 1
ATOM 5640 N N . LEU E 2 114 ? -8.204 34.169 87.167 1.00 28.32 115 LEU E N 1
ATOM 5641 C CA . LEU E 2 114 ? -8.952 34.112 85.922 1.00 25.69 115 LEU E CA 1
ATOM 5642 C C . LEU E 2 114 ? -7.948 34.207 84.776 1.00 25.87 115 LEU E C 1
ATOM 5643 O O . LEU E 2 114 ? -7.206 35.185 84.667 1.00 25.41 115 LEU E O 1
ATOM 5648 N N . VAL E 2 115 ? -7.898 33.159 83.960 1.00 24.37 116 VAL E N 1
ATOM 5649 C CA . VAL E 2 115 ? -6.919 33.054 82.889 1.00 22.95 116 VAL E CA 1
ATOM 5650 C C . VAL E 2 115 ? -7.513 33.541 81.581 1.00 26.72 116 VAL E C 1
ATOM 5651 O O . VAL E 2 115 ? -8.541 33.031 81.141 1.00 24.13 116 VAL E O 1
ATOM 5655 N N . CYS E 2 116 ? -6.880 34.531 80.963 1.00 22.99 117 CYS E N 1
ATOM 5656 C CA . CYS E 2 116 ? -7.234 34.867 79.591 1.00 21.24 117 CYS E CA 1
ATOM 5657 C C . CYS E 2 116 ? -6.133 34.374 78.683 1.00 21.27 117 CYS E C 1
ATOM 5658 O O . CYS E 2 116 ? -5.039 34.931 78.651 1.00 20.02 117 CYS E O 1
ATOM 5661 N N . SER E 2 117 ? -6.429 33.295 77.981 1.00 22.51 118 SER E N 1
ATOM 5662 C CA . SER E 2 117 ? -5.495 32.672 77.077 1.00 24.61 118 SER E CA 1
ATOM 5663 C C . SER E 2 117 ? -5.719 33.237 75.677 1.00 24.64 118 SER E C 1
ATOM 5664 O O . SER E 2 117 ? -6.841 33.267 75.162 1.00 21.73 118 SER E O 1
ATOM 5667 N N . VAL E 2 118 ? -4.637 33.729 75.095 1.00 24.22 119 VAL E N 1
ATOM 5668 C CA . VAL E 2 118 ? -4.670 34.370 73.790 1.00 22.38 119 VAL E CA 1
ATOM 5669 C C . VAL E 2 118 ? -3.652 33.646 72.940 1.00 22.83 119 VAL E C 1
ATOM 5670 O O . VAL E 2 118 ? -2.439 33.761 73.173 1.00 20.34 119 VAL E O 1
ATOM 5674 N N . SER E 2 119 ? -4.123 32.874 71.970 1.00 20.13 120 SER E N 1
ATOM 5675 C CA . SER E 2 119 ? -3.214 31.951 71.284 1.00 23.60 120 SER E CA 1
ATOM 5676 C C . SER E 2 119 ? -3.319 31.973 69.748 1.00 21.60 120 SER E C 1
ATOM 5677 O O . SER E 2 119 ? -4.318 32.425 69.180 1.00 21.08 120 SER E O 1
ATOM 5680 N N . GLY E 2 120 ? -2.262 31.502 69.089 1.00 23.31 121 GLY E N 1
ATOM 5681 C CA . GLY E 2 120 ? -2.262 31.298 67.649 1.00 17.57 121 GLY E CA 1
ATOM 5682 C C . GLY E 2 120 ? -2.140 32.571 66.829 1.00 21.27 121 GLY E C 1
ATOM 5683 O O . GLY E 2 120 ? -2.509 32.577 65.658 1.00 21.14 121 GLY E O 1
ATOM 5684 N N . PHE E 2 121 ? -1.621 33.652 67.412 1.00 16.72 122 PHE E N 1
ATOM 5685 C CA . PHE E 2 121 ? -1.660 34.938 66.706 1.00 18.02 122 PHE E CA 1
ATOM 5686 C C . PHE E 2 121 ? -0.345 35.380 66.054 1.00 17.83 122 PHE E C 1
ATOM 5687 O O . PHE E 2 121 ? 0.732 34.882 66.390 1.00 17.82 122 PHE E O 1
ATOM 5695 N N . TYR E 2 122 ? -0.458 36.298 65.094 1.00 18.63 123 TYR E N 1
ATOM 5696 C CA . TYR E 2 122 ? 0.698 36.878 64.407 1.00 17.37 123 TYR E CA 1
ATOM 5697 C C . TYR E 2 122 ? 0.271 38.225 63.852 1.00 19.65 123 TYR E C 1
ATOM 5698 O O . TYR E 2 122 ? -0.828 38.341 63.316 1.00 18.32 123 TYR E O 1
ATOM 5707 N N . PRO E 2 123 ? 1.125 39.259 63.989 1.00 18.35 124 PRO E N 1
ATOM 5708 C CA . PRO E 2 123 ? 2.456 39.237 64.610 1.00 19.96 124 PRO E CA 1
ATOM 5709 C C . PRO E 2 123 ? 2.381 39.405 66.147 1.00 21.14 124 PRO E C 1
ATOM 5710 O O . PRO E 2 123 ? 1.288 39.274 66.736 1.00 18.57 124 PRO E O 1
ATOM 5714 N N . GLY E 2 124 ? 3.526 39.677 66.773 1.00 21.03 125 GLY E N 1
ATOM 5715 C CA . GLY E 2 124 ? 3.646 39.674 68.220 1.00 21.52 125 GLY E CA 1
ATOM 5716 C C . GLY E 2 124 ? 2.927 40.772 68.982 1.00 23.82 125 GLY E C 1
ATOM 5717 O O . GLY E 2 124 ? 2.435 40.526 70.075 1.00 22.83 125 GLY E O 1
ATOM 5718 N N . SER E 2 125 ? 2.850 41.969 68.409 1.00 21.05 126 SER E N 1
ATOM 5719 C CA . SER E 2 125 ? 2.214 43.103 69.062 1.00 21.58 126 SER E CA 1
ATOM 5720 C C . SER E 2 125 ? 0.775 42.803 69.455 1.00 25.12 126 SER E C 1
ATOM 5721 O O . SER E 2 125 ? -0.060 42.404 68.618 1.00 22.77 126 SER E O 1
ATOM 5724 N N . ILE E 2 126 ? 0.478 43.016 70.729 1.00 21.76 127 ILE E N 1
ATOM 5725 C CA . ILE E 2 126 ? -0.837 42.691 71.247 1.00 21.96 127 ILE E CA 1
ATOM 5726 C C . ILE E 2 126 ? -1.039 43.418 72.564 1.00 25.07 127 ILE E C 1
ATOM 5727 O O . ILE E 2 126 ? -0.082 43.732 73.268 1.00 25.93 127 ILE E O 1
ATOM 5732 N N . GLU E 2 127 ? -2.280 43.750 72.871 1.00 25.39 128 GLU E N 1
ATOM 5733 C CA . GLU E 2 127 ? -2.574 44.339 74.162 1.00 26.91 128 GLU E CA 1
ATOM 5734 C C . GLU E 2 127 ? -3.760 43.605 74.756 1.00 29.84 128 GLU E C 1
ATOM 5735 O O . GLU E 2 127 ? -4.785 43.431 74.099 1.00 21.90 128 GLU E O 1
ATOM 5741 N N . VAL E 2 128 ? -3.598 43.139 75.987 1.00 25.51 129 VAL E N 1
ATOM 5742 C CA . VAL E 2 128 ? -4.634 42.372 76.650 1.00 22.00 129 VAL E CA 1
ATOM 5743 C C . VAL E 2 128 ? -4.990 43.052 77.943 1.00 26.89 129 VAL E C 1
ATOM 5744 O O . VAL E 2 128 ? -4.105 43.332 78.758 1.00 24.48 129 VAL E O 1
ATOM 5748 N N . ARG E 2 129 ? -6.273 43.351 78.111 1.00 23.89 130 ARG E N 1
ATOM 5749 C CA . ARG E 2 129 ? -6.758 44.051 79.291 1.00 25.81 130 ARG E CA 1
ATOM 5750 C C . ARG E 2 129 ? -7.881 43.285 79.977 1.00 26.90 130 ARG E C 1
ATOM 5751 O O . ARG E 2 129 ? -8.613 42.523 79.343 1.00 28.07 130 ARG E O 1
ATOM 5759 N N . TRP E 2 130 ? -7.993 43.479 81.287 1.00 26.55 131 TRP E N 1
ATOM 5760 C CA . TRP E 2 130 ? -9.017 42.823 82.080 1.00 27.22 131 TRP E CA 1
ATOM 5761 C C . TRP E 2 130 ? -10.010 43.834 82.641 1.00 28.54 131 TRP E C 1
ATOM 5762 O O . TRP E 2 130 ? -9.622 44.890 83.133 1.00 31.42 131 TRP E O 1
ATOM 5773 N N . PHE E 2 131 ? -11.284 43.476 82.600 1.00 28.73 132 PHE E N 1
ATOM 5774 C CA . PHE E 2 131 ? -12.348 44.315 83.129 1.00 30.69 132 PHE E CA 1
ATOM 5775 C C . PHE E 2 131 ? -13.213 43.552 84.115 1.00 32.74 132 PHE E C 1
ATOM 5776 O O . PHE E 2 131 ? -13.471 42.358 83.947 1.00 29.10 132 PHE E O 1
ATOM 5784 N N . ARG E 2 132 ? -13.632 44.252 85.161 1.00 30.99 133 ARG E N 1
ATOM 5785 C CA . ARG E 2 132 ? -14.586 43.710 86.116 1.00 38.80 133 ARG E CA 1
ATOM 5786 C C . ARG E 2 132 ? -15.820 44.602 86.066 1.00 33.50 133 ARG E C 1
ATOM 5787 O O . ARG E 2 132 ? -15.712 45.797 86.295 1.00 33.76 133 ARG E O 1
ATOM 5795 N N . ASN E 2 133 ? -16.971 44.026 85.733 1.00 39.15 134 ASN E N 1
ATOM 5796 C CA . ASN E 2 133 ? -18.198 44.804 85.529 1.00 44.52 134 ASN E CA 1
ATOM 5797 C C . ASN E 2 133 ? -17.934 46.075 84.721 1.00 43.10 134 ASN E C 1
ATOM 5798 O O . ASN E 2 133 ? -18.328 47.168 85.139 1.00 43.12 134 ASN E O 1
ATOM 5803 N N . GLY E 2 134 ? -17.243 45.930 83.593 1.00 42.49 135 GLY E N 1
ATOM 5804 C CA . GLY E 2 134 ? -16.985 47.042 82.698 1.00 37.45 135 GLY E CA 1
ATOM 5805 C C . GLY E 2 134 ? -15.914 48.025 83.120 1.00 40.65 135 GLY E C 1
ATOM 5806 O O . GLY E 2 134 ? -15.620 48.969 82.388 1.00 42.35 135 GLY E O 1
ATOM 5807 N N . GLN E 2 135 ? -15.291 47.799 84.271 1.00 37.86 136 GLN E N 1
ATOM 5808 C CA . GLN E 2 135 ? -14.202 48.670 84.708 1.00 37.70 136 GLN E CA 1
ATOM 5809 C C . GLN E 2 135 ? -12.848 47.982 84.655 1.00 37.24 136 GLN E C 1
ATOM 5810 O O . GLN E 2 135 ? -12.708 46.814 85.034 1.00 37.09 136 GLN E O 1
ATOM 5816 N N . GLU E 2 136 ? -11.843 48.725 84.212 1.00 36.37 137 GLU E N 1
ATOM 5817 C CA . GLU E 2 136 ? -10.549 48.119 83.964 1.00 38.57 137 GLU E CA 1
ATOM 5818 C C . GLU E 2 136 ? -9.833 47.787 85.262 1.00 39.31 137 GLU E C 1
ATOM 5819 O O . GLU E 2 136 ? -9.723 48.622 86.160 1.00 37.12 137 GLU E O 1
ATOM 5825 N N . GLU E 2 137 ? -9.360 46.551 85.349 1.00 34.21 138 GLU E N 1
ATOM 5826 C CA . GLU E 2 137 ? -8.541 46.142 86.478 1.00 38.47 138 GLU E CA 1
ATOM 5827 C C . GLU E 2 137 ? -7.079 46.362 86.134 1.00 33.24 138 GLU E C 1
ATOM 5828 O O . GLU E 2 137 ? -6.540 45.681 85.262 1.00 34.98 138 GLU E O 1
ATOM 5834 N N . LYS E 2 138 ? -6.449 47.323 86.804 1.00 32.19 139 LYS E N 1
ATOM 5835 C CA . LYS E 2 138 ? -5.031 47.622 86.602 1.00 43.05 139 LYS E CA 1
ATOM 5836 C C . LYS E 2 138 ? -4.100 46.767 87.453 1.00 43.50 139 LYS E C 1
ATOM 5837 O O . LYS E 2 138 ? -3.003 46.409 87.015 1.00 49.95 139 LYS E O 1
ATOM 5843 N N . ALA E 2 139 ? -4.530 46.438 88.664 1.00 37.47 140 ALA E N 1
ATOM 5844 C CA . ALA E 2 139 ? -3.684 45.678 89.586 1.00 36.27 140 ALA E CA 1
ATOM 5845 C C . ALA E 2 139 ? -3.982 44.185 89.504 1.00 30.21 140 ALA E C 1
ATOM 5846 O O . ALA E 2 139 ? -5.019 43.782 88.981 1.00 29.59 140 ALA E O 1
ATOM 5848 N N . GLY E 2 140 ? -3.079 43.373 90.044 1.00 28.22 141 GLY E N 1
ATOM 5849 C CA . GLY E 2 140 ? -3.295 41.940 90.109 1.00 25.84 141 GLY E CA 1
ATOM 5850 C C . GLY E 2 140 ? -3.270 41.193 88.779 1.00 23.81 141 GLY E C 1
ATOM 5851 O O . GLY E 2 140 ? -3.816 40.101 88.692 1.00 25.15 141 GLY E O 1
ATOM 5852 N N . VAL E 2 141 ? -2.636 41.764 87.754 1.00 23.06 142 VAL E N 1
ATOM 5853 C CA . VAL E 2 141 ? -2.532 41.104 86.445 1.00 24.51 142 VAL E CA 1
ATOM 5854 C C . VAL E 2 141 ? -1.189 40.392 86.289 1.00 22.57 142 VAL E C 1
ATOM 5855 O O . VAL E 2 141 ? -0.134 41.005 86.330 1.00 24.06 142 VAL E O 1
ATOM 5859 N N . VAL E 2 142 ? -1.239 39.080 86.139 1.00 22.15 143 VAL E N 1
ATOM 5860 C CA . VAL E 2 142 ? -0.029 38.273 86.039 1.00 20.90 143 VAL E CA 1
ATOM 5861 C C . VAL E 2 142 ? 0.040 37.744 84.610 1.00 22.87 143 VAL E C 1
ATOM 5862 O O . VAL E 2 142 ? -0.816 36.969 84.202 1.00 19.64 143 VAL E O 1
ATOM 5866 N N . SER E 2 143 ? 1.021 38.209 83.841 1.00 23.70 144 SER E N 1
ATOM 5867 C CA . SER E 2 143 ? 1.136 37.837 82.430 1.00 23.22 144 SER E CA 1
ATOM 5868 C C . SER E 2 143 ? 2.396 37.038 82.148 1.00 24.96 144 SER E C 1
ATOM 5869 O O . SER E 2 143 ? 3.460 37.325 82.703 1.00 24.90 144 SER E O 1
ATOM 5872 N N . THR E 2 144 ? 2.295 36.061 81.254 1.00 19.72 145 THR E N 1
ATOM 5873 C CA . THR E 2 144 ? 3.483 35.345 80.815 1.00 20.98 145 THR E CA 1
ATOM 5874 C C . THR E 2 144 ? 4.343 36.214 79.907 1.00 24.55 145 THR E C 1
ATOM 5875 O O . THR E 2 144 ? 5.492 35.888 79.640 1.00 24.01 145 THR E O 1
ATOM 5879 N N . GLY E 2 145 ? 3.796 37.326 79.435 1.00 22.00 146 GLY E N 1
ATOM 5880 C CA . GLY E 2 145 ? 4.426 38.035 78.337 1.00 20.87 146 GLY E CA 1
ATOM 5881 C C . GLY E 2 145 ? 4.284 37.268 77.020 1.00 23.66 146 GLY E C 1
ATOM 5882 O O . GLY E 2 145 ? 3.530 36.304 76.924 1.00 21.35 146 GLY E O 1
ATOM 5883 N N . LEU E 2 146 ? 5.021 37.697 76.003 1.00 19.71 147 LEU E N 1
ATOM 5884 C CA . LEU E 2 146 ? 4.881 37.160 74.656 1.00 22.99 147 LEU E CA 1
ATOM 5885 C C . LEU E 2 146 ? 5.633 35.845 74.482 1.00 18.80 147 LEU E C 1
ATOM 5886 O O . LEU E 2 146 ? 6.829 35.763 74.722 1.00 20.80 147 LEU E O 1
ATOM 5891 N N . ILE E 2 147 ? 4.938 34.812 74.040 1.00 18.59 148 ILE E N 1
ATOM 5892 C CA . ILE E 2 147 ? 5.600 33.531 73.815 1.00 19.76 148 ILE E CA 1
ATOM 5893 C C . ILE E 2 147 ? 5.638 33.192 72.323 1.00 17.35 148 ILE E C 1
ATOM 5894 O O . ILE E 2 147 ? 4.593 33.089 71.693 1.00 18.95 148 ILE E O 1
ATOM 5899 N N . GLN E 2 148 ? 6.838 33.030 71.770 1.00 13.73 149 GLN E N 1
ATOM 5900 C CA . GLN E 2 148 ? 7.024 32.694 70.365 1.00 18.40 149 GLN E CA 1
ATOM 5901 C C . GLN E 2 148 ? 7.046 31.176 70.209 1.00 23.67 149 GLN E C 1
ATOM 5902 O O . GLN E 2 148 ? 7.922 30.530 70.767 1.00 19.30 149 GLN E O 1
ATOM 5908 N N . ASN E 2 149 ? 6.120 30.623 69.419 1.00 17.40 150 ASN E N 1
ATOM 5909 C CA . ASN E 2 149 ? 5.935 29.165 69.316 1.00 18.28 150 ASN E CA 1
ATOM 5910 C C . ASN E 2 149 ? 6.889 28.476 68.357 1.00 22.18 150 ASN E C 1
ATOM 5911 O O . ASN E 2 149 ? 7.033 27.247 68.380 1.00 20.58 150 ASN E O 1
ATOM 5916 N N . GLY E 2 150 ? 7.539 29.268 67.513 1.00 17.99 151 GLY E N 1
ATOM 5917 C CA . GLY E 2 150 ? 8.529 28.738 66.603 1.00 18.97 151 GLY E CA 1
ATOM 5918 C C . GLY E 2 150 ? 7.911 28.392 65.263 1.00 22.88 151 GLY E C 1
ATOM 5919 O O . GLY E 2 150 ? 8.604 27.972 64.335 1.00 22.39 151 GLY E O 1
ATOM 5920 N N . ASP E 2 151 ? 6.606 28.590 65.148 1.00 20.89 152 ASP E N 1
ATOM 5921 C CA . ASP E 2 151 ? 5.922 28.255 63.902 1.00 22.28 152 ASP E CA 1
ATOM 5922 C C . ASP E 2 151 ? 5.197 29.459 63.294 1.00 18.53 152 ASP E C 1
ATOM 5923 O O . ASP E 2 151 ? 4.158 29.290 62.686 1.00 20.34 152 ASP E O 1
ATOM 5928 N N . TRP E 2 152 ? 5.736 30.665 63.474 1.00 16.37 153 TRP E N 1
ATOM 5929 C CA . TRP E 2 152 ? 5.069 31.871 62.973 1.00 16.67 153 TRP E CA 1
ATOM 5930 C C . TRP E 2 152 ? 3.719 32.083 63.664 1.00 19.19 153 TRP E C 1
ATOM 5931 O O . TRP E 2 152 ? 2.776 32.629 63.070 1.00 17.26 153 TRP E O 1
ATOM 5942 N N . THR E 2 153 ? 3.612 31.631 64.916 1.00 16.15 154 THR E N 1
ATOM 5943 C CA . THR E 2 153 ? 2.516 32.078 65.781 1.00 17.55 154 THR E CA 1
ATOM 5944 C C . THR E 2 153 ? 3.052 32.439 67.171 1.00 17.88 154 THR E C 1
ATOM 5945 O O . THR E 2 153 ? 4.154 32.034 67.543 1.00 16.17 154 THR E O 1
ATOM 5949 N N . PHE E 2 154 ? 2.259 33.199 67.919 1.00 15.68 155 PHE E N 1
ATOM 5950 C CA . PHE E 2 154 ? 2.571 33.575 69.289 1.00 19.10 155 PHE E CA 1
ATOM 5951 C C . PHE E 2 154 ? 1.402 33.180 70.188 1.00 21.34 155 PHE E C 1
ATOM 5952 O O . PHE E 2 154 ? 0.314 32.845 69.711 1.00 17.93 155 PHE E O 1
ATOM 5960 N N . GLN E 2 155 ? 1.644 33.209 71.496 1.00 18.45 156 GLN E N 1
ATOM 5961 C CA . GLN E 2 155 ? 0.583 33.090 72.490 1.00 21.02 156 GLN E CA 1
ATOM 5962 C C . GLN E 2 155 ? 0.966 33.879 73.736 1.00 20.25 156 GLN E C 1
ATOM 5963 O O . GLN E 2 155 ? 2.132 34.204 73.930 1.00 17.86 156 GLN E O 1
ATOM 5969 N N . THR E 2 156 ? -0.020 34.190 74.568 1.00 17.31 157 THR E N 1
ATOM 5970 C CA . THR E 2 156 ? 0.244 34.777 75.851 1.00 21.02 157 THR E CA 1
ATOM 5971 C C . THR E 2 156 ? -0.898 34.398 76.799 1.00 22.72 157 THR E C 1
ATOM 5972 O O . THR E 2 156 ? -2.027 34.202 76.372 1.00 25.56 157 THR E O 1
ATOM 5976 N N . LEU E 2 157 ? -0.584 34.248 78.075 1.00 18.23 158 LEU E N 1
ATOM 5977 C CA . LEU E 2 157 ? -1.608 33.982 79.071 1.00 19.11 158 LEU E CA 1
ATOM 5978 C C . LEU E 2 157 ? -1.588 35.123 80.068 1.00 20.82 158 LEU E C 1
ATOM 5979 O O . LEU E 2 157 ? -0.570 35.429 80.670 1.00 19.34 158 LEU E O 1
ATOM 5984 N N . VAL E 2 158 ? -2.717 35.801 80.180 1.00 20.47 159 VAL E N 1
ATOM 5985 C CA . VAL E 2 158 ? -2.793 36.968 81.018 1.00 20.92 159 VAL E CA 1
ATOM 5986 C C . VAL E 2 158 ? -3.808 36.676 82.114 1.00 22.43 159 VAL E C 1
ATOM 5987 O O . VAL E 2 158 ? -5.004 36.517 81.843 1.00 21.52 159 VAL E O 1
ATOM 5991 N N . MET E 2 159 ? -3.317 36.551 83.346 1.00 19.38 160 MET E N 1
ATOM 5992 C CA . MET E 2 159 ? -4.155 36.095 84.460 1.00 21.45 160 MET E CA 1
ATOM 5993 C C . MET E 2 159 ? -4.538 37.215 85.408 1.00 21.96 160 MET E C 1
ATOM 5994 O O . MET E 2 159 ? -3.718 38.094 85.703 1.00 25.17 160 MET E O 1
ATOM 5999 N N . LEU E 2 160 ? -5.780 37.173 85.894 1.00 20.29 161 LEU E N 1
ATOM 6000 C CA . LEU E 2 160 ? -6.259 38.165 86.850 1.00 23.11 161 LEU E CA 1
ATOM 6001 C C . LEU E 2 160 ? -6.476 37.579 88.262 1.00 21.80 161 LEU E C 1
ATOM 6002 O O . LEU E 2 160 ? -7.235 36.627 88.435 1.00 19.76 161 LEU E O 1
ATOM 6007 N N . GLU E 2 161 ? -5.817 38.160 89.263 1.00 20.81 162 GLU E N 1
ATOM 6008 C CA . GLU E 2 161 ? -6.109 37.804 90.654 1.00 26.48 162 GLU E CA 1
ATOM 6009 C C . GLU E 2 161 ? -7.476 38.376 91.067 1.0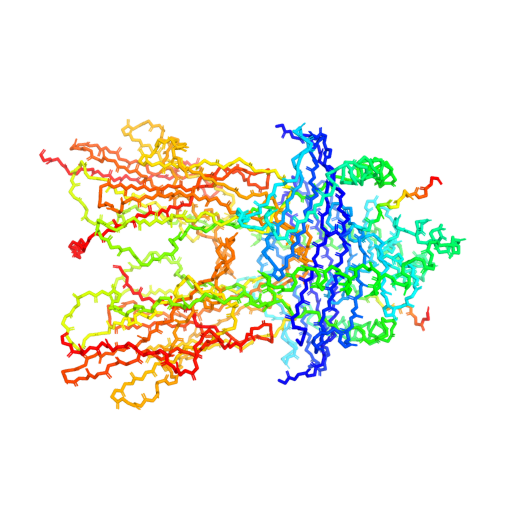0 24.04 162 GLU E C 1
ATOM 6010 O O . GLU E 2 161 ? -7.724 39.577 90.975 1.00 22.88 162 GLU E O 1
ATOM 6016 N N . THR E 2 162 ? -8.388 37.498 91.450 1.00 26.71 163 THR E N 1
ATOM 6017 C CA . THR E 2 162 ? -9.705 37.959 91.846 1.00 30.45 163 THR E CA 1
ATOM 6018 C C . THR E 2 162 ? -10.283 37.114 92.979 1.00 32.38 163 THR E C 1
ATOM 6019 O O . THR E 2 162 ? -9.839 35.989 93.224 1.00 32.28 163 THR E O 1
ATOM 6023 N N . VAL E 2 163 ? -11.271 37.679 93.665 1.00 35.59 164 VAL E N 1
ATOM 6024 C CA . VAL E 2 163 ? -12.147 36.948 94.577 1.00 38.90 164 VAL E CA 1
ATOM 6025 C C . VAL E 2 163 ? -13.539 37.181 94.037 1.00 38.75 164 VAL E C 1
ATOM 6026 O O . VAL E 2 163 ? -14.193 38.157 94.406 1.00 41.82 164 VAL E O 1
ATOM 6030 N N . PRO E 2 164 ? -13.976 36.309 93.115 1.00 34.11 165 PRO E N 1
ATOM 6031 C CA . PRO E 2 164 ? -15.220 36.533 92.379 1.00 36.73 165 PRO E CA 1
ATOM 6032 C C . PRO E 2 164 ? -16.477 36.358 93.228 1.00 49.47 165 PRO E C 1
ATOM 6033 O O . PRO E 2 164 ? -16.640 35.332 93.888 1.00 49.03 165 PRO E O 1
ATOM 6037 N N . ARG E 2 165 ? -17.351 37.363 93.198 1.00 44.42 166 ARG E N 1
ATOM 6038 C CA . ARG E 2 165 ? -18.650 37.311 93.870 1.00 44.54 166 ARG E CA 1
ATOM 6039 C C . ARG E 2 165 ? -19.826 37.270 92.883 1.00 51.10 166 ARG E C 1
ATOM 6040 O O . ARG E 2 165 ? -19.676 37.602 91.696 1.00 46.29 166 ARG E O 1
ATOM 6048 N N . SER E 2 166 ? -20.991 36.872 93.389 1.00 49.47 167 SER E N 1
ATOM 6049 C CA . SER E 2 166 ? -22.199 36.683 92.586 1.00 47.90 167 SER E CA 1
ATOM 6050 C C . SER E 2 166 ? -22.572 37.881 91.726 1.00 45.29 167 SER E C 1
ATOM 6051 O O . SER E 2 166 ? -22.530 39.022 92.185 1.00 42.66 167 SER E O 1
ATOM 6054 N N . GLY E 2 167 ? -22.942 37.607 90.479 1.00 48.28 168 GLY E N 1
ATOM 6055 C CA . GLY E 2 167 ? -23.410 38.645 89.578 1.00 46.98 168 GLY E CA 1
ATOM 6056 C C . GLY E 2 167 ? -22.307 39.393 88.853 1.00 46.15 168 GLY E C 1
ATOM 6057 O O . GLY E 2 167 ? -22.575 40.197 87.961 1.00 43.83 168 GLY E O 1
ATOM 6058 N N . GLU E 2 168 ? -21.064 39.137 89.237 1.00 44.57 169 GLU E N 1
ATOM 6059 C CA . GLU E 2 168 ? -19.934 39.824 88.622 1.00 42.79 169 GLU E CA 1
ATOM 6060 C C . GLU E 2 168 ? -19.697 39.361 87.192 1.00 37.30 169 GLU E C 1
ATOM 6061 O O . GLU E 2 168 ? -19.823 38.174 86.877 1.00 37.82 169 GLU E O 1
ATOM 6067 N N . VAL E 2 169 ? -19.339 40.300 86.326 1.00 37.90 170 VAL E N 1
ATOM 6068 C CA . VAL E 2 169 ? -18.942 39.946 84.966 1.00 40.59 170 VAL E CA 1
ATOM 6069 C C . VAL E 2 169 ? -17.507 40.372 84.680 1.00 35.63 170 VAL E C 1
ATOM 6070 O O . VAL E 2 169 ? -17.152 41.552 84.798 1.00 36.22 170 VAL E O 1
ATOM 6074 N N . TYR E 2 170 ? -16.683 39.404 84.308 1.00 34.49 171 TYR E N 1
ATOM 6075 C CA . TYR E 2 170 ? -15.291 39.684 83.980 1.00 36.50 171 TYR E CA 1
ATOM 6076 C C . TYR E 2 170 ? -15.090 39.600 82.481 1.00 32.66 171 TYR E C 1
ATOM 6077 O O . TYR E 2 170 ? -15.561 38.665 81.842 1.00 32.51 171 TYR E O 1
ATOM 6086 N N . THR E 2 171 ? -14.398 40.594 81.931 1.00 31.41 172 THR E N 1
ATOM 6087 C CA . THR E 2 171 ? -14.141 40.642 80.503 1.00 30.76 172 THR E CA 1
ATOM 6088 C C . THR E 2 171 ? -12.648 40.737 80.217 1.00 24.89 172 THR E C 1
ATOM 6089 O O . THR E 2 171 ? -11.955 41.566 80.785 1.00 27.88 172 THR E O 1
ATOM 6093 N N . CYS E 2 172 ? -12.161 39.855 79.354 1.00 28.46 173 CYS E N 1
ATOM 6094 C CA . CYS E 2 172 ? -10.826 39.969 78.777 1.00 29.32 173 CYS E CA 1
ATOM 6095 C C . CYS E 2 172 ? -10.954 40.691 77.444 1.00 28.70 173 CYS E C 1
ATOM 6096 O O . CYS E 2 172 ? -11.749 40.280 76.604 1.00 29.63 173 CYS E O 1
ATOM 6099 N N . GLN E 2 173 ? -10.200 41.770 77.265 1.00 27.02 174 GLN E N 1
ATOM 6100 C CA . GLN E 2 173 ? -10.240 42.542 76.025 1.00 30.01 174 GLN E CA 1
ATOM 6101 C C . GLN E 2 173 ? -8.903 42.510 75.282 1.00 27.23 174 GLN E C 1
ATOM 6102 O O . GLN E 2 173 ? -7.874 42.871 75.838 1.00 26.28 174 GLN E O 1
ATOM 6108 N N . VAL E 2 174 ? -8.925 42.102 74.018 1.00 26.05 175 VAL E N 1
ATOM 6109 C CA . VAL E 2 174 ? -7.692 41.930 73.254 1.00 24.23 175 VAL E CA 1
ATOM 6110 C C . VAL E 2 174 ? -7.659 42.860 72.036 1.00 30.14 175 VAL E C 1
ATOM 6111 O O . VAL E 2 174 ? -8.593 42.866 71.239 1.00 27.04 175 VAL E O 1
ATOM 6115 N N . GLU E 2 175 ? -6.587 43.636 71.894 1.00 27.34 176 GLU E N 1
ATOM 6116 C CA . GLU E 2 175 ? -6.392 44.458 70.703 1.00 26.96 176 GLU E CA 1
ATOM 6117 C C . GLU E 2 175 ? -5.176 43.942 69.955 1.00 26.14 176 GLU E C 1
ATOM 6118 O O . GLU E 2 175 ? -4.149 43.683 70.567 1.00 22.82 176 GLU E O 1
ATOM 6124 N N . HIS E 2 176 ? -5.298 43.782 68.639 1.00 20.42 177 HIS E N 1
ATOM 6125 C CA . HIS E 2 176 ? -4.265 43.139 67.820 1.00 23.95 177 HIS E CA 1
ATOM 6126 C C . HIS E 2 176 ? -4.420 43.632 66.384 1.00 23.45 177 HIS E C 1
ATOM 6127 O O . HIS E 2 176 ? -5.543 43.873 65.934 1.00 22.05 177 HIS E O 1
ATOM 6134 N N . PRO E 2 177 ? -3.298 43.767 65.655 1.00 23.23 178 PRO E N 1
ATOM 6135 C CA . PRO E 2 177 ? -3.382 44.328 64.301 1.00 24.53 178 PRO E CA 1
ATOM 6136 C C . PRO E 2 177 ? -4.236 43.507 63.331 1.00 26.57 178 PRO E C 1
ATOM 6137 O O . PRO E 2 177 ? -4.588 44.034 62.293 1.00 24.60 178 PRO E O 1
ATOM 6141 N N . SER E 2 178 ? -4.595 42.271 63.666 1.00 24.63 179 SER E N 1
ATOM 6142 C CA . SER E 2 178 ? -5.425 41.481 62.757 1.00 27.56 179 SER E CA 1
ATOM 6143 C C . SER E 2 178 ? -6.896 41.899 62.749 1.00 29.37 179 SER E C 1
ATOM 6144 O O . SER E 2 178 ? -7.619 41.558 61.825 1.00 33.03 179 SER E O 1
ATOM 6147 N N . VAL E 2 179 ? -7.332 42.640 63.766 1.00 30.89 180 VAL E N 1
ATOM 6148 C CA . VAL E 2 179 ? -8.745 43.004 63.901 1.00 30.15 180 VAL E CA 1
ATOM 6149 C C . VAL E 2 179 ? -8.910 44.503 64.101 1.00 32.28 180 VAL E C 1
ATOM 6150 O O . VAL E 2 179 ? -8.050 45.152 64.683 1.00 30.83 180 VAL E O 1
ATOM 6154 N N . THR E 2 180 ? -10.005 45.056 63.588 1.00 33.99 181 THR E N 1
ATOM 6155 C CA . THR E 2 180 ? -10.202 46.500 63.614 1.00 37.47 181 THR E CA 1
ATOM 6156 C C . THR E 2 180 ? -10.909 46.961 64.883 1.00 39.31 181 THR E C 1
ATOM 6157 O O . THR E 2 180 ? -10.851 48.137 65.253 1.00 45.16 181 THR E O 1
ATOM 6161 N N . SER E 2 181 ? -11.580 46.030 65.547 1.00 35.45 182 SER E N 1
ATOM 6162 C CA . SER E 2 181 ? -12.202 46.316 66.830 1.00 37.43 182 SER E CA 1
ATOM 6163 C C . SER E 2 181 ? -11.773 45.246 67.834 1.00 37.68 182 SER E C 1
ATOM 6164 O O . SER E 2 181 ? -11.504 44.112 67.448 1.00 34.81 182 SER E O 1
ATOM 6167 N N . PRO E 2 182 ? -11.691 45.610 69.123 1.00 33.80 183 PRO E N 1
ATOM 6168 C CA . PRO E 2 182 ? -11.246 44.666 70.156 1.00 36.23 183 PRO E CA 1
ATOM 6169 C C . PRO E 2 182 ? -12.016 43.356 70.177 1.00 29.02 183 PRO E C 1
ATOM 6170 O O . PRO E 2 182 ? -13.222 43.351 69.975 1.00 33.18 183 PRO E O 1
ATOM 6174 N N . LEU E 2 183 ? -11.315 42.248 70.391 1.00 33.33 184 LEU E N 1
ATOM 6175 C CA . LEU E 2 183 ? -11.981 40.988 70.727 1.00 30.46 184 LEU E CA 1
ATOM 6176 C C . LEU E 2 183 ? -12.273 41.010 72.223 1.00 31.73 184 LEU E C 1
ATOM 6177 O O . LEU E 2 183 ? -11.444 41.465 73.016 1.00 31.47 184 LEU E O 1
ATOM 6182 N N . THR E 2 184 ? -13.459 40.560 72.608 1.00 29.27 185 THR E N 1
ATOM 6183 C CA . THR E 2 184 ? -13.817 40.520 74.017 1.00 31.30 185 THR E CA 1
ATOM 6184 C C . THR E 2 184 ? -14.429 39.163 74.323 1.00 33.92 185 THR E C 1
ATOM 6185 O O . THR E 2 184 ? -15.227 38.644 73.547 1.00 34.75 185 THR E O 1
ATOM 6189 N N . VAL E 2 185 ? -14.032 38.588 75.450 1.00 30.33 186 VAL E N 1
ATOM 6190 C CA . VAL E 2 185 ? -14.646 37.371 75.964 1.00 29.09 186 VAL E CA 1
ATOM 6191 C C . VAL E 2 185 ? -14.969 37.606 77.429 1.00 34.10 186 VAL E C 1
ATOM 6192 O O . VAL E 2 185 ? -14.191 38.238 78.159 1.00 30.35 186 VAL E O 1
ATOM 6196 N N . GLU E 2 186 ? -16.140 37.123 77.831 1.00 35.57 187 GLU E N 1
ATOM 6197 C CA . GLU E 2 186 ? -16.694 37.362 79.150 1.00 37.76 187 GLU E CA 1
ATOM 6198 C C . GLU E 2 186 ? -16.683 36.094 79.976 1.00 36.30 187 GLU E C 1
ATOM 6199 O O . GLU E 2 186 ? -16.852 34.997 79.444 1.00 32.11 187 GLU E O 1
ATOM 6205 N N . TRP E 2 187 ? -16.455 36.254 81.275 1.00 30.96 188 TRP E N 1
ATOM 6206 C CA . TRP E 2 187 ? -16.710 35.176 82.219 1.00 38.03 188 TRP E CA 1
ATOM 6207 C C . TRP E 2 187 ? -17.658 35.724 83.261 1.00 40.43 188 TRP E C 1
ATOM 6208 O O . TRP E 2 187 ? -17.425 36.796 83.826 1.00 35.32 188 TRP E O 1
ATOM 6219 N N . ARG E 2 188 ? -18.733 34.989 83.511 1.00 42.54 189 ARG E N 1
ATOM 6220 C CA . ARG E 2 188 ? -19.753 35.445 84.439 1.00 46.76 189 ARG E CA 1
ATOM 6221 C C . ARG E 2 188 ? -19.517 34.755 85.772 1.00 40.68 189 ARG E C 1
ATOM 6222 O O . ARG E 2 188 ? -19.510 33.528 85.850 1.00 38.44 189 ARG E O 1
ATOM 6230 N N . ALA E 2 189 ? -19.310 35.554 86.813 1.00 43.50 190 ALA E N 1
ATOM 6231 C CA . ALA E 2 189 ? -19.052 35.016 88.141 1.00 43.31 190 ALA E CA 1
ATOM 6232 C C . ALA E 2 189 ? -20.222 34.177 88.619 1.00 49.48 190 ALA E C 1
ATOM 6233 O O . ALA E 2 189 ? -21.365 34.643 88.673 1.00 48.61 190 ALA E O 1
ATOM 6235 N N . ARG E 2 190 ? -19.912 32.934 88.969 1.00 52.10 191 ARG E N 1
ATOM 6236 C CA . ARG E 2 190 ? -20.914 31.958 89.350 1.00 53.37 191 ARG E CA 1
ATOM 6237 C C . ARG E 2 190 ? -20.259 30.802 90.103 1.00 54.19 191 ARG E C 1
ATOM 6238 O O . ARG E 2 190 ? -19.038 30.622 90.040 1.00 49.71 191 ARG E O 1
ATOM 6246 N N . VAL F 3 1 ? 14.984 35.247 47.155 1.00 26.74 308 VAL F N 1
ATOM 6247 C CA . VAL F 3 1 ? 15.818 35.738 48.240 1.00 29.22 308 VAL F CA 1
ATOM 6248 C C . VAL F 3 1 ? 17.282 35.673 47.844 1.00 29.25 308 VAL F C 1
ATOM 6249 O O . VAL F 3 1 ? 17.757 34.617 47.424 1.00 32.72 308 VAL F O 1
ATOM 6253 N N . VAL F 3 2 ? 18.020 36.768 48.017 1.00 25.34 309 VAL F N 1
ATOM 6254 C CA . VAL F 3 2 ? 19.445 36.714 47.726 1.00 25.22 309 VAL F CA 1
ATOM 6255 C C . VAL F 3 2 ? 20.271 36.658 49.015 1.00 28.04 309 VAL F C 1
ATOM 6256 O O . VAL F 3 2 ? 19.856 37.167 50.058 1.00 24.43 309 VAL F O 1
ATOM 6260 N N . LYS F 3 3 ? 21.428 36.010 48.921 1.00 26.39 310 LYS F N 1
ATOM 6261 C CA . LYS F 3 3 ? 22.339 35.861 50.034 1.00 29.25 310 LYS F CA 1
ATOM 6262 C C . LYS F 3 3 ? 23.484 36.827 49.865 1.00 32.63 310 LYS F C 1
ATOM 6263 O O . LYS F 3 3 ? 23.726 37.334 48.757 1.00 26.57 310 LYS F O 1
ATOM 6269 N N . GLN F 3 4 ? 24.161 37.100 50.979 1.00 27.76 311 GLN F N 1
ATOM 6270 C CA . GLN F 3 4 ? 25.453 37.769 50.972 1.00 30.33 311 GLN F CA 1
ATOM 6271 C C . GLN F 3 4 ? 26.526 36.674 51.018 1.00 29.87 311 GLN F C 1
ATOM 6272 O O . GLN F 3 4 ? 26.352 35.658 51.688 1.00 25.69 311 GLN F O 1
ATOM 6278 N N . ASN F 3 5 ? 27.623 36.864 50.295 1.00 30.01 312 ASN F N 1
ATOM 6279 C CA . ASN F 3 5 ? 28.692 35.863 50.262 1.00 32.32 312 ASN F CA 1
ATOM 6280 C C . ASN F 3 5 ? 29.592 35.860 51.496 1.00 30.39 312 ASN F C 1
ATOM 6281 O O . ASN F 3 5 ? 29.992 36.916 51.991 1.00 29.89 312 ASN F O 1
ATOM 6286 N N . CYS F 3 6 ? 29.899 34.660 51.979 1.00 29.08 313 CYS F N 1
ATOM 6287 C CA . CYS F 3 6 ? 30.937 34.462 52.981 1.00 28.24 313 CYS F CA 1
ATOM 6288 C C . CYS F 3 6 ? 32.304 34.919 52.437 1.00 36.73 313 CYS F C 1
ATOM 6289 O O . CYS F 3 6 ? 32.668 34.584 51.305 1.00 29.93 313 CYS F O 1
ATOM 6292 N N . LEU F 3 7 ? 33.047 35.677 53.244 1.00 31.76 314 LEU F N 1
ATOM 6293 C CA . LEU F 3 7 ? 34.402 36.112 52.901 1.00 32.75 314 LEU F CA 1
ATOM 6294 C C . LEU F 3 7 ? 35.488 35.273 53.578 1.00 35.87 314 LEU F C 1
ATOM 6295 O O . LEU F 3 7 ? 35.446 35.040 54.785 1.00 33.40 314 LEU F O 1
ATOM 6300 N N . LYS F 3 8 ? 36.485 34.852 52.808 1.00 35.61 315 LYS F N 1
ATOM 6301 C CA . LYS F 3 8 ? 37.585 34.066 53.360 1.00 37.34 315 LYS F CA 1
ATOM 6302 C C . LYS F 3 8 ? 38.493 34.895 54.270 1.00 37.18 315 LYS F C 1
ATOM 6303 O O . LYS F 3 8 ? 38.857 36.022 53.944 1.00 35.71 315 LYS F O 1
ATOM 6309 N N . LEU F 3 9 ? 38.836 34.335 55.427 1.00 40.24 316 LEU F N 1
ATOM 6310 C CA . LEU F 3 9 ? 39.723 35.002 56.372 1.00 39.26 316 LEU F CA 1
ATOM 6311 C C . LEU F 3 9 ? 41.129 35.196 55.793 1.00 42.28 316 LEU F C 1
ATOM 6312 O O . LEU F 3 9 ? 41.547 34.457 54.903 1.00 41.41 316 LEU F O 1
ATOM 6317 N N . ALA F 3 10 ? 41.854 36.175 56.333 1.00 40.86 317 ALA F N 1
ATOM 6318 C CA . ALA F 3 10 ? 43.260 36.393 56.000 1.00 47.61 317 ALA F CA 1
ATOM 6319 C C . ALA F 3 10 ? 44.131 35.222 56.428 1.00 47.99 317 ALA F C 1
ATOM 6320 O O . ALA F 3 10 ? 43.914 34.630 57.493 1.00 42.74 317 ALA F O 1
ATOM 6322 N N . THR F 3 11 ? 45.127 34.913 55.599 1.00 48.83 318 THR F N 1
ATOM 6323 C CA . THR F 3 11 ? 46.094 33.856 55.884 1.00 52.67 318 THR F CA 1
ATOM 6324 C C . THR F 3 11 ? 47.466 34.425 56.244 1.00 57.00 318 THR F C 1
ATOM 6325 O O . THR F 3 11 ? 47.681 35.636 56.188 1.00 57.63 318 THR F O 1
#

Organism: Homo sapiens (NCBI:txid9606)

InterPro domains:
  IPR001003 MHC class II, alpha chain, N-terminal [PF00993] (29-106)
  IPR001003 MHC class II, alpha chain, N-terminal [SM00920] (30-109)
  IPR003006 Immunoglobulin/major histocompatibility complex, conserved site [PS00290] (186-192)
  IPR003597 Immunoglobulin C1-set [PF07654] (114-195)
  IPR003597 Immunoglobulin C1-set [SM00407] (127-198)
  IPR007110 Immunoglobulin-like domain [PS50835] (112-192)
  IPR011162 MHC classes I/II-like antigen recognition protein [SSF54452] (27-108)
  IPR013783 Immunoglobulin-like fold [G3DSA:2.60.40.10] (107-217)
  IPR014745 MHC class II, alpha/beta chain, N-terminal [G3DSA:3.10.320.10] (25-106)
  IPR036179 Immunoglobulin-like domain superfamily [SSF48726] (110-206)
  IPR050160 Major Histocompatibility Complex/Immunoglobulin [PTHR19944] (16-243)

Radius of gyration: 27.64 Å; Cα contacts (8 Å, |Δi|>4): 1763; chains: 6; bounding box: 81×62×69 Å

Solvent-accessible surface area: 35267 Å² total; per-residue (Å²): 224,71,89,33,19,10,14,0,7,3,8,16,0,25,45,45,119,43,18,15,0,0,1,2,1,49,29,0,2,11,0,32,3,36,55,90,146,119,84,30,51,42,51,32,149,70,2,30,159,146,19,85,22,123,13,112,15,0,32,58,4,17,65,22,0,71,29,1,0,69,29,0,12,132,57,14,126,122,70,62,15,104,61,39,61,8,51,10,63,19,32,20,43,29,35,40,115,68,155,91,108,13,39,0,3,0,42,0,2,45,0,0,0,3,42,22,96,32,36,8,8,76,74,32,154,98,19,103,101,59,57,59,101,3,27,28,4,20,50,105,58,13,15,4,54,7,0,16,16,0,60,12,75,0,10,58,98,31,9,3,1,0,73,0,63,15,80,25,41,157,95,66,35,18,81,39,35,17,45,145,101,139,133,74,12,26,0,1,3,5,3,0,1,2,22,0,45,102,28,40,129,107,13,57,0,10,7,20,5,0,13,13,71,83,16,2,2,63,0,13,30,86,72,14,58,3,125,19,28,9,49,55,0,77,35,0,8,110,96,6,36,78,67,156,123,40,12,98,73,6,109,46,0,23,78,84,3,0,77,77,6,16,44,66,7,60,84,26,5,21,71,42,122,52,97,6,98,23,40,25,77,48,51,42,69,44,88,47,116,35,20,12,15,2,3,0,2,0,4,26,0,5,37,11,84,41,82,28,77,2,38,84,69,66,129,79,48,160,77,13,37,16,29,66,28,90,42,31,1,1,41,0,22,16,12,6,44,10,38,2,35,8,79,7,132,56,47,20,34,2,22,0,41,0,64,10,75,32,33,152,74,59,43,80,46,108,60,180,3,185,89,170,26,63,48,6,86,14,23,117,3,11,103,219,221,70,87,32,21,12,14,0,7,4,6,16,0,22,41,51,124,40,19,15,0,0,1,2,2,43,18,1,4,14,0,35,4,49,53,96,140,129,78,27,50,49,54,30,149,75,1,33,203,106,20,82,21,120,8,102,17,0,34,58,3,14,63,26,0,67,36,2,0,75,42,2,11,146,62,14,127,119,69,63,15,106,59,38,59,8,55,9,63,20,32,20,43,30,28,36,97,89,202,94,102,6,37,0,3,0,49,0,8,46,0,0,0,2,43,22,94,31,42,8,19,97,72,45,150,94,14,116,118,52,49,58,107,8,32,30,3,14,58,96,61,15,16,4,29,9,2,12,20,4,66,17,99,8,37,46,109,30,9,8,1,0,78,0,53,15,84,24,42,157,104,63,34,17,80,40,43,30,51,48,58,128,43,98,134,75,234,102,140,130,74,12,25,0,3,3,10,1,0,2,2,26,0,37,95,29,47,112,123,21,64,0,10,7,18,4,0,14,11,72,96,18,3,3,60,0,16,31,109,72,14,61,2,118,16,22,16,38,74,0,71,56,0,7,106,100,13,47,77,77,152,116,24,19,92,64,3,130,45,0,25,78,82,2,0,72,77,8,27,42,68,9,59,68,15,6,27,101,42,113,50,99,7,129,22,30,24,76,30,56,67,120,57,101,43,125,90,28,10,19,0,4,0,3,0,4,26,0,5,33,13,80,41,79,22,74,2,40,92,75,59,129,68,54,168,69,11,39,15,27,71,27,93,45,37,2,2,44,0,25,15,7,5,38,7,42,2,32,15,56,6,123,89,69,16,43,2,22,0,38,0,69,9,72,33,31,153,71,59,38,80,47,83,39,145,10,209,32,60,44,9,79,15,31,112,2,15,150

GO terms:
  GO:0005764 lysosome (C, IDA)
  GO:0005886 plasma membrane (C, IDA)
  GO:0001916 positive regulation of T cell mediated cytotoxicity (P, IDA)
  GO:0002469 myeloid dendritic cell antigen processing and presentation (P, IDA)
  GO:0002491 antigen processing and presentation of endogenous peptide antigen via MHC class II (P, IDA)
  GO:0031902 late endosome membrane (C, IDA)
  GO:0001772 immunological synapse (C, IDA)
  GO:0005765 lysosomal membrane (C, IDA)
  GO:0043382 positive regulation of memory T cell differentiation (P, IDA)
  GO:0045622 regulation of T-helper cell differentiation (P, IDA)
  GO:0042605 peptide antigen binding (F, IDA)
  GO:0042608 T cell receptor binding (F, IDA)
  GO:2000516 positive regulation of CD4-positive, alpha-beta T cell activation (P, IDA)
  GO:0019886 antigen processing and presentation of exogenous peptide antigen via MHC class II (P, IDA)
  GO:0032831 positive regulation of CD4-positive, CD25-positive, alpha-beta regulatory T cell differentiation (P, IDA)
  GO:0120281 autolysosome membrane (C, EXP)
  GO:0031901 early endosome membrane (C, EXP)
  GO:0005789 endoplasmic reticulum membrane (C, EXP)
  GO:0005886 plasma membrane (C, EXP)
  GO:0005515 protein binding (F, IPI)

Secondary structure (DSSP, 8-state):
--SEEEEEEEEEEETTTEEEEEEEETTEEEEEEETTTTEEEESSHHHHHH----HHHHHHHHHHHHHHHHHHHHHTTS-PPPPBPPEEEEEESS---TTS-EEEEEEEEEEBSS--EEEEEETTEE--TT-EE--PEE-TTS-EEEEEEEEE---TT--EEEEEE-TTSSSPEEEEE---/-----EEEEEEEEEEEETTTTEEEEEEEEEETTEEEEEEETTT-SEEESBGGGHHHHHHHHT-HHHHHHHHHHIIIIIIHHHHHHGGGTTT--BPPEEEEEESS---TTS-EEEEEEEEEEBSS--EEEEEETTEEE-SSEEE---EE-SSS-EEEEEEEEE---TT-EEEEEEE-TT-SS-EEEEEE----/--PPPPPPPP--/--SEEEEEEEEEEETTTEEEEEEEETTEEEEEEETTTTEEEESSTTHHHH----HHHHHHHHHHHHHHHHHHHHHTTSPPPPPBPPEEEEEESS---TTS-EEEEEEEEEEBSS--EEEEEETTEEE-SS-EE--PEE-TTS-EEEEEEEEE---TT-EEEEEEE-TTSSSPEEEEEE--PPPPPP-/-----EEEEEEEEEEEETTTTEEEEEEEEEETTEEEEEEETTT-SEEESBGGGHHHHHHHTT-HHHHHHHHHHIIIIIIHHHHHHGGGTTT--BPPEEEEEESS---TTS-EEEEEEEEEEBSS--EEEEEETTEE--SSEEE---EE-SSS-EEEEEEEEE---TT-EEEEEEE-TT-SS-EEEEEE--/--PPPPPPPP-

CATH classification: 3.10.320.10 (+1 more: 2.60.40.10)

Nearest PDB structures (foldseek):
  4i5b-assembly2_E  TM=1.001E+00  e=1.299E-35  Homo sapiens
  1aqd-assembly2_H  TM=9.948E-01  e=1.245E-34  Homo sapiens
  7yxb-assembly2_D  TM=9.845E-01  e=2.791E-34  Homo sapiens
  5lax-assembly1_B  TM=9.798E-01  e=5.323E-34  Homo sapiens
  7n19-assembly1_B  TM=9.999E-01  e=2.822E-33  Homo sapiens

Foldseek 3Di:
DDPKDKDFDKAADPPVRDIWTFIAIRQHTQWIADPVVLHIGGPDPVSVVPDDDRSVVVVVVRVVNVVVCVVVCVVVVNDDDDWDAWDWDWDWPDDADAQDKTKIKIKTDDTDDQDKDKFKAKQRHTDDPPKDWDGWTADPVRGTIIMIMDIDHAHQPIKMWIWMDTPNDPDIDTHIDHDD/DPDDDKDKDWDWDWDDDPLNPDIWIKIFIAIPHRTAKIDILVVQAIDGPDPVNVVVRVVQRVDPVSSVCVNCCSPVPVVVCCVVCVVCAVVDWDAWDWDWDWPDDDAAQDKTKIKIKTWFTDDQDKDKFKAKQNHTDPPQWDKPHWADPPPRMIIIIIIHTDRHDAFIKMKIWMDDPNDPHIDIDIDTDHHD/DDDDDDDDDDDD/DDDKDKDWDKAADPPVRDIKTFIAIRQHTQWIADPVVLAIGGPDVCSVVVDDDRSVVVNVVRVVNVVVCVVVCVVVVNDDDDWDAWDWDKDWPDDADAPDKTKIKIKTDDTDDQDKDKFKAKVRHTDDPPKDWDGWTADPVRGTIIMIMDIDGADQPIKMWIWMDDPNDPDIDTHIDHDHDDDDDDD/DPDDDKDKDWDWDWDDDPQLPDIKIWIWIAIPHRTAKIDILVVQAIDGDDDVNVVVRVVQRVDPVSSVCVNCCSPVPVVVVCVVCCVCAVVPWDAWDWDWDWPDDDAFQDKTKIKIKTWFTDDFDKDKWKDKQRHTDPPQKDKPHWADPPPRIIIIIIIHIDRFDAQIKMKMWMDDPNDPHIDIDIDHGD/DDDDDDDDDDD

B-factor: mean 29.81, std 10.38, range [12.33, 78.89]